Protein 2JNY (pdb70)

Secondary structure (DSSP, 8-state):
--S-GGGT---B-TTT-PBPEEETTTTEEEETTTTEEEEEETTEE---SS-PEE-------

Organism: Corynebacterium glutamicum (strain ATCC 13032 / DSM 20300 / JCM 1318 / BCRC 11384 / CCUG 27702 / LMG 3730 / NBRC 12168 / NCIMB 10025 / NRRL B-2784 / 534) (NCBI:txid196627)

Solvent-accessible surface area: 5400 Å² total; per-residue (Å²): 199,89,153,70,79,126,135,91,136,126,48,24,1,57,110,43,159,15,109,14,150,73,69,124,109,128,69,15,1,20,4,114,184,80,51,41,1,1,157,30,97,143,61,120,43,52,52,99,112,136,97,22,55,153,109,110,82,124,134,175,219

Radius of gyration: 12.39 Å; Cα contacts (8 Å, |Δi|>4): 76; chains: 1; bounding box: 34×33×24 Å

Structure (mmCIF, N/CA/C/O backbone):
data_2JNY
#
_entry.id   2JNY
#
loop_
_atom_site.group_PDB
_atom_site.id
_atom_site.type_symbol
_atom_site.label_atom_id
_atom_site.label_alt_id
_atom_site.label_comp_id
_atom_site.label_asym_id
_atom_site.label_entity_id
_atom_site.label_seq_id
_atom_site.pdbx_PDB_ins_code
_atom_site.Cartn_x
_atom_site.Cartn_y
_atom_site.Cartn_z
_atom_site.occupancy
_atom_site.B_iso_or_equiv
_atom_site.auth_seq_id
_atom_site.auth_comp_id
_atom_site.auth_asym_id
_atom_site.auth_atom_id
_atom_site.pdbx_PDB_model_num
ATOM 1 N N . MET A 1 1 ? -11.329 16.766 13.300 1.00 0.00 1 MET A N 1
ATOM 2 C CA . MET A 1 1 ? -9.978 16.248 13.622 1.00 0.00 1 MET A CA 1
ATOM 3 C C . MET A 1 1 ? -8.987 16.560 12.503 1.00 0.00 1 MET A C 1
ATOM 4 O O . MET A 1 1 ? -7.845 16.098 12.540 1.00 0.00 1 MET A O 1
ATOM 20 N N . SER A 1 2 ? -9.426 17.355 11.523 1.00 0.00 2 SER A N 1
ATOM 21 C CA . SER A 1 2 ? -8.622 17.656 10.341 1.00 0.00 2 SER A CA 1
ATOM 22 C C . SER A 1 2 ? -8.378 16.395 9.504 1.00 0.00 2 SER A C 1
ATOM 23 O O . SER A 1 2 ? -9.005 15.357 9.742 1.00 0.00 2 SER A O 1
ATOM 31 N N . LEU A 1 3 ? -7.484 16.499 8.513 1.00 0.00 3 LEU A N 1
ATOM 32 C CA . LEU A 1 3 ? -7.150 15.372 7.636 1.00 0.00 3 LEU A CA 1
ATOM 33 C C . LEU A 1 3 ? -8.365 14.940 6.819 1.00 0.00 3 LEU A C 1
ATOM 34 O O . LEU A 1 3 ? -9.419 15.580 6.867 1.00 0.00 3 LEU A O 1
ATOM 50 N N . ASP A 1 4 ? -8.205 13.870 6.057 1.00 0.00 4 ASP A N 1
ATOM 51 C CA . ASP A 1 4 ? -9.293 13.341 5.241 1.00 0.00 4 ASP A CA 1
ATOM 52 C C . ASP A 1 4 ? -9.390 11.824 5.410 1.00 0.00 4 ASP A C 1
ATOM 53 O O . ASP A 1 4 ? -8.780 11.068 4.654 1.00 0.00 4 ASP A O 1
ATOM 62 N N . PRO A 1 5 ? -10.128 11.362 6.433 1.00 0.00 5 PRO A N 1
ATOM 63 C CA . PRO A 1 5 ? -10.289 9.928 6.717 1.00 0.00 5 PRO A CA 1
ATOM 64 C C . PRO A 1 5 ? -11.086 9.195 5.634 1.00 0.00 5 PRO A C 1
ATOM 65 O O . PRO A 1 5 ? -11.004 7.969 5.512 1.00 0.00 5 PRO A O 1
ATOM 76 N N . GLN A 1 6 ? -11.844 9.954 4.849 1.00 0.00 6 GLN A N 1
ATOM 77 C CA . GLN A 1 6 ? -12.656 9.398 3.770 1.00 0.00 6 GLN A CA 1
ATOM 78 C C . GLN A 1 6 ? -11.757 8.719 2.739 1.00 0.00 6 GLN A C 1
ATOM 79 O O . GLN A 1 6 ? -12.014 7.589 2.323 1.00 0.00 6 GLN A O 1
ATOM 93 N N . LEU A 1 7 ? -10.674 9.397 2.372 1.00 0.00 7 LEU A N 1
ATOM 94 C CA . LEU A 1 7 ? -9.762 8.900 1.343 1.00 0.00 7 LEU A CA 1
ATOM 95 C C . LEU A 1 7 ? -8.820 7.820 1.886 1.00 0.00 7 LEU A C 1
ATOM 96 O O . LEU A 1 7 ? -7.898 7.386 1.190 1.00 0.00 7 LEU A O 1
ATOM 112 N N . LEU A 1 8 ? -9.058 7.383 3.118 1.00 0.00 8 LEU A N 1
ATOM 113 C CA . LEU A 1 8 ? -8.213 6.376 3.747 1.00 0.00 8 LEU A CA 1
ATOM 114 C C . LEU A 1 8 ? -9.025 5.139 4.125 1.00 0.00 8 LEU A C 1
ATOM 115 O O . LEU A 1 8 ? -8.815 4.058 3.573 1.00 0.00 8 LEU A O 1
ATOM 131 N N . GLU A 1 9 ? -9.961 5.322 5.060 1.00 0.00 9 GLU A N 1
ATOM 132 C CA . GLU A 1 9 ? -10.776 4.227 5.593 1.00 0.00 9 GLU A CA 1
ATOM 133 C C . GLU A 1 9 ? -9.911 3.203 6.327 1.00 0.00 9 GLU A C 1
ATOM 134 O O . GLU A 1 9 ? -8.746 3.459 6.636 1.00 0.00 9 GLU A O 1
ATOM 146 N N . VAL A 1 10 ? -10.496 2.050 6.627 1.00 0.00 10 VAL A N 1
ATOM 147 C CA . VAL A 1 10 ? -9.784 0.988 7.322 1.00 0.00 10 VAL A CA 1
ATOM 148 C C . VAL A 1 10 ? -9.478 -0.160 6.367 1.00 0.00 10 VAL A C 1
ATOM 149 O O . VAL A 1 10 ? -10.390 -0.817 5.859 1.00 0.00 10 VAL A O 1
ATOM 162 N N . LEU A 1 11 ? -8.199 -0.386 6.118 1.00 0.00 11 LEU A N 1
ATOM 163 C CA . LEU A 1 11 ? -7.767 -1.459 5.234 1.00 0.00 11 LEU A CA 1
ATOM 164 C C . LEU A 1 11 ? -7.141 -2.589 6.045 1.00 0.00 11 LEU A C 1
ATOM 165 O O . LEU A 1 11 ? -6.082 -2.418 6.653 1.00 0.00 11 LEU A O 1
ATOM 181 N N . ALA A 1 12 ? -7.805 -3.736 6.068 1.00 0.00 12 ALA A N 1
ATOM 182 C CA . ALA A 1 12 ? -7.337 -4.868 6.852 1.00 0.00 12 ALA A CA 1
ATOM 183 C C . ALA A 1 12 ? -6.942 -6.042 5.959 1.00 0.00 12 ALA A C 1
ATOM 184 O O . ALA A 1 12 ? -7.441 -6.180 4.841 1.00 0.00 12 ALA A O 1
ATOM 191 N N . CYS A 1 13 ? -6.047 -6.881 6.469 1.00 0.00 13 CYS A N 1
ATOM 192 C CA . CYS A 1 13 ? -5.583 -8.064 5.749 1.00 0.00 13 CYS A CA 1
ATOM 193 C C . CYS A 1 13 ? -6.711 -9.086 5.600 1.00 0.00 13 CYS A C 1
ATOM 194 O O . CYS A 1 13 ? -7.453 -9.338 6.543 1.00 0.00 13 CYS A O 1
ATOM 202 N N . PRO A 1 14 ? -6.849 -9.687 4.408 1.00 0.00 14 PRO A N 1
ATOM 203 C CA . PRO A 1 14 ? -7.888 -10.692 4.136 1.00 0.00 14 PRO A CA 1
ATOM 204 C C . PRO A 1 14 ? -7.761 -11.942 5.013 1.00 0.00 14 PRO A C 1
ATOM 205 O O . PRO A 1 14 ? -8.750 -12.628 5.273 1.00 0.00 14 PRO A O 1
ATOM 216 N N . LYS A 1 15 ? -6.544 -12.239 5.464 1.00 0.00 15 LYS A N 1
ATOM 217 C CA . LYS A 1 15 ? -6.307 -13.422 6.287 1.00 0.00 15 LYS A CA 1
ATOM 218 C C . LYS A 1 15 ? -6.220 -13.066 7.767 1.00 0.00 15 LYS A C 1
ATOM 219 O O . LYS A 1 15 ? -6.955 -13.610 8.587 1.00 0.00 15 LYS A O 1
ATOM 238 N N . ASP A 1 16 ? -5.317 -12.153 8.099 1.00 0.00 16 ASP A N 1
ATOM 239 C CA . ASP A 1 16 ? -5.076 -11.782 9.496 1.00 0.00 16 ASP A CA 1
ATOM 240 C C . ASP A 1 16 ? -6.216 -10.925 10.035 1.00 0.00 16 ASP A C 1
ATOM 241 O O . ASP A 1 16 ? -6.489 -10.915 11.236 1.00 0.00 16 ASP A O 1
ATOM 250 N N . LYS A 1 17 ? -6.875 -10.208 9.127 1.00 0.00 17 LYS A N 1
ATOM 251 C CA . LYS A 1 17 ? -7.996 -9.321 9.456 1.00 0.00 17 LYS A CA 1
ATOM 252 C C . LYS A 1 17 ? -7.534 -8.143 10.317 1.00 0.00 17 LYS A C 1
ATOM 253 O O . LYS A 1 17 ? -8.346 -7.383 10.845 1.00 0.00 17 LYS A O 1
ATOM 272 N N . GLY A 1 18 ? -6.226 -7.991 10.442 1.00 0.00 18 GLY A N 1
ATOM 273 C CA . GLY A 1 18 ? -5.678 -6.872 11.173 1.00 0.00 18 GLY A CA 1
ATOM 274 C C . GLY A 1 18 ? -5.398 -5.697 10.263 1.00 0.00 18 GLY A C 1
ATOM 275 O O . GLY A 1 18 ? -5.137 -5.889 9.071 1.00 0.00 18 GLY A O 1
ATOM 279 N N . PRO A 1 19 ? -5.452 -4.467 10.796 1.00 0.00 19 PRO A N 1
ATOM 280 C CA . PRO A 1 19 ? -5.203 -3.255 10.014 1.00 0.00 19 PRO A CA 1
ATOM 281 C C . PRO A 1 19 ? -3.776 -3.202 9.475 1.00 0.00 19 PRO A C 1
ATOM 282 O O . PRO A 1 19 ? -2.802 -3.392 10.212 1.00 0.00 19 PRO A O 1
ATOM 293 N N . LEU A 1 20 ? -3.665 -2.952 8.183 1.00 0.00 20 LEU A N 1
ATOM 294 C CA . LEU A 1 20 ? -2.373 -2.877 7.526 1.00 0.00 20 LEU A CA 1
ATOM 295 C C . LEU A 1 20 ? -1.763 -1.500 7.739 1.00 0.00 20 LEU A C 1
ATOM 296 O O . LEU A 1 20 ? -2.484 -0.503 7.815 1.00 0.00 20 LEU A O 1
ATOM 312 N N . ARG A 1 21 ? -0.443 -1.445 7.841 1.00 0.00 21 ARG A N 1
ATOM 313 C CA . ARG A 1 21 ? 0.238 -0.182 8.062 1.00 0.00 21 ARG A CA 1
ATOM 314 C C . ARG A 1 21 ? 0.440 0.522 6.727 1.00 0.00 21 ARG A C 1
ATOM 315 O O . ARG A 1 21 ? 1.075 -0.014 5.816 1.00 0.00 21 ARG A O 1
ATOM 336 N N . TYR A 1 22 ? -0.125 1.714 6.624 1.00 0.00 22 TYR A N 1
ATOM 337 C CA . TYR A 1 22 ? -0.172 2.452 5.369 1.00 0.00 22 TYR A CA 1
ATOM 338 C C . TYR A 1 22 ? 1.070 3.323 5.194 1.00 0.00 22 TYR A C 1
ATOM 339 O O . TYR A 1 22 ? 1.311 4.238 5.977 1.00 0.00 22 TYR A O 1
ATOM 357 N N . LEU A 1 23 ? 1.860 3.017 4.175 1.00 0.00 23 LEU A N 1
ATOM 358 C CA . LEU A 1 23 ? 3.006 3.843 3.812 1.00 0.00 23 LEU A CA 1
ATOM 359 C C . LEU A 1 23 ? 2.590 4.837 2.733 1.00 0.00 23 LEU A C 1
ATOM 360 O O . LEU A 1 23 ? 2.288 4.446 1.604 1.00 0.00 23 LEU A O 1
ATOM 376 N N . GLU A 1 24 ? 2.574 6.116 3.084 1.00 0.00 24 GLU A N 1
ATOM 377 C CA . GLU A 1 24 ? 2.066 7.153 2.190 1.00 0.00 24 GLU A CA 1
ATOM 378 C C . GLU A 1 24 ? 3.006 7.393 1.011 1.00 0.00 24 GLU A C 1
ATOM 379 O O . GLU A 1 24 ? 2.567 7.793 -0.063 1.00 0.00 24 GLU A O 1
ATOM 391 N N . SER A 1 25 ? 4.295 7.152 1.215 1.00 0.00 25 SER A N 1
ATOM 392 C CA . SER A 1 25 ? 5.302 7.489 0.215 1.00 0.00 25 SER A CA 1
ATOM 393 C C . SER A 1 25 ? 5.155 6.660 -1.063 1.00 0.00 25 SER A C 1
ATOM 394 O O . SER A 1 25 ? 5.341 7.176 -2.166 1.00 0.00 25 SER A O 1
ATOM 402 N N . GLU A 1 26 ? 4.825 5.382 -0.921 1.00 0.00 26 GLU A N 1
ATOM 403 C CA . GLU A 1 26 ? 4.785 4.483 -2.073 1.00 0.00 26 GLU A CA 1
ATOM 404 C C . GLU A 1 26 ? 3.491 3.673 -2.114 1.00 0.00 26 GLU A C 1
ATOM 405 O O . GLU A 1 26 ? 3.380 2.712 -2.877 1.00 0.00 26 GLU A O 1
ATOM 417 N N . GLN A 1 27 ? 2.509 4.087 -1.307 1.00 0.00 27 GLN A N 1
ATOM 418 C CA . GLN A 1 27 ? 1.215 3.403 -1.219 1.00 0.00 27 GLN A CA 1
ATOM 419 C C . GLN A 1 27 ? 1.387 1.912 -0.948 1.00 0.00 27 GLN A C 1
ATOM 420 O O . GLN A 1 27 ? 1.047 1.068 -1.780 1.00 0.00 27 GLN A O 1
ATOM 434 N N . LEU A 1 28 ? 1.920 1.598 0.219 1.00 0.00 28 LEU A N 1
ATOM 435 C CA . LEU A 1 28 ? 2.146 0.217 0.602 1.00 0.00 28 LEU A CA 1
ATOM 436 C C . LEU A 1 28 ? 1.346 -0.124 1.845 1.00 0.00 28 LEU A C 1
ATOM 437 O O . LEU A 1 28 ? 1.257 0.678 2.775 1.00 0.00 28 LEU A O 1
ATOM 453 N N . LEU A 1 29 ? 0.753 -1.303 1.847 1.00 0.00 29 LEU A N 1
ATOM 454 C CA . LEU A 1 29 ? 0.040 -1.796 3.010 1.00 0.00 29 LEU A CA 1
ATOM 455 C C . LEU A 1 29 ? 0.786 -2.987 3.580 1.00 0.00 29 LEU A C 1
ATOM 456 O O . LEU A 1 29 ? 0.796 -4.063 2.988 1.00 0.00 29 LEU A O 1
ATOM 472 N N . VAL A 1 30 ? 1.407 -2.804 4.727 1.00 0.00 30 VAL A N 1
ATOM 473 C CA . VAL A 1 30 ? 2.246 -3.847 5.290 1.00 0.00 30 VAL A CA 1
ATOM 474 C C . VAL A 1 30 ? 1.659 -4.385 6.587 1.00 0.00 30 VAL A C 1
ATOM 475 O O . VAL A 1 30 ? 1.287 -3.619 7.473 1.00 0.00 30 VAL A O 1
ATOM 488 N N . ASN A 1 31 ? 1.555 -5.702 6.682 1.00 0.00 31 ASN A N 1
ATOM 489 C CA . ASN A 1 31 ? 1.181 -6.341 7.934 1.00 0.00 31 ASN A CA 1
ATOM 490 C C . ASN A 1 31 ? 2.449 -6.577 8.738 1.00 0.00 31 ASN A C 1
ATOM 491 O O . ASN A 1 31 ? 3.315 -7.355 8.334 1.00 0.00 31 ASN A O 1
ATOM 502 N N . GLU A 1 32 ? 2.554 -5.917 9.874 1.00 0.00 32 GLU A N 1
ATOM 503 C CA . GLU A 1 32 ? 3.803 -5.875 10.622 1.00 0.00 32 GLU A CA 1
ATOM 504 C C . GLU A 1 32 ? 4.008 -7.146 11.440 1.00 0.00 32 GLU A C 1
ATOM 505 O O . GLU A 1 32 ? 5.072 -7.371 12.019 1.00 0.00 32 GLU A O 1
ATOM 517 N N . ARG A 1 33 ? 2.992 -7.989 11.461 1.00 0.00 33 ARG A N 1
ATOM 518 C CA . ARG A 1 33 ? 3.030 -9.208 12.250 1.00 0.00 33 ARG A CA 1
ATOM 519 C C . ARG A 1 33 ? 3.386 -10.408 11.373 1.00 0.00 33 ARG A C 1
ATOM 520 O O . ARG A 1 33 ? 4.102 -11.311 11.798 1.00 0.00 33 ARG A O 1
ATOM 541 N N . LEU A 1 34 ? 2.891 -10.406 10.142 1.00 0.00 34 LEU A N 1
ATOM 542 C CA . LEU A 1 34 ? 3.191 -11.472 9.192 1.00 0.00 34 LEU A CA 1
ATOM 543 C C . LEU A 1 34 ? 4.397 -11.109 8.329 1.00 0.00 34 LEU A C 1
ATOM 544 O O . LEU A 1 34 ? 5.017 -11.982 7.717 1.00 0.00 34 LEU A O 1
ATOM 560 N N . ASN A 1 35 ? 4.721 -9.815 8.297 1.00 0.00 35 ASN A N 1
ATOM 561 C CA . ASN A 1 35 ? 5.832 -9.289 7.495 1.00 0.00 35 ASN A CA 1
ATOM 562 C C . ASN A 1 35 ? 5.532 -9.428 6.006 1.00 0.00 35 ASN A C 1
ATOM 563 O O . ASN A 1 35 ? 6.427 -9.672 5.196 1.00 0.00 35 ASN A O 1
ATOM 574 N N . LEU A 1 36 ? 4.267 -9.252 5.657 1.00 0.00 36 LEU A N 1
ATOM 575 C CA . LEU A 1 36 ? 3.830 -9.339 4.270 1.00 0.00 36 LEU A CA 1
ATOM 576 C C . LEU A 1 36 ? 3.250 -8.004 3.827 1.00 0.00 36 LEU A C 1
ATOM 577 O O . LEU A 1 36 ? 2.651 -7.284 4.633 1.00 0.00 36 LEU A O 1
ATOM 593 N N . ALA A 1 37 ? 3.423 -7.674 2.559 1.00 0.00 37 ALA A N 1
ATOM 594 C CA . ALA A 1 37 ? 3.008 -6.379 2.053 1.00 0.00 37 ALA A CA 1
ATOM 595 C C . ALA A 1 37 ? 2.026 -6.514 0.899 1.00 0.00 37 ALA A C 1
ATOM 596 O O . ALA A 1 37 ? 2.142 -7.414 0.065 1.00 0.00 37 ALA A O 1
ATOM 603 N N . TYR A 1 38 ? 1.050 -5.625 0.882 1.00 0.00 38 TYR A N 1
ATOM 604 C CA . TYR A 1 38 ? 0.100 -5.518 -0.212 1.00 0.00 38 TYR A CA 1
ATOM 605 C C . TYR A 1 38 ? 0.335 -4.206 -0.941 1.00 0.00 38 TYR A C 1
ATOM 606 O O . TYR A 1 38 ? 0.575 -3.174 -0.304 1.00 0.00 38 TYR A O 1
ATOM 624 N N . ARG A 1 39 ? 0.284 -4.235 -2.259 1.00 0.00 39 ARG A N 1
ATOM 625 C CA . ARG A 1 39 ? 0.499 -3.028 -3.038 1.00 0.00 39 ARG A CA 1
ATOM 626 C C . ARG A 1 39 ? -0.816 -2.395 -3.456 1.00 0.00 39 ARG A C 1
ATOM 627 O O . ARG A 1 39 ? -1.775 -3.087 -3.806 1.00 0.00 39 ARG A O 1
ATOM 648 N N . ILE A 1 40 ? -0.859 -1.076 -3.397 1.00 0.00 40 ILE A N 1
ATOM 649 C CA . ILE A 1 40 ? -1.957 -0.333 -3.977 1.00 0.00 40 ILE A CA 1
ATOM 650 C C . ILE A 1 40 ? -1.540 0.094 -5.371 1.00 0.00 40 ILE A C 1
ATOM 651 O O . ILE A 1 40 ? -0.633 0.913 -5.535 1.00 0.00 40 ILE A O 1
ATOM 667 N N . ASP A 1 41 ? -2.182 -0.478 -6.371 1.00 0.00 41 ASP A N 1
ATOM 668 C CA . ASP A 1 41 ? -1.744 -0.304 -7.746 1.00 0.00 41 ASP A CA 1
ATOM 669 C C . ASP A 1 41 ? -2.712 0.576 -8.520 1.00 0.00 41 ASP A C 1
ATOM 670 O O . ASP A 1 41 ? -3.792 0.132 -8.920 1.00 0.00 41 ASP A O 1
ATOM 679 N N . ASP A 1 42 ? -2.321 1.832 -8.692 1.00 0.00 42 ASP A N 1
ATOM 680 C CA . ASP A 1 42 ? -3.096 2.806 -9.454 1.00 0.00 42 ASP A CA 1
ATOM 681 C C . ASP A 1 42 ? -4.478 3.013 -8.829 1.00 0.00 42 ASP A C 1
ATOM 682 O O . ASP A 1 42 ? -5.497 3.035 -9.518 1.00 0.00 42 ASP A O 1
ATOM 691 N N . GLY A 1 43 ? -4.502 3.154 -7.510 1.00 0.00 43 GLY A N 1
ATOM 692 C CA . GLY A 1 43 ? -5.743 3.431 -6.812 1.00 0.00 43 GLY A CA 1
ATOM 693 C C . GLY A 1 43 ? -6.442 2.174 -6.337 1.00 0.00 43 GLY A C 1
ATOM 694 O O . GLY A 1 43 ? -7.320 2.235 -5.477 1.00 0.00 43 GLY A O 1
ATOM 698 N N . ILE A 1 44 ? -6.048 1.031 -6.880 1.00 0.00 44 ILE A N 1
ATOM 699 C CA . ILE A 1 44 ? -6.682 -0.232 -6.529 1.00 0.00 44 ILE A CA 1
ATOM 700 C C . ILE A 1 44 ? -5.747 -1.084 -5.675 1.00 0.00 44 ILE A C 1
ATOM 701 O O . ILE A 1 44 ? -4.737 -1.593 -6.166 1.00 0.00 44 ILE A O 1
ATOM 717 N N . PRO A 1 45 ? -6.060 -1.222 -4.377 1.00 0.00 45 PRO A N 1
ATOM 718 C CA . PRO A 1 45 ? -5.310 -2.076 -3.459 1.00 0.00 45 PRO A CA 1
ATOM 719 C C . PRO A 1 45 ? -5.666 -3.545 -3.661 1.00 0.00 45 PRO A C 1
ATOM 720 O O . PRO A 1 45 ? -6.813 -3.948 -3.470 1.00 0.00 45 PRO A O 1
ATOM 731 N N . VAL A 1 46 ? -4.688 -4.341 -4.052 1.00 0.00 46 VAL A N 1
ATOM 732 C CA . VAL A 1 46 ? -4.933 -5.744 -4.335 1.00 0.00 46 VAL A CA 1
ATOM 733 C C . VAL A 1 46 ? -4.867 -6.566 -3.051 1.00 0.00 46 VAL A C 1
ATOM 734 O O . VAL A 1 46 ? -3.812 -7.078 -2.673 1.00 0.00 46 VAL A O 1
ATOM 747 N N . LEU A 1 47 ? -5.994 -6.661 -2.365 1.00 0.00 47 LEU A N 1
ATOM 748 C CA . LEU A 1 47 ? -6.064 -7.404 -1.117 1.00 0.00 47 LEU A CA 1
ATOM 749 C C . LEU A 1 47 ? -6.553 -8.825 -1.370 1.00 0.00 47 LEU A C 1
ATOM 750 O O . LEU A 1 47 ? -7.752 -9.067 -1.486 1.00 0.00 47 LEU A O 1
ATOM 766 N N . LEU A 1 48 ? -5.614 -9.754 -1.483 1.00 0.00 48 LEU A N 1
ATOM 767 C CA . LEU A 1 48 ? -5.938 -11.161 -1.684 1.00 0.00 48 LEU A CA 1
ATOM 768 C C . LEU A 1 48 ? -5.143 -12.024 -0.720 1.00 0.00 48 LEU A C 1
ATOM 769 O O . LEU A 1 48 ? -4.234 -11.539 -0.045 1.00 0.00 48 LEU A O 1
ATOM 785 N N . ILE A 1 49 ? -5.481 -13.300 -0.664 1.00 0.00 49 ILE A N 1
ATOM 786 C CA . ILE A 1 49 ? -4.864 -14.222 0.279 1.00 0.00 49 ILE A CA 1
ATOM 787 C C . ILE A 1 49 ? -3.411 -14.509 -0.090 1.00 0.00 49 ILE A C 1
ATOM 788 O O . ILE A 1 49 ? -2.537 -14.535 0.779 1.00 0.00 49 ILE A O 1
ATOM 804 N N . ASP A 1 50 ? -3.153 -14.691 -1.379 1.00 0.00 50 ASP A N 1
ATOM 805 C CA . ASP A 1 50 ? -1.826 -15.117 -1.831 1.00 0.00 50 ASP A CA 1
ATOM 806 C C . ASP A 1 50 ? -1.147 -14.032 -2.669 1.00 0.00 50 ASP A C 1
ATOM 807 O O . ASP A 1 50 ? -0.055 -14.227 -3.197 1.00 0.00 50 ASP A O 1
ATOM 816 N N . GLU A 1 51 ? -1.782 -12.872 -2.755 1.00 0.00 51 GLU A N 1
ATOM 817 C CA . GLU A 1 51 ? -1.229 -11.765 -3.529 1.00 0.00 51 GLU A CA 1
ATOM 818 C C . GLU A 1 51 ? -0.349 -10.890 -2.636 1.00 0.00 51 GLU A C 1
ATOM 819 O O . GLU A 1 51 ? 0.107 -9.817 -3.033 1.00 0.00 51 GLU A O 1
ATOM 831 N N . ALA A 1 52 ? -0.112 -11.363 -1.422 1.00 0.00 52 ALA A N 1
ATOM 832 C CA . ALA A 1 52 ? 0.753 -10.666 -0.492 1.00 0.00 52 ALA A CA 1
ATOM 833 C C . ALA A 1 52 ? 2.205 -10.994 -0.793 1.00 0.00 52 ALA A C 1
ATOM 834 O O . ALA A 1 52 ? 2.571 -12.166 -0.908 1.00 0.00 52 ALA A O 1
ATOM 841 N N . THR A 1 53 ? 3.023 -9.970 -0.930 1.00 0.00 53 THR A N 1
ATOM 842 C CA . THR A 1 53 ? 4.419 -10.166 -1.260 1.00 0.00 53 THR A CA 1
ATOM 843 C C . THR A 1 53 ? 5.282 -10.045 -0.018 1.00 0.00 53 THR A C 1
ATOM 844 O O . THR A 1 53 ? 4.892 -9.417 0.967 1.00 0.00 53 THR A O 1
ATOM 855 N N . GLU A 1 54 ? 6.447 -10.665 -0.070 1.00 0.00 54 GLU A N 1
ATOM 856 C CA . GLU A 1 54 ? 7.395 -10.608 1.032 1.00 0.00 54 GLU A CA 1
ATOM 857 C C . GLU A 1 54 ? 7.992 -9.214 1.143 1.00 0.00 54 GLU A C 1
ATOM 858 O O . GLU A 1 54 ? 8.392 -8.621 0.140 1.00 0.00 54 GLU A O 1
ATOM 870 N N . TRP A 1 55 ? 8.034 -8.689 2.352 1.00 0.00 55 TRP A N 1
ATOM 871 C CA . TRP A 1 55 ? 8.644 -7.396 2.596 1.00 0.00 55 TRP A CA 1
ATOM 872 C C . TRP A 1 55 ? 9.829 -7.582 3.535 1.00 0.00 55 TRP A C 1
ATOM 873 O O . TRP A 1 55 ? 10.027 -8.676 4.065 1.00 0.00 55 TRP A O 1
ATOM 894 N N . THR A 1 56 ? 10.627 -6.535 3.711 1.00 0.00 56 THR A N 1
ATOM 895 C CA . THR A 1 56 ? 11.770 -6.579 4.610 1.00 0.00 56 THR A CA 1
ATOM 896 C C . THR A 1 56 ? 11.320 -6.895 6.037 1.00 0.00 56 THR A C 1
ATOM 897 O O . THR A 1 56 ? 10.630 -6.097 6.671 1.00 0.00 56 THR A O 1
ATOM 908 N N . PRO A 1 57 ? 11.689 -8.078 6.548 1.00 0.00 57 PRO A N 1
ATOM 909 C CA . PRO A 1 57 ? 11.269 -8.541 7.860 1.00 0.00 57 PRO A CA 1
ATOM 910 C C . PRO A 1 57 ? 12.255 -8.153 8.959 1.00 0.00 57 PRO A C 1
ATOM 911 O O . PRO A 1 57 ? 13.051 -7.223 8.795 1.00 0.00 57 PRO A O 1
ATOM 922 N N . ASN A 1 58 ? 12.191 -8.865 10.075 1.00 0.00 58 ASN A N 1
ATOM 923 C CA . ASN A 1 58 ? 13.100 -8.625 11.186 1.00 0.00 58 ASN A CA 1
ATOM 924 C C . ASN A 1 58 ? 14.496 -9.128 10.828 1.00 0.00 58 ASN A C 1
ATOM 925 O O . ASN A 1 58 ? 14.645 -9.997 9.966 1.00 0.00 58 ASN A O 1
ATOM 936 N N . ASN A 1 59 ? 15.510 -8.574 11.478 1.00 0.00 59 ASN A N 1
ATOM 937 C CA . ASN A 1 59 ? 16.891 -8.953 11.206 1.00 0.00 59 ASN A CA 1
ATOM 938 C C . ASN A 1 59 ? 17.194 -10.321 11.797 1.00 0.00 59 ASN A C 1
ATOM 939 O O . ASN A 1 59 ? 16.452 -10.822 12.643 1.00 0.00 59 ASN A O 1
ATOM 950 N N . LEU A 1 60 ? 18.289 -10.916 11.354 1.00 0.00 60 LEU A N 1
ATOM 951 C CA . LEU A 1 60 ? 18.661 -12.251 11.792 1.00 0.00 60 LEU A CA 1
ATOM 952 C C . LEU A 1 60 ? 19.739 -12.181 12.864 1.00 0.00 60 LEU A C 1
ATOM 953 O O . LEU A 1 60 ? 20.159 -11.088 13.264 1.00 0.00 60 LEU A O 1
ATOM 969 N N . GLU A 1 61 ? 20.181 -13.342 13.321 1.00 0.00 61 GLU A N 1
ATOM 970 C CA . GLU A 1 61 ? 21.180 -13.431 14.374 1.00 0.00 61 GLU A CA 1
ATOM 971 C C . GLU A 1 61 ? 22.500 -12.794 13.945 1.00 0.00 61 GLU A C 1
ATOM 972 O O . GLU A 1 61 ? 22.939 -12.947 12.802 1.00 0.00 61 GLU A O 1
ATOM 984 N N . MET A 1 1 ? -7.085 19.010 -0.643 1.00 0.00 1 MET A N 2
ATOM 985 C CA . MET A 1 1 ? -7.912 18.100 0.178 1.00 0.00 1 MET A CA 2
ATOM 986 C C . MET A 1 1 ? -7.026 17.377 1.181 1.00 0.00 1 MET A C 2
ATOM 987 O O . MET A 1 1 ? -6.220 16.526 0.805 1.00 0.00 1 MET A O 2
ATOM 1003 N N . SER A 1 2 ? -7.175 17.716 2.452 1.00 0.00 2 SER A N 2
ATOM 1004 C CA . SER A 1 2 ? -6.284 17.210 3.482 1.00 0.00 2 SER A CA 2
ATOM 1005 C C . SER A 1 2 ? -6.960 16.160 4.353 1.00 0.00 2 SER A C 2
ATOM 1006 O O . SER A 1 2 ? -7.853 16.476 5.142 1.00 0.00 2 SER A O 2
ATOM 1014 N N . LEU A 1 3 ? -6.512 14.916 4.196 1.00 0.00 3 LEU A N 2
ATOM 1015 C CA . LEU A 1 3 ? -6.948 13.788 5.023 1.00 0.00 3 LEU A CA 2
ATOM 1016 C C . LEU A 1 3 ? -8.420 13.435 4.813 1.00 0.00 3 LEU A C 2
ATOM 1017 O O . LEU A 1 3 ? -9.325 14.162 5.230 1.00 0.00 3 LEU A O 2
ATOM 1033 N N . ASP A 1 4 ? -8.653 12.303 4.171 1.00 0.00 4 ASP A N 2
ATOM 1034 C CA . ASP A 1 4 ? -10.004 11.787 3.984 1.00 0.00 4 ASP A CA 2
ATOM 1035 C C . ASP A 1 4 ? -10.044 10.298 4.301 1.00 0.00 4 ASP A C 2
ATOM 1036 O O . ASP A 1 4 ? -9.824 9.456 3.428 1.00 0.00 4 ASP A O 2
ATOM 1045 N N . PRO A 1 5 ? -10.275 9.952 5.579 1.00 0.00 5 PRO A N 2
ATOM 1046 C CA . PRO A 1 5 ? -10.321 8.559 6.031 1.00 0.00 5 PRO A CA 2
ATOM 1047 C C . PRO A 1 5 ? -11.494 7.792 5.426 1.00 0.00 5 PRO A C 2
ATOM 1048 O O . PRO A 1 5 ? -11.586 6.574 5.563 1.00 0.00 5 PRO A O 2
ATOM 1059 N N . GLN A 1 6 ? -12.380 8.509 4.746 1.00 0.00 6 GLN A N 2
ATOM 1060 C CA . GLN A 1 6 ? -13.550 7.897 4.135 1.00 0.00 6 GLN A CA 2
ATOM 1061 C C . GLN A 1 6 ? -13.144 7.125 2.882 1.00 0.00 6 GLN A C 2
ATOM 1062 O O . GLN A 1 6 ? -13.568 5.989 2.672 1.00 0.00 6 GLN A O 2
ATOM 1076 N N . LEU A 1 7 ? -12.318 7.753 2.055 1.00 0.00 7 LEU A N 2
ATOM 1077 C CA . LEU A 1 7 ? -11.771 7.104 0.872 1.00 0.00 7 LEU A CA 2
ATOM 1078 C C . LEU A 1 7 ? -10.769 6.029 1.277 1.00 0.00 7 LEU A C 2
ATOM 1079 O O . LEU A 1 7 ? -10.601 5.021 0.585 1.00 0.00 7 LEU A O 2
ATOM 1095 N N . LEU A 1 8 ? -10.117 6.250 2.411 1.00 0.00 8 LEU A N 2
ATOM 1096 C CA . LEU A 1 8 ? -9.097 5.334 2.898 1.00 0.00 8 LEU A CA 2
ATOM 1097 C C . LEU A 1 8 ? -9.723 4.076 3.489 1.00 0.00 8 LEU A C 2
ATOM 1098 O O . LEU A 1 8 ? -9.269 2.966 3.204 1.00 0.00 8 LEU A O 2
ATOM 1114 N N . GLU A 1 9 ? -10.769 4.255 4.298 1.00 0.00 9 GLU A N 2
ATOM 1115 C CA . GLU A 1 9 ? -11.417 3.143 4.994 1.00 0.00 9 GLU A CA 2
ATOM 1116 C C . GLU A 1 9 ? -10.436 2.472 5.955 1.00 0.00 9 GLU A C 2
ATOM 1117 O O . GLU A 1 9 ? -9.334 2.974 6.195 1.00 0.00 9 GLU A O 2
ATOM 1129 N N . VAL A 1 10 ? -10.849 1.357 6.530 1.00 0.00 10 VAL A N 2
ATOM 1130 C CA . VAL A 1 10 ? -9.960 0.537 7.329 1.00 0.00 10 VAL A CA 2
ATOM 1131 C C . VAL A 1 10 ? -9.621 -0.724 6.547 1.00 0.00 10 VAL A C 2
ATOM 1132 O O . VAL A 1 10 ? -10.385 -1.693 6.534 1.00 0.00 10 VAL A O 2
ATOM 1145 N N . LEU A 1 11 ? -8.500 -0.680 5.850 1.00 0.00 11 LEU A N 2
ATOM 1146 C CA . LEU A 1 11 ? -8.086 -1.782 4.997 1.00 0.00 11 LEU A CA 2
ATOM 1147 C C . LEU A 1 11 ? -7.520 -2.923 5.828 1.00 0.00 11 LEU A C 2
ATOM 1148 O O . LEU A 1 11 ? -6.525 -2.756 6.536 1.00 0.00 11 LEU A O 2
ATOM 1164 N N . ALA A 1 12 ? -8.173 -4.070 5.757 1.00 0.00 12 ALA A N 2
ATOM 1165 C CA . ALA A 1 12 ? -7.734 -5.242 6.492 1.00 0.00 12 ALA A CA 2
ATOM 1166 C C . ALA A 1 12 ? -7.261 -6.328 5.535 1.00 0.00 12 ALA A C 2
ATOM 1167 O O . ALA A 1 12 ? -7.781 -6.465 4.426 1.00 0.00 12 ALA A O 2
ATOM 1174 N N . CYS A 1 13 ? -6.277 -7.095 5.974 1.00 0.00 13 CYS A N 2
ATOM 1175 C CA . CYS A 1 13 ? -5.641 -8.104 5.137 1.00 0.00 13 CYS A CA 2
ATOM 1176 C C . CYS A 1 13 ? -6.564 -9.297 4.885 1.00 0.00 13 CYS A C 2
ATOM 1177 O O . CYS A 1 13 ? -7.436 -9.598 5.693 1.00 0.00 13 CYS A O 2
ATOM 1185 N N . PRO A 1 14 ? -6.383 -9.997 3.755 1.00 0.00 14 PRO A N 2
ATOM 1186 C CA . PRO A 1 14 ? -7.133 -11.217 3.451 1.00 0.00 14 PRO A CA 2
ATOM 1187 C C . PRO A 1 14 ? -6.618 -12.419 4.243 1.00 0.00 14 PRO A C 2
ATOM 1188 O O . PRO A 1 14 ? -7.168 -13.516 4.156 1.00 0.00 14 PRO A O 2
ATOM 1199 N N . LYS A 1 15 ? -5.550 -12.203 5.004 1.00 0.00 15 LYS A N 2
ATOM 1200 C CA . LYS A 1 15 ? -4.956 -13.264 5.802 1.00 0.00 15 LYS A CA 2
ATOM 1201 C C . LYS A 1 15 ? -5.640 -13.384 7.162 1.00 0.00 15 LYS A C 2
ATOM 1202 O O . LYS A 1 15 ? -6.431 -14.297 7.391 1.00 0.00 15 LYS A O 2
ATOM 1221 N N . ASP A 1 16 ? -5.330 -12.455 8.055 1.00 0.00 16 ASP A N 2
ATOM 1222 C CA . ASP A 1 16 ? -5.877 -12.468 9.411 1.00 0.00 16 ASP A CA 2
ATOM 1223 C C . ASP A 1 16 ? -6.927 -11.376 9.567 1.00 0.00 16 ASP A C 2
ATOM 1224 O O . ASP A 1 16 ? -7.514 -11.205 10.640 1.00 0.00 16 ASP A O 2
ATOM 1233 N N . LYS A 1 17 ? -7.147 -10.645 8.478 1.00 0.00 17 LYS A N 2
ATOM 1234 C CA . LYS A 1 17 ? -8.041 -9.490 8.453 1.00 0.00 17 LYS A CA 2
ATOM 1235 C C . LYS A 1 17 ? -7.578 -8.441 9.461 1.00 0.00 17 LYS A C 2
ATOM 1236 O O . LYS A 1 17 ? -8.383 -7.723 10.062 1.00 0.00 17 LYS A O 2
ATOM 1255 N N . GLY A 1 18 ? -6.267 -8.361 9.638 1.00 0.00 18 GLY A N 2
ATOM 1256 C CA . GLY A 1 18 ? -5.692 -7.346 10.486 1.00 0.00 18 GLY A CA 2
ATOM 1257 C C . GLY A 1 18 ? -5.469 -6.050 9.735 1.00 0.00 18 GLY A C 2
ATOM 1258 O O . GLY A 1 18 ? -5.331 -6.063 8.506 1.00 0.00 18 GLY A O 2
ATOM 1262 N N . PRO A 1 19 ? -5.433 -4.914 10.448 1.00 0.00 19 PRO A N 2
ATOM 1263 C CA . PRO A 1 19 ? -5.258 -3.591 9.838 1.00 0.00 19 PRO A CA 2
ATOM 1264 C C . PRO A 1 19 ? -3.943 -3.460 9.076 1.00 0.00 19 PRO A C 2
ATOM 1265 O O . PRO A 1 19 ? -2.872 -3.799 9.589 1.00 0.00 19 PRO A O 2
ATOM 1276 N N . LEU A 1 20 ? -4.037 -2.974 7.849 1.00 0.00 20 LEU A N 2
ATOM 1277 C CA . LEU A 1 20 ? -2.867 -2.736 7.022 1.00 0.00 20 LEU A CA 2
ATOM 1278 C C . LEU A 1 20 ? -2.179 -1.437 7.413 1.00 0.00 20 LEU A C 2
ATOM 1279 O O . LEU A 1 20 ? -2.832 -0.408 7.612 1.00 0.00 20 LEU A O 2
ATOM 1295 N N . ARG A 1 21 ? -0.862 -1.494 7.528 1.00 0.00 21 ARG A N 2
ATOM 1296 C CA . ARG A 1 21 ? -0.071 -0.317 7.837 1.00 0.00 21 ARG A CA 2
ATOM 1297 C C . ARG A 1 21 ? 0.225 0.440 6.546 1.00 0.00 21 ARG A C 2
ATOM 1298 O O . ARG A 1 21 ? 0.972 -0.041 5.694 1.00 0.00 21 ARG A O 2
ATOM 1319 N N . TYR A 1 22 ? -0.385 1.605 6.400 1.00 0.00 22 TYR A N 2
ATOM 1320 C CA . TYR A 1 22 ? -0.281 2.372 5.168 1.00 0.00 22 TYR A CA 2
ATOM 1321 C C . TYR A 1 22 ? 0.942 3.280 5.175 1.00 0.00 22 TYR A C 2
ATOM 1322 O O . TYR A 1 22 ? 1.078 4.154 6.032 1.00 0.00 22 TYR A O 2
ATOM 1340 N N . LEU A 1 23 ? 1.833 3.052 4.223 1.00 0.00 23 LEU A N 2
ATOM 1341 C CA . LEU A 1 23 ? 2.960 3.941 4.001 1.00 0.00 23 LEU A CA 2
ATOM 1342 C C . LEU A 1 23 ? 2.550 5.027 3.014 1.00 0.00 23 LEU A C 2
ATOM 1343 O O . LEU A 1 23 ? 2.161 4.730 1.882 1.00 0.00 23 LEU A O 2
ATOM 1359 N N . GLU A 1 24 ? 2.649 6.274 3.444 1.00 0.00 24 GLU A N 2
ATOM 1360 C CA . GLU A 1 24 ? 2.149 7.402 2.669 1.00 0.00 24 GLU A CA 2
ATOM 1361 C C . GLU A 1 24 ? 3.100 7.750 1.527 1.00 0.00 24 GLU A C 2
ATOM 1362 O O . GLU A 1 24 ? 2.709 8.412 0.565 1.00 0.00 24 GLU A O 2
ATOM 1374 N N . SER A 1 25 ? 4.344 7.303 1.646 1.00 0.00 25 SER A N 2
ATOM 1375 C CA . SER A 1 25 ? 5.367 7.596 0.648 1.00 0.00 25 SER A CA 2
ATOM 1376 C C . SER A 1 25 ? 4.971 7.099 -0.746 1.00 0.00 25 SER A C 2
ATOM 1377 O O . SER A 1 25 ? 4.783 7.896 -1.665 1.00 0.00 25 SER A O 2
ATOM 1385 N N . GLU A 1 26 ? 4.833 5.790 -0.891 1.00 0.00 26 GLU A N 2
ATOM 1386 C CA . GLU A 1 26 ? 4.588 5.190 -2.197 1.00 0.00 26 GLU A CA 2
ATOM 1387 C C . GLU A 1 26 ? 3.353 4.303 -2.171 1.00 0.00 26 GLU A C 2
ATOM 1388 O O . GLU A 1 26 ? 3.216 3.398 -2.995 1.00 0.00 26 GLU A O 2
ATOM 1400 N N . GLN A 1 27 ? 2.449 4.591 -1.234 1.00 0.00 27 GLN A N 2
ATOM 1401 C CA . GLN A 1 27 ? 1.209 3.830 -1.078 1.00 0.00 27 GLN A CA 2
ATOM 1402 C C . GLN A 1 27 ? 1.495 2.338 -0.916 1.00 0.00 27 GLN A C 2
ATOM 1403 O O . GLN A 1 27 ? 1.273 1.543 -1.832 1.00 0.00 27 GLN A O 2
ATOM 1417 N N . LEU A 1 28 ? 2.008 1.973 0.247 1.00 0.00 28 LEU A N 2
ATOM 1418 C CA . LEU A 1 28 ? 2.329 0.582 0.534 1.00 0.00 28 LEU A CA 2
ATOM 1419 C C . LEU A 1 28 ? 1.512 0.091 1.713 1.00 0.00 28 LEU A C 2
ATOM 1420 O O . LEU A 1 28 ? 1.328 0.816 2.690 1.00 0.00 28 LEU A O 2
ATOM 1436 N N . LEU A 1 29 ? 1.016 -1.130 1.615 1.00 0.00 29 LEU A N 2
ATOM 1437 C CA . LEU A 1 29 ? 0.249 -1.728 2.695 1.00 0.00 29 LEU A CA 2
ATOM 1438 C C . LEU A 1 29 ? 1.004 -2.912 3.267 1.00 0.00 29 LEU A C 2
ATOM 1439 O O . LEU A 1 29 ? 1.158 -3.938 2.608 1.00 0.00 29 LEU A O 2
ATOM 1455 N N . VAL A 1 30 ? 1.492 -2.763 4.487 1.00 0.00 30 VAL A N 2
ATOM 1456 C CA . VAL A 1 30 ? 2.266 -3.813 5.126 1.00 0.00 30 VAL A CA 2
ATOM 1457 C C . VAL A 1 30 ? 1.537 -4.360 6.346 1.00 0.00 30 VAL A C 2
ATOM 1458 O O . VAL A 1 30 ? 1.075 -3.602 7.199 1.00 0.00 30 VAL A O 2
ATOM 1471 N N . ASN A 1 31 ? 1.420 -5.676 6.413 1.00 0.00 31 ASN A N 2
ATOM 1472 C CA . ASN A 1 31 ? 0.853 -6.337 7.578 1.00 0.00 31 ASN A CA 2
ATOM 1473 C C . ASN A 1 31 ? 1.930 -6.451 8.649 1.00 0.00 31 ASN A C 2
ATOM 1474 O O . ASN A 1 31 ? 2.935 -7.136 8.454 1.00 0.00 31 ASN A O 2
ATOM 1485 N N . GLU A 1 32 ? 1.712 -5.791 9.779 1.00 0.00 32 GLU A N 2
ATOM 1486 C CA . GLU A 1 32 ? 2.735 -5.678 10.816 1.00 0.00 32 GLU A CA 2
ATOM 1487 C C . GLU A 1 32 ? 2.826 -6.958 11.657 1.00 0.00 32 GLU A C 2
ATOM 1488 O O . GLU A 1 32 ? 3.622 -7.045 12.591 1.00 0.00 32 GLU A O 2
ATOM 1500 N N . ARG A 1 33 ? 2.017 -7.953 11.322 1.00 0.00 33 ARG A N 2
ATOM 1501 C CA . ARG A 1 33 ? 1.990 -9.196 12.087 1.00 0.00 33 ARG A CA 2
ATOM 1502 C C . ARG A 1 33 ? 2.746 -10.310 11.362 1.00 0.00 33 ARG A C 2
ATOM 1503 O O . ARG A 1 33 ? 3.565 -11.005 11.956 1.00 0.00 33 ARG A O 2
ATOM 1524 N N . LEU A 1 34 ? 2.474 -10.465 10.074 1.00 0.00 34 LEU A N 2
ATOM 1525 C CA . LEU A 1 34 ? 3.063 -11.543 9.287 1.00 0.00 34 LEU A CA 2
ATOM 1526 C C . LEU A 1 34 ? 4.231 -11.044 8.437 1.00 0.00 34 LEU A C 2
ATOM 1527 O O . LEU A 1 34 ? 4.931 -11.842 7.807 1.00 0.00 34 LEU A O 2
ATOM 1543 N N . ASN A 1 35 ? 4.428 -9.723 8.422 1.00 0.00 35 ASN A N 2
ATOM 1544 C CA . ASN A 1 35 ? 5.519 -9.088 7.664 1.00 0.00 35 ASN A CA 2
ATOM 1545 C C . ASN A 1 35 ? 5.306 -9.295 6.159 1.00 0.00 35 ASN A C 2
ATOM 1546 O O . ASN A 1 35 ? 6.224 -9.662 5.420 1.00 0.00 35 ASN A O 2
ATOM 1557 N N . LEU A 1 36 ? 4.079 -9.041 5.712 1.00 0.00 36 LEU A N 2
ATOM 1558 C CA . LEU A 1 36 ? 3.715 -9.203 4.308 1.00 0.00 36 LEU A CA 2
ATOM 1559 C C . LEU A 1 36 ? 3.296 -7.861 3.723 1.00 0.00 36 LEU A C 2
ATOM 1560 O O . LEU A 1 36 ? 2.768 -7.008 4.437 1.00 0.00 36 LEU A O 2
ATOM 1576 N N . ALA A 1 37 ? 3.526 -7.678 2.433 1.00 0.00 37 ALA A N 2
ATOM 1577 C CA . ALA A 1 37 ? 3.251 -6.404 1.792 1.00 0.00 37 ALA A CA 2
ATOM 1578 C C . ALA A 1 37 ? 2.287 -6.567 0.629 1.00 0.00 37 ALA A C 2
ATOM 1579 O O . ALA A 1 37 ? 2.359 -7.542 -0.128 1.00 0.00 37 ALA A O 2
ATOM 1586 N N . TYR A 1 38 ? 1.382 -5.609 0.506 1.00 0.00 38 TYR A N 2
ATOM 1587 C CA . TYR A 1 38 ? 0.424 -5.567 -0.586 1.00 0.00 38 TYR A CA 2
ATOM 1588 C C . TYR A 1 38 ? 0.622 -4.285 -1.386 1.00 0.00 38 TYR A C 2
ATOM 1589 O O . TYR A 1 38 ? 0.980 -3.245 -0.826 1.00 0.00 38 TYR A O 2
ATOM 1607 N N . ARG A 1 39 ? 0.394 -4.357 -2.692 1.00 0.00 39 ARG A N 2
ATOM 1608 C CA . ARG A 1 39 ? 0.599 -3.211 -3.567 1.00 0.00 39 ARG A CA 2
ATOM 1609 C C . ARG A 1 39 ? -0.709 -2.470 -3.806 1.00 0.00 39 ARG A C 2
ATOM 1610 O O . ARG A 1 39 ? -1.775 -3.080 -3.906 1.00 0.00 39 ARG A O 2
ATOM 1631 N N . ILE A 1 40 ? -0.625 -1.153 -3.866 1.00 0.00 40 ILE A N 2
ATOM 1632 C CA . ILE A 1 40 ? -1.774 -0.329 -4.196 1.00 0.00 40 ILE A CA 2
ATOM 1633 C C . ILE A 1 40 ? -1.637 0.186 -5.623 1.00 0.00 40 ILE A C 2
ATOM 1634 O O . ILE A 1 40 ? -0.747 0.984 -5.921 1.00 0.00 40 ILE A O 2
ATOM 1650 N N . ASP A 1 41 ? -2.511 -0.279 -6.504 1.00 0.00 41 ASP A N 2
ATOM 1651 C CA . ASP A 1 41 ? -2.443 0.105 -7.906 1.00 0.00 41 ASP A CA 2
ATOM 1652 C C . ASP A 1 41 ? -3.301 1.334 -8.171 1.00 0.00 41 ASP A C 2
ATOM 1653 O O . ASP A 1 41 ? -4.516 1.233 -8.364 1.00 0.00 41 ASP A O 2
ATOM 1662 N N . ASP A 1 42 ? -2.659 2.499 -8.110 1.00 0.00 42 ASP A N 2
ATOM 1663 C CA . ASP A 1 42 ? -3.284 3.789 -8.443 1.00 0.00 42 ASP A CA 2
ATOM 1664 C C . ASP A 1 42 ? -4.496 4.094 -7.551 1.00 0.00 42 ASP A C 2
ATOM 1665 O O . ASP A 1 42 ? -5.300 4.973 -7.852 1.00 0.00 42 ASP A O 2
ATOM 1674 N N . GLY A 1 43 ? -4.613 3.380 -6.440 1.00 0.00 43 GLY A N 2
ATOM 1675 C CA . GLY A 1 43 ? -5.728 3.604 -5.540 1.00 0.00 43 GLY A CA 2
ATOM 1676 C C . GLY A 1 43 ? -6.497 2.335 -5.236 1.00 0.00 43 GLY A C 2
ATOM 1677 O O . GLY A 1 43 ? -7.400 2.334 -4.396 1.00 0.00 43 GLY A O 2
ATOM 1681 N N . ILE A 1 44 ? -6.151 1.254 -5.920 1.00 0.00 44 ILE A N 2
ATOM 1682 C CA . ILE A 1 44 ? -6.776 -0.035 -5.664 1.00 0.00 44 ILE A CA 2
ATOM 1683 C C . ILE A 1 44 ? -5.803 -0.971 -4.959 1.00 0.00 44 ILE A C 2
ATOM 1684 O O . ILE A 1 44 ? -4.792 -1.373 -5.532 1.00 0.00 44 ILE A O 2
ATOM 1700 N N . PRO A 1 45 ? -6.080 -1.304 -3.695 1.00 0.00 45 PRO A N 2
ATOM 1701 C CA . PRO A 1 45 ? -5.258 -2.239 -2.929 1.00 0.00 45 PRO A CA 2
ATOM 1702 C C . PRO A 1 45 ? -5.428 -3.672 -3.424 1.00 0.00 45 PRO A C 2
ATOM 1703 O O . PRO A 1 45 ? -6.531 -4.221 -3.385 1.00 0.00 45 PRO A O 2
ATOM 1714 N N . VAL A 1 46 ? -4.347 -4.269 -3.904 1.00 0.00 46 VAL A N 2
ATOM 1715 C CA . VAL A 1 46 ? -4.395 -5.641 -4.385 1.00 0.00 46 VAL A CA 2
ATOM 1716 C C . VAL A 1 46 ? -4.396 -6.613 -3.210 1.00 0.00 46 VAL A C 2
ATOM 1717 O O . VAL A 1 46 ? -3.341 -7.004 -2.708 1.00 0.00 46 VAL A O 2
ATOM 1730 N N . LEU A 1 47 ? -5.587 -6.972 -2.751 1.00 0.00 47 LEU A N 2
ATOM 1731 C CA . LEU A 1 47 ? -5.726 -7.853 -1.606 1.00 0.00 47 LEU A CA 2
ATOM 1732 C C . LEU A 1 47 ? -5.903 -9.294 -2.061 1.00 0.00 47 LEU A C 2
ATOM 1733 O O . LEU A 1 47 ? -7.025 -9.800 -2.155 1.00 0.00 47 LEU A O 2
ATOM 1749 N N . LEU A 1 48 ? -4.791 -9.939 -2.377 1.00 0.00 48 LEU A N 2
ATOM 1750 C CA . LEU A 1 48 ? -4.802 -11.324 -2.821 1.00 0.00 48 LEU A CA 2
ATOM 1751 C C . LEU A 1 48 ? -3.806 -12.132 -2.000 1.00 0.00 48 LEU A C 2
ATOM 1752 O O . LEU A 1 48 ? -2.799 -11.593 -1.539 1.00 0.00 48 LEU A O 2
ATOM 1768 N N . ILE A 1 49 ? -4.089 -13.412 -1.813 1.00 0.00 49 ILE A N 2
ATOM 1769 C CA . ILE A 1 49 ? -3.279 -14.266 -0.950 1.00 0.00 49 ILE A CA 2
ATOM 1770 C C . ILE A 1 49 ? -1.942 -14.621 -1.600 1.00 0.00 49 ILE A C 2
ATOM 1771 O O . ILE A 1 49 ? -0.901 -14.625 -0.941 1.00 0.00 49 ILE A O 2
ATOM 1787 N N . ASP A 1 50 ? -1.964 -14.906 -2.894 1.00 0.00 50 ASP A N 2
ATOM 1788 C CA . ASP A 1 50 ? -0.756 -15.332 -3.591 1.00 0.00 50 ASP A CA 2
ATOM 1789 C C . ASP A 1 50 ? 0.099 -14.130 -3.998 1.00 0.00 50 ASP A C 2
ATOM 1790 O O . ASP A 1 50 ? 1.317 -14.240 -4.139 1.00 0.00 50 ASP A O 2
ATOM 1799 N N . GLU A 1 51 ? -0.536 -12.979 -4.170 1.00 0.00 51 GLU A N 2
ATOM 1800 C CA . GLU A 1 51 ? 0.184 -11.755 -4.514 1.00 0.00 51 GLU A CA 2
ATOM 1801 C C . GLU A 1 51 ? 0.855 -11.148 -3.283 1.00 0.00 51 GLU A C 2
ATOM 1802 O O . GLU A 1 51 ? 1.727 -10.281 -3.401 1.00 0.00 51 GLU A O 2
ATOM 1814 N N . ALA A 1 52 ? 0.442 -11.604 -2.105 1.00 0.00 52 ALA A N 2
ATOM 1815 C CA . ALA A 1 52 ? 1.048 -11.157 -0.857 1.00 0.00 52 ALA A CA 2
ATOM 1816 C C . ALA A 1 52 ? 2.526 -11.515 -0.836 1.00 0.00 52 ALA A C 2
ATOM 1817 O O . ALA A 1 52 ? 2.889 -12.692 -0.818 1.00 0.00 52 ALA A O 2
ATOM 1824 N N . THR A 1 53 ? 3.372 -10.501 -0.853 1.00 0.00 53 THR A N 2
ATOM 1825 C CA . THR A 1 53 ? 4.802 -10.716 -0.937 1.00 0.00 53 THR A CA 2
ATOM 1826 C C . THR A 1 53 ? 5.458 -10.465 0.413 1.00 0.00 53 THR A C 2
ATOM 1827 O O . THR A 1 53 ? 4.949 -9.689 1.225 1.00 0.00 53 THR A O 2
ATOM 1838 N N . GLU A 1 54 ? 6.573 -11.135 0.653 1.00 0.00 54 GLU A N 2
ATOM 1839 C CA . GLU A 1 54 ? 7.312 -10.972 1.891 1.00 0.00 54 GLU A CA 2
ATOM 1840 C C . GLU A 1 54 ? 8.136 -9.694 1.836 1.00 0.00 54 GLU A C 2
ATOM 1841 O O . GLU A 1 54 ? 8.928 -9.492 0.912 1.00 0.00 54 GLU A O 2
ATOM 1853 N N . TRP A 1 55 ? 7.945 -8.835 2.820 1.00 0.00 55 TRP A N 2
ATOM 1854 C CA . TRP A 1 55 ? 8.638 -7.558 2.858 1.00 0.00 55 TRP A CA 2
ATOM 1855 C C . TRP A 1 55 ? 10.032 -7.738 3.461 1.00 0.00 55 TRP A C 2
ATOM 1856 O O . TRP A 1 55 ? 10.506 -8.868 3.608 1.00 0.00 55 TRP A O 2
ATOM 1877 N N . THR A 1 56 ? 10.673 -6.619 3.773 1.00 0.00 56 THR A N 2
ATOM 1878 C CA . THR A 1 56 ? 12.023 -6.579 4.340 1.00 0.00 56 THR A CA 2
ATOM 1879 C C . THR A 1 56 ? 12.287 -7.723 5.327 1.00 0.00 56 THR A C 2
ATOM 1880 O O . THR A 1 56 ? 11.493 -7.955 6.244 1.00 0.00 56 THR A O 2
ATOM 1891 N N . PRO A 1 57 ? 13.400 -8.460 5.128 1.00 0.00 57 PRO A N 2
ATOM 1892 C CA . PRO A 1 57 ? 13.797 -9.573 6.003 1.00 0.00 57 PRO A CA 2
ATOM 1893 C C . PRO A 1 57 ? 13.884 -9.162 7.471 1.00 0.00 57 PRO A C 2
ATOM 1894 O O . PRO A 1 57 ? 14.136 -7.997 7.789 1.00 0.00 57 PRO A O 2
ATOM 1905 N N . ASN A 1 58 ? 13.689 -10.126 8.362 1.00 0.00 58 ASN A N 2
ATOM 1906 C CA . ASN A 1 58 ? 13.637 -9.841 9.792 1.00 0.00 58 ASN A CA 2
ATOM 1907 C C . ASN A 1 58 ? 15.043 -9.803 10.399 1.00 0.00 58 ASN A C 2
ATOM 1908 O O . ASN A 1 58 ? 15.401 -10.661 11.211 1.00 0.00 58 ASN A O 2
ATOM 1919 N N . ASN A 1 59 ? 15.819 -8.802 9.958 1.00 0.00 59 ASN A N 2
ATOM 1920 C CA . ASN A 1 59 ? 17.179 -8.487 10.450 1.00 0.00 59 ASN A CA 2
ATOM 1921 C C . ASN A 1 59 ? 18.151 -9.676 10.474 1.00 0.00 59 ASN A C 2
ATOM 1922 O O . ASN A 1 59 ? 17.766 -10.840 10.333 1.00 0.00 59 ASN A O 2
ATOM 1933 N N . LEU A 1 60 ? 19.437 -9.336 10.625 1.00 0.00 60 LEU A N 2
ATOM 1934 C CA . LEU A 1 60 ? 20.529 -10.302 10.633 1.00 0.00 60 LEU A CA 2
ATOM 1935 C C . LEU A 1 60 ? 20.424 -11.234 9.431 1.00 0.00 60 LEU A C 2
ATOM 1936 O O . LEU A 1 60 ? 20.529 -12.462 9.551 1.00 0.00 60 LEU A O 2
ATOM 1952 N N . GLU A 1 61 ? 20.227 -10.639 8.264 1.00 0.00 61 GLU A N 2
ATOM 1953 C CA . GLU A 1 61 ? 19.973 -11.400 7.060 1.00 0.00 61 GLU A CA 2
ATOM 1954 C C . GLU A 1 61 ? 21.238 -11.571 6.218 1.00 0.00 61 GLU A C 2
ATOM 1955 O O . GLU A 1 61 ? 21.507 -10.809 5.283 1.00 0.00 61 GLU A O 2
ATOM 1967 N N . MET A 1 1 ? -2.682 16.479 4.782 1.00 0.00 1 MET A N 3
ATOM 1968 C CA . MET A 1 1 ? -2.427 17.105 6.099 1.00 0.00 1 MET A CA 3
ATOM 1969 C C . MET A 1 1 ? -3.540 16.759 7.081 1.00 0.00 1 MET A C 3
ATOM 1970 O O . MET A 1 1 ? -3.422 17.019 8.277 1.00 0.00 1 MET A O 3
ATOM 1986 N N . SER A 1 2 ? -4.623 16.177 6.580 1.00 0.00 2 SER A N 3
ATOM 1987 C CA . SER A 1 2 ? -5.761 15.848 7.420 1.00 0.00 2 SER A CA 3
ATOM 1988 C C . SER A 1 2 ? -5.957 14.332 7.489 1.00 0.00 2 SER A C 3
ATOM 1989 O O . SER A 1 2 ? -5.515 13.598 6.605 1.00 0.00 2 SER A O 3
ATOM 1997 N N . LEU A 1 3 ? -6.614 13.875 8.544 1.00 0.00 3 LEU A N 3
ATOM 1998 C CA . LEU A 1 3 ? -6.872 12.458 8.737 1.00 0.00 3 LEU A CA 3
ATOM 1999 C C . LEU A 1 3 ? -8.233 12.108 8.137 1.00 0.00 3 LEU A C 3
ATOM 2000 O O . LEU A 1 3 ? -9.244 12.725 8.470 1.00 0.00 3 LEU A O 3
ATOM 2016 N N . ASP A 1 4 ? -8.253 11.141 7.232 1.00 0.00 4 ASP A N 3
ATOM 2017 C CA . ASP A 1 4 ? -9.493 10.718 6.592 1.00 0.00 4 ASP A CA 3
ATOM 2018 C C . ASP A 1 4 ? -9.741 9.236 6.846 1.00 0.00 4 ASP A C 3
ATOM 2019 O O . ASP A 1 4 ? -9.287 8.383 6.082 1.00 0.00 4 ASP A O 3
ATOM 2028 N N . PRO A 1 5 ? -10.425 8.909 7.954 1.00 0.00 5 PRO A N 3
ATOM 2029 C CA . PRO A 1 5 ? -10.652 7.518 8.369 1.00 0.00 5 PRO A CA 3
ATOM 2030 C C . PRO A 1 5 ? -11.535 6.740 7.394 1.00 0.00 5 PRO A C 3
ATOM 2031 O O . PRO A 1 5 ? -11.633 5.514 7.479 1.00 0.00 5 PRO A O 3
ATOM 2042 N N . GLN A 1 6 ? -12.163 7.447 6.461 1.00 0.00 6 GLN A N 3
ATOM 2043 C CA . GLN A 1 6 ? -13.054 6.813 5.501 1.00 0.00 6 GLN A CA 3
ATOM 2044 C C . GLN A 1 6 ? -12.258 6.244 4.338 1.00 0.00 6 GLN A C 3
ATOM 2045 O O . GLN A 1 6 ? -12.494 5.118 3.912 1.00 0.00 6 GLN A O 3
ATOM 2059 N N . LEU A 1 7 ? -11.303 7.024 3.837 1.00 0.00 7 LEU A N 3
ATOM 2060 C CA . LEU A 1 7 ? -10.446 6.576 2.739 1.00 0.00 7 LEU A CA 3
ATOM 2061 C C . LEU A 1 7 ? -9.542 5.428 3.180 1.00 0.00 7 LEU A C 3
ATOM 2062 O O . LEU A 1 7 ? -8.973 4.719 2.350 1.00 0.00 7 LEU A O 3
ATOM 2078 N N . LEU A 1 8 ? -9.408 5.263 4.486 1.00 0.00 8 LEU A N 3
ATOM 2079 C CA . LEU A 1 8 ? -8.611 4.181 5.043 1.00 0.00 8 LEU A CA 3
ATOM 2080 C C . LEU A 1 8 ? -9.378 2.862 4.988 1.00 0.00 8 LEU A C 3
ATOM 2081 O O . LEU A 1 8 ? -8.811 1.823 4.654 1.00 0.00 8 LEU A O 3
ATOM 2097 N N . GLU A 1 9 ? -10.675 2.924 5.309 1.00 0.00 9 GLU A N 3
ATOM 2098 C CA . GLU A 1 9 ? -11.540 1.742 5.336 1.00 0.00 9 GLU A CA 3
ATOM 2099 C C . GLU A 1 9 ? -10.992 0.653 6.266 1.00 0.00 9 GLU A C 3
ATOM 2100 O O . GLU A 1 9 ? -10.159 0.916 7.138 1.00 0.00 9 GLU A O 3
ATOM 2112 N N . VAL A 1 10 ? -11.508 -0.559 6.116 1.00 0.00 10 VAL A N 3
ATOM 2113 C CA . VAL A 1 10 ? -11.010 -1.697 6.867 1.00 0.00 10 VAL A CA 3
ATOM 2114 C C . VAL A 1 10 ? -9.973 -2.442 6.039 1.00 0.00 10 VAL A C 3
ATOM 2115 O O . VAL A 1 10 ? -10.313 -3.096 5.051 1.00 0.00 10 VAL A O 3
ATOM 2128 N N . LEU A 1 11 ? -8.713 -2.320 6.423 1.00 0.00 11 LEU A N 3
ATOM 2129 C CA . LEU A 1 11 ? -7.628 -2.959 5.696 1.00 0.00 11 LEU A CA 3
ATOM 2130 C C . LEU A 1 11 ? -7.031 -4.094 6.512 1.00 0.00 11 LEU A C 3
ATOM 2131 O O . LEU A 1 11 ? -6.310 -3.866 7.487 1.00 0.00 11 LEU A O 3
ATOM 2147 N N . ALA A 1 12 ? -7.342 -5.318 6.117 1.00 0.00 12 ALA A N 3
ATOM 2148 C CA . ALA A 1 12 ? -6.854 -6.493 6.814 1.00 0.00 12 ALA A CA 3
ATOM 2149 C C . ALA A 1 12 ? -6.145 -7.431 5.850 1.00 0.00 12 ALA A C 3
ATOM 2150 O O . ALA A 1 12 ? -6.522 -7.539 4.685 1.00 0.00 12 ALA A O 3
ATOM 2157 N N . CYS A 1 13 ? -5.097 -8.077 6.339 1.00 0.00 13 CYS A N 3
ATOM 2158 C CA . CYS A 1 13 ? -4.375 -9.070 5.560 1.00 0.00 13 CYS A CA 3
ATOM 2159 C C . CYS A 1 13 ? -5.215 -10.337 5.420 1.00 0.00 13 CYS A C 3
ATOM 2160 O O . CYS A 1 13 ? -5.615 -10.931 6.420 1.00 0.00 13 CYS A O 3
ATOM 2168 N N . PRO A 1 14 ? -5.489 -10.767 4.176 1.00 0.00 14 PRO A N 3
ATOM 2169 C CA . PRO A 1 14 ? -6.328 -11.948 3.891 1.00 0.00 14 PRO A CA 3
ATOM 2170 C C . PRO A 1 14 ? -5.823 -13.240 4.545 1.00 0.00 14 PRO A C 3
ATOM 2171 O O . PRO A 1 14 ? -6.522 -14.252 4.550 1.00 0.00 14 PRO A O 3
ATOM 2182 N N . LYS A 1 15 ? -4.614 -13.208 5.089 1.00 0.00 15 LYS A N 3
ATOM 2183 C CA . LYS A 1 15 ? -4.060 -14.368 5.777 1.00 0.00 15 LYS A CA 3
ATOM 2184 C C . LYS A 1 15 ? -4.620 -14.490 7.199 1.00 0.00 15 LYS A C 3
ATOM 2185 O O . LYS A 1 15 ? -5.375 -15.413 7.500 1.00 0.00 15 LYS A O 3
ATOM 2204 N N . ASP A 1 16 ? -4.262 -13.541 8.063 1.00 0.00 16 ASP A N 3
ATOM 2205 C CA . ASP A 1 16 ? -4.591 -13.645 9.487 1.00 0.00 16 ASP A CA 3
ATOM 2206 C C . ASP A 1 16 ? -5.549 -12.534 9.930 1.00 0.00 16 ASP A C 3
ATOM 2207 O O . ASP A 1 16 ? -5.878 -12.415 11.115 1.00 0.00 16 ASP A O 3
ATOM 2216 N N . LYS A 1 17 ? -5.994 -11.725 8.968 1.00 0.00 17 LYS A N 3
ATOM 2217 C CA . LYS A 1 17 ? -6.936 -10.627 9.223 1.00 0.00 17 LYS A CA 3
ATOM 2218 C C . LYS A 1 17 ? -6.291 -9.499 10.027 1.00 0.00 17 LYS A C 3
ATOM 2219 O O . LYS A 1 17 ? -6.986 -8.633 10.560 1.00 0.00 17 LYS A O 3
ATOM 2238 N N . GLY A 1 18 ? -4.964 -9.505 10.095 1.00 0.00 18 GLY A N 3
ATOM 2239 C CA . GLY A 1 18 ? -4.253 -8.456 10.799 1.00 0.00 18 GLY A CA 3
ATOM 2240 C C . GLY A 1 18 ? -4.309 -7.131 10.061 1.00 0.00 18 GLY A C 3
ATOM 2241 O O . GLY A 1 18 ? -4.260 -7.112 8.829 1.00 0.00 18 GLY A O 3
ATOM 2245 N N . PRO A 1 19 ? -4.425 -6.009 10.794 1.00 0.00 19 PRO A N 3
ATOM 2246 C CA . PRO A 1 19 ? -4.490 -4.664 10.201 1.00 0.00 19 PRO A CA 3
ATOM 2247 C C . PRO A 1 19 ? -3.234 -4.312 9.404 1.00 0.00 19 PRO A C 3
ATOM 2248 O O . PRO A 1 19 ? -2.116 -4.648 9.800 1.00 0.00 19 PRO A O 3
ATOM 2259 N N . LEU A 1 20 ? -3.427 -3.634 8.284 1.00 0.00 20 LEU A N 3
ATOM 2260 C CA . LEU A 1 20 ? -2.326 -3.277 7.400 1.00 0.00 20 LEU A CA 3
ATOM 2261 C C . LEU A 1 20 ? -1.810 -1.875 7.698 1.00 0.00 20 LEU A C 3
ATOM 2262 O O . LEU A 1 20 ? -2.576 -0.986 8.066 1.00 0.00 20 LEU A O 3
ATOM 2278 N N . ARG A 1 21 ? -0.505 -1.696 7.558 1.00 0.00 21 ARG A N 3
ATOM 2279 C CA . ARG A 1 21 ? 0.114 -0.386 7.692 1.00 0.00 21 ARG A CA 3
ATOM 2280 C C . ARG A 1 21 ? 0.075 0.331 6.344 1.00 0.00 21 ARG A C 3
ATOM 2281 O O . ARG A 1 21 ? 0.521 -0.219 5.335 1.00 0.00 21 ARG A O 3
ATOM 2302 N N . TYR A 1 22 ? -0.461 1.544 6.329 1.00 0.00 22 TYR A N 3
ATOM 2303 C CA . TYR A 1 22 ? -0.626 2.298 5.093 1.00 0.00 22 TYR A CA 3
ATOM 2304 C C . TYR A 1 22 ? 0.618 3.138 4.800 1.00 0.00 22 TYR A C 3
ATOM 2305 O O . TYR A 1 22 ? 0.826 4.194 5.405 1.00 0.00 22 TYR A O 3
ATOM 2323 N N . LEU A 1 23 ? 1.448 2.657 3.883 1.00 0.00 23 LEU A N 3
ATOM 2324 C CA . LEU A 1 23 ? 2.647 3.382 3.478 1.00 0.00 23 LEU A CA 3
ATOM 2325 C C . LEU A 1 23 ? 2.342 4.288 2.292 1.00 0.00 23 LEU A C 3
ATOM 2326 O O . LEU A 1 23 ? 2.164 3.820 1.166 1.00 0.00 23 LEU A O 3
ATOM 2342 N N . GLU A 1 24 ? 2.289 5.586 2.558 1.00 0.00 24 GLU A N 3
ATOM 2343 C CA . GLU A 1 24 ? 1.972 6.582 1.538 1.00 0.00 24 GLU A CA 3
ATOM 2344 C C . GLU A 1 24 ? 3.158 6.822 0.600 1.00 0.00 24 GLU A C 3
ATOM 2345 O O . GLU A 1 24 ? 3.032 7.497 -0.422 1.00 0.00 24 GLU A O 3
ATOM 2357 N N . SER A 1 25 ? 4.306 6.265 0.953 1.00 0.00 25 SER A N 3
ATOM 2358 C CA . SER A 1 25 ? 5.521 6.454 0.174 1.00 0.00 25 SER A CA 3
ATOM 2359 C C . SER A 1 25 ? 5.507 5.608 -1.098 1.00 0.00 25 SER A C 3
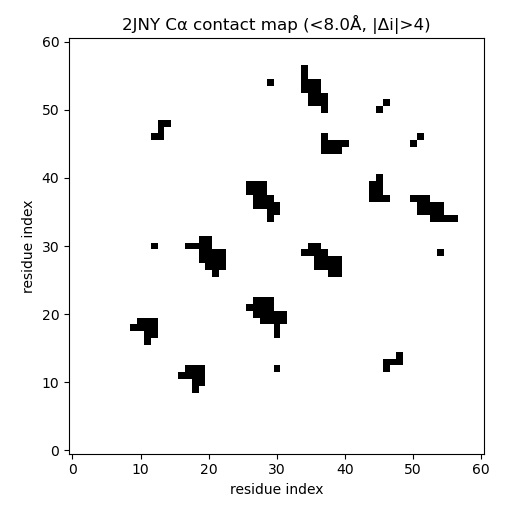ATOM 2360 O O . SER A 1 25 ? 5.513 6.140 -2.210 1.00 0.00 25 SER A O 3
ATOM 2368 N N . GLU A 1 26 ? 5.474 4.295 -0.929 1.00 0.00 26 GLU A N 3
ATOM 2369 C CA . GLU A 1 26 ? 5.561 3.372 -2.054 1.00 0.00 26 GLU A CA 3
ATOM 2370 C C . GLU A 1 26 ? 4.201 2.756 -2.372 1.00 0.00 26 GLU A C 3
ATOM 2371 O O . GLU A 1 26 ? 4.117 1.787 -3.127 1.00 0.00 26 GLU A O 3
ATOM 2383 N N . GLN A 1 27 ? 3.145 3.339 -1.799 1.00 0.00 27 GLN A N 3
ATOM 2384 C CA . GLN A 1 27 ? 1.784 2.816 -1.940 1.00 0.00 27 GLN A CA 3
ATOM 2385 C C . GLN A 1 27 ? 1.729 1.361 -1.487 1.00 0.00 27 GLN A C 3
ATOM 2386 O O . GLN A 1 27 ? 1.283 0.481 -2.227 1.00 0.00 27 GLN A O 3
ATOM 2400 N N . LEU A 1 28 ? 2.170 1.121 -0.260 1.00 0.00 28 LEU A N 3
ATOM 2401 C CA . LEU A 1 28 ? 2.272 -0.231 0.264 1.00 0.00 28 LEU A CA 3
ATOM 2402 C C . LEU A 1 28 ? 1.378 -0.418 1.475 1.00 0.00 28 LEU A C 3
ATOM 2403 O O . LEU A 1 28 ? 1.253 0.471 2.312 1.00 0.00 28 LEU A O 3
ATOM 2419 N N . LEU A 1 29 ? 0.758 -1.574 1.550 1.00 0.00 29 LEU A N 3
ATOM 2420 C CA . LEU A 1 29 ? 0.054 -1.981 2.747 1.00 0.00 29 LEU A CA 3
ATOM 2421 C C . LEU A 1 29 ? 0.817 -3.131 3.378 1.00 0.00 29 LEU A C 3
ATOM 2422 O O . LEU A 1 29 ? 0.831 -4.240 2.848 1.00 0.00 29 LEU A O 3
ATOM 2438 N N . VAL A 1 30 ? 1.461 -2.861 4.496 1.00 0.00 30 VAL A N 3
ATOM 2439 C CA . VAL A 1 30 ? 2.351 -3.844 5.098 1.00 0.00 30 VAL A CA 3
ATOM 2440 C C . VAL A 1 30 ? 1.824 -4.305 6.443 1.00 0.00 30 VAL A C 3
ATOM 2441 O O . VAL A 1 30 ? 1.553 -3.496 7.324 1.00 0.00 30 VAL A O 3
ATOM 2454 N N . ASN A 1 31 ? 1.663 -5.605 6.594 1.00 0.00 31 ASN A N 3
ATOM 2455 C CA . ASN A 1 31 ? 1.287 -6.172 7.875 1.00 0.00 31 ASN A CA 3
ATOM 2456 C C . ASN A 1 31 ? 2.540 -6.572 8.636 1.00 0.00 31 ASN A C 3
ATOM 2457 O O . ASN A 1 31 ? 3.261 -7.482 8.228 1.00 0.00 31 ASN A O 3
ATOM 2468 N N . GLU A 1 32 ? 2.776 -5.900 9.751 1.00 0.00 32 GLU A N 3
ATOM 2469 C CA . GLU A 1 32 ? 3.977 -6.120 10.553 1.00 0.00 32 GLU A CA 3
ATOM 2470 C C . GLU A 1 32 ? 3.881 -7.420 11.340 1.00 0.00 32 GLU A C 3
ATOM 2471 O O . GLU A 1 32 ? 4.876 -7.911 11.872 1.00 0.00 32 GLU A O 3
ATOM 2483 N N . ARG A 1 33 ? 2.678 -7.972 11.399 1.00 0.00 33 ARG A N 3
ATOM 2484 C CA . ARG A 1 33 ? 2.436 -9.221 12.105 1.00 0.00 33 ARG A CA 3
ATOM 2485 C C . ARG A 1 33 ? 2.898 -10.419 11.281 1.00 0.00 33 ARG A C 3
ATOM 2486 O O . ARG A 1 33 ? 3.288 -11.445 11.830 1.00 0.00 33 ARG A O 3
ATOM 2507 N N . LEU A 1 34 ? 2.861 -10.287 9.960 1.00 0.00 34 LEU A N 3
ATOM 2508 C CA . LEU A 1 34 ? 3.184 -11.408 9.082 1.00 0.00 34 LEU A CA 3
ATOM 2509 C C . LEU A 1 34 ? 4.302 -11.069 8.099 1.00 0.00 34 LEU A C 3
ATOM 2510 O O . LEU A 1 34 ? 4.722 -11.927 7.319 1.00 0.00 34 LEU A O 3
ATOM 2526 N N . ASN A 1 35 ? 4.786 -9.829 8.144 1.00 0.00 35 ASN A N 3
ATOM 2527 C CA . ASN A 1 35 ? 5.841 -9.370 7.234 1.00 0.00 35 ASN A CA 3
ATOM 2528 C C . ASN A 1 35 ? 5.383 -9.465 5.787 1.00 0.00 35 ASN A C 3
ATOM 2529 O O . ASN A 1 35 ? 6.172 -9.777 4.897 1.00 0.00 35 ASN A O 3
ATOM 2540 N N . LEU A 1 36 ? 4.118 -9.149 5.547 1.00 0.00 36 LEU A N 3
ATOM 2541 C CA . LEU A 1 36 ? 3.548 -9.256 4.213 1.00 0.00 36 LEU A CA 3
ATOM 2542 C C . LEU A 1 36 ? 3.100 -7.890 3.717 1.00 0.00 36 LEU A C 3
ATOM 2543 O O . LEU A 1 36 ? 2.442 -7.144 4.447 1.00 0.00 36 LEU A O 3
ATOM 2559 N N . ALA A 1 37 ? 3.456 -7.576 2.478 1.00 0.00 37 ALA A N 3
ATOM 2560 C CA . ALA A 1 37 ? 3.146 -6.281 1.890 1.00 0.00 37 ALA A CA 3
ATOM 2561 C C . ALA A 1 37 ? 2.325 -6.425 0.615 1.00 0.00 37 ALA A C 3
ATOM 2562 O O . ALA A 1 37 ? 2.560 -7.328 -0.194 1.00 0.00 37 ALA A O 3
ATOM 2569 N N . TYR A 1 38 ? 1.347 -5.543 0.468 1.00 0.00 38 TYR A N 3
ATOM 2570 C CA . TYR A 1 38 ? 0.522 -5.472 -0.731 1.00 0.00 38 TYR A CA 3
ATOM 2571 C C . TYR A 1 38 ? 0.673 -4.092 -1.354 1.00 0.00 38 TYR A C 3
ATOM 2572 O O . TYR A 1 38 ? 0.955 -3.120 -0.652 1.00 0.00 38 TYR A O 3
ATOM 2590 N N . ARG A 1 39 ? 0.499 -3.991 -2.658 1.00 0.00 39 ARG A N 3
ATOM 2591 C CA . ARG A 1 39 ? 0.608 -2.699 -3.316 1.00 0.00 39 ARG A CA 3
ATOM 2592 C C . ARG A 1 39 ? -0.755 -2.103 -3.624 1.00 0.00 39 ARG A C 3
ATOM 2593 O O . ARG A 1 39 ? -1.715 -2.814 -3.919 1.00 0.00 39 ARG A O 3
ATOM 2614 N N . ILE A 1 40 ? -0.827 -0.787 -3.531 1.00 0.00 40 ILE A N 3
ATOM 2615 C CA . ILE A 1 40 ? -1.993 -0.048 -3.972 1.00 0.00 40 ILE A CA 3
ATOM 2616 C C . ILE A 1 40 ? -1.745 0.448 -5.387 1.00 0.00 40 ILE A C 3
ATOM 2617 O O . ILE A 1 40 ? -0.874 1.290 -5.607 1.00 0.00 40 ILE A O 3
ATOM 2633 N N . ASP A 1 41 ? -2.488 -0.082 -6.341 1.00 0.00 41 ASP A N 3
ATOM 2634 C CA . ASP A 1 41 ? -2.240 0.209 -7.746 1.00 0.00 41 ASP A CA 3
ATOM 2635 C C . ASP A 1 41 ? -3.349 1.077 -8.323 1.00 0.00 41 ASP A C 3
ATOM 2636 O O . ASP A 1 41 ? -4.506 0.660 -8.386 1.00 0.00 41 ASP A O 3
ATOM 2645 N N . ASP A 1 42 ? -2.983 2.300 -8.707 1.00 0.00 42 ASP A N 3
ATOM 2646 C CA . ASP A 1 42 ? -3.923 3.273 -9.275 1.00 0.00 42 ASP A CA 3
ATOM 2647 C C . ASP A 1 42 ? -5.052 3.571 -8.284 1.00 0.00 42 ASP A C 3
ATOM 2648 O O . ASP A 1 42 ? -6.208 3.773 -8.656 1.00 0.00 42 ASP A O 3
ATOM 2657 N N . GLY A 1 43 ? -4.697 3.602 -7.008 1.00 0.00 43 GLY A N 3
ATOM 2658 C CA . GLY A 1 43 ? -5.666 3.899 -5.972 1.00 0.00 43 GLY A CA 3
ATOM 2659 C C . GLY A 1 43 ? -6.441 2.674 -5.533 1.00 0.00 43 GLY A C 3
ATOM 2660 O O . GLY A 1 43 ? -7.295 2.757 -4.650 1.00 0.00 43 GLY A O 3
ATOM 2664 N N . ILE A 1 44 ? -6.144 1.532 -6.144 1.00 0.00 44 ILE A N 3
ATOM 2665 C CA . ILE A 1 44 ? -6.807 0.283 -5.797 1.00 0.00 44 ILE A CA 3
ATOM 2666 C C . ILE A 1 44 ? -5.856 -0.629 -5.036 1.00 0.00 44 ILE A C 3
ATOM 2667 O O . ILE A 1 44 ? -4.872 -1.114 -5.596 1.00 0.00 44 ILE A O 3
ATOM 2683 N N . PRO A 1 45 ? -6.115 -0.844 -3.740 1.00 0.00 45 PRO A N 3
ATOM 2684 C CA . PRO A 1 45 ? -5.307 -1.747 -2.925 1.00 0.00 45 PRO A CA 3
ATOM 2685 C C . PRO A 1 45 ? -5.500 -3.199 -3.349 1.00 0.00 45 PRO A C 3
ATOM 2686 O O . PRO A 1 45 ? -6.580 -3.769 -3.176 1.00 0.00 45 PRO A O 3
ATOM 2697 N N . VAL A 1 46 ? -4.462 -3.787 -3.923 1.00 0.00 46 VAL A N 3
ATOM 2698 C CA . VAL A 1 46 ? -4.538 -5.150 -4.413 1.00 0.00 46 VAL A CA 3
ATOM 2699 C C . VAL A 1 46 ? -4.408 -6.140 -3.258 1.00 0.00 46 VAL A C 3
ATOM 2700 O O . VAL A 1 46 ? -3.306 -6.554 -2.891 1.00 0.00 46 VAL A O 3
ATOM 2713 N N . LEU A 1 47 ? -5.539 -6.492 -2.666 1.00 0.00 47 LEU A N 3
ATOM 2714 C CA . LEU A 1 47 ? -5.549 -7.405 -1.539 1.00 0.00 47 LEU A CA 3
ATOM 2715 C C . LEU A 1 47 ? -5.924 -8.806 -1.994 1.00 0.00 47 LEU A C 3
ATOM 2716 O O . LEU A 1 47 ? -7.082 -9.218 -1.903 1.00 0.00 47 LEU A O 3
ATOM 2732 N N . LEU A 1 48 ? -4.945 -9.520 -2.522 1.00 0.00 48 LEU A N 3
ATOM 2733 C CA . LEU A 1 48 ? -5.135 -10.903 -2.920 1.00 0.00 48 LEU A CA 3
ATOM 2734 C C . LEU A 1 48 ? -4.212 -11.788 -2.105 1.00 0.00 48 LEU A C 3
ATOM 2735 O O . LEU A 1 48 ? -3.163 -11.339 -1.644 1.00 0.00 48 LEU A O 3
ATOM 2751 N N . ILE A 1 49 ? -4.610 -13.035 -1.919 1.00 0.00 49 ILE A N 3
ATOM 2752 C CA . ILE A 1 49 ? -3.844 -13.971 -1.105 1.00 0.00 49 ILE A CA 3
ATOM 2753 C C . ILE A 1 49 ? -2.408 -14.118 -1.606 1.00 0.00 49 ILE A C 3
ATOM 2754 O O . ILE A 1 49 ? -1.459 -13.992 -0.832 1.00 0.00 49 ILE A O 3
ATOM 2770 N N . ASP A 1 50 ? -2.249 -14.339 -2.902 1.00 0.00 50 ASP A N 3
ATOM 2771 C CA . ASP A 1 50 ? -0.923 -14.592 -3.464 1.00 0.00 50 ASP A CA 3
ATOM 2772 C C . ASP A 1 50 ? -0.222 -13.298 -3.857 1.00 0.00 50 ASP A C 3
ATOM 2773 O O . ASP A 1 50 ? 0.789 -13.314 -4.560 1.00 0.00 50 ASP A O 3
ATOM 2782 N N . GLU A 1 51 ? -0.761 -12.178 -3.400 1.00 0.00 51 GLU A N 3
ATOM 2783 C CA . GLU A 1 51 ? -0.111 -10.889 -3.586 1.00 0.00 51 GLU A CA 3
ATOM 2784 C C . GLU A 1 51 ? 0.736 -10.561 -2.370 1.00 0.00 51 GLU A C 3
ATOM 2785 O O . GLU A 1 51 ? 1.513 -9.605 -2.376 1.00 0.00 51 GLU A O 3
ATOM 2797 N N . ALA A 1 52 ? 0.584 -11.376 -1.335 1.00 0.00 52 ALA A N 3
ATOM 2798 C CA . ALA A 1 52 ? 1.307 -11.174 -0.091 1.00 0.00 52 ALA A CA 3
ATOM 2799 C C . ALA A 1 52 ? 2.785 -11.473 -0.269 1.00 0.00 52 ALA A C 3
ATOM 2800 O O . ALA A 1 52 ? 3.202 -12.634 -0.258 1.00 0.00 52 ALA A O 3
ATOM 2807 N N . THR A 1 53 ? 3.567 -10.427 -0.464 1.00 0.00 53 THR A N 3
ATOM 2808 C CA . THR A 1 53 ? 5.002 -10.566 -0.610 1.00 0.00 53 THR A CA 3
ATOM 2809 C C . THR A 1 53 ? 5.685 -10.364 0.737 1.00 0.00 53 THR A C 3
ATOM 2810 O O . THR A 1 53 ? 5.236 -9.546 1.544 1.00 0.00 53 THR A O 3
ATOM 2821 N N . GLU A 1 54 ? 6.745 -11.119 0.989 1.00 0.00 54 GLU A N 3
ATOM 2822 C CA . GLU A 1 54 ? 7.485 -10.983 2.230 1.00 0.00 54 GLU A CA 3
ATOM 2823 C C . GLU A 1 54 ? 8.331 -9.718 2.178 1.00 0.00 54 GLU A C 3
ATOM 2824 O O . GLU A 1 54 ? 9.140 -9.535 1.263 1.00 0.00 54 GLU A O 3
ATOM 2836 N N . TRP A 1 55 ? 8.139 -8.850 3.153 1.00 0.00 55 TRP A N 3
ATOM 2837 C CA . TRP A 1 55 ? 8.754 -7.534 3.134 1.00 0.00 55 TRP A CA 3
ATOM 2838 C C . TRP A 1 55 ? 9.694 -7.355 4.323 1.00 0.00 55 TRP A C 3
ATOM 2839 O O . TRP A 1 55 ? 9.770 -8.218 5.199 1.00 0.00 55 TRP A O 3
ATOM 2860 N N . THR A 1 56 ? 10.410 -6.238 4.332 1.00 0.00 56 THR A N 3
ATOM 2861 C CA . THR A 1 56 ? 11.318 -5.896 5.416 1.00 0.00 56 THR A CA 3
ATOM 2862 C C . THR A 1 56 ? 10.577 -5.857 6.755 1.00 0.00 56 THR A C 3
ATOM 2863 O O . THR A 1 56 ? 9.553 -5.179 6.882 1.00 0.00 56 THR A O 3
ATOM 2874 N N . PRO A 1 57 ? 11.073 -6.596 7.762 1.00 0.00 57 PRO A N 3
ATOM 2875 C CA . PRO A 1 57 ? 10.467 -6.616 9.095 1.00 0.00 57 PRO A CA 3
ATOM 2876 C C . PRO A 1 57 ? 10.469 -5.232 9.739 1.00 0.00 57 PRO A C 3
ATOM 2877 O O . PRO A 1 57 ? 11.506 -4.567 9.800 1.00 0.00 57 PRO A O 3
ATOM 2888 N N . ASN A 1 58 ? 9.308 -4.808 10.215 1.00 0.00 58 ASN A N 3
ATOM 2889 C CA . ASN A 1 58 ? 9.160 -3.486 10.808 1.00 0.00 58 ASN A CA 3
ATOM 2890 C C . ASN A 1 58 ? 9.988 -3.372 12.085 1.00 0.00 58 ASN A C 3
ATOM 2891 O O . ASN A 1 58 ? 9.775 -4.112 13.049 1.00 0.00 58 ASN A O 3
ATOM 2902 N N . ASN A 1 59 ? 10.944 -2.453 12.074 1.00 0.00 59 ASN A N 3
ATOM 2903 C CA . ASN A 1 59 ? 11.840 -2.243 13.208 1.00 0.00 59 ASN A CA 3
ATOM 2904 C C . ASN A 1 59 ? 11.135 -1.509 14.342 1.00 0.00 59 ASN A C 3
ATOM 2905 O O . ASN A 1 59 ? 11.639 -1.421 15.462 1.00 0.00 59 ASN A O 3
ATOM 2916 N N . LEU A 1 60 ? 9.951 -1.022 14.050 1.00 0.00 60 LEU A N 3
ATOM 2917 C CA . LEU A 1 60 ? 9.134 -0.343 15.047 1.00 0.00 60 LEU A CA 3
ATOM 2918 C C . LEU A 1 60 ? 8.329 -1.363 15.843 1.00 0.00 60 LEU A C 3
ATOM 2919 O O . LEU A 1 60 ? 7.131 -1.545 15.617 1.00 0.00 60 LEU A O 3
ATOM 2935 N N . GLU A 1 61 ? 9.000 -2.041 16.760 1.00 0.00 61 GLU A N 3
ATOM 2936 C CA . GLU A 1 61 ? 8.376 -3.081 17.559 1.00 0.00 61 GLU A CA 3
ATOM 2937 C C . GLU A 1 61 ? 7.805 -2.457 18.835 1.00 0.00 61 GLU A C 3
ATOM 2938 O O . GLU A 1 61 ? 8.011 -1.267 19.086 1.00 0.00 61 GLU A O 3
ATOM 2950 N N . MET A 1 1 ? -12.555 19.661 4.085 1.00 0.00 1 MET A N 4
ATOM 2951 C CA . MET A 1 1 ? -11.232 19.019 4.260 1.00 0.00 1 MET A CA 4
ATOM 2952 C C . MET A 1 1 ? -11.241 18.158 5.517 1.00 0.00 1 MET A C 4
ATOM 2953 O O . MET A 1 1 ? -11.831 18.542 6.529 1.00 0.00 1 MET A O 4
ATOM 2969 N N . SER A 1 2 ? -10.603 16.994 5.439 1.00 0.00 2 SER A N 4
ATOM 2970 C CA . SER A 1 2 ? -10.565 16.050 6.550 1.00 0.00 2 SER A CA 4
ATOM 2971 C C . SER A 1 2 ? -9.796 14.806 6.125 1.00 0.00 2 SER A C 4
ATOM 2972 O O . SER A 1 2 ? -9.556 14.605 4.933 1.00 0.00 2 SER A O 4
ATOM 2980 N N . LEU A 1 3 ? -9.386 13.990 7.090 1.00 0.00 3 LEU A N 4
ATOM 2981 C CA . LEU A 1 3 ? -8.854 12.675 6.772 1.00 0.00 3 LEU A CA 4
ATOM 2982 C C . LEU A 1 3 ? -9.968 11.849 6.156 1.00 0.00 3 LEU A C 4
ATOM 2983 O O . LEU A 1 3 ? -11.109 11.906 6.618 1.00 0.00 3 LEU A O 4
ATOM 2999 N N . ASP A 1 4 ? -9.651 11.097 5.116 1.00 0.00 4 ASP A N 4
ATOM 3000 C CA . ASP A 1 4 ? -10.685 10.430 4.339 1.00 0.00 4 ASP A CA 4
ATOM 3001 C C . ASP A 1 4 ? -10.525 8.917 4.379 1.00 0.00 4 ASP A C 4
ATOM 3002 O O . ASP A 1 4 ? -9.840 8.335 3.537 1.00 0.00 4 ASP A O 4
ATOM 3011 N N . PRO A 1 5 ? -11.125 8.259 5.385 1.00 0.00 5 PRO A N 4
ATOM 3012 C CA . PRO A 1 5 ? -11.057 6.803 5.525 1.00 0.00 5 PRO A CA 4
ATOM 3013 C C . PRO A 1 5 ? -11.897 6.078 4.476 1.00 0.00 5 PRO A C 4
ATOM 3014 O O . PRO A 1 5 ? -11.889 4.849 4.402 1.00 0.00 5 PRO A O 4
ATOM 3025 N N . GLN A 1 6 ? -12.614 6.840 3.658 1.00 0.00 6 GLN A N 4
ATOM 3026 C CA . GLN A 1 6 ? -13.442 6.261 2.612 1.00 0.00 6 GLN A CA 4
ATOM 3027 C C . GLN A 1 6 ? -12.592 5.992 1.381 1.00 0.00 6 GLN A C 4
ATOM 3028 O O . GLN A 1 6 ? -12.893 5.112 0.578 1.00 0.00 6 GLN A O 4
ATOM 3042 N N . LEU A 1 7 ? -11.519 6.756 1.240 1.00 0.00 7 LEU A N 4
ATOM 3043 C CA . LEU A 1 7 ? -10.533 6.497 0.200 1.00 0.00 7 LEU A CA 4
ATOM 3044 C C . LEU A 1 7 ? -9.544 5.440 0.680 1.00 0.00 7 LEU A C 4
ATOM 3045 O O . LEU A 1 7 ? -8.556 5.140 0.008 1.00 0.00 7 LEU A O 4
ATOM 3061 N N . LEU A 1 8 ? -9.815 4.890 1.856 1.00 0.00 8 LEU A N 4
ATOM 3062 C CA . LEU A 1 8 ? -8.949 3.886 2.450 1.00 0.00 8 LEU A CA 4
ATOM 3063 C C . LEU A 1 8 ? -9.680 2.558 2.605 1.00 0.00 8 LEU A C 4
ATOM 3064 O O . LEU A 1 8 ? -9.079 1.501 2.436 1.00 0.00 8 LEU A O 4
ATOM 3080 N N . GLU A 1 9 ? -10.975 2.627 2.933 1.00 0.00 9 GLU A N 4
ATOM 3081 C CA . GLU A 1 9 ? -11.790 1.433 3.178 1.00 0.00 9 GLU A CA 4
ATOM 3082 C C . GLU A 1 9 ? -11.325 0.696 4.435 1.00 0.00 9 GLU A C 4
ATOM 3083 O O . GLU A 1 9 ? -10.492 1.201 5.197 1.00 0.00 9 GLU A O 4
ATOM 3095 N N . VAL A 1 10 ? -11.892 -0.476 4.671 1.00 0.00 10 VAL A N 4
ATOM 3096 C CA . VAL A 1 10 ? -11.476 -1.302 5.790 1.00 0.00 10 VAL A CA 4
ATOM 3097 C C . VAL A 1 10 ? -10.244 -2.106 5.399 1.00 0.00 10 VAL A C 4
ATOM 3098 O O . VAL A 1 10 ? -10.349 -3.151 4.754 1.00 0.00 10 VAL A O 4
ATOM 3111 N N . LEU A 1 11 ? -9.080 -1.594 5.765 1.00 0.00 11 LEU A N 4
ATOM 3112 C CA . LEU A 1 11 ? -7.823 -2.224 5.391 1.00 0.00 11 LEU A CA 4
ATOM 3113 C C . LEU A 1 11 ? -7.393 -3.267 6.415 1.00 0.00 11 LEU A C 4
ATOM 3114 O O . LEU A 1 11 ? -6.908 -2.936 7.503 1.00 0.00 11 LEU A O 4
ATOM 3130 N N . ALA A 1 12 ? -7.576 -4.527 6.052 1.00 0.00 12 ALA A N 4
ATOM 3131 C CA . ALA A 1 12 ? -7.142 -5.645 6.868 1.00 0.00 12 ALA A CA 4
ATOM 3132 C C . ALA A 1 12 ? -6.552 -6.721 5.974 1.00 0.00 12 ALA A C 4
ATOM 3133 O O . ALA A 1 12 ? -6.988 -6.898 4.835 1.00 0.00 12 ALA A O 4
ATOM 3140 N N . CYS A 1 13 ? -5.548 -7.416 6.474 1.00 0.00 13 CYS A N 4
ATOM 3141 C CA . CYS A 1 13 ? -4.897 -8.459 5.703 1.00 0.00 13 CYS A CA 4
ATOM 3142 C C . CYS A 1 13 ? -5.763 -9.714 5.658 1.00 0.00 13 CYS A C 4
ATOM 3143 O O . CYS A 1 13 ? -6.225 -10.191 6.691 1.00 0.00 13 CYS A O 4
ATOM 3151 N N . PRO A 1 14 ? -5.990 -10.266 4.457 1.00 0.00 14 PRO A N 4
ATOM 3152 C CA . PRO A 1 14 ? -6.846 -11.445 4.266 1.00 0.00 14 PRO A CA 4
ATOM 3153 C C . PRO A 1 14 ? -6.387 -12.649 5.088 1.00 0.00 14 PRO A C 4
ATOM 3154 O O . PRO A 1 14 ? -7.201 -13.456 5.530 1.00 0.00 14 PRO A O 4
ATOM 3165 N N . LYS A 1 15 ? -5.082 -12.759 5.298 1.00 0.00 15 LYS A N 4
ATOM 3166 C CA . LYS A 1 15 ? -4.516 -13.900 6.012 1.00 0.00 15 LYS A CA 4
ATOM 3167 C C . LYS A 1 15 ? -4.723 -13.782 7.519 1.00 0.00 15 LYS A C 4
ATOM 3168 O O . LYS A 1 15 ? -5.404 -14.603 8.131 1.00 0.00 15 LYS A O 4
ATOM 3187 N N . ASP A 1 16 ? -4.146 -12.745 8.103 1.00 0.00 16 ASP A N 4
ATOM 3188 C CA . ASP A 1 16 ? -4.075 -12.614 9.555 1.00 0.00 16 ASP A CA 4
ATOM 3189 C C . ASP A 1 16 ? -5.305 -11.903 10.119 1.00 0.00 16 ASP A C 4
ATOM 3190 O O . ASP A 1 16 ? -5.642 -12.073 11.292 1.00 0.00 16 ASP A O 4
ATOM 3199 N N . LYS A 1 17 ? -5.986 -11.136 9.264 1.00 0.00 17 LYS A N 4
ATOM 3200 C CA . LYS A 1 17 ? -7.139 -10.323 9.670 1.00 0.00 17 LYS A CA 4
ATOM 3201 C C . LYS A 1 17 ? -6.707 -9.187 10.593 1.00 0.00 17 LYS A C 4
ATOM 3202 O O . LYS A 1 17 ? -7.523 -8.604 11.313 1.00 0.00 17 LYS A O 4
ATOM 3221 N N . GLY A 1 18 ? -5.424 -8.858 10.544 1.00 0.00 18 GLY A N 4
ATOM 3222 C CA . GLY A 1 18 ? -4.909 -7.760 11.329 1.00 0.00 18 GLY A CA 4
ATOM 3223 C C . GLY A 1 18 ? -4.875 -6.470 10.535 1.00 0.00 18 GLY A C 4
ATOM 3224 O O . GLY A 1 18 ? -4.951 -6.504 9.301 1.00 0.00 18 GLY A O 4
ATOM 3228 N N . PRO A 1 19 ? -4.759 -5.320 11.215 1.00 0.00 19 PRO A N 4
ATOM 3229 C CA . PRO A 1 19 ? -4.759 -4.003 10.566 1.00 0.00 19 PRO A CA 4
ATOM 3230 C C . PRO A 1 19 ? -3.549 -3.800 9.659 1.00 0.00 19 PRO A C 4
ATOM 3231 O O . PRO A 1 19 ? -2.421 -4.158 10.009 1.00 0.00 19 PRO A O 4
ATOM 3242 N N . LEU A 1 20 ? -3.789 -3.227 8.489 1.00 0.00 20 LEU A N 4
ATOM 3243 C CA . LEU A 1 20 ? -2.720 -2.955 7.546 1.00 0.00 20 LEU A CA 4
ATOM 3244 C C . LEU A 1 20 ? -2.127 -1.579 7.786 1.00 0.00 20 LEU A C 4
ATOM 3245 O O . LEU A 1 20 ? -2.853 -0.601 7.980 1.00 0.00 20 LEU A O 4
ATOM 3261 N N . ARG A 1 21 ? -0.807 -1.512 7.781 1.00 0.00 21 ARG A N 4
ATOM 3262 C CA . ARG A 1 21 ? -0.111 -0.252 7.914 1.00 0.00 21 ARG A CA 4
ATOM 3263 C C . ARG A 1 21 ? 0.003 0.404 6.549 1.00 0.00 21 ARG A C 4
ATOM 3264 O O . ARG A 1 21 ? 0.431 -0.227 5.579 1.00 0.00 21 ARG A O 4
ATOM 3285 N N . TYR A 1 22 ? -0.397 1.657 6.482 1.00 0.00 22 TYR A N 4
ATOM 3286 C CA . TYR A 1 22 ? -0.477 2.367 5.219 1.00 0.00 22 TYR A CA 4
ATOM 3287 C C . TYR A 1 22 ? 0.796 3.165 4.979 1.00 0.00 22 TYR A C 4
ATOM 3288 O O . TYR A 1 22 ? 1.139 4.050 5.763 1.00 0.00 22 TYR A O 4
ATOM 3306 N N . LEU A 1 23 ? 1.508 2.831 3.913 1.00 0.00 23 LEU A N 4
ATOM 3307 C CA . LEU A 1 23 ? 2.695 3.577 3.526 1.00 0.00 23 LEU A CA 4
ATOM 3308 C C . LEU A 1 23 ? 2.394 4.440 2.311 1.00 0.00 23 LEU A C 4
ATOM 3309 O O . LEU A 1 23 ? 2.392 3.954 1.177 1.00 0.00 23 LEU A O 4
ATOM 3325 N N . GLU A 1 24 ? 2.127 5.716 2.554 1.00 0.00 24 GLU A N 4
ATOM 3326 C CA . GLU A 1 24 ? 1.782 6.652 1.492 1.00 0.00 24 GLU A CA 4
ATOM 3327 C C . GLU A 1 24 ? 2.935 6.812 0.504 1.00 0.00 24 GLU A C 4
ATOM 3328 O O . GLU A 1 24 ? 2.718 6.887 -0.706 1.00 0.00 24 GLU A O 4
ATOM 3340 N N . SER A 1 25 ? 4.153 6.828 1.036 1.00 0.00 25 SER A N 4
ATOM 3341 C CA . SER A 1 25 ? 5.358 7.109 0.259 1.00 0.00 25 SER A CA 4
ATOM 3342 C C . SER A 1 25 ? 5.478 6.241 -0.999 1.00 0.00 25 SER A C 4
ATOM 3343 O O . SER A 1 25 ? 5.908 6.723 -2.052 1.00 0.00 25 SER A O 4
ATOM 3351 N N . GLU A 1 26 ? 5.095 4.971 -0.899 1.00 0.00 26 GLU A N 4
ATOM 3352 C CA . GLU A 1 26 ? 5.284 4.043 -2.007 1.00 0.00 26 GLU A CA 4
ATOM 3353 C C . GLU A 1 26 ? 4.010 3.236 -2.280 1.00 0.00 26 GLU A C 4
ATOM 3354 O O . GLU A 1 26 ? 4.027 2.265 -3.037 1.00 0.00 26 GLU A O 4
ATOM 3366 N N . GLN A 1 27 ? 2.905 3.658 -1.660 1.00 0.00 27 GLN A N 4
ATOM 3367 C CA . GLN A 1 27 ? 1.600 3.013 -1.849 1.00 0.00 27 GLN A CA 4
ATOM 3368 C C . GLN A 1 27 ? 1.661 1.524 -1.499 1.00 0.00 27 GLN A C 4
ATOM 3369 O O . GLN A 1 27 ? 1.442 0.660 -2.352 1.00 0.00 27 GLN A O 4
ATOM 3383 N N . LEU A 1 28 ? 1.962 1.228 -0.242 1.00 0.00 28 LEU A N 4
ATOM 3384 C CA . LEU A 1 28 ? 2.082 -0.150 0.206 1.00 0.00 28 LEU A CA 4
ATOM 3385 C C . LEU A 1 28 ? 1.271 -0.385 1.470 1.00 0.00 28 LEU A C 4
ATOM 3386 O O . LEU A 1 28 ? 1.109 0.520 2.291 1.00 0.00 28 LEU A O 4
ATOM 3402 N N . LEU A 1 29 ? 0.754 -1.598 1.609 1.00 0.00 29 LEU A N 4
ATOM 3403 C CA . LEU A 1 29 ? 0.048 -2.007 2.815 1.00 0.00 29 LEU A CA 4
ATOM 3404 C C . LEU A 1 29 ? 0.775 -3.173 3.469 1.00 0.00 29 LEU A C 4
ATOM 3405 O O . LEU A 1 29 ? 0.793 -4.279 2.936 1.00 0.00 29 LEU A O 4
ATOM 3421 N N . VAL A 1 30 ? 1.376 -2.921 4.618 1.00 0.00 30 VAL A N 4
ATOM 3422 C CA . VAL A 1 30 ? 2.196 -3.930 5.280 1.00 0.00 30 VAL A CA 4
ATOM 3423 C C . VAL A 1 30 ? 1.628 -4.279 6.650 1.00 0.00 30 VAL A C 4
ATOM 3424 O O . VAL A 1 30 ? 1.254 -3.394 7.416 1.00 0.00 30 VAL A O 4
ATOM 3437 N N . ASN A 1 31 ? 1.546 -5.565 6.954 1.00 0.00 31 ASN A N 4
ATOM 3438 C CA . ASN A 1 31 ? 1.136 -5.992 8.286 1.00 0.00 31 ASN A CA 4
ATOM 3439 C C . ASN A 1 31 ? 2.345 -6.480 9.068 1.00 0.00 31 ASN A C 4
ATOM 3440 O O . ASN A 1 31 ? 3.069 -7.376 8.622 1.00 0.00 31 ASN A O 4
ATOM 3451 N N . GLU A 1 32 ? 2.542 -5.887 10.237 1.00 0.00 32 GLU A N 4
ATOM 3452 C CA . GLU A 1 32 ? 3.694 -6.171 11.084 1.00 0.00 32 GLU A CA 4
ATOM 3453 C C . GLU A 1 32 ? 3.775 -7.653 11.430 1.00 0.00 32 GLU A C 4
ATOM 3454 O O . GLU A 1 32 ? 4.844 -8.258 11.366 1.00 0.00 32 GLU A O 4
ATOM 3466 N N . ARG A 1 33 ? 2.634 -8.240 11.762 1.00 0.00 33 ARG A N 4
ATOM 3467 C CA . ARG A 1 33 ? 2.592 -9.619 12.231 1.00 0.00 33 ARG A CA 4
ATOM 3468 C C . ARG A 1 33 ? 2.474 -10.613 11.076 1.00 0.00 33 ARG A C 4
ATOM 3469 O O . ARG A 1 33 ? 2.139 -11.780 11.279 1.00 0.00 33 ARG A O 4
ATOM 3490 N N . LEU A 1 34 ? 2.737 -10.144 9.863 1.00 0.00 34 LEU A N 4
ATOM 3491 C CA . LEU A 1 34 ? 2.824 -11.024 8.702 1.00 0.00 34 LEU A CA 4
ATOM 3492 C C . LEU A 1 34 ? 4.163 -10.873 7.994 1.00 0.00 34 LEU A C 4
ATOM 3493 O O . LEU A 1 34 ? 4.662 -11.830 7.402 1.00 0.00 34 LEU A O 4
ATOM 3509 N N . ASN A 1 35 ? 4.733 -9.668 8.061 1.00 0.00 35 ASN A N 4
ATOM 3510 C CA . ASN A 1 35 ? 5.955 -9.334 7.323 1.00 0.00 35 ASN A CA 4
ATOM 3511 C C . ASN A 1 35 ? 5.682 -9.381 5.824 1.00 0.00 35 ASN A C 4
ATOM 3512 O O . ASN A 1 35 ? 6.583 -9.603 5.013 1.00 0.00 35 ASN A O 4
ATOM 3523 N N . LEU A 1 36 ? 4.425 -9.147 5.470 1.00 0.00 36 LEU A N 4
ATOM 3524 C CA . LEU A 1 36 ? 3.994 -9.185 4.084 1.00 0.00 36 LEU A CA 4
ATOM 3525 C C . LEU A 1 36 ? 3.468 -7.826 3.660 1.00 0.00 36 LEU A C 4
ATOM 3526 O O . LEU A 1 36 ? 2.879 -7.102 4.468 1.00 0.00 36 LEU A O 4
ATOM 3542 N N . ALA A 1 37 ? 3.673 -7.492 2.398 1.00 0.00 37 ALA A N 4
ATOM 3543 C CA . ALA A 1 37 ? 3.214 -6.229 1.857 1.00 0.00 37 ALA A CA 4
ATOM 3544 C C . ALA A 1 37 ? 2.286 -6.453 0.674 1.00 0.00 37 ALA A C 4
ATOM 3545 O O . ALA A 1 37 ? 2.525 -7.328 -0.164 1.00 0.00 37 ALA A O 4
ATOM 3552 N N . TYR A 1 38 ? 1.215 -5.678 0.627 1.00 0.00 38 TYR A N 4
ATOM 3553 C CA . TYR A 1 38 ? 0.289 -5.701 -0.494 1.00 0.00 38 TYR A CA 4
ATOM 3554 C C . TYR A 1 38 ? 0.429 -4.407 -1.283 1.00 0.00 38 TYR A C 4
ATOM 3555 O O . TYR A 1 38 ? 0.610 -3.335 -0.701 1.00 0.00 38 TYR A O 4
ATOM 3573 N N . ARG A 1 39 ? 0.348 -4.504 -2.599 1.00 0.00 39 ARG A N 4
ATOM 3574 C CA . ARG A 1 39 ? 0.568 -3.354 -3.459 1.00 0.00 39 ARG A CA 4
ATOM 3575 C C . ARG A 1 39 ? -0.732 -2.609 -3.742 1.00 0.00 39 ARG A C 4
ATOM 3576 O O . ARG A 1 39 ? -1.802 -3.211 -3.859 1.00 0.00 39 ARG A O 4
ATOM 3597 N N . ILE A 1 40 ? -0.627 -1.291 -3.831 1.00 0.00 40 ILE A N 4
ATOM 3598 C CA . ILE A 1 40 ? -1.757 -0.451 -4.193 1.00 0.00 40 ILE A CA 4
ATOM 3599 C C . ILE A 1 40 ? -1.552 0.075 -5.608 1.00 0.00 40 ILE A C 4
ATOM 3600 O O . ILE A 1 40 ? -0.650 0.877 -5.851 1.00 0.00 40 ILE A O 4
ATOM 3616 N N . ASP A 1 41 ? -2.385 -0.373 -6.534 1.00 0.00 41 ASP A N 4
ATOM 3617 C CA . ASP A 1 41 ? -2.201 -0.036 -7.941 1.00 0.00 41 ASP A CA 4
ATOM 3618 C C . ASP A 1 41 ? -3.040 1.176 -8.323 1.00 0.00 41 ASP A C 4
ATOM 3619 O O . ASP A 1 41 ? -4.266 1.097 -8.388 1.00 0.00 41 ASP A O 4
ATOM 3628 N N . ASP A 1 42 ? -2.363 2.307 -8.518 1.00 0.00 42 ASP A N 4
ATOM 3629 C CA . ASP A 1 42 ? -2.992 3.547 -8.987 1.00 0.00 42 ASP A CA 4
ATOM 3630 C C . ASP A 1 42 ? -4.046 4.060 -7.999 1.00 0.00 42 ASP A C 4
ATOM 3631 O O . ASP A 1 42 ? -4.898 4.879 -8.344 1.00 0.00 42 ASP A O 4
ATOM 3640 N N . GLY A 1 43 ? -3.966 3.605 -6.760 1.00 0.00 43 GLY A N 4
ATOM 3641 C CA . GLY A 1 43 ? -4.912 4.046 -5.754 1.00 0.00 43 GLY A CA 4
ATOM 3642 C C . GLY A 1 43 ? -5.904 2.963 -5.386 1.00 0.00 43 GLY A C 4
ATOM 3643 O O . GLY A 1 43 ? -6.749 3.155 -4.508 1.00 0.00 43 GLY A O 4
ATOM 3647 N N . ILE A 1 44 ? -5.799 1.819 -6.052 1.00 0.00 44 ILE A N 4
ATOM 3648 C CA . ILE A 1 44 ? -6.659 0.681 -5.763 1.00 0.00 44 ILE A CA 4
ATOM 3649 C C . ILE A 1 44 ? -5.858 -0.398 -5.043 1.00 0.00 44 ILE A C 4
ATOM 3650 O O . ILE A 1 44 ? -4.994 -1.047 -5.637 1.00 0.00 44 ILE A O 4
ATOM 3666 N N . PRO A 1 45 ? -6.108 -0.577 -3.740 1.00 0.00 45 PRO A N 4
ATOM 3667 C CA . PRO A 1 45 ? -5.433 -1.588 -2.930 1.00 0.00 45 PRO A CA 4
ATOM 3668 C C . PRO A 1 45 ? -5.951 -2.991 -3.227 1.00 0.00 45 PRO A C 4
ATOM 3669 O O . PRO A 1 45 ? -7.108 -3.309 -2.939 1.00 0.00 45 PRO A O 4
ATOM 3680 N N . VAL A 1 46 ? -5.104 -3.820 -3.814 1.00 0.00 46 VAL A N 4
ATOM 3681 C CA . VAL A 1 46 ? -5.480 -5.188 -4.132 1.00 0.00 46 VAL A CA 4
ATOM 3682 C C . VAL A 1 46 ? -5.139 -6.104 -2.964 1.00 0.00 46 VAL A C 4
ATOM 3683 O O . VAL A 1 46 ? -3.995 -6.532 -2.804 1.00 0.00 46 VAL A O 4
ATOM 3696 N N . LEU A 1 47 ? -6.133 -6.391 -2.139 1.00 0.00 47 LEU A N 4
ATOM 3697 C CA . LEU A 1 47 ? -5.920 -7.193 -0.950 1.00 0.00 47 LEU A CA 4
ATOM 3698 C C . LEU A 1 47 ? -6.204 -8.660 -1.236 1.00 0.00 47 LEU A C 4
ATOM 3699 O O . LEU A 1 47 ? -7.337 -9.120 -1.097 1.00 0.00 47 LEU A O 4
ATOM 3715 N N . LEU A 1 48 ? -5.177 -9.374 -1.669 1.00 0.00 48 LEU A N 4
ATOM 3716 C CA . LEU A 1 48 ? -5.287 -10.798 -1.949 1.00 0.00 48 LEU A CA 4
ATOM 3717 C C . LEU A 1 48 ? -4.073 -11.529 -1.399 1.00 0.00 48 LEU A C 4
ATOM 3718 O O . LEU A 1 48 ? -3.002 -10.939 -1.256 1.00 0.00 48 LEU A O 4
ATOM 3734 N N . ILE A 1 49 ? -4.241 -12.809 -1.098 1.00 0.00 49 ILE A N 4
ATOM 3735 C CA . ILE A 1 49 ? -3.140 -13.632 -0.617 1.00 0.00 49 ILE A CA 4
ATOM 3736 C C . ILE A 1 49 ? -2.244 -13.999 -1.796 1.00 0.00 49 ILE A C 4
ATOM 3737 O O . ILE A 1 49 ? -1.079 -14.370 -1.640 1.00 0.00 49 ILE A O 4
ATOM 3753 N N . ASP A 1 50 ? -2.814 -13.864 -2.984 1.00 0.00 50 ASP A N 4
ATOM 3754 C CA . ASP A 1 50 ? -2.093 -14.067 -4.232 1.00 0.00 50 ASP A CA 4
ATOM 3755 C C . ASP A 1 50 ? -1.118 -12.913 -4.478 1.00 0.00 50 ASP A C 4
ATOM 3756 O O . ASP A 1 50 ? -0.162 -13.037 -5.240 1.00 0.00 50 ASP A O 4
ATOM 3765 N N . GLU A 1 51 ? -1.360 -11.799 -3.794 1.00 0.00 51 GLU A N 4
ATOM 3766 C CA . GLU A 1 51 ? -0.540 -10.599 -3.934 1.00 0.00 51 GLU A CA 4
ATOM 3767 C C . GLU A 1 51 ? 0.388 -10.437 -2.730 1.00 0.00 51 GLU A C 4
ATOM 3768 O O . GLU A 1 51 ? 0.981 -9.377 -2.532 1.00 0.00 51 GLU A O 4
ATOM 3780 N N . ALA A 1 52 ? 0.509 -11.488 -1.930 1.00 0.00 52 ALA A N 4
ATOM 3781 C CA . ALA A 1 52 ? 1.292 -11.426 -0.696 1.00 0.00 52 ALA A CA 4
ATOM 3782 C C . ALA A 1 52 ? 2.788 -11.549 -0.975 1.00 0.00 52 ALA A C 4
ATOM 3783 O O . ALA A 1 52 ? 3.275 -12.611 -1.370 1.00 0.00 52 ALA A O 4
ATOM 3790 N N . THR A 1 53 ? 3.508 -10.453 -0.777 1.00 0.00 53 THR A N 4
ATOM 3791 C CA . THR A 1 53 ? 4.951 -10.444 -0.950 1.00 0.00 53 THR A CA 4
ATOM 3792 C C . THR A 1 53 ? 5.649 -10.230 0.395 1.00 0.00 53 THR A C 4
ATOM 3793 O O . THR A 1 53 ? 5.164 -9.476 1.237 1.00 0.00 53 THR A O 4
ATOM 3804 N N . GLU A 1 54 ? 6.765 -10.921 0.598 1.00 0.00 54 GLU A N 4
ATOM 3805 C CA . GLU A 1 54 ? 7.532 -10.797 1.834 1.00 0.00 54 GLU A CA 4
ATOM 3806 C C . GLU A 1 54 ? 8.327 -9.494 1.811 1.00 0.00 54 GLU A C 4
ATOM 3807 O O . GLU A 1 54 ? 9.004 -9.195 0.824 1.00 0.00 54 GLU A O 4
ATOM 3819 N N . TRP A 1 55 ? 8.250 -8.722 2.890 1.00 0.00 55 TRP A N 4
ATOM 3820 C CA . TRP A 1 55 ? 8.779 -7.363 2.882 1.00 0.00 55 TRP A CA 4
ATOM 3821 C C . TRP A 1 55 ? 9.573 -7.031 4.147 1.00 0.00 55 TRP A C 4
ATOM 3822 O O . TRP A 1 55 ? 9.065 -7.149 5.262 1.00 0.00 55 TRP A O 4
ATOM 3843 N N . THR A 1 56 ? 10.828 -6.625 3.940 1.00 0.00 56 THR A N 4
ATOM 3844 C CA . THR A 1 56 ? 11.676 -6.044 4.985 1.00 0.00 56 THR A CA 4
ATOM 3845 C C . THR A 1 56 ? 12.146 -7.048 6.045 1.00 0.00 56 THR A C 4
ATOM 3846 O O . THR A 1 56 ? 11.374 -7.505 6.887 1.00 0.00 56 THR A O 4
ATOM 3857 N N . PRO A 1 57 ? 13.440 -7.403 5.994 1.00 0.00 57 PRO A N 4
ATOM 3858 C CA . PRO A 1 57 ? 14.112 -8.158 7.036 1.00 0.00 57 PRO A CA 4
ATOM 3859 C C . PRO A 1 57 ? 14.837 -7.232 8.021 1.00 0.00 57 PRO A C 4
ATOM 3860 O O . PRO A 1 57 ? 15.800 -6.548 7.658 1.00 0.00 57 PRO A O 4
ATOM 3871 N N . ASN A 1 58 ? 14.362 -7.193 9.257 1.00 0.00 58 ASN A N 4
ATOM 3872 C CA . ASN A 1 58 ? 14.926 -6.300 10.267 1.00 0.00 58 ASN A CA 4
ATOM 3873 C C . ASN A 1 58 ? 16.147 -6.939 10.927 1.00 0.00 58 ASN A C 4
ATOM 3874 O O . ASN A 1 58 ? 16.251 -8.166 10.987 1.00 0.00 58 ASN A O 4
ATOM 3885 N N . ASN A 1 59 ? 17.074 -6.106 11.399 1.00 0.00 59 ASN A N 4
ATOM 3886 C CA . ASN A 1 59 ? 18.272 -6.589 12.090 1.00 0.00 59 ASN A CA 4
ATOM 3887 C C . ASN A 1 59 ? 17.908 -7.396 13.331 1.00 0.00 59 ASN A C 4
ATOM 3888 O O . ASN A 1 59 ? 17.387 -6.852 14.310 1.00 0.00 59 ASN A O 4
ATOM 3899 N N . LEU A 1 60 ? 18.183 -8.688 13.285 1.00 0.00 60 LEU A N 4
ATOM 3900 C CA . LEU A 1 60 ? 17.964 -9.555 14.432 1.00 0.00 60 LEU A CA 4
ATOM 3901 C C . LEU A 1 60 ? 19.281 -9.796 15.164 1.00 0.00 60 LEU A C 4
ATOM 3902 O O . LEU A 1 60 ? 20.341 -9.379 14.696 1.00 0.00 60 LEU A O 4
ATOM 3918 N N . GLU A 1 61 ? 19.212 -10.469 16.304 1.00 0.00 61 GLU A N 4
ATOM 3919 C CA . GLU A 1 61 ? 20.393 -10.697 17.126 1.00 0.00 61 GLU A CA 4
ATOM 3920 C C . GLU A 1 61 ? 21.077 -12.013 16.750 1.00 0.00 61 GLU A C 4
ATOM 3921 O O . GLU A 1 61 ? 20.430 -12.953 16.286 1.00 0.00 61 GLU A O 4
ATOM 3933 N N . MET A 1 1 ? -1.130 21.402 2.141 1.00 0.00 1 MET A N 5
ATOM 3934 C CA . MET A 1 1 ? -1.139 20.021 1.607 1.00 0.00 1 MET A CA 5
ATOM 3935 C C . MET A 1 1 ? -2.529 19.418 1.764 1.00 0.00 1 MET A C 5
ATOM 3936 O O . MET A 1 1 ? -2.953 19.084 2.871 1.00 0.00 1 MET A O 5
ATOM 3952 N N . SER A 1 2 ? -3.239 19.302 0.655 1.00 0.00 2 SER A N 5
ATOM 3953 C CA . SER A 1 2 ? -4.611 18.834 0.672 1.00 0.00 2 SER A CA 5
ATOM 3954 C C . SER A 1 2 ? -4.675 17.316 0.825 1.00 0.00 2 SER A C 5
ATOM 3955 O O . SER A 1 2 ? -4.540 16.573 -0.147 1.00 0.00 2 SER A O 5
ATOM 3963 N N . LEU A 1 3 ? -4.845 16.860 2.061 1.00 0.00 3 LEU A N 5
ATOM 3964 C CA . LEU A 1 3 ? -5.009 15.442 2.331 1.00 0.00 3 LEU A CA 5
ATOM 3965 C C . LEU A 1 3 ? -6.462 15.047 2.105 1.00 0.00 3 LEU A C 5
ATOM 3966 O O . LEU A 1 3 ? -7.373 15.636 2.688 1.00 0.00 3 LEU A O 5
ATOM 3982 N N . ASP A 1 4 ? -6.666 14.066 1.244 1.00 0.00 4 ASP A N 5
ATOM 3983 C CA . ASP A 1 4 ? -8.004 13.646 0.856 1.00 0.00 4 ASP A CA 5
ATOM 3984 C C . ASP A 1 4 ? -8.226 12.176 1.201 1.00 0.00 4 ASP A C 5
ATOM 3985 O O . ASP A 1 4 ? -7.822 11.288 0.448 1.00 0.00 4 ASP A O 5
ATOM 3994 N N . PRO A 1 5 ? -8.787 11.905 2.392 1.00 0.00 5 PRO A N 5
ATOM 3995 C CA . PRO A 1 5 ? -8.974 10.542 2.935 1.00 0.00 5 PRO A CA 5
ATOM 3996 C C . PRO A 1 5 ? -9.790 9.573 2.054 1.00 0.00 5 PRO A C 5
ATOM 3997 O O . PRO A 1 5 ? -10.190 8.506 2.523 1.00 0.00 5 PRO A O 5
ATOM 4008 N N . GLN A 1 6 ? -10.034 9.918 0.792 1.00 0.00 6 GLN A N 5
ATOM 4009 C CA . GLN A 1 6 ? -10.609 8.963 -0.153 1.00 0.00 6 GLN A CA 5
ATOM 4010 C C . GLN A 1 6 ? -9.573 7.898 -0.499 1.00 0.00 6 GLN A C 5
ATOM 4011 O O . GLN A 1 6 ? -9.901 6.823 -0.998 1.00 0.00 6 GLN A O 5
ATOM 4025 N N . LEU A 1 7 ? -8.311 8.218 -0.225 1.00 0.00 7 LEU A N 5
ATOM 4026 C CA . LEU A 1 7 ? -7.212 7.289 -0.451 1.00 0.00 7 LEU A CA 5
ATOM 4027 C C . LEU A 1 7 ? -6.967 6.438 0.791 1.00 0.00 7 LEU A C 5
ATOM 4028 O O . LEU A 1 7 ? -6.019 5.658 0.848 1.00 0.00 7 LEU A O 5
ATOM 4044 N N . LEU A 1 8 ? -7.829 6.599 1.785 1.00 0.00 8 LEU A N 5
ATOM 4045 C CA . LEU A 1 8 ? -7.697 5.869 3.036 1.00 0.00 8 LEU A CA 5
ATOM 4046 C C . LEU A 1 8 ? -8.955 5.060 3.307 1.00 0.00 8 LEU A C 5
ATOM 4047 O O . LEU A 1 8 ? -10.072 5.541 3.113 1.00 0.00 8 LEU A O 5
ATOM 4063 N N . GLU A 1 9 ? -8.767 3.825 3.742 1.00 0.00 9 GLU A N 5
ATOM 4064 C CA . GLU A 1 9 ? -9.880 2.945 4.043 1.00 0.00 9 GLU A CA 5
ATOM 4065 C C . GLU A 1 9 ? -9.425 1.890 5.040 1.00 0.00 9 GLU A C 5
ATOM 4066 O O . GLU A 1 9 ? -8.229 1.599 5.134 1.00 0.00 9 GLU A O 5
ATOM 4078 N N . VAL A 1 10 ? -10.361 1.342 5.800 1.00 0.00 10 VAL A N 5
ATOM 4079 C CA . VAL A 1 10 ? -10.046 0.247 6.703 1.00 0.00 10 VAL A CA 5
ATOM 4080 C C . VAL A 1 10 ? -9.717 -1.003 5.893 1.00 0.00 10 VAL A C 5
ATOM 4081 O O . VAL A 1 10 ? -10.606 -1.758 5.491 1.00 0.00 10 VAL A O 5
ATOM 4094 N N . LEU A 1 11 ? -8.434 -1.196 5.636 1.00 0.00 11 LEU A N 5
ATOM 4095 C CA . LEU A 1 11 ? -7.974 -2.293 4.801 1.00 0.00 11 LEU A CA 5
ATOM 4096 C C . LEU A 1 11 ? -7.432 -3.430 5.657 1.00 0.00 11 LEU A C 5
ATOM 4097 O O . LEU A 1 11 ? -6.682 -3.201 6.610 1.00 0.00 11 LEU A O 5
ATOM 4113 N N . ALA A 1 12 ? -7.823 -4.648 5.313 1.00 0.00 12 ALA A N 5
ATOM 4114 C CA . ALA A 1 12 ? -7.430 -5.823 6.075 1.00 0.00 12 ALA A CA 5
ATOM 4115 C C . ALA A 1 12 ? -6.943 -6.937 5.153 1.00 0.00 12 ALA A C 5
ATOM 4116 O O . ALA A 1 12 ? -7.309 -6.991 3.978 1.00 0.00 12 ALA A O 5
ATOM 4123 N N . CYS A 1 13 ? -6.112 -7.820 5.691 1.00 0.00 13 CYS A N 5
ATOM 4124 C CA . CYS A 1 13 ? -5.578 -8.944 4.930 1.00 0.00 13 CYS A CA 5
ATOM 4125 C C . CYS A 1 13 ? -6.658 -9.996 4.685 1.00 0.00 13 CYS A C 5
ATOM 4126 O O . CYS A 1 13 ? -7.506 -10.223 5.545 1.00 0.00 13 CYS A O 5
ATOM 4134 N N . PRO A 1 14 ? -6.622 -10.671 3.522 1.00 0.00 14 PRO A N 5
ATOM 4135 C CA . PRO A 1 14 ? -7.589 -11.728 3.176 1.00 0.00 14 PRO A CA 5
ATOM 4136 C C . PRO A 1 14 ? -7.386 -13.016 3.983 1.00 0.00 14 PRO A C 5
ATOM 4137 O O . PRO A 1 14 ? -7.881 -14.080 3.613 1.00 0.00 14 PRO A O 5
ATOM 4148 N N . LYS A 1 15 ? -6.647 -12.906 5.079 1.00 0.00 15 LYS A N 5
ATOM 4149 C CA . LYS A 1 15 ? -6.431 -14.021 5.986 1.00 0.00 15 LYS A CA 5
ATOM 4150 C C . LYS A 1 15 ? -6.581 -13.544 7.428 1.00 0.00 15 LYS A C 5
ATOM 4151 O O . LYS A 1 15 ? -7.491 -13.956 8.145 1.00 0.00 15 LYS A O 5
ATOM 4170 N N . ASP A 1 16 ? -5.677 -12.659 7.830 1.00 0.00 16 ASP A N 5
ATOM 4171 C CA . ASP A 1 16 ? -5.649 -12.135 9.190 1.00 0.00 16 ASP A CA 5
ATOM 4172 C C . ASP A 1 16 ? -6.824 -11.198 9.448 1.00 0.00 16 ASP A C 5
ATOM 4173 O O . ASP A 1 16 ? -7.403 -11.208 10.536 1.00 0.00 16 ASP A O 5
ATOM 4182 N N . LYS A 1 17 ? -7.180 -10.398 8.440 1.00 0.00 17 LYS A N 5
ATOM 4183 C CA . LYS A 1 17 ? -8.275 -9.428 8.556 1.00 0.00 17 LYS A CA 5
ATOM 4184 C C . LYS A 1 17 ? -7.981 -8.379 9.630 1.00 0.00 17 LYS A C 5
ATOM 4185 O O . LYS A 1 17 ? -8.891 -7.719 10.135 1.00 0.00 17 LYS A O 5
ATOM 4204 N N . GLY A 1 18 ? -6.704 -8.218 9.956 1.00 0.00 18 GLY A N 5
ATOM 4205 C CA . GLY A 1 18 ? -6.303 -7.233 10.939 1.00 0.00 18 GLY A CA 5
ATOM 4206 C C . GLY A 1 18 ? -5.872 -5.924 10.303 1.00 0.00 18 GLY A C 5
ATOM 4207 O O . GLY A 1 18 ? -6.065 -5.727 9.102 1.00 0.00 18 GLY A O 5
ATOM 4211 N N . PRO A 1 19 ? -5.274 -5.016 11.087 1.00 0.00 19 PRO A N 5
ATOM 4212 C CA . PRO A 1 19 ? -4.889 -3.686 10.611 1.00 0.00 19 PRO A CA 5
ATOM 4213 C C . PRO A 1 19 ? -3.639 -3.694 9.730 1.00 0.00 19 PRO A C 5
ATOM 4214 O O . PRO A 1 19 ? -2.638 -4.342 10.044 1.00 0.00 19 PRO A O 5
ATOM 4225 N N . LEU A 1 20 ? -3.714 -2.970 8.625 1.00 0.00 20 LEU A N 5
ATOM 4226 C CA . LEU A 1 20 ? -2.581 -2.808 7.727 1.00 0.00 20 LEU A CA 5
ATOM 4227 C C . LEU A 1 20 ? -1.940 -1.440 7.924 1.00 0.00 20 LEU A C 5
ATOM 4228 O O . LEU A 1 20 ? -2.640 -0.438 8.069 1.00 0.00 20 LEU A O 5
ATOM 4244 N N . ARG A 1 21 ? -0.616 -1.399 7.930 1.00 0.00 21 ARG A N 5
ATOM 4245 C CA . ARG A 1 21 ? 0.099 -0.136 8.019 1.00 0.00 21 ARG A CA 5
ATOM 4246 C C . ARG A 1 21 ? 0.246 0.469 6.634 1.00 0.00 21 ARG A C 5
ATOM 4247 O O . ARG A 1 21 ? 0.748 -0.180 5.714 1.00 0.00 21 ARG A O 5
ATOM 4268 N N . TYR A 1 22 ? -0.204 1.702 6.487 1.00 0.00 22 TYR A N 5
ATOM 4269 C CA . TYR A 1 22 ? -0.120 2.391 5.213 1.00 0.00 22 TYR A CA 5
ATOM 4270 C C . TYR A 1 22 ? 1.181 3.172 5.112 1.00 0.00 22 TYR A C 5
ATOM 4271 O O . TYR A 1 22 ? 1.351 4.214 5.758 1.00 0.00 22 TYR A O 5
ATOM 4289 N N . LEU A 1 23 ? 2.105 2.656 4.321 1.00 0.00 23 LEU A N 5
ATOM 4290 C CA . LEU A 1 23 ? 3.353 3.353 4.062 1.00 0.00 23 LEU A CA 5
ATOM 4291 C C . LEU A 1 23 ? 3.137 4.380 2.963 1.00 0.00 23 LEU A C 5
ATOM 4292 O O . LEU A 1 23 ? 2.938 4.028 1.807 1.00 0.00 23 LEU A O 5
ATOM 4308 N N . GLU A 1 24 ? 3.163 5.647 3.336 1.00 0.00 24 GLU A N 5
ATOM 4309 C CA . GLU A 1 24 ? 2.882 6.730 2.402 1.00 0.00 24 GLU A CA 5
ATOM 4310 C C . GLU A 1 24 ? 4.056 6.949 1.461 1.00 0.00 24 GLU A C 5
ATOM 4311 O O . GLU A 1 24 ? 3.885 7.237 0.277 1.00 0.00 24 GLU A O 5
ATOM 4323 N N . SER A 1 25 ? 5.245 6.813 2.004 1.00 0.00 25 SER A N 5
ATOM 4324 C CA . SER A 1 25 ? 6.467 7.009 1.244 1.00 0.00 25 SER A CA 5
ATOM 4325 C C . SER A 1 25 ? 6.706 5.873 0.242 1.00 0.00 25 SER A C 5
ATOM 4326 O O . SER A 1 25 ? 7.245 6.099 -0.843 1.00 0.00 25 SER A O 5
ATOM 4334 N N . GLU A 1 26 ? 6.287 4.661 0.602 1.00 0.00 26 GLU A N 5
ATOM 4335 C CA . GLU A 1 26 ? 6.568 3.476 -0.212 1.00 0.00 26 GLU A CA 5
ATOM 4336 C C . GLU A 1 26 ? 5.323 2.995 -0.963 1.00 0.00 26 GLU A C 5
ATOM 4337 O O . GLU A 1 26 ? 5.425 2.206 -1.905 1.00 0.00 26 GLU A O 5
ATOM 4349 N N . GLN A 1 27 ? 4.156 3.476 -0.531 1.00 0.00 27 GLN A N 5
ATOM 4350 C CA . GLN A 1 27 ? 2.872 3.140 -1.157 1.00 0.00 27 GLN A CA 5
ATOM 4351 C C . GLN A 1 27 ? 2.595 1.637 -1.125 1.00 0.00 27 GLN A C 5
ATOM 4352 O O . GLN A 1 27 ? 2.235 1.030 -2.138 1.00 0.00 27 GLN A O 5
ATOM 4366 N N . LEU A 1 28 ? 2.747 1.049 0.057 1.00 0.00 28 LEU A N 5
ATOM 4367 C CA . LEU A 1 28 ? 2.476 -0.367 0.265 1.00 0.00 28 LEU A CA 5
ATOM 4368 C C . LEU A 1 28 ? 1.701 -0.561 1.566 1.00 0.00 28 LEU A C 5
ATOM 4369 O O . LEU A 1 28 ? 1.752 0.290 2.462 1.00 0.00 28 LEU A O 5
ATOM 4385 N N . LEU A 1 29 ? 0.983 -1.673 1.660 1.00 0.00 29 LEU A N 5
ATOM 4386 C CA . LEU A 1 29 ? 0.207 -1.994 2.853 1.00 0.00 29 LEU A CA 5
ATOM 4387 C C . LEU A 1 29 ? 0.840 -3.172 3.579 1.00 0.00 29 LEU A C 5
ATOM 4388 O O . LEU A 1 29 ? 0.794 -4.297 3.091 1.00 0.00 29 LEU A O 5
ATOM 4404 N N . VAL A 1 30 ? 1.419 -2.917 4.741 1.00 0.00 30 VAL A N 5
ATOM 4405 C CA . VAL A 1 30 ? 2.178 -3.942 5.449 1.00 0.00 30 VAL A CA 5
ATOM 4406 C C . VAL A 1 30 ? 1.496 -4.339 6.752 1.00 0.00 30 VAL A C 5
ATOM 4407 O O . VAL A 1 30 ? 1.160 -3.485 7.574 1.00 0.00 30 VAL A O 5
ATOM 4420 N N . ASN A 1 31 ? 1.280 -5.634 6.930 1.00 0.00 31 ASN A N 5
ATOM 4421 C CA . ASN A 1 31 ? 0.756 -6.148 8.188 1.00 0.00 31 ASN A CA 5
ATOM 4422 C C . ASN A 1 31 ? 1.919 -6.547 9.082 1.00 0.00 31 ASN A C 5
ATOM 4423 O O . ASN A 1 31 ? 2.690 -7.450 8.752 1.00 0.00 31 ASN A O 5
ATOM 4434 N N . GLU A 1 32 ? 2.022 -5.875 10.220 1.00 0.00 32 GLU A N 5
ATOM 4435 C CA . GLU A 1 32 ? 3.137 -6.056 11.142 1.00 0.00 32 GLU A CA 5
ATOM 4436 C C . GLU A 1 32 ? 3.190 -7.489 11.679 1.00 0.00 32 GLU A C 5
ATOM 4437 O O . GLU A 1 32 ? 4.257 -7.994 12.031 1.00 0.00 32 GLU A O 5
ATOM 4449 N N . ARG A 1 33 ? 2.040 -8.149 11.720 1.00 0.00 33 ARG A N 5
ATOM 4450 C CA . ARG A 1 33 ? 1.951 -9.485 12.291 1.00 0.00 33 ARG A CA 5
ATOM 4451 C C . ARG A 1 33 ? 2.198 -10.562 11.238 1.00 0.00 33 ARG A C 5
ATOM 4452 O O . ARG A 1 33 ? 2.326 -11.739 11.572 1.00 0.00 33 ARG A O 5
ATOM 4473 N N . LEU A 1 34 ? 2.261 -10.160 9.970 1.00 0.00 34 LEU A N 5
ATOM 4474 C CA . LEU A 1 34 ? 2.451 -11.121 8.880 1.00 0.00 34 LEU A CA 5
ATOM 4475 C C . LEU A 1 34 ? 3.756 -10.877 8.126 1.00 0.00 34 LEU A C 5
ATOM 4476 O O . LEU A 1 34 ? 4.247 -11.770 7.438 1.00 0.00 34 LEU A O 5
ATOM 4492 N N . ASN A 1 35 ? 4.296 -9.659 8.245 1.00 0.00 35 ASN A N 5
ATOM 4493 C CA . ASN A 1 35 ? 5.528 -9.268 7.545 1.00 0.00 35 ASN A CA 5
ATOM 4494 C C . ASN A 1 35 ? 5.324 -9.296 6.031 1.00 0.00 35 ASN A C 5
ATOM 4495 O O . ASN A 1 35 ? 6.275 -9.431 5.259 1.00 0.00 35 ASN A O 5
ATOM 4506 N N . LEU A 1 36 ? 4.073 -9.149 5.617 1.00 0.00 36 LEU A N 5
ATOM 4507 C CA . LEU A 1 36 ? 3.723 -9.161 4.207 1.00 0.00 36 LEU A CA 5
ATOM 4508 C C . LEU A 1 36 ? 3.093 -7.836 3.804 1.00 0.00 36 LEU A C 5
ATOM 4509 O O . LEU A 1 36 ? 2.403 -7.194 4.603 1.00 0.00 36 LEU A O 5
ATOM 4525 N N . ALA A 1 37 ? 3.322 -7.443 2.564 1.00 0.00 37 ALA A N 5
ATOM 4526 C CA . ALA A 1 37 ? 2.805 -6.188 2.049 1.00 0.00 37 ALA A CA 5
ATOM 4527 C C . ALA A 1 37 ? 1.938 -6.429 0.826 1.00 0.00 37 ALA A C 5
ATOM 4528 O O . ALA A 1 37 ? 2.282 -7.223 -0.048 1.00 0.00 37 ALA A O 5
ATOM 4535 N N . TYR A 1 38 ? 0.808 -5.750 0.777 1.00 0.00 38 TYR A N 5
ATOM 4536 C CA . TYR A 1 38 ? -0.103 -5.851 -0.351 1.00 0.00 38 TYR A CA 5
ATOM 4537 C C . TYR A 1 38 ? 0.088 -4.669 -1.286 1.00 0.00 38 TYR A C 5
ATOM 4538 O O . TYR A 1 38 ? 0.459 -3.575 -0.851 1.00 0.00 38 TYR A O 5
ATOM 4556 N N . ARG A 1 39 ? -0.157 -4.898 -2.568 1.00 0.00 39 ARG A N 5
ATOM 4557 C CA . ARG A 1 39 ? 0.116 -3.898 -3.585 1.00 0.00 39 ARG A CA 5
ATOM 4558 C C . ARG A 1 39 ? -1.007 -2.880 -3.692 1.00 0.00 39 ARG A C 5
ATOM 4559 O O . ARG A 1 39 ? -2.187 -3.224 -3.611 1.00 0.00 39 ARG A O 5
ATOM 4580 N N . ILE A 1 40 ? -0.633 -1.628 -3.872 1.00 0.00 40 ILE A N 5
ATOM 4581 C CA . ILE A 1 40 ? -1.584 -0.601 -4.237 1.00 0.00 40 ILE A CA 5
ATOM 4582 C C . ILE A 1 40 ? -1.407 -0.300 -5.716 1.00 0.00 40 ILE A C 5
ATOM 4583 O O . ILE A 1 40 ? -0.380 0.245 -6.128 1.00 0.00 40 ILE A O 5
ATOM 4599 N N . ASP A 1 41 ? -2.396 -0.670 -6.511 1.00 0.00 41 ASP A N 5
ATOM 4600 C CA . ASP A 1 41 ? -2.273 -0.609 -7.957 1.00 0.00 41 ASP A CA 5
ATOM 4601 C C . ASP A 1 41 ? -3.025 0.589 -8.521 1.00 0.00 41 ASP A C 5
ATOM 4602 O O . ASP A 1 41 ? -4.250 0.555 -8.669 1.00 0.00 41 ASP A O 5
ATOM 4611 N N . ASP A 1 42 ? -2.276 1.658 -8.788 1.00 0.00 42 ASP A N 5
ATOM 4612 C CA . ASP A 1 42 ? -2.811 2.891 -9.376 1.00 0.00 42 ASP A CA 5
ATOM 4613 C C . ASP A 1 42 ? -3.967 3.448 -8.542 1.00 0.00 42 ASP A C 5
ATOM 4614 O O . ASP A 1 42 ? -4.893 4.063 -9.063 1.00 0.00 42 ASP A O 5
ATOM 4623 N N . GLY A 1 43 ? -3.907 3.233 -7.234 1.00 0.00 43 GLY A N 5
ATOM 4624 C CA . GLY A 1 43 ? -4.926 3.772 -6.350 1.00 0.00 43 GLY A CA 5
ATOM 4625 C C . GLY A 1 43 ? -5.870 2.710 -5.819 1.00 0.00 43 GLY A C 5
ATOM 4626 O O . GLY A 1 43 ? -6.651 2.966 -4.902 1.00 0.00 43 GLY A O 5
ATOM 4630 N N . ILE A 1 44 ? -5.813 1.516 -6.393 1.00 0.00 44 ILE A N 5
ATOM 4631 C CA . ILE A 1 44 ? -6.666 0.420 -5.950 1.00 0.00 44 ILE A CA 5
ATOM 4632 C C . ILE A 1 44 ? -5.844 -0.633 -5.212 1.00 0.00 44 ILE A C 5
ATOM 4633 O O . ILE A 1 44 ? -4.943 -1.244 -5.785 1.00 0.00 44 ILE A O 5
ATOM 4649 N N . PRO A 1 45 ? -6.125 -0.836 -3.917 1.00 0.00 45 PRO A N 5
ATOM 4650 C CA . PRO A 1 45 ? -5.419 -1.828 -3.102 1.00 0.00 45 PRO A CA 5
ATOM 4651 C C . PRO A 1 45 ? -5.795 -3.263 -3.475 1.00 0.00 45 PRO A C 5
ATOM 4652 O O . PRO A 1 45 ? -6.961 -3.655 -3.400 1.00 0.00 45 PRO A O 5
ATOM 4663 N N . VAL A 1 46 ? -4.800 -4.038 -3.884 1.00 0.00 46 VAL A N 5
ATOM 4664 C CA . VAL A 1 46 ? -5.017 -5.431 -4.255 1.00 0.00 46 VAL A CA 5
ATOM 4665 C C . VAL A 1 46 ? -4.767 -6.336 -3.056 1.00 0.00 46 VAL A C 5
ATOM 4666 O O . VAL A 1 46 ? -3.623 -6.648 -2.722 1.00 0.00 46 VAL A O 5
ATOM 4679 N N . LEU A 1 47 ? -5.840 -6.740 -2.397 1.00 0.00 47 LEU A N 5
ATOM 4680 C CA . LEU A 1 47 ? -5.732 -7.561 -1.203 1.00 0.00 47 LEU A CA 5
ATOM 4681 C C . LEU A 1 47 ? -5.844 -9.043 -1.543 1.00 0.00 47 LEU A C 5
ATOM 4682 O O . LEU A 1 47 ? -6.895 -9.658 -1.360 1.00 0.00 47 LEU A O 5
ATOM 4698 N N . LEU A 1 48 ? -4.760 -9.604 -2.068 1.00 0.00 48 LEU A N 5
ATOM 4699 C CA . LEU A 1 48 ? -4.694 -11.028 -2.375 1.00 0.00 48 LEU A CA 5
ATOM 4700 C C . LEU A 1 48 ? -3.374 -11.594 -1.872 1.00 0.00 48 LEU A C 5
ATOM 4701 O O . LEU A 1 48 ? -2.347 -10.919 -1.924 1.00 0.00 48 LEU A O 5
ATOM 4717 N N . ILE A 1 49 ? -3.400 -12.828 -1.391 1.00 0.00 49 ILE A N 5
ATOM 4718 C CA . ILE A 1 49 ? -2.232 -13.432 -0.756 1.00 0.00 49 ILE A CA 5
ATOM 4719 C C . ILE A 1 49 ? -1.108 -13.687 -1.762 1.00 0.00 49 ILE A C 5
ATOM 4720 O O . ILE A 1 49 ? 0.064 -13.436 -1.476 1.00 0.00 49 ILE A O 5
ATOM 4736 N N . ASP A 1 50 ? -1.468 -14.172 -2.945 1.00 0.00 50 ASP A N 5
ATOM 4737 C CA . ASP A 1 50 ? -0.474 -14.508 -3.967 1.00 0.00 50 ASP A CA 5
ATOM 4738 C C . ASP A 1 50 ? 0.013 -13.258 -4.685 1.00 0.00 50 ASP A C 5
ATOM 4739 O O . ASP A 1 50 ? 1.059 -13.275 -5.341 1.00 0.00 50 ASP A O 5
ATOM 4748 N N . GLU A 1 51 ? -0.743 -12.176 -4.552 1.00 0.00 51 GLU A N 5
ATOM 4749 C CA . GLU A 1 51 ? -0.392 -10.913 -5.187 1.00 0.00 51 GLU A CA 5
ATOM 4750 C C . GLU A 1 51 ? 0.464 -10.069 -4.249 1.00 0.00 51 GLU A C 5
ATOM 4751 O O . GLU A 1 51 ? 0.976 -9.015 -4.631 1.00 0.00 51 GLU A O 5
ATOM 4763 N N . ALA A 1 52 ? 0.609 -10.542 -3.019 1.00 0.00 52 ALA A N 5
ATOM 4764 C CA . ALA A 1 52 ? 1.344 -9.814 -1.997 1.00 0.00 52 ALA A CA 5
ATOM 4765 C C . ALA A 1 52 ? 2.846 -10.002 -2.155 1.00 0.00 52 ALA A C 5
ATOM 4766 O O . ALA A 1 52 ? 3.304 -10.882 -2.889 1.00 0.00 52 ALA A O 5
ATOM 4773 N N . THR A 1 53 ? 3.602 -9.161 -1.470 1.00 0.00 53 THR A N 5
ATOM 4774 C CA . THR A 1 53 ? 5.052 -9.226 -1.487 1.00 0.00 53 THR A CA 5
ATOM 4775 C C . THR A 1 53 ? 5.578 -9.241 -0.051 1.00 0.00 53 THR A C 5
ATOM 4776 O O . THR A 1 53 ? 4.911 -8.752 0.858 1.00 0.00 53 THR A O 5
ATOM 4787 N N . GLU A 1 54 ? 6.748 -9.822 0.163 1.00 0.00 54 GLU A N 5
ATOM 4788 C CA . GLU A 1 54 ? 7.345 -9.843 1.490 1.00 0.00 54 GLU A CA 5
ATOM 4789 C C . GLU A 1 54 ? 8.029 -8.511 1.765 1.00 0.00 54 GLU A C 5
ATOM 4790 O O . GLU A 1 54 ? 8.838 -8.046 0.958 1.00 0.00 54 GLU A O 5
ATOM 4802 N N . TRP A 1 55 ? 7.706 -7.899 2.894 1.00 0.00 55 TRP A N 5
ATOM 4803 C CA . TRP A 1 55 ? 8.219 -6.575 3.201 1.00 0.00 55 TRP A CA 5
ATOM 4804 C C . TRP A 1 55 ? 8.566 -6.467 4.682 1.00 0.00 55 TRP A C 5
ATOM 4805 O O . TRP A 1 55 ? 7.739 -6.761 5.544 1.00 0.00 55 TRP A O 5
ATOM 4826 N N . THR A 1 56 ? 9.791 -6.030 4.955 1.00 0.00 56 THR A N 5
ATOM 4827 C CA . THR A 1 56 ? 10.301 -5.899 6.312 1.00 0.00 56 THR A CA 5
ATOM 4828 C C . THR A 1 56 ? 10.343 -7.249 7.042 1.00 0.00 56 THR A C 5
ATOM 4829 O O . THR A 1 56 ? 9.415 -7.617 7.767 1.00 0.00 56 THR A O 5
ATOM 4840 N N . PRO A 1 57 ? 11.415 -8.024 6.826 1.00 0.00 57 PRO A N 5
ATOM 4841 C CA . PRO A 1 57 ? 11.655 -9.272 7.539 1.00 0.00 57 PRO A CA 5
ATOM 4842 C C . PRO A 1 57 ? 12.352 -9.019 8.874 1.00 0.00 57 PRO A C 5
ATOM 4843 O O . PRO A 1 57 ? 12.726 -7.885 9.183 1.00 0.00 57 PRO A O 5
ATOM 4854 N N . ASN A 1 58 ? 12.533 -10.065 9.662 1.00 0.00 58 ASN A N 5
ATOM 4855 C CA . ASN A 1 58 ? 13.188 -9.924 10.952 1.00 0.00 58 ASN A CA 5
ATOM 4856 C C . ASN A 1 58 ? 14.683 -10.142 10.829 1.00 0.00 58 ASN A C 5
ATOM 4857 O O . ASN A 1 58 ? 15.140 -11.067 10.157 1.00 0.00 58 ASN A O 5
ATOM 4868 N N . ASN A 1 59 ? 15.430 -9.265 11.471 1.00 0.00 59 ASN A N 5
ATOM 4869 C CA . ASN A 1 59 ? 16.881 -9.356 11.508 1.00 0.00 59 ASN A CA 5
ATOM 4870 C C . ASN A 1 59 ? 17.299 -10.197 12.717 1.00 0.00 59 ASN A C 5
ATOM 4871 O O . ASN A 1 59 ? 16.451 -10.577 13.527 1.00 0.00 59 ASN A O 5
ATOM 4882 N N . LEU A 1 60 ? 18.596 -10.478 12.861 1.00 0.00 60 LEU A N 5
ATOM 4883 C CA . LEU A 1 60 ? 19.076 -11.290 13.984 1.00 0.00 60 LEU A CA 5
ATOM 4884 C C . LEU A 1 60 ? 19.069 -10.487 15.282 1.00 0.00 60 LEU A C 5
ATOM 4885 O O . LEU A 1 60 ? 19.544 -10.946 16.321 1.00 0.00 60 LEU A O 5
ATOM 4901 N N . GLU A 1 61 ? 18.511 -9.295 15.205 1.00 0.00 61 GLU A N 5
ATOM 4902 C CA . GLU A 1 61 ? 18.351 -8.437 16.362 1.00 0.00 61 GLU A CA 5
ATOM 4903 C C . GLU A 1 61 ? 16.956 -8.625 16.947 1.00 0.00 61 GLU A C 5
ATOM 4904 O O . GLU A 1 61 ? 15.989 -8.004 16.504 1.00 0.00 61 GLU A O 5
ATOM 4916 N N . MET A 1 1 ? -10.521 21.029 11.287 1.00 0.00 1 MET A N 6
ATOM 4917 C CA . MET A 1 1 ? -9.835 19.856 10.708 1.00 0.00 1 MET A CA 6
ATOM 4918 C C . MET A 1 1 ? -10.544 18.571 11.129 1.00 0.00 1 MET A C 6
ATOM 4919 O O . MET A 1 1 ? -10.931 18.417 12.288 1.00 0.00 1 MET A O 6
ATOM 4935 N N . SER A 1 2 ? -10.743 17.661 10.185 1.00 0.00 2 SER A N 6
ATOM 4936 C CA . SER A 1 2 ? -11.408 16.398 10.465 1.00 0.00 2 SER A CA 6
ATOM 4937 C C . SER A 1 2 ? -10.815 15.274 9.616 1.00 0.00 2 SER A C 6
ATOM 4938 O O . SER A 1 2 ? -10.497 15.472 8.443 1.00 0.00 2 SER A O 6
ATOM 4946 N N . LEU A 1 3 ? -10.654 14.104 10.217 1.00 0.00 3 LEU A N 6
ATOM 4947 C CA . LEU A 1 3 ? -10.172 12.932 9.500 1.00 0.00 3 LEU A CA 6
ATOM 4948 C C . LEU A 1 3 ? -11.366 12.123 9.000 1.00 0.00 3 LEU A C 6
ATOM 4949 O O . LEU A 1 3 ? -12.391 12.035 9.679 1.00 0.00 3 LEU A O 6
ATOM 4965 N N . ASP A 1 4 ? -11.241 11.554 7.809 1.00 0.00 4 ASP A N 6
ATOM 4966 C CA . ASP A 1 4 ? -12.339 10.820 7.187 1.00 0.00 4 ASP A CA 6
ATOM 4967 C C . ASP A 1 4 ? -12.055 9.319 7.137 1.00 0.00 4 ASP A C 6
ATOM 4968 O O . ASP A 1 4 ? -11.457 8.821 6.178 1.00 0.00 4 ASP A O 6
ATOM 4977 N N . PRO A 1 5 ? -12.442 8.578 8.186 1.00 0.00 5 PRO A N 6
ATOM 4978 C CA . PRO A 1 5 ? -12.246 7.132 8.251 1.00 0.00 5 PRO A CA 6
ATOM 4979 C C . PRO A 1 5 ? -13.231 6.376 7.359 1.00 0.00 5 PRO A C 6
ATOM 4980 O O . PRO A 1 5 ? -13.188 5.151 7.276 1.00 0.00 5 PRO A O 6
ATOM 4991 N N . GLN A 1 6 ? -14.118 7.112 6.697 1.00 0.00 6 GLN A N 6
ATOM 4992 C CA . GLN A 1 6 ? -15.101 6.510 5.807 1.00 0.00 6 GLN A CA 6
ATOM 4993 C C . GLN A 1 6 ? -14.498 6.289 4.426 1.00 0.00 6 GLN A C 6
ATOM 4994 O O . GLN A 1 6 ? -14.706 5.246 3.805 1.00 0.00 6 GLN A O 6
ATOM 5008 N N . LEU A 1 7 ? -13.756 7.280 3.945 1.00 0.00 7 LEU A N 6
ATOM 5009 C CA . LEU A 1 7 ? -13.074 7.169 2.661 1.00 0.00 7 LEU A CA 6
ATOM 5010 C C . LEU A 1 7 ? -11.904 6.193 2.754 1.00 0.00 7 LEU A C 6
ATOM 5011 O O . LEU A 1 7 ? -11.512 5.586 1.763 1.00 0.00 7 LEU A O 6
ATOM 5027 N N . LEU A 1 8 ? -11.350 6.052 3.953 1.00 0.00 8 LEU A N 6
ATOM 5028 C CA . LEU A 1 8 ? -10.259 5.112 4.186 1.00 0.00 8 LEU A CA 6
ATOM 5029 C C . LEU A 1 8 ? -10.808 3.717 4.471 1.00 0.00 8 LEU A C 6
ATOM 5030 O O . LEU A 1 8 ? -10.413 2.744 3.827 1.00 0.00 8 LEU A O 6
ATOM 5046 N N . GLU A 1 9 ? -11.716 3.642 5.444 1.00 0.00 9 GLU A N 6
ATOM 5047 C CA . GLU A 1 9 ? -12.342 2.389 5.861 1.00 0.00 9 GLU A CA 6
ATOM 5048 C C . GLU A 1 9 ? -11.285 1.400 6.359 1.00 0.00 9 GLU A C 6
ATOM 5049 O O . GLU A 1 9 ? -10.153 1.788 6.653 1.00 0.00 9 GLU A O 6
ATOM 5061 N N . VAL A 1 10 ? -11.657 0.135 6.478 1.00 0.00 10 VAL A N 6
ATOM 5062 C CA . VAL A 1 10 ? -10.772 -0.870 7.053 1.00 0.00 10 VAL A CA 6
ATOM 5063 C C . VAL A 1 10 ? -9.963 -1.582 5.976 1.00 0.00 10 VAL A C 6
ATOM 5064 O O . VAL A 1 10 ? -10.483 -2.432 5.256 1.00 0.00 10 VAL A O 6
ATOM 5077 N N . LEU A 1 11 ? -8.696 -1.216 5.856 1.00 0.00 11 LEU A N 6
ATOM 5078 C CA . LEU A 1 11 ? -7.788 -1.907 4.952 1.00 0.00 11 LEU A CA 6
ATOM 5079 C C . LEU A 1 11 ? -7.145 -3.083 5.680 1.00 0.00 11 LEU A C 6
ATOM 5080 O O . LEU A 1 11 ? -6.342 -2.890 6.598 1.00 0.00 11 LEU A O 6
ATOM 5096 N N . ALA A 1 12 ? -7.505 -4.295 5.285 1.00 0.00 12 ALA A N 6
ATOM 5097 C CA . ALA A 1 12 ? -7.058 -5.485 5.995 1.00 0.00 12 ALA A CA 6
ATOM 5098 C C . ALA A 1 12 ? -6.682 -6.603 5.028 1.00 0.00 12 ALA A C 6
ATOM 5099 O O . ALA A 1 12 ? -6.978 -6.529 3.837 1.00 0.00 12 ALA A O 6
ATOM 5106 N N . CYS A 1 13 ? -6.028 -7.635 5.553 1.00 0.00 13 CYS A N 6
ATOM 5107 C CA . CYS A 1 13 ? -5.617 -8.783 4.749 1.00 0.00 13 CYS A CA 6
ATOM 5108 C C . CYS A 1 13 ? -6.738 -9.818 4.659 1.00 0.00 13 CYS A C 6
ATOM 5109 O O . CYS A 1 13 ? -7.617 -9.860 5.512 1.00 0.00 13 CYS A O 6
ATOM 5117 N N . PRO A 1 14 ? -6.715 -10.680 3.629 1.00 0.00 14 PRO A N 6
ATOM 5118 C CA . PRO A 1 14 ? -7.723 -11.727 3.453 1.00 0.00 14 PRO A CA 6
ATOM 5119 C C . PRO A 1 14 ? -7.435 -12.988 4.275 1.00 0.00 14 PRO A C 6
ATOM 5120 O O . PRO A 1 14 ? -8.025 -14.040 4.033 1.00 0.00 14 PRO A O 6
ATOM 5131 N N . LYS A 1 15 ? -6.531 -12.882 5.244 1.00 0.00 15 LYS A N 6
ATOM 5132 C CA . LYS A 1 15 ? -6.189 -14.023 6.086 1.00 0.00 15 LYS A CA 6
ATOM 5133 C C . LYS A 1 15 ? -6.468 -13.722 7.559 1.00 0.00 15 LYS A C 6
ATOM 5134 O O . LYS A 1 15 ? -7.387 -14.285 8.151 1.00 0.00 15 LYS A O 6
ATOM 5153 N N . ASP A 1 16 ? -5.684 -12.830 8.150 1.00 0.00 16 ASP A N 6
ATOM 5154 C CA . ASP A 1 16 ? -5.879 -12.454 9.548 1.00 0.00 16 ASP A CA 6
ATOM 5155 C C . ASP A 1 16 ? -6.849 -11.284 9.639 1.00 0.00 16 ASP A C 6
ATOM 5156 O O . ASP A 1 16 ? -7.481 -11.058 10.672 1.00 0.00 16 ASP A O 6
ATOM 5165 N N . LYS A 1 17 ? -6.940 -10.541 8.537 1.00 0.00 17 LYS A N 6
ATOM 5166 C CA . LYS A 1 17 ? -7.840 -9.399 8.413 1.00 0.00 17 LYS A CA 6
ATOM 5167 C C . LYS A 1 17 ? -7.487 -8.320 9.436 1.00 0.00 17 LYS A C 6
ATOM 5168 O O . LYS A 1 17 ? -8.359 -7.621 9.956 1.00 0.00 17 LYS A O 6
ATOM 5187 N N . GLY A 1 18 ? -6.193 -8.176 9.699 1.00 0.00 18 GLY A N 6
ATOM 5188 C CA . GLY A 1 18 ? -5.729 -7.141 10.597 1.00 0.00 18 GLY A CA 6
ATOM 5189 C C . GLY A 1 18 ? -5.435 -5.844 9.874 1.00 0.00 18 GLY A C 6
ATOM 5190 O O . GLY A 1 18 ? -5.316 -5.833 8.645 1.00 0.00 18 GLY A O 6
ATOM 5194 N N . PRO A 1 19 ? -5.318 -4.732 10.615 1.00 0.00 19 PRO A N 6
ATOM 5195 C CA . PRO A 1 19 ? -5.061 -3.410 10.039 1.00 0.00 19 PRO A CA 6
ATOM 5196 C C . PRO A 1 19 ? -3.703 -3.325 9.351 1.00 0.00 19 PRO A C 6
ATOM 5197 O O . PRO A 1 19 ? -2.660 -3.538 9.974 1.00 0.00 19 PRO A O 6
ATOM 5208 N N . LEU A 1 20 ? -3.733 -3.024 8.062 1.00 0.00 20 LEU A N 6
ATOM 5209 C CA . LEU A 1 20 ? -2.521 -2.877 7.275 1.00 0.00 20 LEU A CA 6
ATOM 5210 C C . LEU A 1 20 ? -1.822 -1.557 7.578 1.00 0.00 20 LEU A C 6
ATOM 5211 O O . LEU A 1 20 ? -2.468 -0.534 7.811 1.00 0.00 20 LEU A O 6
ATOM 5227 N N . ARG A 1 21 ? -0.500 -1.587 7.580 1.00 0.00 21 ARG A N 6
ATOM 5228 C CA . ARG A 1 21 ? 0.289 -0.390 7.808 1.00 0.00 21 ARG A CA 6
ATOM 5229 C C . ARG A 1 21 ? 0.458 0.361 6.491 1.00 0.00 21 ARG A C 6
ATOM 5230 O O . ARG A 1 21 ? 0.933 -0.205 5.506 1.00 0.00 21 ARG A O 6
ATOM 5251 N N . TYR A 1 22 ? 0.063 1.627 6.478 1.00 0.00 22 TYR A N 6
ATOM 5252 C CA . TYR A 1 22 ? 0.001 2.400 5.245 1.00 0.00 22 TYR A CA 6
ATOM 5253 C C . TYR A 1 22 ? 1.307 3.151 5.003 1.00 0.00 22 TYR A C 6
ATOM 5254 O O . TYR A 1 22 ? 1.753 3.937 5.841 1.00 0.00 22 TYR A O 6
ATOM 5272 N N . LEU A 1 23 ? 1.925 2.886 3.864 1.00 0.00 23 LEU A N 6
ATOM 5273 C CA . LEU A 1 23 ? 3.103 3.627 3.441 1.00 0.00 23 LEU A CA 6
ATOM 5274 C C . LEU A 1 23 ? 2.692 4.746 2.496 1.00 0.00 23 LEU A C 6
ATOM 5275 O O . LEU A 1 23 ? 2.285 4.490 1.363 1.00 0.00 23 LEU A O 6
ATOM 5291 N N . GLU A 1 24 ? 2.793 5.981 2.980 1.00 0.00 24 GLU A N 6
ATOM 5292 C CA . GLU A 1 24 ? 2.368 7.156 2.222 1.00 0.00 24 GLU A CA 6
ATOM 5293 C C . GLU A 1 24 ? 3.192 7.304 0.943 1.00 0.00 24 GLU A C 6
ATOM 5294 O O . GLU A 1 24 ? 2.700 7.806 -0.068 1.00 0.00 24 GLU A O 6
ATOM 5306 N N . SER A 1 25 ? 4.439 6.852 1.005 1.00 0.00 25 SER A N 6
ATOM 5307 C CA . SER A 1 25 ? 5.396 7.001 -0.088 1.00 0.00 25 SER A CA 6
ATOM 5308 C C . SER A 1 25 ? 4.848 6.508 -1.433 1.00 0.00 25 SER A C 6
ATOM 5309 O O . SER A 1 25 ? 4.693 7.292 -2.377 1.00 0.00 25 SER A O 6
ATOM 5317 N N . GLU A 1 26 ? 4.560 5.218 -1.523 1.00 0.00 26 GLU A N 6
ATOM 5318 C CA . GLU A 1 26 ? 4.103 4.626 -2.779 1.00 0.00 26 GLU A CA 6
ATOM 5319 C C . GLU A 1 26 ? 2.771 3.915 -2.610 1.00 0.00 26 GLU A C 6
ATOM 5320 O O . GLU A 1 26 ? 2.409 3.067 -3.425 1.00 0.00 26 GLU A O 6
ATOM 5332 N N . GLN A 1 27 ? 2.040 4.295 -1.568 1.00 0.00 27 GLN A N 6
ATOM 5333 C CA . GLN A 1 27 ? 0.764 3.668 -1.237 1.00 0.00 27 GLN A CA 6
ATOM 5334 C C . GLN A 1 27 ? 0.923 2.155 -1.119 1.00 0.00 27 GLN A C 6
ATOM 5335 O O . GLN A 1 27 ? 0.509 1.394 -1.996 1.00 0.00 27 GLN A O 6
ATOM 5349 N N . LEU A 1 28 ? 1.562 1.730 -0.043 1.00 0.00 28 LEU A N 6
ATOM 5350 C CA . LEU A 1 28 ? 1.787 0.318 0.204 1.00 0.00 28 LEU A CA 6
ATOM 5351 C C . LEU A 1 28 ? 1.135 -0.083 1.516 1.00 0.00 28 LEU A C 6
ATOM 5352 O O . LEU A 1 28 ? 1.028 0.730 2.434 1.00 0.00 28 LEU A O 6
ATOM 5368 N N . LEU A 1 29 ? 0.690 -1.324 1.598 1.00 0.00 29 LEU A N 6
ATOM 5369 C CA . LEU A 1 29 ? 0.046 -1.822 2.799 1.00 0.00 29 LEU A CA 6
ATOM 5370 C C . LEU A 1 29 ? 0.789 -3.040 3.330 1.00 0.00 29 LEU A C 6
ATOM 5371 O O . LEU A 1 29 ? 0.754 -4.107 2.726 1.00 0.00 29 LEU A O 6
ATOM 5387 N N . VAL A 1 30 ? 1.460 -2.879 4.459 1.00 0.00 30 VAL A N 6
ATOM 5388 C CA . VAL A 1 30 ? 2.241 -3.963 5.037 1.00 0.00 30 VAL A CA 6
ATOM 5389 C C . VAL A 1 30 ? 1.601 -4.454 6.330 1.00 0.00 30 VAL A C 6
ATOM 5390 O O . VAL A 1 30 ? 1.285 -3.663 7.217 1.00 0.00 30 VAL A O 6
ATOM 5403 N N . ASN A 1 31 ? 1.397 -5.756 6.424 1.00 0.00 31 ASN A N 6
ATOM 5404 C CA . ASN A 1 31 ? 0.877 -6.361 7.641 1.00 0.00 31 ASN A CA 6
ATOM 5405 C C . ASN A 1 31 ? 2.047 -6.796 8.514 1.00 0.00 31 ASN A C 6
ATOM 5406 O O . ASN A 1 31 ? 2.826 -7.667 8.130 1.00 0.00 31 ASN A O 6
ATOM 5417 N N . GLU A 1 32 ? 2.158 -6.197 9.691 1.00 0.00 32 GLU A N 6
ATOM 5418 C CA . GLU A 1 32 ? 3.303 -6.431 10.559 1.00 0.00 32 GLU A CA 6
ATOM 5419 C C . GLU A 1 32 ? 3.131 -7.729 11.358 1.00 0.00 32 GLU A C 6
ATOM 5420 O O . GLU A 1 32 ? 3.980 -8.091 12.173 1.00 0.00 32 GLU A O 6
ATOM 5432 N N . ARG A 1 33 ? 2.026 -8.428 11.118 1.00 0.00 33 ARG A N 6
ATOM 5433 C CA . ARG A 1 33 ? 1.821 -9.757 11.685 1.00 0.00 33 ARG A CA 6
ATOM 5434 C C . ARG A 1 33 ? 2.368 -10.817 10.743 1.00 0.00 33 ARG A C 6
ATOM 5435 O O . ARG A 1 33 ? 3.307 -11.538 11.073 1.00 0.00 33 ARG A O 6
ATOM 5456 N N . LEU A 1 34 ? 1.775 -10.886 9.556 1.00 0.00 34 LEU A N 6
ATOM 5457 C CA . LEU A 1 34 ? 2.125 -11.904 8.572 1.00 0.00 34 LEU A CA 6
ATOM 5458 C C . LEU A 1 34 ? 3.425 -11.554 7.857 1.00 0.00 34 LEU A C 6
ATOM 5459 O O . LEU A 1 34 ? 3.957 -12.366 7.099 1.00 0.00 34 LEU A O 6
ATOM 5475 N N . ASN A 1 35 ? 3.913 -10.336 8.097 1.00 0.00 35 ASN A N 6
ATOM 5476 C CA . ASN A 1 35 ? 5.173 -9.857 7.521 1.00 0.00 35 ASN A CA 6
ATOM 5477 C C . ASN A 1 35 ? 5.059 -9.792 5.995 1.00 0.00 35 ASN A C 6
ATOM 5478 O O . ASN A 1 35 ? 6.044 -9.933 5.271 1.00 0.00 35 ASN A O 6
ATOM 5489 N N . LEU A 1 36 ? 3.843 -9.537 5.520 1.00 0.00 36 LEU A N 6
ATOM 5490 C CA . LEU A 1 36 ? 3.560 -9.498 4.091 1.00 0.00 36 LEU A CA 6
ATOM 5491 C C . LEU A 1 36 ? 3.080 -8.112 3.685 1.00 0.00 36 LEU A C 6
ATOM 5492 O O . LEU A 1 36 ? 2.466 -7.401 4.482 1.00 0.00 36 LEU A O 6
ATOM 5508 N N . ALA A 1 37 ? 3.363 -7.735 2.449 1.00 0.00 37 ALA A N 6
ATOM 5509 C CA . ALA A 1 37 ? 2.983 -6.431 1.941 1.00 0.00 37 ALA A CA 6
ATOM 5510 C C . ALA A 1 37 ? 2.118 -6.550 0.693 1.00 0.00 37 ALA A C 6
ATOM 5511 O O . ALA A 1 37 ? 2.340 -7.419 -0.153 1.00 0.00 37 ALA A O 6
ATOM 5518 N N . TYR A 1 38 ? 1.126 -5.677 0.605 1.00 0.00 38 TYR A N 6
ATOM 5519 C CA . TYR A 1 38 ? 0.277 -5.571 -0.569 1.00 0.00 38 TYR A CA 6
ATOM 5520 C C . TYR A 1 38 ? 0.458 -4.194 -1.194 1.00 0.00 38 TYR A C 6
ATOM 5521 O O . TYR A 1 38 ? 0.706 -3.213 -0.489 1.00 0.00 38 TYR A O 6
ATOM 5539 N N . ARG A 1 39 ? 0.348 -4.120 -2.506 1.00 0.00 39 ARG A N 6
ATOM 5540 C CA . ARG A 1 39 ? 0.549 -2.865 -3.211 1.00 0.00 39 ARG A CA 6
ATOM 5541 C C . ARG A 1 39 ? -0.781 -2.228 -3.593 1.00 0.00 39 ARG A C 6
ATOM 5542 O O . ARG A 1 39 ? -1.725 -2.921 -3.968 1.00 0.00 39 ARG A O 6
ATOM 5563 N N . ILE A 1 40 ? -0.862 -0.913 -3.481 1.00 0.00 40 ILE A N 6
ATOM 5564 C CA . ILE A 1 40 ? -2.019 -0.189 -3.970 1.00 0.00 40 ILE A CA 6
ATOM 5565 C C . ILE A 1 40 ? -1.728 0.302 -5.379 1.00 0.00 40 ILE A C 6
ATOM 5566 O O . ILE A 1 40 ? -0.846 1.139 -5.588 1.00 0.00 40 ILE A O 6
ATOM 5582 N N . ASP A 1 41 ? -2.448 -0.242 -6.344 1.00 0.00 41 ASP A N 6
ATOM 5583 C CA . ASP A 1 41 ? -2.201 0.061 -7.742 1.00 0.00 41 ASP A CA 6
ATOM 5584 C C . ASP A 1 41 ? -3.192 1.095 -8.243 1.00 0.00 41 ASP A C 6
ATOM 5585 O O . ASP A 1 41 ? -4.348 0.774 -8.531 1.00 0.00 41 ASP A O 6
ATOM 5594 N N . ASP A 1 42 ? -2.728 2.338 -8.302 1.00 0.00 42 ASP A N 6
ATOM 5595 C CA . ASP A 1 42 ? -3.516 3.471 -8.783 1.00 0.00 42 ASP A CA 6
ATOM 5596 C C . ASP A 1 42 ? -4.913 3.489 -8.160 1.00 0.00 42 ASP A C 6
ATOM 5597 O O . ASP A 1 42 ? -5.920 3.293 -8.839 1.00 0.00 42 ASP A O 6
ATOM 5606 N N . GLY A 1 43 ? -4.959 3.681 -6.846 1.00 0.00 43 GLY A N 6
ATOM 5607 C CA . GLY A 1 43 ? -6.229 3.791 -6.153 1.00 0.00 43 GLY A CA 6
ATOM 5608 C C . GLY A 1 43 ? -6.800 2.455 -5.711 1.00 0.00 43 GLY A C 6
ATOM 5609 O O . GLY A 1 43 ? -7.672 2.410 -4.844 1.00 0.00 43 GLY A O 6
ATOM 5613 N N . ILE A 1 44 ? -6.317 1.364 -6.294 1.00 0.00 44 ILE A N 6
ATOM 5614 C CA . ILE A 1 44 ? -6.862 0.046 -5.992 1.00 0.00 44 ILE A CA 6
ATOM 5615 C C . ILE A 1 44 ? -5.872 -0.794 -5.190 1.00 0.00 44 ILE A C 6
ATOM 5616 O O . ILE A 1 44 ? -4.839 -1.210 -5.710 1.00 0.00 44 ILE A O 6
ATOM 5632 N N . PRO A 1 45 ? -6.170 -1.042 -3.906 1.00 0.00 45 PRO A N 6
ATOM 5633 C CA . PRO A 1 45 ? -5.347 -1.907 -3.064 1.00 0.00 45 PRO A CA 6
ATOM 5634 C C . PRO A 1 45 ? -5.468 -3.369 -3.479 1.00 0.00 45 PRO A C 6
ATOM 5635 O O . PRO A 1 45 ? -6.514 -3.997 -3.297 1.00 0.00 45 PRO A O 6
ATOM 5646 N N . VAL A 1 46 ? -4.398 -3.902 -4.055 1.00 0.00 46 VAL A N 6
ATOM 5647 C CA . VAL A 1 46 ? -4.399 -5.269 -4.561 1.00 0.00 46 VAL A CA 6
ATOM 5648 C C . VAL A 1 46 ? -4.240 -6.265 -3.419 1.00 0.00 46 VAL A C 6
ATOM 5649 O O . VAL A 1 46 ? -3.131 -6.504 -2.932 1.00 0.00 46 VAL A O 6
ATOM 5662 N N . LEU A 1 47 ? -5.351 -6.835 -2.986 1.00 0.00 47 LEU A N 6
ATOM 5663 C CA . LEU A 1 47 ? -5.335 -7.780 -1.882 1.00 0.00 47 LEU A CA 6
ATOM 5664 C C . LEU A 1 47 ? -5.414 -9.213 -2.396 1.00 0.00 47 LEU A C 6
ATOM 5665 O O . LEU A 1 47 ? -6.462 -9.855 -2.336 1.00 0.00 47 LEU A O 6
ATOM 5681 N N . LEU A 1 48 ? -4.303 -9.700 -2.922 1.00 0.00 48 LEU A N 6
ATOM 5682 C CA . LEU A 1 48 ? -4.227 -11.063 -3.426 1.00 0.00 48 LEU A CA 6
ATOM 5683 C C . LEU A 1 48 ? -3.108 -11.815 -2.723 1.00 0.00 48 LEU A C 6
ATOM 5684 O O . LEU A 1 48 ? -2.028 -11.269 -2.511 1.00 0.00 48 LEU A O 6
ATOM 5700 N N . ILE A 1 49 ? -3.370 -13.068 -2.367 1.00 0.00 49 ILE A N 6
ATOM 5701 C CA . ILE A 1 49 ? -2.375 -13.900 -1.694 1.00 0.00 49 ILE A CA 6
ATOM 5702 C C . ILE A 1 49 ? -1.131 -14.062 -2.568 1.00 0.00 49 ILE A C 6
ATOM 5703 O O . ILE A 1 49 ? -0.006 -14.096 -2.072 1.00 0.00 49 ILE A O 6
ATOM 5719 N N . ASP A 1 50 ? -1.346 -14.120 -3.874 1.00 0.00 50 ASP A N 6
ATOM 5720 C CA . ASP A 1 50 ? -0.254 -14.269 -4.828 1.00 0.00 50 ASP A CA 6
ATOM 5721 C C . ASP A 1 50 ? 0.597 -12.998 -4.887 1.00 0.00 50 ASP A C 6
ATOM 5722 O O . ASP A 1 50 ? 1.791 -13.052 -5.184 1.00 0.00 50 ASP A O 6
ATOM 5731 N N . GLU A 1 51 ? -0.018 -11.861 -4.583 1.00 0.00 51 GLU A N 6
ATOM 5732 C CA . GLU A 1 51 ? 0.685 -10.581 -4.580 1.00 0.00 51 GLU A CA 6
ATOM 5733 C C . GLU A 1 51 ? 1.387 -10.354 -3.248 1.00 0.00 51 GLU A C 6
ATOM 5734 O O . GLU A 1 51 ? 2.289 -9.521 -3.143 1.00 0.00 51 GLU A O 6
ATOM 5746 N N . ALA A 1 52 ? 0.972 -11.109 -2.238 1.00 0.00 52 ALA A N 6
ATOM 5747 C CA . ALA A 1 52 ? 1.554 -10.995 -0.911 1.00 0.00 52 ALA A CA 6
ATOM 5748 C C . ALA A 1 52 ? 3.025 -11.385 -0.934 1.00 0.00 52 ALA A C 6
ATOM 5749 O O . ALA A 1 52 ? 3.373 -12.554 -1.123 1.00 0.00 52 ALA A O 6
ATOM 5756 N N . THR A 1 53 ? 3.879 -10.393 -0.767 1.00 0.00 53 THR A N 6
ATOM 5757 C CA . THR A 1 53 ? 5.313 -10.609 -0.744 1.00 0.00 53 THR A CA 6
ATOM 5758 C C . THR A 1 53 ? 5.861 -10.213 0.624 1.00 0.00 53 THR A C 6
ATOM 5759 O O . THR A 1 53 ? 5.277 -9.361 1.298 1.00 0.00 53 THR A O 6
ATOM 5770 N N . GLU A 1 54 ? 6.953 -10.840 1.046 1.00 0.00 54 GLU A N 6
ATOM 5771 C CA . GLU A 1 54 ? 7.564 -10.514 2.331 1.00 0.00 54 GLU A CA 6
ATOM 5772 C C . GLU A 1 54 ? 8.278 -9.172 2.244 1.00 0.00 54 GLU A C 6
ATOM 5773 O O . GLU A 1 54 ? 9.007 -8.909 1.285 1.00 0.00 54 GLU A O 6
ATOM 5785 N N . TRP A 1 55 ? 8.064 -8.326 3.240 1.00 0.00 55 TRP A N 6
ATOM 5786 C CA . TRP A 1 55 ? 8.613 -6.980 3.223 1.00 0.00 55 TRP A CA 6
ATOM 5787 C C . TRP A 1 55 ? 9.085 -6.576 4.617 1.00 0.00 55 TRP A C 6
ATOM 5788 O O . TRP A 1 55 ? 8.431 -6.890 5.608 1.00 0.00 55 TRP A O 6
ATOM 5809 N N . THR A 1 56 ? 10.225 -5.889 4.672 1.00 0.00 56 THR A N 6
ATOM 5810 C CA . THR A 1 56 ? 10.811 -5.423 5.926 1.00 0.00 56 THR A CA 6
ATOM 5811 C C . THR A 1 56 ? 11.300 -6.580 6.807 1.00 0.00 56 THR A C 6
ATOM 5812 O O . THR A 1 56 ? 10.537 -7.179 7.571 1.00 0.00 56 THR A O 6
ATOM 5823 N N . PRO A 1 57 ? 12.585 -6.938 6.669 1.00 0.00 57 PRO A N 6
ATOM 5824 C CA . PRO A 1 57 ? 13.247 -7.894 7.550 1.00 0.00 57 PRO A CA 6
ATOM 5825 C C . PRO A 1 57 ? 13.728 -7.221 8.835 1.00 0.00 57 PRO A C 6
ATOM 5826 O O . PRO A 1 57 ? 14.153 -6.063 8.815 1.00 0.00 57 PRO A O 6
ATOM 5837 N N . ASN A 1 58 ? 13.656 -7.934 9.949 1.00 0.00 58 ASN A N 6
ATOM 5838 C CA . ASN A 1 58 ? 14.059 -7.376 11.234 1.00 0.00 58 ASN A CA 6
ATOM 5839 C C . ASN A 1 58 ? 15.460 -7.839 11.613 1.00 0.00 58 ASN A C 6
ATOM 5840 O O . ASN A 1 58 ? 15.806 -9.009 11.444 1.00 0.00 58 ASN A O 6
ATOM 5851 N N . ASN A 1 59 ? 16.265 -6.915 12.110 1.00 0.00 59 ASN A N 6
ATOM 5852 C CA . ASN A 1 59 ? 17.602 -7.237 12.592 1.00 0.00 59 ASN A CA 6
ATOM 5853 C C . ASN A 1 59 ? 17.558 -7.442 14.103 1.00 0.00 59 ASN A C 6
ATOM 5854 O O . ASN A 1 59 ? 17.337 -6.494 14.861 1.00 0.00 59 ASN A O 6
ATOM 5865 N N . LEU A 1 60 ? 17.730 -8.688 14.528 1.00 0.00 60 LEU A N 6
ATOM 5866 C CA . LEU A 1 60 ? 17.740 -9.015 15.947 1.00 0.00 60 LEU A CA 6
ATOM 5867 C C . LEU A 1 60 ? 18.961 -8.396 16.610 1.00 0.00 60 LEU A C 6
ATOM 5868 O O . LEU A 1 60 ? 20.099 -8.709 16.249 1.00 0.00 60 LEU A O 6
ATOM 5884 N N . GLU A 1 61 ? 18.697 -7.520 17.573 1.00 0.00 61 GLU A N 6
ATOM 5885 C CA . GLU A 1 61 ? 19.720 -6.704 18.215 1.00 0.00 61 GLU A CA 6
ATOM 5886 C C . GLU A 1 61 ? 20.895 -7.538 18.722 1.00 0.00 61 GLU A C 6
ATOM 5887 O O . GLU A 1 61 ? 20.741 -8.408 19.579 1.00 0.00 61 GLU A O 6
ATOM 5899 N N . MET A 1 1 ? -4.796 19.413 5.587 1.00 0.00 1 MET A N 7
ATOM 5900 C CA . MET A 1 1 ? -3.746 19.061 6.574 1.00 0.00 1 MET A CA 7
ATOM 5901 C C . MET A 1 1 ? -2.520 18.474 5.887 1.00 0.00 1 MET A C 7
ATOM 5902 O O . MET A 1 1 ? -1.758 17.723 6.503 1.00 0.00 1 MET A O 7
ATOM 5918 N N . SER A 1 2 ? -2.326 18.821 4.613 1.00 0.00 2 SER A N 7
ATOM 5919 C CA . SER A 1 2 ? -1.217 18.294 3.821 1.00 0.00 2 SER A CA 7
ATOM 5920 C C . SER A 1 2 ? -1.306 16.768 3.719 1.00 0.00 2 SER A C 7
ATOM 5921 O O . SER A 1 2 ? -0.305 16.082 3.518 1.00 0.00 2 SER A O 7
ATOM 5929 N N . LEU A 1 3 ? -2.526 16.260 3.841 1.00 0.00 3 LEU A N 7
ATOM 5930 C CA . LEU A 1 3 ? -2.781 14.827 3.863 1.00 0.00 3 LEU A CA 7
ATOM 5931 C C . LEU A 1 3 ? -4.088 14.540 3.131 1.00 0.00 3 LEU A C 7
ATOM 5932 O O . LEU A 1 3 ? -4.948 15.415 3.038 1.00 0.00 3 LEU A O 7
ATOM 5948 N N . ASP A 1 4 ? -4.243 13.326 2.622 1.00 0.00 4 ASP A N 7
ATOM 5949 C CA . ASP A 1 4 ? -5.424 12.977 1.838 1.00 0.00 4 ASP A CA 7
ATOM 5950 C C . ASP A 1 4 ? -6.278 11.928 2.551 1.00 0.00 4 ASP A C 7
ATOM 5951 O O . ASP A 1 4 ? -6.065 10.728 2.382 1.00 0.00 4 ASP A O 7
ATOM 5960 N N . PRO A 1 5 ? -7.230 12.368 3.392 1.00 0.00 5 PRO A N 7
ATOM 5961 C CA . PRO A 1 5 ? -8.115 11.465 4.141 1.00 0.00 5 PRO A CA 7
ATOM 5962 C C . PRO A 1 5 ? -9.141 10.762 3.246 1.00 0.00 5 PRO A C 7
ATOM 5963 O O . PRO A 1 5 ? -9.980 10.001 3.728 1.00 0.00 5 PRO A O 7
ATOM 5974 N N . GLN A 1 6 ? -9.070 11.019 1.944 1.00 0.00 6 GLN A N 7
ATOM 5975 C CA . GLN A 1 6 ? -9.968 10.385 0.989 1.00 0.00 6 GLN A CA 7
ATOM 5976 C C . GLN A 1 6 ? -9.384 9.043 0.563 1.00 0.00 6 GLN A C 7
ATOM 5977 O O . GLN A 1 6 ? -10.080 8.025 0.553 1.00 0.00 6 GLN A O 7
ATOM 5991 N N . LEU A 1 7 ? -8.102 9.053 0.217 1.00 0.00 7 LEU A N 7
ATOM 5992 C CA . LEU A 1 7 ? -7.398 7.835 -0.161 1.00 0.00 7 LEU A CA 7
ATOM 5993 C C . LEU A 1 7 ? -7.254 6.901 1.036 1.00 0.00 7 LEU A C 7
ATOM 5994 O O . LEU A 1 7 ? -7.203 5.679 0.882 1.00 0.00 7 LEU A O 7
ATOM 6010 N N . LEU A 1 8 ? -7.197 7.483 2.226 1.00 0.00 8 LEU A N 7
ATOM 6011 C CA . LEU A 1 8 ? -7.034 6.707 3.446 1.00 0.00 8 LEU A CA 7
ATOM 6012 C C . LEU A 1 8 ? -8.368 6.141 3.920 1.00 0.00 8 LEU A C 7
ATOM 6013 O O . LEU A 1 8 ? -9.207 6.862 4.458 1.00 0.00 8 LEU A O 7
ATOM 6029 N N . GLU A 1 9 ? -8.550 4.847 3.707 1.00 0.00 9 GLU A N 7
ATOM 6030 C CA . GLU A 1 9 ? -9.739 4.143 4.172 1.00 0.00 9 GLU A CA 7
ATOM 6031 C C . GLU A 1 9 ? -9.347 3.029 5.134 1.00 0.00 9 GLU A C 7
ATOM 6032 O O . GLU A 1 9 ? -8.161 2.804 5.384 1.00 0.00 9 GLU A O 7
ATOM 6044 N N . VAL A 1 10 ? -10.344 2.339 5.674 1.00 0.00 10 VAL A N 7
ATOM 6045 C CA . VAL A 1 10 ? -10.096 1.206 6.554 1.00 0.00 10 VAL A CA 7
ATOM 6046 C C . VAL A 1 10 ? -9.599 0.018 5.740 1.00 0.00 10 VAL A C 7
ATOM 6047 O O . VAL A 1 10 ? -10.377 -0.674 5.081 1.00 0.00 10 VAL A O 7
ATOM 6060 N N . LEU A 1 11 ? -8.293 -0.189 5.764 1.00 0.00 11 LEU A N 7
ATOM 6061 C CA . LEU A 1 11 ? -7.673 -1.253 4.992 1.00 0.00 11 LEU A CA 7
ATOM 6062 C C . LEU A 1 11 ? -7.131 -2.342 5.913 1.00 0.00 11 LEU A C 7
ATOM 6063 O O . LEU A 1 11 ? -6.318 -2.076 6.802 1.00 0.00 11 LEU A O 7
ATOM 6079 N N . ALA A 1 12 ? -7.588 -3.567 5.697 1.00 0.00 12 ALA A N 7
ATOM 6080 C CA . ALA A 1 12 ? -7.196 -4.688 6.538 1.00 0.00 12 ALA A CA 7
ATOM 6081 C C . ALA A 1 12 ? -6.797 -5.888 5.691 1.00 0.00 12 ALA A C 7
ATOM 6082 O O . ALA A 1 12 ? -7.217 -6.016 4.539 1.00 0.00 12 ALA A O 7
ATOM 6089 N N . CYS A 1 13 ? -5.968 -6.751 6.264 1.00 0.00 13 CYS A N 7
ATOM 6090 C CA . CYS A 1 13 ? -5.520 -7.964 5.588 1.00 0.00 13 CYS A CA 7
ATOM 6091 C C . CYS A 1 13 ? -6.707 -8.868 5.261 1.00 0.00 13 CYS A C 7
ATOM 6092 O O . CYS A 1 13 ? -7.557 -9.114 6.112 1.00 0.00 13 CYS A O 7
ATOM 6100 N N . PRO A 1 14 ? -6.776 -9.376 4.021 1.00 0.00 14 PRO A N 7
ATOM 6101 C CA . PRO A 1 14 ? -7.876 -10.243 3.578 1.00 0.00 14 PRO A CA 7
ATOM 6102 C C . PRO A 1 14 ? -7.977 -11.537 4.389 1.00 0.00 14 PRO A C 7
ATOM 6103 O O . PRO A 1 14 ? -9.068 -12.079 4.585 1.00 0.00 14 PRO A O 7
ATOM 6114 N N . LYS A 1 15 ? -6.837 -12.030 4.865 1.00 0.00 15 LYS A N 7
ATOM 6115 C CA . LYS A 1 15 ? -6.804 -13.272 5.625 1.00 0.00 15 LYS A CA 7
ATOM 6116 C C . LYS A 1 15 ? -6.936 -13.004 7.120 1.00 0.00 15 LYS A C 7
ATOM 6117 O O . LYS A 1 15 ? -7.803 -13.566 7.785 1.00 0.00 15 LYS A O 7
ATOM 6136 N N . ASP A 1 16 ? -6.078 -12.132 7.634 1.00 0.00 16 ASP A N 7
ATOM 6137 C CA . ASP A 1 16 ? -5.975 -11.908 9.076 1.00 0.00 16 ASP A CA 7
ATOM 6138 C C . ASP A 1 16 ? -7.000 -10.892 9.576 1.00 0.00 16 ASP A C 7
ATOM 6139 O O . ASP A 1 16 ? -7.371 -10.906 10.749 1.00 0.00 16 ASP A O 7
ATOM 6148 N N . LYS A 1 17 ? -7.458 -10.025 8.676 1.00 0.00 17 LYS A N 7
ATOM 6149 C CA . LYS A 1 17 ? -8.382 -8.936 9.019 1.00 0.00 17 LYS A CA 7
ATOM 6150 C C . LYS A 1 17 ? -7.721 -7.915 9.939 1.00 0.00 17 LYS A C 7
ATOM 6151 O O . LYS A 1 17 ? -8.394 -7.067 10.524 1.00 0.00 17 LYS A O 7
ATOM 6170 N N . GLY A 1 18 ? -6.402 -7.993 10.049 1.00 0.00 18 GLY A N 7
ATOM 6171 C CA . GLY A 1 18 ? -5.672 -7.041 10.853 1.00 0.00 18 GLY A CA 7
ATOM 6172 C C . GLY A 1 18 ? -5.409 -5.753 10.105 1.00 0.00 18 GLY A C 7
ATOM 6173 O O . GLY A 1 18 ? -5.253 -5.770 8.879 1.00 0.00 18 GLY A O 7
ATOM 6177 N N . PRO A 1 19 ? -5.367 -4.616 10.818 1.00 0.00 19 PRO A N 7
ATOM 6178 C CA . PRO A 1 19 ? -5.128 -3.304 10.211 1.00 0.00 19 PRO A CA 7
ATOM 6179 C C . PRO A 1 19 ? -3.765 -3.227 9.534 1.00 0.00 19 PRO A C 7
ATOM 6180 O O . PRO A 1 19 ? -2.733 -3.521 10.145 1.00 0.00 19 PRO A O 7
ATOM 6191 N N . LEU A 1 20 ? -3.773 -2.845 8.265 1.00 0.00 20 LEU A N 7
ATOM 6192 C CA . LEU A 1 20 ? -2.547 -2.729 7.492 1.00 0.00 20 LEU A CA 7
ATOM 6193 C C . LEU A 1 20 ? -1.900 -1.373 7.731 1.00 0.00 20 LEU A C 7
ATOM 6194 O O . LEU A 1 20 ? -2.593 -0.359 7.830 1.00 0.00 20 LEU A O 7
ATOM 6210 N N . ARG A 1 21 ? -0.579 -1.352 7.836 1.00 0.00 21 ARG A N 7
ATOM 6211 C CA . ARG A 1 21 ? 0.138 -0.098 7.997 1.00 0.00 21 ARG A CA 7
ATOM 6212 C C . ARG A 1 21 ? 0.387 0.517 6.626 1.00 0.00 21 ARG A C 7
ATOM 6213 O O . ARG A 1 21 ? 0.965 -0.123 5.748 1.00 0.00 21 ARG A O 7
ATOM 6234 N N . TYR A 1 22 ? -0.061 1.752 6.449 1.00 0.00 22 TYR A N 7
ATOM 6235 C CA . TYR A 1 22 ? -0.012 2.405 5.150 1.00 0.00 22 TYR A CA 7
ATOM 6236 C C . TYR A 1 22 ? 1.339 3.084 4.938 1.00 0.00 22 TYR A C 7
ATOM 6237 O O . TYR A 1 22 ? 1.667 4.059 5.611 1.00 0.00 22 TYR A O 7
ATOM 6255 N N . LEU A 1 23 ? 2.123 2.545 4.017 1.00 0.00 23 LEU A N 7
ATOM 6256 C CA . LEU A 1 23 ? 3.369 3.174 3.604 1.00 0.00 23 LEU A CA 7
ATOM 6257 C C . LEU A 1 23 ? 3.091 4.120 2.447 1.00 0.00 23 LEU A C 7
ATOM 6258 O O . LEU A 1 23 ? 2.948 3.692 1.301 1.00 0.00 23 LEU A O 7
ATOM 6274 N N . GLU A 1 24 ? 3.005 5.402 2.761 1.00 0.00 24 GLU A N 7
ATOM 6275 C CA . GLU A 1 24 ? 2.583 6.413 1.801 1.00 0.00 24 GLU A CA 7
ATOM 6276 C C . GLU A 1 24 ? 3.599 6.552 0.674 1.00 0.00 24 GLU A C 7
ATOM 6277 O O . GLU A 1 24 ? 3.235 6.638 -0.498 1.00 0.00 24 GLU A O 7
ATOM 6289 N N . SER A 1 25 ? 4.870 6.537 1.043 1.00 0.00 25 SER A N 7
ATOM 6290 C CA . SER A 1 25 ? 5.962 6.756 0.103 1.00 0.00 25 SER A CA 7
ATOM 6291 C C . SER A 1 25 ? 5.991 5.704 -1.010 1.00 0.00 25 SER A C 7
ATOM 6292 O O . SER A 1 25 ? 6.361 6.003 -2.146 1.00 0.00 25 SER A O 7
ATOM 6300 N N . GLU A 1 26 ? 5.588 4.480 -0.689 1.00 0.00 26 GLU A N 7
ATOM 6301 C CA . GLU A 1 26 ? 5.701 3.379 -1.639 1.00 0.00 26 GLU A CA 7
ATOM 6302 C C . GLU A 1 26 ? 4.338 2.848 -2.067 1.00 0.00 26 GLU A C 7
ATOM 6303 O O . GLU A 1 26 ? 4.262 1.935 -2.888 1.00 0.00 26 GLU A O 7
ATOM 6315 N N . GLN A 1 27 ? 3.272 3.421 -1.512 1.00 0.00 27 GLN A N 7
ATOM 6316 C CA . GLN A 1 27 ? 1.906 2.970 -1.803 1.00 0.00 27 GLN A CA 7
ATOM 6317 C C . GLN A 1 27 ? 1.726 1.508 -1.384 1.00 0.00 27 GLN A C 7
ATOM 6318 O O . GLN A 1 27 ? 1.071 0.728 -2.077 1.00 0.00 27 GLN A O 7
ATOM 6332 N N . LEU A 1 28 ? 2.283 1.149 -0.233 1.00 0.00 28 LEU A N 7
ATOM 6333 C CA . LEU A 1 28 ? 2.271 -0.238 0.215 1.00 0.00 28 LEU A CA 7
ATOM 6334 C C . LEU A 1 28 ? 1.510 -0.396 1.526 1.00 0.00 28 LEU A C 7
ATOM 6335 O O . LEU A 1 28 ? 1.541 0.482 2.386 1.00 0.00 28 LEU A O 7
ATOM 6351 N N . LEU A 1 29 ? 0.818 -1.516 1.652 1.00 0.00 29 LEU A N 7
ATOM 6352 C CA . LEU A 1 29 ? 0.130 -1.876 2.881 1.00 0.00 29 LEU A CA 7
ATOM 6353 C C . LEU A 1 29 ? 0.827 -3.064 3.520 1.00 0.00 29 LEU A C 7
ATOM 6354 O O . LEU A 1 29 ? 0.790 -4.170 2.986 1.00 0.00 29 LEU A O 7
ATOM 6370 N N . VAL A 1 30 ? 1.471 -2.843 4.649 1.00 0.00 30 VAL A N 7
ATOM 6371 C CA . VAL A 1 30 ? 2.243 -3.898 5.287 1.00 0.00 30 VAL A CA 7
ATOM 6372 C C . VAL A 1 30 ? 1.575 -4.357 6.575 1.00 0.00 30 VAL A C 7
ATOM 6373 O O . VAL A 1 30 ? 1.263 -3.544 7.448 1.00 0.00 30 VAL A O 7
ATOM 6386 N N . ASN A 1 31 ? 1.334 -5.657 6.677 1.00 0.00 31 ASN A N 7
ATOM 6387 C CA . ASN A 1 31 ? 0.786 -6.240 7.893 1.00 0.00 31 ASN A CA 7
ATOM 6388 C C . ASN A 1 31 ? 1.914 -6.822 8.732 1.00 0.00 31 ASN A C 7
ATOM 6389 O O . ASN A 1 31 ? 2.571 -7.782 8.321 1.00 0.00 31 ASN A O 7
ATOM 6400 N N . GLU A 1 32 ? 2.118 -6.257 9.911 1.00 0.00 32 GLU A N 7
ATOM 6401 C CA . GLU A 1 32 ? 3.233 -6.640 10.770 1.00 0.00 32 GLU A CA 7
ATOM 6402 C C . GLU A 1 32 ? 3.014 -8.019 11.381 1.00 0.00 32 GLU A C 7
ATOM 6403 O O . GLU A 1 32 ? 3.946 -8.637 11.898 1.00 0.00 32 GLU A O 7
ATOM 6415 N N . ARG A 1 33 ? 1.783 -8.503 11.317 1.00 0.00 33 ARG A N 7
ATOM 6416 C CA . ARG A 1 33 ? 1.451 -9.811 11.864 1.00 0.00 33 ARG A CA 7
ATOM 6417 C C . ARG A 1 33 ? 1.940 -10.933 10.954 1.00 0.00 33 ARG A C 7
ATOM 6418 O O . ARG A 1 33 ? 2.229 -12.032 11.420 1.00 0.00 33 ARG A O 7
ATOM 6439 N N . LEU A 1 34 ? 2.031 -10.651 9.656 1.00 0.00 34 LEU A N 7
ATOM 6440 C CA . LEU A 1 34 ? 2.395 -11.680 8.680 1.00 0.00 34 LEU A CA 7
ATOM 6441 C C . LEU A 1 34 ? 3.666 -11.313 7.916 1.00 0.00 34 LEU A C 7
ATOM 6442 O O . LEU A 1 34 ? 4.184 -12.123 7.149 1.00 0.00 34 LEU A O 7
ATOM 6458 N N . ASN A 1 35 ? 4.155 -10.091 8.132 1.00 0.00 35 ASN A N 7
ATOM 6459 C CA . ASN A 1 35 ? 5.361 -9.588 7.461 1.00 0.00 35 ASN A CA 7
ATOM 6460 C C . ASN A 1 35 ? 5.150 -9.566 5.944 1.00 0.00 35 ASN A C 7
ATOM 6461 O O . ASN A 1 35 ? 6.083 -9.753 5.163 1.00 0.00 35 ASN A O 7
ATOM 6472 N N . LEU A 1 36 ? 3.915 -9.309 5.533 1.00 0.00 36 LEU A N 7
ATOM 6473 C CA . LEU A 1 36 ? 3.558 -9.307 4.120 1.00 0.00 36 LEU A CA 7
ATOM 6474 C C . LEU A 1 36 ? 3.074 -7.926 3.697 1.00 0.00 36 LEU A C 7
ATOM 6475 O O . LEU A 1 36 ? 2.459 -7.206 4.488 1.00 0.00 36 LEU A O 7
ATOM 6491 N N . ALA A 1 37 ? 3.344 -7.565 2.452 1.00 0.00 37 ALA A N 7
ATOM 6492 C CA . ALA A 1 37 ? 2.984 -6.254 1.948 1.00 0.00 37 ALA A CA 7
ATOM 6493 C C . ALA A 1 37 ? 2.093 -6.360 0.721 1.00 0.00 37 ALA A C 7
ATOM 6494 O O . ALA A 1 37 ? 2.340 -7.173 -0.172 1.00 0.00 37 ALA A O 7
ATOM 6501 N N . TYR A 1 38 ? 1.054 -5.543 0.697 1.00 0.00 38 TYR A N 7
ATOM 6502 C CA . TYR A 1 38 ? 0.153 -5.461 -0.438 1.00 0.00 38 TYR A CA 7
ATOM 6503 C C . TYR A 1 38 ? 0.365 -4.130 -1.145 1.00 0.00 38 TYR A C 7
ATOM 6504 O O . TYR A 1 38 ? 0.569 -3.107 -0.494 1.00 0.00 38 TYR A O 7
ATOM 6522 N N . ARG A 1 39 ? 0.328 -4.140 -2.463 1.00 0.00 39 ARG A N 7
ATOM 6523 C CA . ARG A 1 39 ? 0.580 -2.933 -3.236 1.00 0.00 39 ARG A CA 7
ATOM 6524 C C . ARG A 1 39 ? -0.727 -2.266 -3.644 1.00 0.00 39 ARG A C 7
ATOM 6525 O O . ARG A 1 39 ? -1.714 -2.940 -3.932 1.00 0.00 39 ARG A O 7
ATOM 6546 N N . ILE A 1 40 ? -0.733 -0.945 -3.648 1.00 0.00 40 ILE A N 7
ATOM 6547 C CA . ILE A 1 40 ? -1.891 -0.187 -4.095 1.00 0.00 40 ILE A CA 7
ATOM 6548 C C . ILE A 1 40 ? -1.596 0.478 -5.432 1.00 0.00 40 ILE A C 7
ATOM 6549 O O . ILE A 1 40 ? -0.578 1.158 -5.580 1.00 0.00 40 ILE A O 7
ATOM 6565 N N . ASP A 1 41 ? -2.467 0.271 -6.406 1.00 0.00 41 ASP A N 7
ATOM 6566 C CA . ASP A 1 41 ? -2.304 0.907 -7.704 1.00 0.00 41 ASP A CA 7
ATOM 6567 C C . ASP A 1 41 ? -3.512 1.790 -8.010 1.00 0.00 41 ASP A C 7
ATOM 6568 O O . ASP A 1 41 ? -4.530 1.311 -8.507 1.00 0.00 41 ASP A O 7
ATOM 6577 N N . ASP A 1 42 ? -3.383 3.068 -7.653 1.00 0.00 42 ASP A N 7
ATOM 6578 C CA . ASP A 1 42 ? -4.405 4.095 -7.894 1.00 0.00 42 ASP A CA 7
ATOM 6579 C C . ASP A 1 42 ? -5.806 3.608 -7.543 1.00 0.00 42 ASP A C 7
ATOM 6580 O O . ASP A 1 42 ? -6.612 3.285 -8.418 1.00 0.00 42 ASP A O 7
ATOM 6589 N N . GLY A 1 43 ? -6.072 3.516 -6.253 1.00 0.00 43 GLY A N 7
ATOM 6590 C CA . GLY A 1 43 ? -7.407 3.183 -5.793 1.00 0.00 43 GLY A CA 7
ATOM 6591 C C . GLY A 1 43 ? -7.665 1.691 -5.734 1.00 0.00 43 GLY A C 7
ATOM 6592 O O . GLY A 1 43 ? -8.656 1.254 -5.152 1.00 0.00 43 GLY A O 7
ATOM 6596 N N . ILE A 1 44 ? -6.780 0.904 -6.331 1.00 0.00 44 ILE A N 7
ATOM 6597 C CA . ILE A 1 44 ? -6.925 -0.543 -6.319 1.00 0.00 44 ILE A CA 7
ATOM 6598 C C . ILE A 1 44 ? -5.891 -1.178 -5.395 1.00 0.00 44 ILE A C 7
ATOM 6599 O O . ILE A 1 44 ? -4.704 -1.242 -5.722 1.00 0.00 44 ILE A O 7
ATOM 6615 N N . PRO A 1 45 ? -6.326 -1.622 -4.208 1.00 0.00 45 PRO A N 7
ATOM 6616 C CA . PRO A 1 45 ? -5.472 -2.323 -3.263 1.00 0.00 45 PRO A CA 7
ATOM 6617 C C . PRO A 1 45 ? -5.346 -3.795 -3.628 1.00 0.00 45 PRO A C 7
ATOM 6618 O O . PRO A 1 45 ? -6.325 -4.541 -3.574 1.00 0.00 45 PRO A O 7
ATOM 6629 N N . VAL A 1 46 ? -4.149 -4.206 -4.018 1.00 0.00 46 VAL A N 7
ATOM 6630 C CA . VAL A 1 46 ? -3.903 -5.593 -4.377 1.00 0.00 46 VAL A CA 7
ATOM 6631 C C . VAL A 1 46 ? -3.820 -6.453 -3.122 1.00 0.00 46 VAL A C 7
ATOM 6632 O O . VAL A 1 46 ? -2.742 -6.664 -2.565 1.00 0.00 46 VAL A O 7
ATOM 6645 N N . LEU A 1 47 ? -4.969 -6.926 -2.672 1.00 0.00 47 LEU A N 7
ATOM 6646 C CA . LEU A 1 47 ? -5.047 -7.735 -1.470 1.00 0.00 47 LEU A CA 7
ATOM 6647 C C . LEU A 1 47 ? -5.038 -9.211 -1.830 1.00 0.00 47 LEU A C 7
ATOM 6648 O O . LEU A 1 47 ? -5.757 -10.020 -1.244 1.00 0.00 47 LEU A O 7
ATOM 6664 N N . LEU A 1 48 ? -4.206 -9.552 -2.798 1.00 0.00 48 LEU A N 7
ATOM 6665 C CA . LEU A 1 48 ? -4.044 -10.931 -3.222 1.00 0.00 48 LEU A CA 7
ATOM 6666 C C . LEU A 1 48 ? -3.030 -11.624 -2.326 1.00 0.00 48 LEU A C 7
ATOM 6667 O O . LEU A 1 48 ? -1.930 -11.116 -2.111 1.00 0.00 48 LEU A O 7
ATOM 6683 N N . ILE A 1 49 ? -3.396 -12.791 -1.816 1.00 0.00 49 ILE A N 7
ATOM 6684 C CA . ILE A 1 49 ? -2.580 -13.482 -0.828 1.00 0.00 49 ILE A CA 7
ATOM 6685 C C . ILE A 1 49 ? -1.395 -14.184 -1.490 1.00 0.00 49 ILE A C 7
ATOM 6686 O O . ILE A 1 49 ? -0.302 -14.254 -0.923 1.00 0.00 49 ILE A O 7
ATOM 6702 N N . ASP A 1 50 ? -1.610 -14.684 -2.699 1.00 0.00 50 ASP A N 7
ATOM 6703 C CA . ASP A 1 50 ? -0.556 -15.378 -3.434 1.00 0.00 50 ASP A CA 7
ATOM 6704 C C . ASP A 1 50 ? 0.388 -14.380 -4.100 1.00 0.00 50 ASP A C 7
ATOM 6705 O O . ASP A 1 50 ? 1.572 -14.660 -4.306 1.00 0.00 50 ASP A O 7
ATOM 6714 N N . GLU A 1 51 ? -0.136 -13.205 -4.414 1.00 0.00 51 GLU A N 7
ATOM 6715 C CA . GLU A 1 51 ? 0.646 -12.174 -5.080 1.00 0.00 51 GLU A CA 7
ATOM 6716 C C . GLU A 1 51 ? 1.400 -11.322 -4.057 1.00 0.00 51 GLU A C 7
ATOM 6717 O O . GLU A 1 51 ? 2.372 -10.646 -4.397 1.00 0.00 51 GLU A O 7
ATOM 6729 N N . ALA A 1 52 ? 0.954 -11.372 -2.806 1.00 0.00 52 ALA A N 7
ATOM 6730 C CA . ALA A 1 52 ? 1.588 -10.615 -1.731 1.00 0.00 52 ALA A CA 7
ATOM 6731 C C . ALA A 1 52 ? 3.047 -11.025 -1.558 1.00 0.00 52 ALA A C 7
ATOM 6732 O O . ALA A 1 52 ? 3.404 -12.191 -1.737 1.00 0.00 52 ALA A O 7
ATOM 6739 N N . THR A 1 53 ? 3.883 -10.064 -1.209 1.00 0.00 53 THR A N 7
ATOM 6740 C CA . THR A 1 53 ? 5.301 -10.314 -1.032 1.00 0.00 53 THR A CA 7
ATOM 6741 C C . THR A 1 53 ? 5.727 -9.912 0.368 1.00 0.00 53 THR A C 7
ATOM 6742 O O . THR A 1 53 ? 5.208 -8.939 0.916 1.00 0.00 53 THR A O 7
ATOM 6753 N N . GLU A 1 54 ? 6.643 -10.664 0.959 1.00 0.00 54 GLU A N 7
ATOM 6754 C CA . GLU A 1 54 ? 7.156 -10.321 2.276 1.00 0.00 54 GLU A CA 7
ATOM 6755 C C . GLU A 1 54 ? 8.114 -9.135 2.177 1.00 0.00 54 GLU A C 7
ATOM 6756 O O . GLU A 1 54 ? 9.083 -9.163 1.419 1.00 0.00 54 GLU A O 7
ATOM 6768 N N . TRP A 1 55 ? 7.820 -8.091 2.935 1.00 0.00 55 TRP A N 7
ATOM 6769 C CA . TRP A 1 55 ? 8.586 -6.857 2.875 1.00 0.00 55 TRP A CA 7
ATOM 6770 C C . TRP A 1 55 ? 9.369 -6.660 4.160 1.00 0.00 55 TRP A C 7
ATOM 6771 O O . TRP A 1 55 ? 8.790 -6.622 5.244 1.00 0.00 55 TRP A O 7
ATOM 6792 N N . THR A 1 56 ? 10.682 -6.533 4.017 1.00 0.00 56 THR A N 7
ATOM 6793 C CA . THR A 1 56 ? 11.583 -6.366 5.149 1.00 0.00 56 THR A CA 7
ATOM 6794 C C . THR A 1 56 ? 11.443 -7.523 6.144 1.00 0.00 56 THR A C 7
ATOM 6795 O O . THR A 1 56 ? 10.637 -7.472 7.074 1.00 0.00 56 THR A O 7
ATOM 6806 N N . PRO A 1 57 ? 12.205 -8.608 5.931 1.00 0.00 57 PRO A N 7
ATOM 6807 C CA . PRO A 1 57 ? 12.176 -9.774 6.813 1.00 0.00 57 PRO A CA 7
ATOM 6808 C C . PRO A 1 57 ? 12.715 -9.449 8.202 1.00 0.00 57 PRO A C 7
ATOM 6809 O O . PRO A 1 57 ? 13.920 -9.549 8.455 1.00 0.00 57 PRO A O 7
ATOM 6820 N N . ASN A 1 58 ? 11.817 -9.021 9.084 1.00 0.00 58 ASN A N 7
ATOM 6821 C CA . ASN A 1 58 ? 12.183 -8.689 10.454 1.00 0.00 58 ASN A CA 7
ATOM 6822 C C . ASN A 1 58 ? 12.512 -9.956 11.218 1.00 0.00 58 ASN A C 7
ATOM 6823 O O . ASN A 1 58 ? 13.441 -10.005 12.027 1.00 0.00 58 ASN A O 7
ATOM 6834 N N . ASN A 1 59 ? 11.751 -10.979 10.918 1.00 0.00 59 ASN A N 7
ATOM 6835 C CA . ASN A 1 59 ? 11.893 -12.277 11.560 1.00 0.00 59 ASN A CA 7
ATOM 6836 C C . ASN A 1 59 ? 12.371 -13.319 10.555 1.00 0.00 59 ASN A C 7
ATOM 6837 O O . ASN A 1 59 ? 12.030 -13.264 9.371 1.00 0.00 59 ASN A O 7
ATOM 6848 N N . LEU A 1 60 ? 13.172 -14.259 11.026 1.00 0.00 60 LEU A N 7
ATOM 6849 C CA . LEU A 1 60 ? 13.613 -15.366 10.190 1.00 0.00 60 LEU A CA 7
ATOM 6850 C C . LEU A 1 60 ? 12.774 -16.598 10.503 1.00 0.00 60 LEU A C 7
ATOM 6851 O O . LEU A 1 60 ? 11.998 -16.586 11.459 1.00 0.00 60 LEU A O 7
ATOM 6867 N N . GLU A 1 61 ? 12.936 -17.643 9.696 1.00 0.00 61 GLU A N 7
ATOM 6868 C CA . GLU A 1 61 ? 12.182 -18.885 9.859 1.00 0.00 61 GLU A CA 7
ATOM 6869 C C . GLU A 1 61 ? 10.686 -18.658 9.671 1.00 0.00 61 GLU A C 7
ATOM 6870 O O . GLU A 1 61 ? 9.957 -18.338 10.609 1.00 0.00 61 GLU A O 7
ATOM 6882 N N . MET A 1 1 ? -7.734 19.173 6.062 1.00 0.00 1 MET A N 8
ATOM 6883 C CA . MET A 1 1 ? -7.103 19.200 4.719 1.00 0.00 1 MET A CA 8
ATOM 6884 C C . MET A 1 1 ? -5.729 18.525 4.747 1.00 0.00 1 MET A C 8
ATOM 6885 O O . MET A 1 1 ? -4.876 18.796 3.899 1.00 0.00 1 MET A O 8
ATOM 6901 N N . SER A 1 2 ? -5.523 17.632 5.706 1.00 0.00 2 SER A N 8
ATOM 6902 C CA . SER A 1 2 ? -4.251 16.933 5.842 1.00 0.00 2 SER A CA 8
ATOM 6903 C C . SER A 1 2 ? -4.290 15.625 5.059 1.00 0.00 2 SER A C 8
ATOM 6904 O O . SER A 1 2 ? -5.199 14.813 5.256 1.00 0.00 2 SER A O 8
ATOM 6912 N N . LEU A 1 3 ? -3.316 15.438 4.162 1.00 0.00 3 LEU A N 8
ATOM 6913 C CA . LEU A 1 3 ? -3.250 14.243 3.318 1.00 0.00 3 LEU A CA 8
ATOM 6914 C C . LEU A 1 3 ? -4.505 14.120 2.462 1.00 0.00 3 LEU A C 8
ATOM 6915 O O . LEU A 1 3 ? -5.269 15.076 2.316 1.00 0.00 3 LEU A O 8
ATOM 6931 N N . ASP A 1 4 ? -4.684 12.958 1.864 1.00 0.00 4 ASP A N 8
ATOM 6932 C CA . ASP A 1 4 ? -5.906 12.654 1.128 1.00 0.00 4 ASP A CA 8
ATOM 6933 C C . ASP A 1 4 ? -6.648 11.511 1.805 1.00 0.00 4 ASP A C 8
ATOM 6934 O O . ASP A 1 4 ? -6.419 10.338 1.503 1.00 0.00 4 ASP A O 8
ATOM 6943 N N . PRO A 1 5 ? -7.510 11.840 2.778 1.00 0.00 5 PRO A N 8
ATOM 6944 C CA . PRO A 1 5 ? -8.254 10.842 3.557 1.00 0.00 5 PRO A CA 8
ATOM 6945 C C . PRO A 1 5 ? -9.192 9.999 2.696 1.00 0.00 5 PRO A C 8
ATOM 6946 O O . PRO A 1 5 ? -9.729 8.993 3.154 1.00 0.00 5 PRO A O 8
ATOM 6957 N N . GLN A 1 6 ? -9.368 10.407 1.446 1.00 0.00 6 GLN A N 8
ATOM 6958 C CA . GLN A 1 6 ? -10.240 9.705 0.519 1.00 0.00 6 GLN A CA 8
ATOM 6959 C C . GLN A 1 6 ? -9.586 8.401 0.053 1.00 0.00 6 GLN A C 8
ATOM 6960 O O . GLN A 1 6 ? -10.274 7.440 -0.299 1.00 0.00 6 GLN A O 8
ATOM 6974 N N . LEU A 1 7 ? -8.257 8.368 0.065 1.00 0.00 7 LEU A N 8
ATOM 6975 C CA . LEU A 1 7 ? -7.518 7.154 -0.275 1.00 0.00 7 LEU A CA 8
ATOM 6976 C C . LEU A 1 7 ? -7.476 6.188 0.907 1.00 0.00 7 LEU A C 8
ATOM 6977 O O . LEU A 1 7 ? -7.047 5.042 0.772 1.00 0.00 7 LEU A O 8
ATOM 6993 N N . LEU A 1 8 ? -7.930 6.653 2.063 1.00 0.00 8 LEU A N 8
ATOM 6994 C CA . LEU A 1 8 ? -7.864 5.860 3.283 1.00 0.00 8 LEU A CA 8
ATOM 6995 C C . LEU A 1 8 ? -9.168 5.112 3.527 1.00 0.00 8 LEU A C 8
ATOM 6996 O O . LEU A 1 8 ? -10.193 5.713 3.854 1.00 0.00 8 LEU A O 8
ATOM 7012 N N . GLU A 1 9 ? -9.118 3.798 3.360 1.00 0.00 9 GLU A N 8
ATOM 7013 C CA . GLU A 1 9 ? -10.262 2.933 3.618 1.00 0.00 9 GLU A CA 8
ATOM 7014 C C . GLU A 1 9 ? -9.950 1.987 4.774 1.00 0.00 9 GLU A C 8
ATOM 7015 O O . GLU A 1 9 ? -8.897 2.105 5.402 1.00 0.00 9 GLU A O 8
ATOM 7027 N N . VAL A 1 10 ? -10.862 1.063 5.062 1.00 0.00 10 VAL A N 8
ATOM 7028 C CA . VAL A 1 10 ? -10.625 0.060 6.093 1.00 0.00 10 VAL A CA 8
ATOM 7029 C C . VAL A 1 10 ? -9.634 -0.982 5.584 1.00 0.00 10 VAL A C 8
ATOM 7030 O O . VAL A 1 10 ? -9.969 -1.818 4.743 1.00 0.00 10 VAL A O 8
ATOM 7043 N N . LEU A 1 11 ? -8.411 -0.920 6.090 1.00 0.00 11 LEU A N 8
ATOM 7044 C CA . LEU A 1 11 ? -7.330 -1.747 5.571 1.00 0.00 11 LEU A CA 8
ATOM 7045 C C . LEU A 1 11 ? -6.998 -2.899 6.517 1.00 0.00 11 LEU A C 8
ATOM 7046 O O . LEU A 1 11 ? -6.374 -2.702 7.563 1.00 0.00 11 LEU A O 8
ATOM 7062 N N . ALA A 1 12 ? -7.423 -4.099 6.146 1.00 0.00 12 ALA A N 8
ATOM 7063 C CA . ALA A 1 12 ? -7.132 -5.295 6.922 1.00 0.00 12 ALA A CA 8
ATOM 7064 C C . ALA A 1 12 ? -6.828 -6.466 5.993 1.00 0.00 12 ALA A C 8
ATOM 7065 O O . ALA A 1 12 ? -7.328 -6.518 4.869 1.00 0.00 12 ALA A O 8
ATOM 7072 N N . CYS A 1 13 ? -5.999 -7.387 6.458 1.00 0.00 13 CYS A N 8
ATOM 7073 C CA . CYS A 1 13 ? -5.605 -8.543 5.662 1.00 0.00 13 CYS A CA 8
ATOM 7074 C C . CYS A 1 13 ? -6.777 -9.503 5.461 1.00 0.00 13 CYS A C 8
ATOM 7075 O O . CYS A 1 13 ? -7.604 -9.684 6.352 1.00 0.00 13 CYS A O 8
ATOM 7083 N N . PRO A 1 14 ? -6.861 -10.133 4.281 1.00 0.00 14 PRO A N 8
ATOM 7084 C CA . PRO A 1 14 ? -7.945 -11.064 3.959 1.00 0.00 14 PRO A CA 8
ATOM 7085 C C . PRO A 1 14 ? -7.790 -12.435 4.628 1.00 0.00 14 PRO A C 8
ATOM 7086 O O . PRO A 1 14 ? -8.642 -13.308 4.462 1.00 0.00 14 PRO A O 8
ATOM 7097 N N . LYS A 1 15 ? -6.703 -12.628 5.372 1.00 0.00 15 LYS A N 8
ATOM 7098 C CA . LYS A 1 15 ? -6.462 -13.902 6.045 1.00 0.00 15 LYS A CA 8
ATOM 7099 C C . LYS A 1 15 ? -6.742 -13.803 7.542 1.00 0.00 15 LYS A C 8
ATOM 7100 O O . LYS A 1 15 ? -7.738 -14.333 8.035 1.00 0.00 15 LYS A O 8
ATOM 7119 N N . ASP A 1 16 ? -5.854 -13.120 8.259 1.00 0.00 16 ASP A N 8
ATOM 7120 C CA . ASP A 1 16 ? -5.950 -12.999 9.711 1.00 0.00 16 ASP A CA 8
ATOM 7121 C C . ASP A 1 16 ? -6.757 -11.770 10.096 1.00 0.00 16 ASP A C 8
ATOM 7122 O O . ASP A 1 16 ? -7.071 -11.563 11.271 1.00 0.00 16 ASP A O 8
ATOM 7131 N N . LYS A 1 17 ? -7.069 -10.958 9.089 1.00 0.00 17 LYS A N 8
ATOM 7132 C CA . LYS A 1 17 ? -7.846 -9.732 9.264 1.00 0.00 17 LYS A CA 8
ATOM 7133 C C . LYS A 1 17 ? -7.037 -8.694 10.046 1.00 0.00 17 LYS A C 8
ATOM 7134 O O . LYS A 1 17 ? -7.590 -7.739 10.596 1.00 0.00 17 LYS A O 8
ATOM 7153 N N . GLY A 1 18 ? -5.720 -8.879 10.063 1.00 0.00 18 GLY A N 8
ATOM 7154 C CA . GLY A 1 18 ? -4.847 -7.968 10.772 1.00 0.00 18 GLY A CA 8
ATOM 7155 C C . GLY A 1 18 ? -4.748 -6.616 10.095 1.00 0.00 18 GLY A C 8
ATOM 7156 O O . GLY A 1 18 ? -4.754 -6.538 8.864 1.00 0.00 18 GLY A O 8
ATOM 7160 N N . PRO A 1 19 ? -4.660 -5.531 10.881 1.00 0.00 19 PRO A N 8
ATOM 7161 C CA . PRO A 1 19 ? -4.587 -4.164 10.359 1.00 0.00 19 PRO A CA 8
ATOM 7162 C C . PRO A 1 19 ? -3.321 -3.916 9.541 1.00 0.00 19 PRO A C 8
ATOM 7163 O O . PRO A 1 19 ? -2.215 -4.286 9.948 1.00 0.00 19 PRO A O 8
ATOM 7174 N N . LEU A 1 20 ? -3.497 -3.278 8.394 1.00 0.00 20 LEU A N 8
ATOM 7175 C CA . LEU A 1 20 ? -2.388 -2.977 7.500 1.00 0.00 20 LEU A CA 8
ATOM 7176 C C . LEU A 1 20 ? -1.821 -1.596 7.791 1.00 0.00 20 LEU A C 8
ATOM 7177 O O . LEU A 1 20 ? -2.571 -0.639 7.997 1.00 0.00 20 LEU A O 8
ATOM 7193 N N . ARG A 1 21 ? -0.500 -1.498 7.824 1.00 0.00 21 ARG A N 8
ATOM 7194 C CA . ARG A 1 21 ? 0.158 -0.213 7.987 1.00 0.00 21 ARG A CA 8
ATOM 7195 C C . ARG A 1 21 ? 0.280 0.467 6.628 1.00 0.00 21 ARG A C 8
ATOM 7196 O O . ARG A 1 21 ? 0.723 -0.148 5.654 1.00 0.00 21 ARG A O 8
ATOM 7217 N N . TYR A 1 22 ? -0.123 1.725 6.564 1.00 0.00 22 TYR A N 8
ATOM 7218 C CA . TYR A 1 22 ? -0.124 2.461 5.312 1.00 0.00 22 TYR A CA 8
ATOM 7219 C C . TYR A 1 22 ? 1.237 3.105 5.076 1.00 0.00 22 TYR A C 8
ATOM 7220 O O . TYR A 1 22 ? 1.646 3.996 5.817 1.00 0.00 22 TYR A O 8
ATOM 7238 N N . LEU A 1 23 ? 1.945 2.632 4.062 1.00 0.00 23 LEU A N 8
ATOM 7239 C CA . LEU A 1 23 ? 3.233 3.203 3.696 1.00 0.00 23 LEU A CA 8
ATOM 7240 C C . LEU A 1 23 ? 3.067 4.149 2.515 1.00 0.00 23 LEU A C 8
ATOM 7241 O O . LEU A 1 23 ? 2.822 3.714 1.387 1.00 0.00 23 LEU A O 8
ATOM 7257 N N . GLU A 1 24 ? 3.210 5.440 2.780 1.00 0.00 24 GLU A N 8
ATOM 7258 C CA . GLU A 1 24 ? 2.997 6.467 1.765 1.00 0.00 24 GLU A CA 8
ATOM 7259 C C . GLU A 1 24 ? 4.131 6.467 0.742 1.00 0.00 24 GLU A C 8
ATOM 7260 O O . GLU A 1 24 ? 4.012 7.071 -0.322 1.00 0.00 24 GLU A O 8
ATOM 7272 N N . SER A 1 25 ? 5.222 5.787 1.085 1.00 0.00 25 SER A N 8
ATOM 7273 C CA . SER A 1 25 ? 6.423 5.749 0.253 1.00 0.00 25 SER A CA 8
ATOM 7274 C C . SER A 1 25 ? 6.098 5.388 -1.199 1.00 0.00 25 SER A C 8
ATOM 7275 O O . SER A 1 25 ? 6.429 6.132 -2.120 1.00 0.00 25 SER A O 8
ATOM 7283 N N . GLU A 1 26 ? 5.452 4.247 -1.394 1.00 0.00 26 GLU A N 8
ATOM 7284 C CA . GLU A 1 26 ? 5.076 3.802 -2.731 1.00 0.00 26 GLU A CA 8
ATOM 7285 C C . GLU A 1 26 ? 3.657 3.254 -2.737 1.00 0.00 26 GLU A C 8
ATOM 7286 O O . GLU A 1 26 ? 3.296 2.465 -3.609 1.00 0.00 26 GLU A O 8
ATOM 7298 N N . GLN A 1 27 ? 2.859 3.714 -1.776 1.00 0.00 27 GLN A N 8
ATOM 7299 C CA . GLN A 1 27 ? 1.482 3.251 -1.607 1.00 0.00 27 GLN A CA 8
ATOM 7300 C C . GLN A 1 27 ? 1.457 1.743 -1.365 1.00 0.00 27 GLN A C 8
ATOM 7301 O O . GLN A 1 27 ? 1.091 0.961 -2.243 1.00 0.00 27 GLN A O 8
ATOM 7315 N N . LEU A 1 28 ? 1.879 1.341 -0.173 1.00 0.00 28 LEU A N 8
ATOM 7316 C CA . LEU A 1 28 ? 1.968 -0.072 0.173 1.00 0.00 28 LEU A CA 8
ATOM 7317 C C . LEU A 1 28 ? 1.275 -0.338 1.501 1.00 0.00 28 LEU A C 8
ATOM 7318 O O . LEU A 1 28 ? 1.243 0.527 2.377 1.00 0.00 28 LEU A O 8
ATOM 7334 N N . LEU A 1 29 ? 0.718 -1.531 1.643 1.00 0.00 29 LEU A N 8
ATOM 7335 C CA . LEU A 1 29 ? 0.057 -1.924 2.877 1.00 0.00 29 LEU A CA 8
ATOM 7336 C C . LEU A 1 29 ? 0.799 -3.086 3.512 1.00 0.00 29 LEU A C 8
ATOM 7337 O O . LEU A 1 29 ? 0.777 -4.197 2.995 1.00 0.00 29 LEU A O 8
ATOM 7353 N N . VAL A 1 30 ? 1.457 -2.830 4.628 1.00 0.00 30 VAL A N 8
ATOM 7354 C CA . VAL A 1 30 ? 2.274 -3.850 5.267 1.00 0.00 30 VAL A CA 8
ATOM 7355 C C . VAL A 1 30 ? 1.685 -4.270 6.607 1.00 0.00 30 VAL A C 8
ATOM 7356 O O . VAL A 1 30 ? 1.489 -3.437 7.490 1.00 0.00 30 VAL A O 8
ATOM 7369 N N . ASN A 1 31 ? 1.391 -5.554 6.749 1.00 0.00 31 ASN A N 8
ATOM 7370 C CA . ASN A 1 31 ? 0.987 -6.092 8.039 1.00 0.00 31 ASN A CA 8
ATOM 7371 C C . ASN A 1 31 ? 2.211 -6.653 8.736 1.00 0.00 31 ASN A C 8
ATOM 7372 O O . ASN A 1 31 ? 2.813 -7.628 8.279 1.00 0.00 31 ASN A O 8
ATOM 7383 N N . GLU A 1 32 ? 2.563 -6.043 9.849 1.00 0.00 32 GLU A N 8
ATOM 7384 C CA . GLU A 1 32 ? 3.824 -6.328 10.509 1.00 0.00 32 GLU A CA 8
ATOM 7385 C C . GLU A 1 32 ? 3.753 -7.645 11.270 1.00 0.00 32 GLU A C 8
ATOM 7386 O O . GLU A 1 32 ? 4.777 -8.241 11.602 1.00 0.00 32 GLU A O 8
ATOM 7398 N N . ARG A 1 33 ? 2.538 -8.113 11.523 1.00 0.00 33 ARG A N 8
ATOM 7399 C CA . ARG A 1 33 ? 2.349 -9.373 12.229 1.00 0.00 33 ARG A CA 8
ATOM 7400 C C . ARG A 1 33 ? 2.687 -10.550 11.319 1.00 0.00 33 ARG A C 8
ATOM 7401 O O . ARG A 1 33 ? 3.070 -11.622 11.790 1.00 0.00 33 ARG A O 8
ATOM 7422 N N . LEU A 1 34 ? 2.554 -10.340 10.011 1.00 0.00 34 LEU A N 8
ATOM 7423 C CA . LEU A 1 34 ? 2.844 -11.385 9.030 1.00 0.00 34 LEU A CA 8
ATOM 7424 C C . LEU A 1 34 ? 4.128 -11.079 8.261 1.00 0.00 34 LEU A C 8
ATOM 7425 O O . LEU A 1 34 ? 4.698 -11.965 7.618 1.00 0.00 34 LEU A O 8
ATOM 7441 N N . ASN A 1 35 ? 4.564 -9.819 8.331 1.00 0.00 35 ASN A N 8
ATOM 7442 C CA . ASN A 1 35 ? 5.760 -9.348 7.620 1.00 0.00 35 ASN A CA 8
ATOM 7443 C C . ASN A 1 35 ? 5.521 -9.375 6.107 1.00 0.00 35 ASN A C 8
ATOM 7444 O O . ASN A 1 35 ? 6.450 -9.476 5.306 1.00 0.00 35 ASN A O 8
ATOM 7455 N N . LEU A 1 36 ? 4.260 -9.250 5.725 1.00 0.00 36 LEU A N 8
ATOM 7456 C CA . LEU A 1 36 ? 3.882 -9.288 4.324 1.00 0.00 36 LEU A CA 8
ATOM 7457 C C . LEU A 1 36 ? 3.235 -7.975 3.909 1.00 0.00 36 LEU A C 8
ATOM 7458 O O . LEU A 1 36 ? 2.586 -7.308 4.721 1.00 0.00 36 LEU A O 8
ATOM 7474 N N . ALA A 1 37 ? 3.406 -7.614 2.649 1.00 0.00 37 ALA A N 8
ATOM 7475 C CA . ALA A 1 37 ? 2.888 -6.359 2.137 1.00 0.00 37 ALA A CA 8
ATOM 7476 C C . ALA A 1 37 ? 1.958 -6.585 0.953 1.00 0.00 37 ALA A C 8
ATOM 7477 O O . ALA A 1 37 ? 2.196 -7.453 0.111 1.00 0.00 37 ALA A O 8
ATOM 7484 N N . TYR A 1 38 ? 0.897 -5.801 0.909 1.00 0.00 38 TYR A N 8
ATOM 7485 C CA . TYR A 1 38 ? -0.043 -5.824 -0.195 1.00 0.00 38 TYR A CA 8
ATOM 7486 C C . TYR A 1 38 ? 0.170 -4.599 -1.070 1.00 0.00 38 TYR A C 8
ATOM 7487 O O . TYR A 1 38 ? 0.666 -3.570 -0.600 1.00 0.00 38 TYR A O 8
ATOM 7505 N N . ARG A 1 39 ? -0.208 -4.706 -2.330 1.00 0.00 39 ARG A N 8
ATOM 7506 C CA . ARG A 1 39 ? 0.118 -3.689 -3.315 1.00 0.00 39 ARG A CA 8
ATOM 7507 C C . ARG A 1 39 ? -1.057 -2.757 -3.577 1.00 0.00 39 ARG A C 8
ATOM 7508 O O . ARG A 1 39 ? -2.207 -3.190 -3.635 1.00 0.00 39 ARG A O 8
ATOM 7529 N N . ILE A 1 40 ? -0.759 -1.477 -3.724 1.00 0.00 40 ILE A N 8
ATOM 7530 C CA . ILE A 1 40 ? -1.760 -0.501 -4.122 1.00 0.00 40 ILE A CA 8
ATOM 7531 C C . ILE A 1 40 ? -1.355 0.113 -5.448 1.00 0.00 40 ILE A C 8
ATOM 7532 O O . ILE A 1 40 ? -0.351 0.822 -5.538 1.00 0.00 40 ILE A O 8
ATOM 7548 N N . ASP A 1 41 ? -2.123 -0.171 -6.480 1.00 0.00 41 ASP A N 8
ATOM 7549 C CA . ASP A 1 41 ? -1.807 0.325 -7.807 1.00 0.00 41 ASP A CA 8
ATOM 7550 C C . ASP A 1 41 ? -2.815 1.376 -8.242 1.00 0.00 41 ASP A C 8
ATOM 7551 O O . ASP A 1 41 ? -3.899 1.045 -8.721 1.00 0.00 41 ASP A O 8
ATOM 7560 N N . ASP A 1 42 ? -2.453 2.638 -8.026 1.00 0.00 42 ASP A N 8
ATOM 7561 C CA . ASP A 1 42 ? -3.252 3.790 -8.451 1.00 0.00 42 ASP A CA 8
ATOM 7562 C C . ASP A 1 42 ? -4.710 3.665 -8.010 1.00 0.00 42 ASP A C 8
ATOM 7563 O O . ASP A 1 42 ? -5.596 3.356 -8.809 1.00 0.00 42 ASP A O 8
ATOM 7572 N N . GLY A 1 43 ? -4.942 3.863 -6.722 1.00 0.00 43 GLY A N 8
ATOM 7573 C CA . GLY A 1 43 ? -6.295 3.835 -6.194 1.00 0.00 43 GLY A CA 8
ATOM 7574 C C . GLY A 1 43 ? -6.858 2.431 -6.048 1.00 0.00 43 GLY A C 8
ATOM 7575 O O . GLY A 1 43 ? -7.949 2.253 -5.508 1.00 0.00 43 GLY A O 8
ATOM 7579 N N . ILE A 1 44 ? -6.129 1.432 -6.531 1.00 0.00 44 ILE A N 8
ATOM 7580 C CA . ILE A 1 44 ? -6.587 0.052 -6.447 1.00 0.00 44 ILE A CA 8
ATOM 7581 C C . ILE A 1 44 ? -5.761 -0.734 -5.431 1.00 0.00 44 ILE A C 8
ATOM 7582 O O . ILE A 1 44 ? -4.624 -1.116 -5.709 1.00 0.00 44 ILE A O 8
ATOM 7598 N N . PRO A 1 45 ? -6.309 -0.949 -4.227 1.00 0.00 45 PRO A N 8
ATOM 7599 C CA . PRO A 1 45 ? -5.678 -1.771 -3.204 1.00 0.00 45 PRO A CA 8
ATOM 7600 C C . PRO A 1 45 ? -5.880 -3.255 -3.483 1.00 0.00 45 PRO A C 8
ATOM 7601 O O . PRO A 1 45 ? -6.988 -3.780 -3.351 1.00 0.00 45 PRO A O 8
ATOM 7612 N N . VAL A 1 46 ? -4.812 -3.919 -3.888 1.00 0.00 46 VAL A N 8
ATOM 7613 C CA . VAL A 1 46 ? -4.877 -5.328 -4.240 1.00 0.00 46 VAL A CA 8
ATOM 7614 C C . VAL A 1 46 ? -4.726 -6.195 -2.998 1.00 0.00 46 VAL A C 8
ATOM 7615 O O . VAL A 1 46 ? -3.613 -6.526 -2.582 1.00 0.00 46 VAL A O 8
ATOM 7628 N N . LEU A 1 47 ? -5.849 -6.535 -2.389 1.00 0.00 47 LEU A N 8
ATOM 7629 C CA . LEU A 1 47 ? -5.839 -7.370 -1.202 1.00 0.00 47 LEU A CA 8
ATOM 7630 C C . LEU A 1 47 ? -6.101 -8.820 -1.575 1.00 0.00 47 LEU A C 8
ATOM 7631 O O . LEU A 1 47 ? -7.220 -9.316 -1.441 1.00 0.00 47 LEU A O 8
ATOM 7647 N N . LEU A 1 48 ? -5.072 -9.483 -2.081 1.00 0.00 48 LEU A N 8
ATOM 7648 C CA . LEU A 1 48 ? -5.178 -10.882 -2.470 1.00 0.00 48 LEU A CA 8
ATOM 7649 C C . LEU A 1 48 ? -4.175 -11.712 -1.687 1.00 0.00 48 LEU A C 8
ATOM 7650 O O . LEU A 1 48 ? -3.060 -11.262 -1.436 1.00 0.00 48 LEU A O 8
ATOM 7666 N N . ILE A 1 49 ? -4.577 -12.918 -1.312 1.00 0.00 49 ILE A N 8
ATOM 7667 C CA . ILE A 1 49 ? -3.750 -13.790 -0.482 1.00 0.00 49 ILE A CA 8
ATOM 7668 C C . ILE A 1 49 ? -2.412 -14.096 -1.156 1.00 0.00 49 ILE A C 8
ATOM 7669 O O . ILE A 1 49 ? -1.353 -13.933 -0.554 1.00 0.00 49 ILE A O 8
ATOM 7685 N N . ASP A 1 50 ? -2.472 -14.523 -2.407 1.00 0.00 50 ASP A N 8
ATOM 7686 C CA . ASP A 1 50 ? -1.280 -14.909 -3.154 1.00 0.00 50 ASP A CA 8
ATOM 7687 C C . ASP A 1 50 ? -0.374 -13.716 -3.440 1.00 0.00 50 ASP A C 8
ATOM 7688 O O . ASP A 1 50 ? 0.847 -13.847 -3.450 1.00 0.00 50 ASP A O 8
ATOM 7697 N N . GLU A 1 51 ? -0.974 -12.552 -3.647 1.00 0.00 51 GLU A N 8
ATOM 7698 C CA . GLU A 1 51 ? -0.234 -11.385 -4.125 1.00 0.00 51 GLU A CA 8
ATOM 7699 C C . GLU A 1 51 ? 0.557 -10.710 -3.001 1.00 0.00 51 GLU A C 8
ATOM 7700 O O . GLU A 1 51 ? 1.236 -9.704 -3.226 1.00 0.00 51 GLU A O 8
ATOM 7712 N N . ALA A 1 52 ? 0.472 -11.268 -1.798 1.00 0.00 52 ALA A N 8
ATOM 7713 C CA . ALA A 1 52 ? 1.210 -10.746 -0.659 1.00 0.00 52 ALA A CA 8
ATOM 7714 C C . ALA A 1 52 ? 2.704 -10.970 -0.845 1.00 0.00 52 ALA A C 8
ATOM 7715 O O . ALA A 1 52 ? 3.166 -12.108 -0.958 1.00 0.00 52 ALA A O 8
ATOM 7722 N N . THR A 1 53 ? 3.457 -9.886 -0.883 1.00 0.00 53 THR A N 8
ATOM 7723 C CA . THR A 1 53 ? 4.893 -9.973 -1.074 1.00 0.00 53 THR A CA 8
ATOM 7724 C C . THR A 1 53 ? 5.612 -9.781 0.250 1.00 0.00 53 THR A C 8
ATOM 7725 O O . THR A 1 53 ? 5.036 -9.269 1.210 1.00 0.00 53 THR A O 8
ATOM 7736 N N . GLU A 1 54 ? 6.862 -10.199 0.293 1.00 0.00 54 GLU A N 8
ATOM 7737 C CA . GLU A 1 54 ? 7.664 -10.068 1.494 1.00 0.00 54 GLU A CA 8
ATOM 7738 C C . GLU A 1 54 ? 8.351 -8.711 1.503 1.00 0.00 54 GLU A C 8
ATOM 7739 O O . GLU A 1 54 ? 9.089 -8.370 0.577 1.00 0.00 54 GLU A O 8
ATOM 7751 N N . TRP A 1 55 ? 8.113 -7.946 2.552 1.00 0.00 55 TRP A N 8
ATOM 7752 C CA . TRP A 1 55 ? 8.654 -6.605 2.655 1.00 0.00 55 TRP A CA 8
ATOM 7753 C C . TRP A 1 55 ? 9.198 -6.370 4.051 1.00 0.00 55 TRP A C 8
ATOM 7754 O O . TRP A 1 55 ? 8.519 -6.636 5.039 1.00 0.00 55 TRP A O 8
ATOM 7775 N N . THR A 1 56 ? 10.421 -5.881 4.133 1.00 0.00 56 THR A N 8
ATOM 7776 C CA . THR A 1 56 ? 11.030 -5.612 5.418 1.00 0.00 56 THR A CA 8
ATOM 7777 C C . THR A 1 56 ? 11.873 -4.340 5.354 1.00 0.00 56 THR A C 8
ATOM 7778 O O . THR A 1 56 ? 12.598 -4.106 4.381 1.00 0.00 56 THR A O 8
ATOM 7789 N N . PRO A 1 57 ? 11.745 -3.475 6.370 1.00 0.00 57 PRO A N 8
ATOM 7790 C CA . PRO A 1 57 ? 12.571 -2.277 6.495 1.00 0.00 57 PRO A CA 8
ATOM 7791 C C . PRO A 1 57 ? 14.011 -2.631 6.849 1.00 0.00 57 PRO A C 8
ATOM 7792 O O . PRO A 1 57 ? 14.311 -3.792 7.149 1.00 0.00 57 PRO A O 8
ATOM 7803 N N . ASN A 1 58 ? 14.889 -1.624 6.824 1.00 0.00 58 ASN A N 8
ATOM 7804 C CA . ASN A 1 58 ? 16.312 -1.810 7.115 1.00 0.00 58 ASN A CA 8
ATOM 7805 C C . ASN A 1 58 ? 16.962 -2.720 6.072 1.00 0.00 58 ASN A C 8
ATOM 7806 O O . ASN A 1 58 ? 16.880 -3.946 6.160 1.00 0.00 58 ASN A O 8
ATOM 7817 N N . ASN A 1 59 ? 17.596 -2.117 5.078 1.00 0.00 59 ASN A N 8
ATOM 7818 C CA . ASN A 1 59 ? 18.229 -2.879 4.013 1.00 0.00 59 ASN A CA 8
ATOM 7819 C C . ASN A 1 59 ? 19.626 -3.318 4.425 1.00 0.00 59 ASN A C 8
ATOM 7820 O O . ASN A 1 59 ? 20.592 -2.559 4.308 1.00 0.00 59 ASN A O 8
ATOM 7831 N N . LEU A 1 60 ? 19.723 -4.533 4.937 1.00 0.00 60 LEU A N 8
ATOM 7832 C CA . LEU A 1 60 ? 21.007 -5.095 5.313 1.00 0.00 60 LEU A CA 8
ATOM 7833 C C . LEU A 1 60 ? 21.722 -5.634 4.085 1.00 0.00 60 LEU A C 8
ATOM 7834 O O . LEU A 1 60 ? 21.098 -5.866 3.045 1.00 0.00 60 LEU A O 8
ATOM 7850 N N . GLU A 1 61 ? 23.025 -5.832 4.205 1.00 0.00 61 GLU A N 8
ATOM 7851 C CA . GLU A 1 61 ? 23.834 -6.259 3.076 1.00 0.00 61 GLU A CA 8
ATOM 7852 C C . GLU A 1 61 ? 23.569 -7.716 2.725 1.00 0.00 61 GLU A C 8
ATOM 7853 O O . GLU A 1 61 ? 24.141 -8.632 3.323 1.00 0.00 61 GLU A O 8
ATOM 7865 N N . MET A 1 1 ? -4.588 17.585 12.330 1.00 0.00 1 MET A N 9
ATOM 7866 C CA . MET A 1 1 ? -6.064 17.538 12.420 1.00 0.00 1 MET A CA 9
ATOM 7867 C C . MET A 1 1 ? -6.672 17.296 11.041 1.00 0.00 1 MET A C 9
ATOM 7868 O O . MET A 1 1 ? -6.055 17.621 10.025 1.00 0.00 1 MET A O 9
ATOM 7884 N N . SER A 1 2 ? -7.860 16.686 11.027 1.00 0.00 2 SER A N 9
ATOM 7885 C CA . SER A 1 2 ? -8.655 16.496 9.811 1.00 0.00 2 SER A CA 9
ATOM 7886 C C . SER A 1 2 ? -8.094 15.388 8.913 1.00 0.00 2 SER A C 9
ATOM 7887 O O . SER A 1 2 ? -6.877 15.259 8.728 1.00 0.00 2 SER A O 9
ATOM 7895 N N . LEU A 1 3 ? -9.001 14.586 8.363 1.00 0.00 3 LEU A N 9
ATOM 7896 C CA . LEU A 1 3 ? -8.644 13.496 7.463 1.00 0.00 3 LEU A CA 9
ATOM 7897 C C . LEU A 1 3 ? -9.898 12.999 6.743 1.00 0.00 3 LEU A C 9
ATOM 7898 O O . LEU A 1 3 ? -11.012 13.384 7.101 1.00 0.00 3 LEU A O 9
ATOM 7914 N N . ASP A 1 4 ? -9.718 12.154 5.732 1.00 0.00 4 ASP A N 9
ATOM 7915 C CA . ASP A 1 4 ? -10.843 11.588 4.991 1.00 0.00 4 ASP A CA 9
ATOM 7916 C C . ASP A 1 4 ? -10.780 10.062 5.006 1.00 0.00 4 ASP A C 9
ATOM 7917 O O . ASP A 1 4 ? -10.175 9.447 4.129 1.00 0.00 4 ASP A O 9
ATOM 7926 N N . PRO A 1 5 ? -11.370 9.431 6.037 1.00 0.00 5 PRO A N 9
ATOM 7927 C CA . PRO A 1 5 ? -11.332 7.970 6.207 1.00 0.00 5 PRO A CA 9
ATOM 7928 C C . PRO A 1 5 ? -12.164 7.221 5.166 1.00 0.00 5 PRO A C 9
ATOM 7929 O O . PRO A 1 5 ? -12.117 5.991 5.097 1.00 0.00 5 PRO A O 9
ATOM 7940 N N . GLN A 1 6 ? -12.908 7.968 4.353 1.00 0.00 6 GLN A N 9
ATOM 7941 C CA . GLN A 1 6 ? -13.786 7.379 3.346 1.00 0.00 6 GLN A CA 9
ATOM 7942 C C . GLN A 1 6 ? -12.984 6.602 2.309 1.00 0.00 6 GLN A C 9
ATOM 7943 O O . GLN A 1 6 ? -13.372 5.508 1.903 1.00 0.00 6 GLN A O 9
ATOM 7957 N N . LEU A 1 7 ? -11.857 7.169 1.896 1.00 0.00 7 LEU A N 9
ATOM 7958 C CA . LEU A 1 7 ? -11.013 6.554 0.876 1.00 0.00 7 LEU A CA 9
ATOM 7959 C C . LEU A 1 7 ? -10.225 5.376 1.437 1.00 0.00 7 LEU A C 9
ATOM 7960 O O . LEU A 1 7 ? -9.742 4.527 0.687 1.00 0.00 7 LEU A O 9
ATOM 7976 N N . LEU A 1 8 ? -10.115 5.324 2.756 1.00 0.00 8 LEU A N 9
ATOM 7977 C CA . LEU A 1 8 ? -9.248 4.354 3.409 1.00 0.00 8 LEU A CA 9
ATOM 7978 C C . LEU A 1 8 ? -9.959 3.030 3.673 1.00 0.00 8 LEU A C 9
ATOM 7979 O O . LEU A 1 8 ? -9.404 1.967 3.392 1.00 0.00 8 LEU A O 9
ATOM 7995 N N . GLU A 1 9 ? -11.182 3.098 4.209 1.00 0.00 9 GLU A N 9
ATOM 7996 C CA . GLU A 1 9 ? -11.923 1.897 4.603 1.00 0.00 9 GLU A CA 9
ATOM 7997 C C . GLU A 1 9 ? -11.168 1.130 5.688 1.00 0.00 9 GLU A C 9
ATOM 7998 O O . GLU A 1 9 ? -10.270 1.676 6.338 1.00 0.00 9 GLU A O 9
ATOM 8010 N N . VAL A 1 10 ? -11.555 -0.119 5.911 1.00 0.00 10 VAL A N 9
ATOM 8011 C CA . VAL A 1 10 ? -10.877 -0.964 6.882 1.00 0.00 10 VAL A CA 9
ATOM 8012 C C . VAL A 1 10 ? -9.890 -1.884 6.174 1.00 0.00 10 VAL A C 9
ATOM 8013 O O . VAL A 1 10 ? -10.282 -2.837 5.499 1.00 0.00 10 VAL A O 9
ATOM 8026 N N . LEU A 1 11 ? -8.610 -1.582 6.318 1.00 0.00 11 LEU A N 9
ATOM 8027 C CA . LEU A 1 11 ? -7.565 -2.351 5.662 1.00 0.00 11 LEU A CA 9
ATOM 8028 C C . LEU A 1 11 ? -7.110 -3.507 6.544 1.00 0.00 11 LEU A C 9
ATOM 8029 O O . LEU A 1 11 ? -6.379 -3.313 7.518 1.00 0.00 11 LEU A O 9
ATOM 8045 N N . ALA A 1 12 ? -7.544 -4.707 6.197 1.00 0.00 12 ALA A N 9
ATOM 8046 C CA . ALA A 1 12 ? -7.195 -5.893 6.957 1.00 0.00 12 ALA A CA 9
ATOM 8047 C C . ALA A 1 12 ? -6.702 -6.996 6.033 1.00 0.00 12 ALA A C 9
ATOM 8048 O O . ALA A 1 12 ? -7.101 -7.073 4.869 1.00 0.00 12 ALA A O 9
ATOM 8055 N N . CYS A 1 13 ? -5.819 -7.833 6.556 1.00 0.00 13 CYS A N 9
ATOM 8056 C CA . CYS A 1 13 ? -5.241 -8.929 5.799 1.00 0.00 13 CYS A CA 9
ATOM 8057 C C . CYS A 1 13 ? -6.312 -9.962 5.461 1.00 0.00 13 CYS A C 9
ATOM 8058 O O . CYS A 1 13 ? -7.111 -10.336 6.322 1.00 0.00 13 CYS A O 9
ATOM 8066 N N . PRO A 1 14 ? -6.334 -10.442 4.205 1.00 0.00 14 PRO A N 9
ATOM 8067 C CA . PRO A 1 14 ? -7.324 -11.421 3.726 1.00 0.00 14 PRO A CA 9
ATOM 8068 C C . PRO A 1 14 ? -7.196 -12.801 4.385 1.00 0.00 14 PRO A C 9
ATOM 8069 O O . PRO A 1 14 ? -7.814 -13.770 3.935 1.00 0.00 14 PRO A O 9
ATOM 8080 N N . LYS A 1 15 ? -6.394 -12.894 5.442 1.00 0.00 15 LYS A N 9
ATOM 8081 C CA . LYS A 1 15 ? -6.291 -14.131 6.199 1.00 0.00 15 LYS A CA 9
ATOM 8082 C C . LYS A 1 15 ? -7.235 -14.096 7.391 1.00 0.00 15 LYS A C 9
ATOM 8083 O O . LYS A 1 15 ? -8.335 -14.645 7.334 1.00 0.00 15 LYS A O 9
ATOM 8102 N N . ASP A 1 16 ? -6.828 -13.417 8.454 1.00 0.00 16 ASP A N 9
ATOM 8103 C CA . ASP A 1 16 ? -7.621 -13.392 9.674 1.00 0.00 16 ASP A CA 9
ATOM 8104 C C . ASP A 1 16 ? -7.593 -12.008 10.321 1.00 0.00 16 ASP A C 9
ATOM 8105 O O . ASP A 1 16 ? -7.181 -11.853 11.472 1.00 0.00 16 ASP A O 9
ATOM 8114 N N . LYS A 1 17 ? -7.981 -10.991 9.547 1.00 0.00 17 LYS A N 9
ATOM 8115 C CA . LYS A 1 17 ? -8.260 -9.658 10.091 1.00 0.00 17 LYS A CA 9
ATOM 8116 C C . LYS A 1 17 ? -7.014 -8.973 10.645 1.00 0.00 17 LYS A C 9
ATOM 8117 O O . LYS A 1 17 ? -7.117 -8.100 11.512 1.00 0.00 17 LYS A O 9
ATOM 8136 N N . GLY A 1 18 ? -5.847 -9.355 10.141 1.00 0.00 18 GLY A N 9
ATOM 8137 C CA . GLY A 1 18 ? -4.618 -8.702 10.550 1.00 0.00 18 GLY A CA 9
ATOM 8138 C C . GLY A 1 18 ? -4.537 -7.284 10.013 1.00 0.00 18 GLY A C 9
ATOM 8139 O O . GLY A 1 18 ? -4.559 -7.089 8.800 1.00 0.00 18 GLY A O 9
ATOM 8143 N N . PRO A 1 19 ? -4.459 -6.275 10.894 1.00 0.00 19 PRO A N 9
ATOM 8144 C CA . PRO A 1 19 ? -4.451 -4.863 10.491 1.00 0.00 19 PRO A CA 9
ATOM 8145 C C . PRO A 1 19 ? -3.292 -4.516 9.558 1.00 0.00 19 PRO A C 9
ATOM 8146 O O . PRO A 1 19 ? -2.124 -4.760 9.878 1.00 0.00 19 PRO A O 9
ATOM 8157 N N . LEU A 1 20 ? -3.626 -3.954 8.405 1.00 0.00 20 LEU A N 9
ATOM 8158 C CA . LEU A 1 20 ? -2.619 -3.534 7.441 1.00 0.00 20 LEU A CA 9
ATOM 8159 C C . LEU A 1 20 ? -2.252 -2.076 7.672 1.00 0.00 20 LEU A C 9
ATOM 8160 O O . LEU A 1 20 ? -3.124 -1.242 7.923 1.00 0.00 20 LEU A O 9
ATOM 8176 N N . ARG A 1 21 ? -0.967 -1.771 7.595 1.00 0.00 21 ARG A N 9
ATOM 8177 C CA . ARG A 1 21 ? -0.503 -0.411 7.799 1.00 0.00 21 ARG A CA 9
ATOM 8178 C C . ARG A 1 21 ? -0.088 0.201 6.468 1.00 0.00 21 ARG A C 9
ATOM 8179 O O . ARG A 1 21 ? 0.687 -0.392 5.720 1.00 0.00 21 ARG A O 9
ATOM 8200 N N . TYR A 1 22 ? -0.622 1.377 6.176 1.00 0.00 22 TYR A N 9
ATOM 8201 C CA . TYR A 1 22 ? -0.317 2.069 4.934 1.00 0.00 22 TYR A CA 9
ATOM 8202 C C . TYR A 1 22 ? 0.944 2.910 5.080 1.00 0.00 22 TYR A C 9
ATOM 8203 O O . TYR A 1 22 ? 1.019 3.802 5.926 1.00 0.00 22 TYR A O 9
ATOM 8221 N N . LEU A 1 23 ? 1.938 2.606 4.264 1.00 0.00 23 LEU A N 9
ATOM 8222 C CA . LEU A 1 23 ? 3.152 3.396 4.226 1.00 0.00 23 LEU A CA 9
ATOM 8223 C C . LEU A 1 23 ? 3.023 4.488 3.174 1.00 0.00 23 LEU A C 9
ATOM 8224 O O . LEU A 1 23 ? 2.934 4.210 1.976 1.00 0.00 23 LEU A O 9
ATOM 8240 N N . GLU A 1 24 ? 3.007 5.733 3.634 1.00 0.00 24 GLU A N 9
ATOM 8241 C CA . GLU A 1 24 ? 2.800 6.886 2.760 1.00 0.00 24 GLU A CA 9
ATOM 8242 C C . GLU A 1 24 ? 3.989 7.097 1.827 1.00 0.00 24 GLU A C 9
ATOM 8243 O O . GLU A 1 24 ? 3.919 7.890 0.891 1.00 0.00 24 GLU A O 9
ATOM 8255 N N . SER A 1 25 ? 5.070 6.384 2.095 1.00 0.00 25 SER A N 9
ATOM 8256 C CA . SER A 1 25 ? 6.297 6.507 1.329 1.00 0.00 25 SER A CA 9
ATOM 8257 C C . SER A 1 25 ? 6.186 5.845 -0.045 1.00 0.00 25 SER A C 9
ATOM 8258 O O . SER A 1 25 ? 6.380 6.495 -1.073 1.00 0.00 25 SER A O 9
ATOM 8266 N N . GLU A 1 26 ? 5.860 4.558 -0.060 1.00 0.00 26 GLU A N 9
ATOM 8267 C CA . GLU A 1 26 ? 5.848 3.787 -1.300 1.00 0.00 26 GLU A CA 9
ATOM 8268 C C . GLU A 1 26 ? 4.430 3.379 -1.690 1.00 0.00 26 GLU A C 9
ATOM 8269 O O . GLU A 1 26 ? 4.234 2.619 -2.637 1.00 0.00 26 GLU A O 9
ATOM 8281 N N . GLN A 1 27 ? 3.449 3.902 -0.953 1.00 0.00 27 GLN A N 9
ATOM 8282 C CA . GLN A 1 27 ? 2.037 3.596 -1.199 1.00 0.00 27 GLN A CA 9
ATOM 8283 C C . GLN A 1 27 ? 1.791 2.093 -1.115 1.00 0.00 27 GLN A C 9
ATOM 8284 O O . GLN A 1 27 ? 1.114 1.515 -1.965 1.00 0.00 27 GLN A O 9
ATOM 8298 N N . LEU A 1 28 ? 2.343 1.469 -0.090 1.00 0.00 28 LEU A N 9
ATOM 8299 C CA . LEU A 1 28 ? 2.188 0.035 0.105 1.00 0.00 28 LEU A CA 9
ATOM 8300 C C . LEU A 1 28 ? 1.478 -0.258 1.417 1.00 0.00 28 LEU A C 9
ATOM 8301 O O . LEU A 1 28 ? 1.503 0.557 2.344 1.00 0.00 28 LEU A O 9
ATOM 8317 N N . LEU A 1 29 ? 0.849 -1.420 1.488 1.00 0.00 29 LEU A N 9
ATOM 8318 C CA . LEU A 1 29 ? 0.158 -1.846 2.692 1.00 0.00 29 LEU A CA 9
ATOM 8319 C C . LEU A 1 29 ? 0.916 -3.000 3.321 1.00 0.00 29 LEU A C 9
ATOM 8320 O O . LEU A 1 29 ? 0.935 -4.102 2.780 1.00 0.00 29 LEU A O 9
ATOM 8336 N N . VAL A 1 30 ? 1.535 -2.756 4.458 1.00 0.00 30 VAL A N 9
ATOM 8337 C CA . VAL A 1 30 ? 2.365 -3.767 5.089 1.00 0.00 30 VAL A CA 9
ATOM 8338 C C . VAL A 1 30 ? 1.719 -4.271 6.370 1.00 0.00 30 VAL A C 9
ATOM 8339 O O . VAL A 1 30 ? 1.355 -3.487 7.249 1.00 0.00 30 VAL A O 9
ATOM 8352 N N . ASN A 1 31 ? 1.551 -5.583 6.455 1.00 0.00 31 ASN A N 9
ATOM 8353 C CA . ASN A 1 31 ? 1.040 -6.212 7.661 1.00 0.00 31 ASN A CA 9
ATOM 8354 C C . ASN A 1 31 ? 2.154 -6.262 8.693 1.00 0.00 31 ASN A C 9
ATOM 8355 O O . ASN A 1 31 ? 3.158 -6.946 8.495 1.00 0.00 31 ASN A O 9
ATOM 8366 N N . GLU A 1 32 ? 1.965 -5.556 9.797 1.00 0.00 32 GLU A N 9
ATOM 8367 C CA . GLU A 1 32 ? 3.017 -5.382 10.790 1.00 0.00 32 GLU A CA 9
ATOM 8368 C C . GLU A 1 32 ? 3.144 -6.619 11.689 1.00 0.00 32 GLU A C 9
ATOM 8369 O O . GLU A 1 32 ? 3.988 -6.674 12.585 1.00 0.00 32 GLU A O 9
ATOM 8381 N N . ARG A 1 33 ? 2.301 -7.615 11.438 1.00 0.00 33 ARG A N 9
ATOM 8382 C CA . ARG A 1 33 ? 2.372 -8.880 12.159 1.00 0.00 33 ARG A CA 9
ATOM 8383 C C . ARG A 1 33 ? 3.024 -9.954 11.294 1.00 0.00 33 ARG A C 9
ATOM 8384 O O . ARG A 1 33 ? 4.055 -10.523 11.657 1.00 0.00 33 ARG A O 9
ATOM 8405 N N . LEU A 1 34 ? 2.420 -10.216 10.136 1.00 0.00 34 LEU A N 9
ATOM 8406 C CA . LEU A 1 34 ? 2.851 -11.310 9.265 1.00 0.00 34 LEU A CA 9
ATOM 8407 C C . LEU A 1 34 ? 4.023 -10.893 8.381 1.00 0.00 34 LEU A C 9
ATOM 8408 O O . LEU A 1 34 ? 4.599 -11.721 7.675 1.00 0.00 34 LEU A O 9
ATOM 8424 N N . ASN A 1 35 ? 4.357 -9.605 8.425 1.00 0.00 35 ASN A N 9
ATOM 8425 C CA . ASN A 1 35 ? 5.475 -9.046 7.659 1.00 0.00 35 ASN A CA 9
ATOM 8426 C C . ASN A 1 35 ? 5.272 -9.261 6.154 1.00 0.00 35 ASN A C 9
ATOM 8427 O O . ASN A 1 35 ? 6.194 -9.633 5.423 1.00 0.00 35 ASN A O 9
ATOM 8438 N N . LEU A 1 36 ? 4.056 -9.008 5.694 1.00 0.00 36 LEU A N 9
ATOM 8439 C CA . LEU A 1 36 ? 3.723 -9.140 4.284 1.00 0.00 36 LEU A CA 9
ATOM 8440 C C . LEU A 1 36 ? 3.289 -7.793 3.736 1.00 0.00 36 LEU A C 9
ATOM 8441 O O . LEU A 1 36 ? 2.670 -7.003 4.448 1.00 0.00 36 LEU A O 9
ATOM 8457 N N . ALA A 1 37 ? 3.597 -7.535 2.478 1.00 0.00 37 ALA A N 9
ATOM 8458 C CA . ALA A 1 37 ? 3.283 -6.253 1.877 1.00 0.00 37 ALA A CA 9
ATOM 8459 C C . ALA A 1 37 ? 2.378 -6.415 0.666 1.00 0.00 37 ALA A C 9
ATOM 8460 O O . ALA A 1 37 ? 2.653 -7.214 -0.233 1.00 0.00 37 ALA A O 9
ATOM 8467 N N . TYR A 1 38 ? 1.295 -5.658 0.666 1.00 0.00 38 TYR A N 9
ATOM 8468 C CA . TYR A 1 38 ? 0.351 -5.637 -0.439 1.00 0.00 38 TYR A CA 9
ATOM 8469 C C . TYR A 1 38 ? 0.546 -4.357 -1.242 1.00 0.00 38 TYR A C 9
ATOM 8470 O O . TYR A 1 38 ? 0.973 -3.335 -0.701 1.00 0.00 38 TYR A O 9
ATOM 8488 N N . ARG A 1 39 ? 0.237 -4.411 -2.528 1.00 0.00 39 ARG A N 9
ATOM 8489 C CA . ARG A 1 39 ? 0.483 -3.282 -3.415 1.00 0.00 39 ARG A CA 9
ATOM 8490 C C . ARG A 1 39 ? -0.794 -2.484 -3.653 1.00 0.00 39 ARG A C 9
ATOM 8491 O O . ARG A 1 39 ? -1.891 -2.950 -3.353 1.00 0.00 39 ARG A O 9
ATOM 8512 N N . ILE A 1 40 ? -0.647 -1.280 -4.177 1.00 0.00 40 ILE A N 9
ATOM 8513 C CA . ILE A 1 40 ? -1.791 -0.464 -4.546 1.00 0.00 40 ILE A CA 9
ATOM 8514 C C . ILE A 1 40 ? -1.723 -0.119 -6.027 1.00 0.00 40 ILE A C 9
ATOM 8515 O O . ILE A 1 40 ? -0.718 0.406 -6.505 1.00 0.00 40 ILE A O 9
ATOM 8531 N N . ASP A 1 41 ? -2.791 -0.421 -6.747 1.00 0.00 41 ASP A N 9
ATOM 8532 C CA . ASP A 1 41 ? -2.837 -0.191 -8.181 1.00 0.00 41 ASP A CA 9
ATOM 8533 C C . ASP A 1 41 ? -3.779 0.951 -8.510 1.00 0.00 41 ASP A C 9
ATOM 8534 O O . ASP A 1 41 ? -5.002 0.798 -8.452 1.00 0.00 41 ASP A O 9
ATOM 8543 N N . ASP A 1 42 ? -3.192 2.103 -8.817 1.00 0.00 42 ASP A N 9
ATOM 8544 C CA . ASP A 1 42 ? -3.937 3.289 -9.236 1.00 0.00 42 ASP A CA 9
ATOM 8545 C C . ASP A 1 42 ? -5.064 3.617 -8.256 1.00 0.00 42 ASP A C 9
ATOM 8546 O O . ASP A 1 42 ? -6.242 3.632 -8.611 1.00 0.00 42 ASP A O 9
ATOM 8555 N N . GLY A 1 43 ? -4.693 3.839 -7.005 1.00 0.00 43 GLY A N 9
ATOM 8556 C CA . GLY A 1 43 ? -5.663 4.238 -6.001 1.00 0.00 43 GLY A CA 9
ATOM 8557 C C . GLY A 1 43 ? -6.438 3.074 -5.408 1.00 0.00 43 GLY A C 9
ATOM 8558 O O . GLY A 1 43 ? -7.144 3.240 -4.411 1.00 0.00 43 GLY A O 9
ATOM 8562 N N . ILE A 1 44 ? -6.316 1.898 -6.009 1.00 0.00 44 ILE A N 9
ATOM 8563 C CA . ILE A 1 44 ? -7.029 0.723 -5.531 1.00 0.00 44 ILE A CA 9
ATOM 8564 C C . ILE A 1 44 ? -6.057 -0.274 -4.912 1.00 0.00 44 ILE A C 9
ATOM 8565 O O . ILE A 1 44 ? -5.183 -0.802 -5.595 1.00 0.00 44 ILE A O 9
ATOM 8581 N N . PRO A 1 45 ? -6.182 -0.521 -3.604 1.00 0.00 45 PRO A N 9
ATOM 8582 C CA . PRO A 1 45 ? -5.342 -1.492 -2.904 1.00 0.00 45 PRO A CA 9
ATOM 8583 C C . PRO A 1 45 ? -5.547 -2.908 -3.430 1.00 0.00 45 PRO A C 9
ATOM 8584 O O . PRO A 1 45 ? -6.678 -3.388 -3.525 1.00 0.00 45 PRO A O 9
ATOM 8595 N N . VAL A 1 46 ? -4.449 -3.565 -3.776 1.00 0.00 46 VAL A N 9
ATOM 8596 C CA . VAL A 1 46 ? -4.491 -4.926 -4.286 1.00 0.00 46 VAL A CA 9
ATOM 8597 C C . VAL A 1 46 ? -4.374 -5.914 -3.135 1.00 0.00 46 VAL A C 9
ATOM 8598 O O . VAL A 1 46 ? -3.278 -6.180 -2.640 1.00 0.00 46 VAL A O 9
ATOM 8611 N N . LEU A 1 47 ? -5.507 -6.442 -2.707 1.00 0.00 47 LEU A N 9
ATOM 8612 C CA . LEU A 1 47 ? -5.553 -7.343 -1.565 1.00 0.00 47 LEU A CA 9
ATOM 8613 C C . LEU A 1 47 ? -5.544 -8.792 -2.028 1.00 0.00 47 LEU A C 9
ATOM 8614 O O . LEU A 1 47 ? -6.231 -9.646 -1.467 1.00 0.00 47 LEU A O 9
ATOM 8630 N N . LEU A 1 48 ? -4.754 -9.060 -3.053 1.00 0.00 48 LEU A N 9
ATOM 8631 C CA . LEU A 1 48 ? -4.596 -10.410 -3.563 1.00 0.00 48 LEU A CA 9
ATOM 8632 C C . LEU A 1 48 ? -3.555 -11.152 -2.737 1.00 0.00 48 LEU A C 9
ATOM 8633 O O . LEU A 1 48 ? -2.416 -10.699 -2.604 1.00 0.00 48 LEU A O 9
ATOM 8649 N N . ILE A 1 49 ? -3.968 -12.284 -2.181 1.00 0.00 49 ILE A N 9
ATOM 8650 C CA . ILE A 1 49 ? -3.142 -13.061 -1.262 1.00 0.00 49 ILE A CA 9
ATOM 8651 C C . ILE A 1 49 ? -1.783 -13.425 -1.861 1.00 0.00 49 ILE A C 9
ATOM 8652 O O . ILE A 1 49 ? -0.750 -13.270 -1.204 1.00 0.00 49 ILE A O 9
ATOM 8668 N N . ASP A 1 50 ? -1.776 -13.883 -3.106 1.00 0.00 50 ASP A N 9
ATOM 8669 C CA . ASP A 1 50 ? -0.550 -14.387 -3.721 1.00 0.00 50 ASP A CA 9
ATOM 8670 C C . ASP A 1 50 ? 0.368 -13.248 -4.166 1.00 0.00 50 ASP A C 9
ATOM 8671 O O . ASP A 1 50 ? 1.585 -13.424 -4.266 1.00 0.00 50 ASP A O 9
ATOM 8680 N N . GLU A 1 51 ? -0.211 -12.081 -4.419 1.00 0.00 51 GLU A N 9
ATOM 8681 C CA . GLU A 1 51 ? 0.566 -10.915 -4.845 1.00 0.00 51 GLU A CA 9
ATOM 8682 C C . GLU A 1 51 ? 1.388 -10.353 -3.689 1.00 0.00 51 GLU A C 9
ATOM 8683 O O . GLU A 1 51 ? 2.391 -9.669 -3.900 1.00 0.00 51 GLU A O 9
ATOM 8695 N N . ALA A 1 52 ? 0.963 -10.652 -2.468 1.00 0.00 52 ALA A N 9
ATOM 8696 C CA . ALA A 1 52 ? 1.661 -10.184 -1.281 1.00 0.00 52 ALA A CA 9
ATOM 8697 C C . ALA A 1 52 ? 3.018 -10.860 -1.152 1.00 0.00 52 ALA A C 9
ATOM 8698 O O . ALA A 1 52 ? 3.139 -12.077 -1.296 1.00 0.00 52 ALA A O 9
ATOM 8705 N N . THR A 1 53 ? 4.038 -10.063 -0.898 1.00 0.00 53 THR A N 9
ATOM 8706 C CA . THR A 1 53 ? 5.388 -10.576 -0.752 1.00 0.00 53 THR A CA 9
ATOM 8707 C C . THR A 1 53 ? 5.913 -10.276 0.651 1.00 0.00 53 THR A C 9
ATOM 8708 O O . THR A 1 53 ? 5.452 -9.330 1.296 1.00 0.00 53 THR A O 9
ATOM 8719 N N . GLU A 1 54 ? 6.849 -11.088 1.133 1.00 0.00 54 GLU A N 9
ATOM 8720 C CA . GLU A 1 54 ? 7.495 -10.829 2.415 1.00 0.00 54 GLU A CA 9
ATOM 8721 C C . GLU A 1 54 ? 8.316 -9.548 2.307 1.00 0.00 54 GLU A C 9
ATOM 8722 O O . GLU A 1 54 ? 9.049 -9.365 1.334 1.00 0.00 54 GLU A O 9
ATOM 8734 N N . TRP A 1 55 ? 8.199 -8.668 3.287 1.00 0.00 55 TRP A N 9
ATOM 8735 C CA . TRP A 1 55 ? 8.841 -7.367 3.199 1.00 0.00 55 TRP A CA 9
ATOM 8736 C C . TRP A 1 55 ? 10.088 -7.305 4.072 1.00 0.00 55 TRP A C 9
ATOM 8737 O O . TRP A 1 55 ? 10.042 -7.634 5.257 1.00 0.00 55 TRP A O 9
ATOM 8758 N N . THR A 1 56 ? 11.197 -6.889 3.462 1.00 0.00 56 THR A N 9
ATOM 8759 C CA . THR A 1 56 ? 12.468 -6.716 4.156 1.00 0.00 56 THR A CA 9
ATOM 8760 C C . THR A 1 56 ? 13.032 -8.041 4.685 1.00 0.00 56 THR A C 9
ATOM 8761 O O . THR A 1 56 ? 12.656 -8.510 5.761 1.00 0.00 56 THR A O 9
ATOM 8772 N N . PRO A 1 57 ? 13.932 -8.672 3.914 1.00 0.00 57 PRO A N 9
ATOM 8773 C CA . PRO A 1 57 ? 14.664 -9.858 4.360 1.00 0.00 57 PRO A CA 9
ATOM 8774 C C . PRO A 1 57 ? 15.700 -9.491 5.419 1.00 0.00 57 PRO A C 9
ATOM 8775 O O . PRO A 1 57 ? 16.482 -8.555 5.233 1.00 0.00 57 PRO A O 9
ATOM 8786 N N . ASN A 1 58 ? 15.706 -10.221 6.521 1.00 0.00 58 ASN A N 9
ATOM 8787 C CA . ASN A 1 58 ? 16.559 -9.880 7.650 1.00 0.00 58 ASN A CA 9
ATOM 8788 C C . ASN A 1 58 ? 17.511 -11.028 7.972 1.00 0.00 58 ASN A C 9
ATOM 8789 O O . ASN A 1 58 ? 17.073 -12.137 8.288 1.00 0.00 58 ASN A O 9
ATOM 8800 N N . ASN A 1 59 ? 18.806 -10.765 7.868 1.00 0.00 59 ASN A N 9
ATOM 8801 C CA . ASN A 1 59 ? 19.820 -11.771 8.161 1.00 0.00 59 ASN A CA 9
ATOM 8802 C C . ASN A 1 59 ? 19.839 -12.095 9.651 1.00 0.00 59 ASN A C 9
ATOM 8803 O O . ASN A 1 59 ? 20.227 -11.268 10.475 1.00 0.00 59 ASN A O 9
ATOM 8814 N N . LEU A 1 60 ? 19.410 -13.300 9.994 1.00 0.00 60 LEU A N 9
ATOM 8815 C CA . LEU A 1 60 ? 19.311 -13.703 11.388 1.00 0.00 60 LEU A CA 9
ATOM 8816 C C . LEU A 1 60 ? 20.527 -14.516 11.812 1.00 0.00 60 LEU A C 9
ATOM 8817 O O . LEU A 1 60 ? 21.040 -15.335 11.046 1.00 0.00 60 LEU A O 9
ATOM 8833 N N . GLU A 1 61 ? 20.989 -14.282 13.032 1.00 0.00 61 GLU A N 9
ATOM 8834 C CA . GLU A 1 61 ? 22.069 -15.062 13.605 1.00 0.00 61 GLU A CA 9
ATOM 8835 C C . GLU A 1 61 ? 21.621 -15.659 14.938 1.00 0.00 61 GLU A C 9
ATOM 8836 O O . GLU A 1 61 ? 21.194 -14.940 15.845 1.00 0.00 61 GLU A O 9
ATOM 8848 N N . MET A 1 1 ? -3.359 15.177 4.342 1.00 0.00 1 MET A N 10
ATOM 8849 C CA . MET A 1 1 ? -3.717 16.343 5.180 1.00 0.00 1 MET A CA 10
ATOM 8850 C C . MET A 1 1 ? -4.963 16.036 5.996 1.00 0.00 1 MET A C 10
ATOM 8851 O O . MET A 1 1 ? -5.841 15.296 5.543 1.00 0.00 1 MET A O 10
ATOM 8867 N N . SER A 1 2 ? -5.005 16.575 7.214 1.00 0.00 2 SER A N 10
ATOM 8868 C CA . SER A 1 2 ? -6.136 16.398 8.120 1.00 0.00 2 SER A CA 10
ATOM 8869 C C . SER A 1 2 ? -6.309 14.924 8.506 1.00 0.00 2 SER A C 10
ATOM 8870 O O . SER A 1 2 ? -5.531 14.061 8.086 1.00 0.00 2 SER A O 10
ATOM 8878 N N . LEU A 1 3 ? -7.311 14.640 9.325 1.00 0.00 3 LEU A N 10
ATOM 8879 C CA . LEU A 1 3 ? -7.602 13.274 9.733 1.00 0.00 3 LEU A CA 10
ATOM 8880 C C . LEU A 1 3 ? -9.030 12.903 9.360 1.00 0.00 3 LEU A C 10
ATOM 8881 O O . LEU A 1 3 ? -9.984 13.309 10.028 1.00 0.00 3 LEU A O 10
ATOM 8897 N N . ASP A 1 4 ? -9.171 12.150 8.279 1.00 0.00 4 ASP A N 10
ATOM 8898 C CA . ASP A 1 4 ? -10.479 11.723 7.806 1.00 0.00 4 ASP A CA 10
ATOM 8899 C C . ASP A 1 4 ? -10.499 10.208 7.625 1.00 0.00 4 ASP A C 10
ATOM 8900 O O . ASP A 1 4 ? -10.153 9.692 6.560 1.00 0.00 4 ASP A O 10
ATOM 8909 N N . PRO A 1 5 ? -10.851 9.473 8.689 1.00 0.00 5 PRO A N 10
ATOM 8910 C CA . PRO A 1 5 ? -10.843 8.002 8.695 1.00 0.00 5 PRO A CA 10
ATOM 8911 C C . PRO A 1 5 ? -11.841 7.379 7.711 1.00 0.00 5 PRO A C 10
ATOM 8912 O O . PRO A 1 5 ? -11.846 6.162 7.518 1.00 0.00 5 PRO A O 10
ATOM 8923 N N . GLN A 1 6 ? -12.672 8.209 7.090 1.00 0.00 6 GLN A N 10
ATOM 8924 C CA . GLN A 1 6 ? -13.662 7.730 6.131 1.00 0.00 6 GLN A CA 10
ATOM 8925 C C . GLN A 1 6 ? -12.976 7.225 4.866 1.00 0.00 6 GLN A C 10
ATOM 8926 O O . GLN A 1 6 ? -13.269 6.134 4.379 1.00 0.00 6 GLN A O 10
ATOM 8940 N N . LEU A 1 7 ? -12.051 8.027 4.345 1.00 0.00 7 LEU A N 10
ATOM 8941 C CA . LEU A 1 7 ? -11.313 7.667 3.137 1.00 0.00 7 LEU A CA 10
ATOM 8942 C C . LEU A 1 7 ? -10.301 6.566 3.429 1.00 0.00 7 LEU A C 10
ATOM 8943 O O . LEU A 1 7 ? -9.866 5.852 2.525 1.00 0.00 7 LEU A O 10
ATOM 8959 N N . LEU A 1 8 ? -9.928 6.442 4.693 1.00 0.00 8 LEU A N 10
ATOM 8960 C CA . LEU A 1 8 ? -8.959 5.439 5.112 1.00 0.00 8 LEU A CA 10
ATOM 8961 C C . LEU A 1 8 ? -9.629 4.081 5.270 1.00 0.00 8 LEU A C 10
ATOM 8962 O O . LEU A 1 8 ? -9.041 3.049 4.938 1.00 0.00 8 LEU A O 10
ATOM 8978 N N . GLU A 1 9 ? -10.862 4.097 5.780 1.00 0.00 9 GLU A N 10
ATOM 8979 C CA . GLU A 1 9 ? -11.648 2.883 5.992 1.00 0.00 9 GLU A CA 10
ATOM 8980 C C . GLU A 1 9 ? -10.924 1.907 6.921 1.00 0.00 9 GLU A C 10
ATOM 8981 O O . GLU A 1 9 ? -9.975 2.275 7.622 1.00 0.00 9 GLU A O 10
ATOM 8993 N N . VAL A 1 10 ? -11.396 0.671 6.947 1.00 0.00 10 VAL A N 10
ATOM 8994 C CA . VAL A 1 10 ? -10.759 -0.377 7.728 1.00 0.00 10 VAL A CA 10
ATOM 8995 C C . VAL A 1 10 ? -10.066 -1.359 6.793 1.00 0.00 10 VAL A C 10
ATOM 8996 O O . VAL A 1 10 ? -10.722 -2.150 6.114 1.00 0.00 10 VAL A O 10
ATOM 9009 N N . LEU A 1 11 ? -8.746 -1.282 6.739 1.00 0.00 11 LEU A N 10
ATOM 9010 C CA . LEU A 1 11 ? -7.966 -2.150 5.869 1.00 0.00 11 LEU A CA 10
ATOM 9011 C C . LEU A 1 11 ? -7.268 -3.225 6.687 1.00 0.00 11 LEU A C 10
ATOM 9012 O O . LEU A 1 11 ? -6.458 -2.922 7.566 1.00 0.00 11 LEU A O 10
ATOM 9028 N N . ALA A 1 12 ? -7.586 -4.480 6.398 1.00 0.00 12 ALA A N 10
ATOM 9029 C CA . ALA A 1 12 ? -7.039 -5.596 7.151 1.00 0.00 12 ALA A CA 10
ATOM 9030 C C . ALA A 1 12 ? -6.589 -6.716 6.223 1.00 0.00 12 ALA A C 10
ATOM 9031 O O . ALA A 1 12 ? -7.116 -6.871 5.118 1.00 0.00 12 ALA A O 10
ATOM 9038 N N . CYS A 1 13 ? -5.612 -7.484 6.680 1.00 0.00 13 CYS A N 10
ATOM 9039 C CA . CYS A 1 13 ? -5.069 -8.596 5.914 1.00 0.00 13 CYS A CA 10
ATOM 9040 C C . CYS A 1 13 ? -6.034 -9.781 5.903 1.00 0.00 13 CYS A C 10
ATOM 9041 O O . CYS A 1 13 ? -6.682 -10.076 6.907 1.00 0.00 13 CYS A O 10
ATOM 9049 N N . PRO A 1 14 ? -6.137 -10.480 4.764 1.00 0.00 14 PRO A N 10
ATOM 9050 C CA . PRO A 1 14 ? -7.032 -11.637 4.616 1.00 0.00 14 PRO A CA 10
ATOM 9051 C C . PRO A 1 14 ? -6.551 -12.879 5.373 1.00 0.00 14 PRO A C 10
ATOM 9052 O O . PRO A 1 14 ? -7.268 -13.874 5.457 1.00 0.00 14 PRO A O 10
ATOM 9063 N N . LYS A 1 15 ? -5.339 -12.825 5.920 1.00 0.00 15 LYS A N 10
ATOM 9064 C CA . LYS A 1 15 ? -4.794 -13.962 6.655 1.00 0.00 15 LYS A CA 10
ATOM 9065 C C . LYS A 1 15 ? -5.274 -13.968 8.104 1.00 0.00 15 LYS A C 10
ATOM 9066 O O . LYS A 1 15 ? -6.251 -14.636 8.444 1.00 0.00 15 LYS A O 10
ATOM 9085 N N . ASP A 1 16 ? -4.592 -13.208 8.952 1.00 0.00 16 ASP A N 10
ATOM 9086 C CA . ASP A 1 16 ? -4.882 -13.196 10.385 1.00 0.00 16 ASP A CA 10
ATOM 9087 C C . ASP A 1 16 ? -5.878 -12.094 10.730 1.00 0.00 16 ASP A C 10
ATOM 9088 O O . ASP A 1 16 ? -6.340 -11.999 11.868 1.00 0.00 16 ASP A O 10
ATOM 9097 N N . LYS A 1 17 ? -6.207 -11.282 9.727 1.00 0.00 17 LYS A N 10
ATOM 9098 C CA . LYS A 1 17 ? -7.154 -10.180 9.870 1.00 0.00 17 LYS A CA 10
ATOM 9099 C C . LYS A 1 17 ? -6.669 -9.172 10.908 1.00 0.00 17 LYS A C 10
ATOM 9100 O O . LYS A 1 17 ? -7.178 -9.107 12.028 1.00 0.00 17 LYS A O 10
ATOM 9119 N N . GLY A 1 18 ? -5.660 -8.408 10.531 1.00 0.00 18 GLY A N 10
ATOM 9120 C CA . GLY A 1 18 ? -5.147 -7.361 11.383 1.00 0.00 18 GLY A CA 10
ATOM 9121 C C . GLY A 1 18 ? -5.008 -6.062 10.624 1.00 0.00 18 GLY A C 10
ATOM 9122 O O . GLY A 1 18 ? -4.940 -6.074 9.391 1.00 0.00 18 GLY A O 10
ATOM 9126 N N . PRO A 1 19 ? -4.977 -4.925 11.329 1.00 0.00 19 PRO A N 10
ATOM 9127 C CA . PRO A 1 19 ? -4.863 -3.606 10.700 1.00 0.00 19 PRO A CA 10
ATOM 9128 C C . PRO A 1 19 ? -3.570 -3.452 9.907 1.00 0.00 19 PRO A C 10
ATOM 9129 O O . PRO A 1 19 ? -2.477 -3.692 10.423 1.00 0.00 19 PRO A O 10
ATOM 9140 N N . LEU A 1 20 ? -3.705 -3.051 8.652 1.00 0.00 20 LEU A N 10
ATOM 9141 C CA . LEU A 1 20 ? -2.559 -2.880 7.775 1.00 0.00 20 LEU A CA 10
ATOM 9142 C C . LEU A 1 20 ? -1.874 -1.543 8.032 1.00 0.00 20 LEU A C 10
ATOM 9143 O O . LEU A 1 20 ? -2.526 -0.548 8.353 1.00 0.00 20 LEU A O 10
ATOM 9159 N N . ARG A 1 21 ? -0.556 -1.532 7.902 1.00 0.00 21 ARG A N 10
ATOM 9160 C CA . ARG A 1 21 ? 0.216 -0.310 8.024 1.00 0.00 21 ARG A CA 10
ATOM 9161 C C . ARG A 1 21 ? 0.335 0.349 6.655 1.00 0.00 21 ARG A C 10
ATOM 9162 O O . ARG A 1 21 ? 0.890 -0.235 5.720 1.00 0.00 21 ARG A O 10
ATOM 9183 N N . TYR A 1 22 ? -0.193 1.556 6.543 1.00 0.00 22 TYR A N 10
ATOM 9184 C CA . TYR A 1 22 ? -0.245 2.248 5.267 1.00 0.00 22 TYR A CA 10
ATOM 9185 C C . TYR A 1 22 ? 0.993 3.111 5.055 1.00 0.00 22 TYR A C 10
ATOM 9186 O O . TYR A 1 22 ? 1.228 4.081 5.777 1.00 0.00 22 TYR A O 10
ATOM 9204 N N . LEU A 1 23 ? 1.792 2.729 4.073 1.00 0.00 23 LEU A N 10
ATOM 9205 C CA . LEU A 1 23 ? 2.934 3.525 3.662 1.00 0.00 23 LEU A CA 10
ATOM 9206 C C . LEU A 1 23 ? 2.469 4.602 2.692 1.00 0.00 23 LEU A C 10
ATOM 9207 O O . LEU A 1 23 ? 2.205 4.324 1.520 1.00 0.00 23 LEU A O 10
ATOM 9223 N N . GLU A 1 24 ? 2.361 5.823 3.191 1.00 0.00 24 GLU A N 10
ATOM 9224 C CA . GLU A 1 24 ? 1.805 6.930 2.423 1.00 0.00 24 GLU A CA 10
ATOM 9225 C C . GLU A 1 24 ? 2.775 7.373 1.337 1.00 0.00 24 GLU A C 10
ATOM 9226 O O . GLU A 1 24 ? 2.370 7.911 0.302 1.00 0.00 24 GLU A O 10
ATOM 9238 N N . SER A 1 25 ? 4.054 7.130 1.583 1.00 0.00 25 SER A N 10
ATOM 9239 C CA . SER A 1 25 ? 5.113 7.535 0.673 1.00 0.00 25 SER A CA 10
ATOM 9240 C C . SER A 1 25 ? 4.990 6.856 -0.693 1.00 0.00 25 SER A C 10
ATOM 9241 O O . SER A 1 25 ? 5.030 7.521 -1.727 1.00 0.00 25 SER A O 10
ATOM 9249 N N . GLU A 1 26 ? 4.823 5.538 -0.697 1.00 0.00 26 GLU A N 10
ATOM 9250 C CA . GLU A 1 26 ? 4.894 4.781 -1.943 1.00 0.00 26 GLU A CA 10
ATOM 9251 C C . GLU A 1 26 ? 3.663 3.902 -2.160 1.00 0.00 26 GLU A C 10
ATOM 9252 O O . GLU A 1 26 ? 3.699 2.981 -2.976 1.00 0.00 26 GLU A O 10
ATOM 9264 N N . GLN A 1 27 ? 2.580 4.206 -1.447 1.00 0.00 27 GLN A N 10
ATOM 9265 C CA . GLN A 1 27 ? 1.310 3.485 -1.595 1.00 0.00 27 GLN A CA 10
ATOM 9266 C C . GLN A 1 27 ? 1.482 1.983 -1.368 1.00 0.00 27 GLN A C 10
ATOM 9267 O O . GLN A 1 27 ? 1.421 1.191 -2.310 1.00 0.00 27 GLN A O 10
ATOM 9281 N N . LEU A 1 28 ? 1.702 1.599 -0.119 1.00 0.00 28 LEU A N 10
ATOM 9282 C CA . LEU A 1 28 ? 1.875 0.193 0.230 1.00 0.00 28 LEU A CA 10
ATOM 9283 C C . LEU A 1 28 ? 1.142 -0.134 1.523 1.00 0.00 28 LEU A C 10
ATOM 9284 O O . LEU A 1 28 ? 1.120 0.674 2.450 1.00 0.00 28 LEU A O 10
ATOM 9300 N N . LEU A 1 29 ? 0.538 -1.313 1.575 1.00 0.00 29 LEU A N 10
ATOM 9301 C CA . LEU A 1 29 ? -0.110 -1.789 2.788 1.00 0.00 29 LEU A CA 10
ATOM 9302 C C . LEU A 1 29 ? 0.680 -2.958 3.353 1.00 0.00 29 LEU A C 10
ATOM 9303 O O . LEU A 1 29 ? 0.686 -4.043 2.781 1.00 0.00 29 LEU A O 10
ATOM 9319 N N . VAL A 1 30 ? 1.346 -2.740 4.472 1.00 0.00 30 VAL A N 10
ATOM 9320 C CA . VAL A 1 30 ? 2.222 -3.754 5.039 1.00 0.00 30 VAL A CA 10
ATOM 9321 C C . VAL A 1 30 ? 1.710 -4.213 6.394 1.00 0.00 30 VAL A C 10
ATOM 9322 O O . VAL A 1 30 ? 1.334 -3.397 7.229 1.00 0.00 30 VAL A O 10
ATOM 9335 N N . ASN A 1 31 ? 1.688 -5.517 6.616 1.00 0.00 31 ASN A N 10
ATOM 9336 C CA . ASN A 1 31 ? 1.305 -6.040 7.917 1.00 0.00 31 ASN A CA 10
ATOM 9337 C C . ASN A 1 31 ? 2.508 -6.677 8.594 1.00 0.00 31 ASN A C 10
ATOM 9338 O O . ASN A 1 31 ? 3.040 -7.681 8.120 1.00 0.00 31 ASN A O 10
ATOM 9349 N N . GLU A 1 32 ? 2.922 -6.095 9.712 1.00 0.00 32 GLU A N 10
ATOM 9350 C CA . GLU A 1 32 ? 4.090 -6.575 10.444 1.00 0.00 32 GLU A CA 10
ATOM 9351 C C . GLU A 1 32 ? 3.776 -7.885 11.159 1.00 0.00 32 GLU A C 10
ATOM 9352 O O . GLU A 1 32 ? 4.674 -8.618 11.559 1.00 0.00 32 GLU A O 10
ATOM 9364 N N . ARG A 1 33 ? 2.490 -8.177 11.295 1.00 0.00 33 ARG A N 10
ATOM 9365 C CA . ARG A 1 33 ? 2.045 -9.401 11.946 1.00 0.00 33 ARG A CA 10
ATOM 9366 C C . ARG A 1 33 ? 2.347 -10.615 11.066 1.00 0.00 33 ARG A C 10
ATOM 9367 O O . ARG A 1 33 ? 2.415 -11.742 11.554 1.00 0.00 33 ARG A O 10
ATOM 9388 N N . LEU A 1 34 ? 2.538 -10.368 9.770 1.00 0.00 34 LEU A N 10
ATOM 9389 C CA . LEU A 1 34 ? 2.813 -11.440 8.811 1.00 0.00 34 LEU A CA 10
ATOM 9390 C C . LEU A 1 34 ? 4.139 -11.210 8.093 1.00 0.00 34 LEU A C 10
ATOM 9391 O O . LEU A 1 34 ? 4.685 -12.131 7.486 1.00 0.00 34 LEU A O 10
ATOM 9407 N N . ASN A 1 35 ? 4.640 -9.974 8.163 1.00 0.00 35 ASN A N 10
ATOM 9408 C CA . ASN A 1 35 ? 5.827 -9.555 7.409 1.00 0.00 35 ASN A CA 10
ATOM 9409 C C . ASN A 1 35 ? 5.539 -9.585 5.911 1.00 0.00 35 ASN A C 10
ATOM 9410 O O . ASN A 1 35 ? 6.437 -9.756 5.084 1.00 0.00 35 ASN A O 10
ATOM 9421 N N . LEU A 1 36 ? 4.272 -9.384 5.569 1.00 0.00 36 LEU A N 10
ATOM 9422 C CA . LEU A 1 36 ? 3.839 -9.393 4.181 1.00 0.00 36 LEU A CA 10
ATOM 9423 C C . LEU A 1 36 ? 3.254 -8.040 3.810 1.00 0.00 36 LEU A C 10
ATOM 9424 O O . LEU A 1 36 ? 2.640 -7.371 4.647 1.00 0.00 36 LEU A O 10
ATOM 9440 N N . ALA A 1 37 ? 3.443 -7.648 2.562 1.00 0.00 37 ALA A N 10
ATOM 9441 C CA . ALA A 1 37 ? 2.942 -6.379 2.073 1.00 0.00 37 ALA A CA 10
ATOM 9442 C C . ALA A 1 37 ? 2.017 -6.585 0.885 1.00 0.00 37 ALA A C 10
ATOM 9443 O O . ALA A 1 37 ? 2.254 -7.444 0.033 1.00 0.00 37 ALA A O 10
ATOM 9450 N N . TYR A 1 38 ? 0.958 -5.801 0.850 1.00 0.00 38 TYR A N 10
ATOM 9451 C CA . TYR A 1 38 ? 0.005 -5.831 -0.238 1.00 0.00 38 TYR A CA 10
ATOM 9452 C C . TYR A 1 38 ? 0.157 -4.561 -1.062 1.00 0.00 38 TYR A C 10
ATOM 9453 O O . TYR A 1 38 ? 0.449 -3.489 -0.520 1.00 0.00 38 TYR A O 10
ATOM 9471 N N . ARG A 1 39 ? -0.034 -4.679 -2.360 1.00 0.00 39 ARG A N 10
ATOM 9472 C CA . ARG A 1 39 ? 0.261 -3.581 -3.267 1.00 0.00 39 ARG A CA 10
ATOM 9473 C C . ARG A 1 39 ? -0.955 -2.696 -3.493 1.00 0.00 39 ARG A C 10
ATOM 9474 O O . ARG A 1 39 ? -2.075 -3.183 -3.620 1.00 0.00 39 ARG A O 10
ATOM 9495 N N . ILE A 1 40 ? -0.725 -1.394 -3.539 1.00 0.00 40 ILE A N 10
ATOM 9496 C CA . ILE A 1 40 ? -1.730 -0.467 -4.013 1.00 0.00 40 ILE A CA 10
ATOM 9497 C C . ILE A 1 40 ? -1.352 -0.065 -5.424 1.00 0.00 40 ILE A C 10
ATOM 9498 O O . ILE A 1 40 ? -0.354 0.621 -5.634 1.00 0.00 40 ILE A O 10
ATOM 9514 N N . ASP A 1 41 ? -2.139 -0.501 -6.388 1.00 0.00 41 ASP A N 10
ATOM 9515 C CA . ASP A 1 41 ? -1.766 -0.355 -7.782 1.00 0.00 41 ASP A CA 10
ATOM 9516 C C . ASP A 1 41 ? -2.748 0.544 -8.514 1.00 0.00 41 ASP A C 10
ATOM 9517 O O . ASP A 1 41 ? -3.873 0.138 -8.810 1.00 0.00 41 ASP A O 10
ATOM 9526 N N . ASP A 1 42 ? -2.310 1.773 -8.763 1.00 0.00 42 ASP A N 10
ATOM 9527 C CA . ASP A 1 42 ? -3.103 2.777 -9.468 1.00 0.00 42 ASP A CA 10
ATOM 9528 C C . ASP A 1 42 ? -4.444 3.017 -8.772 1.00 0.00 42 ASP A C 10
ATOM 9529 O O . ASP A 1 42 ? -5.501 2.648 -9.278 1.00 0.00 42 ASP A O 10
ATOM 9538 N N . GLY A 1 43 ? -4.377 3.589 -7.575 1.00 0.00 43 GLY A N 10
ATOM 9539 C CA . GLY A 1 43 ? -5.579 3.985 -6.857 1.00 0.00 43 GLY A CA 10
ATOM 9540 C C . GLY A 1 43 ? -6.342 2.828 -6.232 1.00 0.00 43 GLY A C 10
ATOM 9541 O O . GLY A 1 43 ? -7.275 3.047 -5.457 1.00 0.00 43 GLY A O 10
ATOM 9545 N N . ILE A 1 44 ? -5.964 1.600 -6.558 1.00 0.00 44 ILE A N 10
ATOM 9546 C CA . ILE A 1 44 ? -6.675 0.436 -6.047 1.00 0.00 44 ILE A CA 10
ATOM 9547 C C . ILE A 1 44 ? -5.745 -0.481 -5.256 1.00 0.00 44 ILE A C 10
ATOM 9548 O O . ILE A 1 44 ? -4.796 -1.045 -5.801 1.00 0.00 44 ILE A O 10
ATOM 9564 N N . PRO A 1 45 ? -5.995 -0.615 -3.947 1.00 0.00 45 PRO A N 10
ATOM 9565 C CA . PRO A 1 45 ? -5.270 -1.555 -3.095 1.00 0.00 45 PRO A CA 10
ATOM 9566 C C . PRO A 1 45 ? -5.680 -2.994 -3.391 1.00 0.00 45 PRO A C 10
ATOM 9567 O O . PRO A 1 45 ? -6.846 -3.359 -3.247 1.00 0.00 45 PRO A O 10
ATOM 9578 N N . VAL A 1 46 ? -4.728 -3.806 -3.813 1.00 0.00 46 VAL A N 10
ATOM 9579 C CA . VAL A 1 46 ? -5.021 -5.174 -4.196 1.00 0.00 46 VAL A CA 10
ATOM 9580 C C . VAL A 1 46 ? -4.812 -6.117 -3.011 1.00 0.00 46 VAL A C 10
ATOM 9581 O O . VAL A 1 46 ? -3.689 -6.545 -2.728 1.00 0.00 46 VAL A O 10
ATOM 9594 N N . LEU A 1 47 ? -5.894 -6.409 -2.307 1.00 0.00 47 LEU A N 10
ATOM 9595 C CA . LEU A 1 47 ? -5.841 -7.301 -1.162 1.00 0.00 47 LEU A CA 10
ATOM 9596 C C . LEU A 1 47 ? -6.092 -8.735 -1.603 1.00 0.00 47 LEU A C 10
ATOM 9597 O O . LEU A 1 47 ? -7.233 -9.194 -1.643 1.00 0.00 47 LEU A O 10
ATOM 9613 N N . LEU A 1 48 ? -5.023 -9.418 -1.975 1.00 0.00 48 LEU A N 10
ATOM 9614 C CA . LEU A 1 48 ? -5.100 -10.810 -2.386 1.00 0.00 48 LEU A CA 10
ATOM 9615 C C . LEU A 1 48 ? -3.993 -11.608 -1.713 1.00 0.00 48 LEU A C 10
ATOM 9616 O O . LEU A 1 48 ? -3.015 -11.037 -1.227 1.00 0.00 48 LEU A O 10
ATOM 9632 N N . ILE A 1 49 ? -4.140 -12.922 -1.700 1.00 0.00 49 ILE A N 10
ATOM 9633 C CA . ILE A 1 49 ? -3.152 -13.792 -1.080 1.00 0.00 49 ILE A CA 10
ATOM 9634 C C . ILE A 1 49 ? -1.941 -13.950 -1.993 1.00 0.00 49 ILE A C 10
ATOM 9635 O O . ILE A 1 49 ? -0.800 -13.959 -1.536 1.00 0.00 49 ILE A O 10
ATOM 9651 N N . ASP A 1 50 ? -2.201 -14.038 -3.292 1.00 0.00 50 ASP A N 10
ATOM 9652 C CA . ASP A 1 50 ? -1.143 -14.232 -4.281 1.00 0.00 50 ASP A CA 10
ATOM 9653 C C . ASP A 1 50 ? -0.359 -12.944 -4.508 1.00 0.00 50 ASP A C 10
ATOM 9654 O O . ASP A 1 50 ? 0.766 -12.973 -5.007 1.00 0.00 50 ASP A O 10
ATOM 9663 N N . GLU A 1 51 ? -0.950 -11.820 -4.124 1.00 0.00 51 GLU A N 10
ATOM 9664 C CA . GLU A 1 51 ? -0.302 -10.522 -4.271 1.00 0.00 51 GLU A CA 10
ATOM 9665 C C . GLU A 1 51 ? 0.560 -10.199 -3.057 1.00 0.00 51 GLU A C 10
ATOM 9666 O O . GLU A 1 51 ? 1.293 -9.208 -3.049 1.00 0.00 51 GLU A O 10
ATOM 9678 N N . ALA A 1 52 ? 0.469 -11.038 -2.035 1.00 0.00 52 ALA A N 10
ATOM 9679 C CA . ALA A 1 52 ? 1.234 -10.837 -0.817 1.00 0.00 52 ALA A CA 10
ATOM 9680 C C . ALA A 1 52 ? 2.725 -10.996 -1.090 1.00 0.00 52 ALA A C 10
ATOM 9681 O O . ALA A 1 52 ? 3.184 -12.066 -1.494 1.00 0.00 52 ALA A O 10
ATOM 9688 N N . THR A 1 53 ? 3.468 -9.924 -0.887 1.00 0.00 53 THR A N 10
ATOM 9689 C CA . THR A 1 53 ? 4.904 -9.942 -1.081 1.00 0.00 53 THR A CA 10
ATOM 9690 C C . THR A 1 53 ? 5.610 -9.915 0.268 1.00 0.00 53 THR A C 10
ATOM 9691 O O . THR A 1 53 ? 5.086 -9.354 1.230 1.00 0.00 53 THR A O 10
ATOM 9702 N N . GLU A 1 54 ? 6.784 -10.524 0.343 1.00 0.00 54 GLU A N 10
ATOM 9703 C CA . GLU A 1 54 ? 7.569 -10.518 1.570 1.00 0.00 54 GLU A CA 10
ATOM 9704 C C . GLU A 1 54 ? 8.197 -9.145 1.754 1.00 0.00 54 GLU A C 10
ATOM 9705 O O . GLU A 1 54 ? 8.893 -8.654 0.862 1.00 0.00 54 GLU A O 10
ATOM 9717 N N . TRP A 1 55 ? 7.946 -8.520 2.894 1.00 0.00 55 TRP A N 10
ATOM 9718 C CA . TRP A 1 55 ? 8.412 -7.164 3.127 1.00 0.00 55 TRP A CA 10
ATOM 9719 C C . TRP A 1 55 ? 9.011 -7.031 4.520 1.00 0.00 55 TRP A C 10
ATOM 9720 O O . TRP A 1 55 ? 8.355 -7.328 5.519 1.00 0.00 55 TRP A O 10
ATOM 9741 N N . THR A 1 56 ? 10.257 -6.576 4.567 1.00 0.00 56 THR A N 10
ATOM 9742 C CA . THR A 1 56 ? 10.977 -6.383 5.819 1.00 0.00 56 THR A CA 10
ATOM 9743 C C . THR A 1 56 ? 11.152 -7.697 6.583 1.00 0.00 56 THR A C 10
ATOM 9744 O O . THR A 1 56 ? 10.317 -8.078 7.407 1.00 0.00 56 THR A O 10
ATOM 9755 N N . PRO A 1 57 ? 12.232 -8.427 6.286 1.00 0.00 57 PRO A N 10
ATOM 9756 C CA . PRO A 1 57 ? 12.592 -9.625 7.025 1.00 0.00 57 PRO A CA 10
ATOM 9757 C C . PRO A 1 57 ? 13.440 -9.294 8.248 1.00 0.00 57 PRO A C 10
ATOM 9758 O O . PRO A 1 57 ? 13.996 -8.193 8.347 1.00 0.00 57 PRO A O 10
ATOM 9769 N N . ASN A 1 58 ? 13.525 -10.236 9.181 1.00 0.00 58 ASN A N 10
ATOM 9770 C CA . ASN A 1 58 ? 14.357 -10.063 10.365 1.00 0.00 58 ASN A CA 10
ATOM 9771 C C . ASN A 1 58 ? 15.821 -9.959 9.958 1.00 0.00 58 ASN A C 10
ATOM 9772 O O . ASN A 1 58 ? 16.262 -10.644 9.034 1.00 0.00 58 ASN A O 10
ATOM 9783 N N . ASN A 1 59 ? 16.572 -9.109 10.647 1.00 0.00 59 ASN A N 10
ATOM 9784 C CA . ASN A 1 59 ? 17.977 -8.872 10.306 1.00 0.00 59 ASN A CA 10
ATOM 9785 C C . ASN A 1 59 ? 18.865 -9.975 10.886 1.00 0.00 59 ASN A C 10
ATOM 9786 O O . ASN A 1 59 ? 19.892 -9.704 11.506 1.00 0.00 59 ASN A O 10
ATOM 9797 N N . LEU A 1 60 ? 18.449 -11.225 10.661 1.00 0.00 60 LEU A N 10
ATOM 9798 C CA . LEU A 1 60 ? 19.141 -12.397 11.173 1.00 0.00 60 LEU A CA 10
ATOM 9799 C C . LEU A 1 60 ? 19.486 -12.208 12.647 1.00 0.00 60 LEU A C 10
ATOM 9800 O O . LEU A 1 60 ? 20.651 -12.231 13.040 1.00 0.00 60 LEU A O 10
ATOM 9816 N N . GLU A 1 61 ? 18.453 -12.016 13.457 1.00 0.00 61 GLU A N 10
ATOM 9817 C CA . GLU A 1 61 ? 18.620 -11.668 14.863 1.00 0.00 61 GLU A CA 10
ATOM 9818 C C . GLU A 1 61 ? 18.970 -12.889 15.712 1.00 0.00 61 GLU A C 10
ATOM 9819 O O . GLU A 1 61 ? 18.266 -13.217 16.672 1.00 0.00 61 GLU A O 10
ATOM 9831 N N . MET A 1 1 ? -2.929 17.747 1.594 1.00 0.00 1 MET A N 11
ATOM 9832 C CA . MET A 1 1 ? -2.879 16.842 2.766 1.00 0.00 1 MET A CA 11
ATOM 9833 C C . MET A 1 1 ? -4.191 16.909 3.534 1.00 0.00 1 MET A C 11
ATOM 9834 O O . MET A 1 1 ? -4.523 17.938 4.123 1.00 0.00 1 MET A O 11
ATOM 9850 N N . SER A 1 2 ? -4.937 15.814 3.531 1.00 0.00 2 SER A N 11
ATOM 9851 C CA . SER A 1 2 ? -6.257 15.789 4.143 1.00 0.00 2 SER A CA 11
ATOM 9852 C C . SER A 1 2 ? -6.472 14.479 4.891 1.00 0.00 2 SER A C 11
ATOM 9853 O O . SER A 1 2 ? -6.003 13.425 4.453 1.00 0.00 2 SER A O 11
ATOM 9861 N N . LEU A 1 3 ? -7.167 14.542 6.018 1.00 0.00 3 LEU A N 11
ATOM 9862 C CA . LEU A 1 3 ? -7.564 13.335 6.722 1.00 0.00 3 LEU A CA 11
ATOM 9863 C C . LEU A 1 3 ? -8.854 12.831 6.094 1.00 0.00 3 LEU A C 11
ATOM 9864 O O . LEU A 1 3 ? -9.948 13.274 6.445 1.00 0.00 3 LEU A O 11
ATOM 9880 N N . ASP A 1 4 ? -8.716 11.938 5.129 1.00 0.00 4 ASP A N 11
ATOM 9881 C CA . ASP A 1 4 ? -9.847 11.501 4.325 1.00 0.00 4 ASP A CA 11
ATOM 9882 C C . ASP A 1 4 ? -10.061 9.996 4.436 1.00 0.00 4 ASP A C 11
ATOM 9883 O O . ASP A 1 4 ? -9.465 9.223 3.687 1.00 0.00 4 ASP A O 11
ATOM 9892 N N . PRO A 1 5 ? -10.875 9.559 5.410 1.00 0.00 5 PRO A N 11
ATOM 9893 C CA . PRO A 1 5 ? -11.156 8.134 5.643 1.00 0.00 5 PRO A CA 11
ATOM 9894 C C . PRO A 1 5 ? -11.714 7.425 4.406 1.00 0.00 5 PRO A C 11
ATOM 9895 O O . PRO A 1 5 ? -11.610 6.206 4.285 1.00 0.00 5 PRO A O 11
ATOM 9906 N N . GLN A 1 6 ? -12.301 8.195 3.495 1.00 0.00 6 GLN A N 11
ATOM 9907 C CA . GLN A 1 6 ? -12.877 7.643 2.269 1.00 0.00 6 GLN A CA 11
ATOM 9908 C C . GLN A 1 6 ? -11.791 7.028 1.394 1.00 0.00 6 GLN A C 11
ATOM 9909 O O . GLN A 1 6 ? -11.923 5.897 0.924 1.00 0.00 6 GLN A O 11
ATOM 9923 N N . LEU A 1 7 ? -10.713 7.773 1.195 1.00 0.00 7 LEU A N 11
ATOM 9924 C CA . LEU A 1 7 ? -9.597 7.308 0.377 1.00 0.00 7 LEU A CA 11
ATOM 9925 C C . LEU A 1 7 ? -8.677 6.382 1.166 1.00 0.00 7 LEU A C 11
ATOM 9926 O O . LEU A 1 7 ? -7.668 5.908 0.645 1.00 0.00 7 LEU A O 11
ATOM 9942 N N . LEU A 1 8 ? -9.026 6.125 2.420 1.00 0.00 8 LEU A N 11
ATOM 9943 C CA . LEU A 1 8 ? -8.208 5.274 3.273 1.00 0.00 8 LEU A CA 11
ATOM 9944 C C . LEU A 1 8 ? -8.860 3.913 3.498 1.00 0.00 8 LEU A C 11
ATOM 9945 O O . LEU A 1 8 ? -8.207 2.881 3.346 1.00 0.00 8 LEU A O 11
ATOM 9961 N N . GLU A 1 9 ? -10.149 3.927 3.863 1.00 0.00 9 GLU A N 11
ATOM 9962 C CA . GLU A 1 9 ? -10.896 2.705 4.183 1.00 0.00 9 GLU A CA 11
ATOM 9963 C C . GLU A 1 9 ? -10.355 2.045 5.451 1.00 0.00 9 GLU A C 11
ATOM 9964 O O . GLU A 1 9 ? -9.344 2.476 6.014 1.00 0.00 9 GLU A O 11
ATOM 9976 N N . VAL A 1 10 ? -11.041 1.012 5.915 1.00 0.00 10 VAL A N 11
ATOM 9977 C CA . VAL A 1 10 ? -10.551 0.223 7.031 1.00 0.00 10 VAL A CA 11
ATOM 9978 C C . VAL A 1 10 ? -9.690 -0.910 6.496 1.00 0.00 10 VAL A C 11
ATOM 9979 O O . VAL A 1 10 ? -10.198 -1.947 6.062 1.00 0.00 10 VAL A O 11
ATOM 9992 N N . LEU A 1 11 ? -8.386 -0.685 6.501 1.00 0.00 11 LEU A N 11
ATOM 9993 C CA . LEU A 1 11 ? -7.436 -1.603 5.893 1.00 0.00 11 LEU A CA 11
ATOM 9994 C C . LEU A 1 11 ? -7.223 -2.841 6.754 1.00 0.00 11 LEU A C 11
ATOM 9995 O O . LEU A 1 11 ? -6.610 -2.774 7.821 1.00 0.00 11 LEU A O 11
ATOM 10011 N N . ALA A 1 12 ? -7.727 -3.970 6.278 1.00 0.00 12 ALA A N 11
ATOM 10012 C CA . ALA A 1 12 ? -7.573 -5.238 6.974 1.00 0.00 12 ALA A CA 11
ATOM 10013 C C . ALA A 1 12 ? -6.949 -6.272 6.048 1.00 0.00 12 ALA A C 11
ATOM 10014 O O . ALA A 1 12 ? -7.171 -6.248 4.838 1.00 0.00 12 ALA A O 11
ATOM 10021 N N . CYS A 1 13 ? -6.166 -7.171 6.619 1.00 0.00 13 CYS A N 11
ATOM 10022 C CA . CYS A 1 13 ? -5.475 -8.189 5.842 1.00 0.00 13 CYS A CA 11
ATOM 10023 C C . CYS A 1 13 ? -6.429 -9.306 5.420 1.00 0.00 13 CYS A C 11
ATOM 10024 O O . CYS A 1 13 ? -7.332 -9.669 6.167 1.00 0.00 13 CYS A O 11
ATOM 10032 N N . PRO A 1 14 ? -6.247 -9.863 4.215 1.00 0.00 14 PRO A N 11
ATOM 10033 C CA . PRO A 1 14 ? -7.032 -11.011 3.748 1.00 0.00 14 PRO A CA 11
ATOM 10034 C C . PRO A 1 14 ? -6.688 -12.284 4.523 1.00 0.00 14 PRO A C 11
ATOM 10035 O O . PRO A 1 14 ? -7.492 -13.209 4.616 1.00 0.00 14 PRO A O 11
ATOM 10046 N N . LYS A 1 15 ? -5.481 -12.309 5.081 1.00 0.00 15 LYS A N 11
ATOM 10047 C CA . LYS A 1 15 ? -4.997 -13.462 5.836 1.00 0.00 15 LYS A CA 11
ATOM 10048 C C . LYS A 1 15 ? -5.303 -13.313 7.325 1.00 0.00 15 LYS A C 11
ATOM 10049 O O . LYS A 1 15 ? -6.110 -14.052 7.887 1.00 0.00 15 LYS A O 11
ATOM 10068 N N . ASP A 1 16 ? -4.653 -12.337 7.949 1.00 0.00 16 ASP A N 11
ATOM 10069 C CA . ASP A 1 16 ? -4.707 -12.163 9.401 1.00 0.00 16 ASP A CA 11
ATOM 10070 C C . ASP A 1 16 ? -5.879 -11.273 9.809 1.00 0.00 16 ASP A C 11
ATOM 10071 O O . ASP A 1 16 ? -6.333 -11.307 10.952 1.00 0.00 16 ASP A O 11
ATOM 10080 N N . LYS A 1 17 ? -6.371 -10.490 8.850 1.00 0.00 17 LYS A N 11
ATOM 10081 C CA . LYS A 1 17 ? -7.429 -9.503 9.086 1.00 0.00 17 LYS A CA 11
ATOM 10082 C C . LYS A 1 17 ? -7.003 -8.438 10.091 1.00 0.00 17 LYS A C 11
ATOM 10083 O O . LYS A 1 17 ? -7.836 -7.720 10.646 1.00 0.00 17 LYS A O 11
ATOM 10102 N N . GLY A 1 18 ? -5.702 -8.321 10.304 1.00 0.00 18 GLY A N 11
ATOM 10103 C CA . GLY A 1 18 ? -5.185 -7.275 11.156 1.00 0.00 18 GLY A CA 11
ATOM 10104 C C . GLY A 1 18 ? -5.100 -5.950 10.426 1.00 0.00 18 GLY A C 11
ATOM 10105 O O . GLY A 1 18 ? -5.159 -5.920 9.192 1.00 0.00 18 GLY A O 11
ATOM 10109 N N . PRO A 1 19 ? -4.971 -4.838 11.162 1.00 0.00 19 PRO A N 11
ATOM 10110 C CA . PRO A 1 19 ? -4.867 -3.504 10.571 1.00 0.00 19 PRO A CA 11
ATOM 10111 C C . PRO A 1 19 ? -3.596 -3.344 9.746 1.00 0.00 19 PRO A C 11
ATOM 10112 O O . PRO A 1 19 ? -2.487 -3.568 10.236 1.00 0.00 19 PRO A O 11
ATOM 10123 N N . LEU A 1 20 ? -3.764 -2.972 8.490 1.00 0.00 20 LEU A N 11
ATOM 10124 C CA . LEU A 1 20 ? -2.632 -2.760 7.600 1.00 0.00 20 LEU A CA 11
ATOM 10125 C C . LEU A 1 20 ? -1.962 -1.427 7.891 1.00 0.00 20 LEU A C 11
ATOM 10126 O O . LEU A 1 20 ? -2.636 -0.417 8.099 1.00 0.00 20 LEU A O 11
ATOM 10142 N N . ARG A 1 21 ? -0.637 -1.429 7.919 1.00 0.00 21 ARG A N 11
ATOM 10143 C CA . ARG A 1 21 ? 0.114 -0.200 8.105 1.00 0.00 21 ARG A CA 11
ATOM 10144 C C . ARG A 1 21 ? 0.396 0.425 6.746 1.00 0.00 21 ARG A C 11
ATOM 10145 O O . ARG A 1 21 ? 1.000 -0.205 5.877 1.00 0.00 21 ARG A O 11
ATOM 10166 N N . TYR A 1 22 ? -0.076 1.646 6.559 1.00 0.00 22 TYR A N 11
ATOM 10167 C CA . TYR A 1 22 ? 0.056 2.327 5.281 1.00 0.00 22 TYR A CA 11
ATOM 10168 C C . TYR A 1 22 ? 1.385 3.067 5.191 1.00 0.00 22 TYR A C 11
ATOM 10169 O O . TYR A 1 22 ? 1.746 3.828 6.088 1.00 0.00 22 TYR A O 11
ATOM 10187 N N . LEU A 1 23 ? 2.112 2.813 4.114 1.00 0.00 23 LEU A N 11
ATOM 10188 C CA . LEU A 1 23 ? 3.332 3.548 3.815 1.00 0.00 23 LEU A CA 11
ATOM 10189 C C . LEU A 1 23 ? 3.060 4.589 2.733 1.00 0.00 23 LEU A C 11
ATOM 10190 O O . LEU A 1 23 ? 2.700 4.249 1.601 1.00 0.00 23 LEU A O 11
ATOM 10206 N N . GLU A 1 24 ? 3.227 5.853 3.096 1.00 0.00 24 GLU A N 11
ATOM 10207 C CA . GLU A 1 24 ? 2.905 6.973 2.218 1.00 0.00 24 GLU A CA 11
ATOM 10208 C C . GLU A 1 24 ? 3.853 7.035 1.023 1.00 0.00 24 GLU A C 11
ATOM 10209 O O . GLU A 1 24 ? 3.476 7.491 -0.053 1.00 0.00 24 GLU A O 11
ATOM 10221 N N . SER A 1 25 ? 5.082 6.575 1.219 1.00 0.00 25 SER A N 11
ATOM 10222 C CA . SER A 1 25 ? 6.114 6.676 0.195 1.00 0.00 25 SER A CA 11
ATOM 10223 C C . SER A 1 25 ? 5.726 5.965 -1.106 1.00 0.00 25 SER A C 11
ATOM 10224 O O . SER A 1 25 ? 5.838 6.543 -2.189 1.00 0.00 25 SER A O 11
ATOM 10232 N N . GLU A 1 26 ? 5.252 4.728 -1.004 1.00 0.00 26 GLU A N 11
ATOM 10233 C CA . GLU A 1 26 ? 5.021 3.906 -2.193 1.00 0.00 26 GLU A CA 11
ATOM 10234 C C . GLU A 1 26 ? 3.584 3.399 -2.284 1.00 0.00 26 GLU A C 11
ATOM 10235 O O . GLU A 1 26 ? 3.279 2.568 -3.142 1.00 0.00 26 GLU A O 11
ATOM 10247 N N . GLN A 1 27 ? 2.704 3.909 -1.423 1.00 0.00 27 GLN A N 11
ATOM 10248 C CA . GLN A 1 27 ? 1.331 3.406 -1.337 1.00 0.00 27 GLN A CA 11
ATOM 10249 C C . GLN A 1 27 ? 1.343 1.915 -1.022 1.00 0.00 27 GLN A C 11
ATOM 10250 O O . GLN A 1 27 ? 0.848 1.092 -1.798 1.00 0.00 27 GLN A O 11
ATOM 10264 N N . LEU A 1 28 ? 1.907 1.573 0.122 1.00 0.00 28 LEU A N 11
ATOM 10265 C CA . LEU A 1 28 ? 2.074 0.179 0.493 1.00 0.00 28 LEU A CA 11
ATOM 10266 C C . LEU A 1 28 ? 1.283 -0.143 1.746 1.00 0.00 28 LEU A C 11
ATOM 10267 O O . LEU A 1 28 ? 1.236 0.650 2.686 1.00 0.00 28 LEU A O 11
ATOM 10283 N N . LEU A 1 29 ? 0.659 -1.304 1.745 1.00 0.00 29 LEU A N 11
ATOM 10284 C CA . LEU A 1 29 ? -0.050 -1.793 2.905 1.00 0.00 29 LEU A CA 11
ATOM 10285 C C . LEU A 1 29 ? 0.706 -2.980 3.475 1.00 0.00 29 LEU A C 11
ATOM 10286 O O . LEU A 1 29 ? 0.731 -4.055 2.879 1.00 0.00 29 LEU A O 11
ATOM 10302 N N . VAL A 1 30 ? 1.328 -2.783 4.618 1.00 0.00 30 VAL A N 11
ATOM 10303 C CA . VAL A 1 30 ? 2.150 -3.817 5.215 1.00 0.00 30 VAL A CA 11
ATOM 10304 C C . VAL A 1 30 ? 1.534 -4.304 6.514 1.00 0.00 30 VAL A C 11
ATOM 10305 O O . VAL A 1 30 ? 1.243 -3.509 7.412 1.00 0.00 30 VAL A O 11
ATOM 10318 N N . ASN A 1 31 ? 1.317 -5.603 6.607 1.00 0.00 31 ASN A N 11
ATOM 10319 C CA . ASN A 1 31 ? 0.856 -6.193 7.846 1.00 0.00 31 ASN A CA 11
ATOM 10320 C C . ASN A 1 31 ? 2.052 -6.458 8.741 1.00 0.00 31 ASN A C 11
ATOM 10321 O O . ASN A 1 31 ? 2.912 -7.279 8.422 1.00 0.00 31 ASN A O 11
ATOM 10332 N N . GLU A 1 32 ? 2.087 -5.772 9.868 1.00 0.00 32 GLU A N 11
ATOM 10333 C CA . GLU A 1 32 ? 3.233 -5.800 10.757 1.00 0.00 32 GLU A CA 11
ATOM 10334 C C . GLU A 1 32 ? 3.260 -7.106 11.551 1.00 0.00 32 GLU A C 11
ATOM 10335 O O . GLU A 1 32 ? 4.254 -7.441 12.194 1.00 0.00 32 GLU A O 11
ATOM 10347 N N . ARG A 1 33 ? 2.163 -7.850 11.478 1.00 0.00 33 ARG A N 11
ATOM 10348 C CA . ARG A 1 33 ? 2.058 -9.131 12.164 1.00 0.00 33 ARG A CA 11
ATOM 10349 C C . ARG A 1 33 ? 2.690 -10.255 11.338 1.00 0.00 33 ARG A C 11
ATOM 10350 O O . ARG A 1 33 ? 3.335 -11.151 11.883 1.00 0.00 33 ARG A O 11
ATOM 10371 N N . LEU A 1 34 ? 2.503 -10.205 10.019 1.00 0.00 34 LEU A N 11
ATOM 10372 C CA . LEU A 1 34 ? 2.975 -11.280 9.141 1.00 0.00 34 LEU A CA 11
ATOM 10373 C C . LEU A 1 34 ? 4.187 -10.863 8.312 1.00 0.00 34 LEU A C 11
ATOM 10374 O O . LEU A 1 34 ? 4.865 -11.715 7.737 1.00 0.00 34 LEU A O 11
ATOM 10390 N N . ASN A 1 35 ? 4.447 -9.557 8.250 1.00 0.00 35 ASN A N 11
ATOM 10391 C CA . ASN A 1 35 ? 5.577 -9.006 7.487 1.00 0.00 35 ASN A CA 11
ATOM 10392 C C . ASN A 1 35 ? 5.370 -9.204 5.989 1.00 0.00 35 ASN A C 11
ATOM 10393 O O . ASN A 1 35 ? 6.319 -9.441 5.237 1.00 0.00 35 ASN A O 11
ATOM 10404 N N . LEU A 1 36 ? 4.124 -9.070 5.562 1.00 0.00 36 LEU A N 11
ATOM 10405 C CA . LEU A 1 36 ? 3.774 -9.198 4.153 1.00 0.00 36 LEU A CA 11
ATOM 10406 C C . LEU A 1 36 ? 3.201 -7.879 3.660 1.00 0.00 36 LEU A C 11
ATOM 10407 O O . LEU A 1 36 ? 2.532 -7.171 4.419 1.00 0.00 36 LEU A O 11
ATOM 10423 N N . ALA A 1 37 ? 3.452 -7.551 2.402 1.00 0.00 37 ALA A N 11
ATOM 10424 C CA . ALA A 1 37 ? 3.064 -6.253 1.877 1.00 0.00 37 ALA A CA 11
ATOM 10425 C C . ALA A 1 37 ? 2.153 -6.380 0.668 1.00 0.00 37 ALA A C 11
ATOM 10426 O O . ALA A 1 37 ? 2.349 -7.243 -0.190 1.00 0.00 37 ALA A O 11
ATOM 10433 N N . TYR A 1 38 ? 1.150 -5.515 0.629 1.00 0.00 38 TYR A N 11
ATOM 10434 C CA . TYR A 1 38 ? 0.254 -5.392 -0.510 1.00 0.00 38 TYR A CA 11
ATOM 10435 C C . TYR A 1 38 ? 0.372 -3.974 -1.061 1.00 0.00 38 TYR A C 11
ATOM 10436 O O . TYR A 1 38 ? 0.497 -3.025 -0.293 1.00 0.00 38 TYR A O 11
ATOM 10454 N N . ARG A 1 39 ? 0.349 -3.815 -2.373 1.00 0.00 39 ARG A N 11
ATOM 10455 C CA . ARG A 1 39 ? 0.453 -2.482 -2.952 1.00 0.00 39 ARG A CA 11
ATOM 10456 C C . ARG A 1 39 ? -0.920 -1.940 -3.302 1.00 0.00 39 ARG A C 11
ATOM 10457 O O . ARG A 1 39 ? -1.834 -2.698 -3.627 1.00 0.00 39 ARG A O 11
ATOM 10478 N N . ILE A 1 40 ? -1.064 -0.629 -3.218 1.00 0.00 40 ILE A N 11
ATOM 10479 C CA . ILE A 1 40 ? -2.202 0.032 -3.821 1.00 0.00 40 ILE A CA 11
ATOM 10480 C C . ILE A 1 40 ? -1.793 0.448 -5.221 1.00 0.00 40 ILE A C 11
ATOM 10481 O O . ILE A 1 40 ? -0.964 1.342 -5.396 1.00 0.00 40 ILE A O 11
ATOM 10497 N N . ASP A 1 41 ? -2.364 -0.205 -6.216 1.00 0.00 41 ASP A N 11
ATOM 10498 C CA . ASP A 1 41 ? -1.872 -0.073 -7.577 1.00 0.00 41 ASP A CA 11
ATOM 10499 C C . ASP A 1 41 ? -2.980 0.384 -8.515 1.00 0.00 41 ASP A C 11
ATOM 10500 O O . ASP A 1 41 ? -4.022 -0.265 -8.618 1.00 0.00 41 ASP A O 11
ATOM 10509 N N . ASP A 1 42 ? -2.759 1.530 -9.159 1.00 0.00 42 ASP A N 11
ATOM 10510 C CA . ASP A 1 42 ? -3.697 2.088 -10.137 1.00 0.00 42 ASP A CA 11
ATOM 10511 C C . ASP A 1 42 ? -5.048 2.397 -9.483 1.00 0.00 42 ASP A C 11
ATOM 10512 O O . ASP A 1 42 ? -6.098 2.388 -10.129 1.00 0.00 42 ASP A O 11
ATOM 10521 N N . GLY A 1 43 ? -5.004 2.690 -8.189 1.00 0.00 43 GLY A N 11
ATOM 10522 C CA . GLY A 1 43 ? -6.210 3.034 -7.462 1.00 0.00 43 GLY A CA 11
ATOM 10523 C C . GLY A 1 43 ? -6.881 1.828 -6.832 1.00 0.00 43 GLY A C 11
ATOM 10524 O O . GLY A 1 43 ? -7.927 1.957 -6.195 1.00 0.00 43 GLY A O 11
ATOM 10528 N N . ILE A 1 44 ? -6.285 0.655 -7.008 1.00 0.00 44 ILE A N 11
ATOM 10529 C CA . ILE A 1 44 ? -6.833 -0.570 -6.443 1.00 0.00 44 ILE A CA 11
ATOM 10530 C C . ILE A 1 44 ? -5.811 -1.254 -5.539 1.00 0.00 44 ILE A C 11
ATOM 10531 O O . ILE A 1 44 ? -4.730 -1.631 -5.989 1.00 0.00 44 ILE A O 11
ATOM 10547 N N . PRO A 1 45 ? -6.123 -1.393 -4.242 1.00 0.00 45 PRO A N 11
ATOM 10548 C CA . PRO A 1 45 ? -5.290 -2.154 -3.309 1.00 0.00 45 PRO A CA 11
ATOM 10549 C C . PRO A 1 45 ? -5.317 -3.640 -3.639 1.00 0.00 45 PRO A C 11
ATOM 10550 O O . PRO A 1 45 ? -6.377 -4.271 -3.612 1.00 0.00 45 PRO A O 11
ATOM 10561 N N . VAL A 1 46 ? -4.157 -4.198 -3.961 1.00 0.00 46 VAL A N 11
ATOM 10562 C CA . VAL A 1 46 ? -4.068 -5.600 -4.340 1.00 0.00 46 VAL A CA 11
ATOM 10563 C C . VAL A 1 46 ? -4.190 -6.497 -3.111 1.00 0.00 46 VAL A C 11
ATOM 10564 O O . VAL A 1 46 ? -3.194 -6.957 -2.553 1.00 0.00 46 VAL A O 11
ATOM 10577 N N . LEU A 1 47 ? -5.420 -6.712 -2.676 1.00 0.00 47 LEU A N 11
ATOM 10578 C CA . LEU A 1 47 ? -5.686 -7.555 -1.523 1.00 0.00 47 LEU A CA 11
ATOM 10579 C C . LEU A 1 47 ? -5.961 -8.980 -1.972 1.00 0.00 47 LEU A C 11
ATOM 10580 O O . LEU A 1 47 ? -7.106 -9.431 -1.985 1.00 0.00 47 LEU A O 11
ATOM 10596 N N . LEU A 1 48 ? -4.911 -9.669 -2.379 1.00 0.00 48 LEU A N 11
ATOM 10597 C CA . LEU A 1 48 ? -5.032 -11.044 -2.831 1.00 0.00 48 LEU A CA 11
ATOM 10598 C C . LEU A 1 48 ? -4.164 -11.956 -1.977 1.00 0.00 48 LEU A C 11
ATOM 10599 O O . LEU A 1 48 ? -2.967 -11.712 -1.808 1.00 0.00 48 LEU A O 11
ATOM 10615 N N . ILE A 1 49 ? -4.789 -12.997 -1.446 1.00 0.00 49 ILE A N 11
ATOM 10616 C CA . ILE A 1 49 ? -4.145 -13.936 -0.529 1.00 0.00 49 ILE A CA 11
ATOM 10617 C C . ILE A 1 49 ? -2.793 -14.434 -1.039 1.00 0.00 49 ILE A C 11
ATOM 10618 O O . ILE A 1 49 ? -1.765 -14.230 -0.394 1.00 0.00 49 ILE A O 11
ATOM 10634 N N . ASP A 1 50 ? -2.792 -15.063 -2.207 1.00 0.00 50 ASP A N 11
ATOM 10635 C CA . ASP A 1 50 ? -1.589 -15.724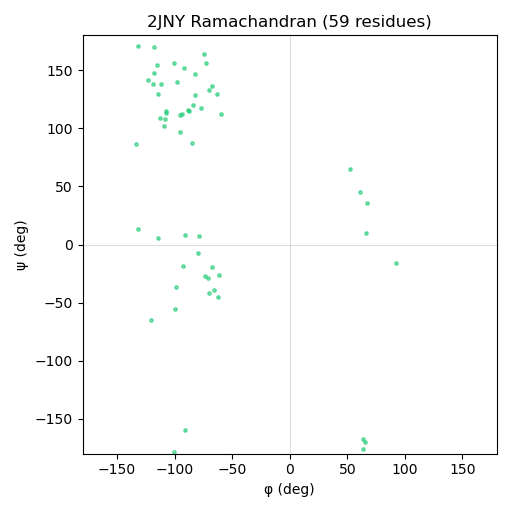 -2.715 1.00 0.00 50 ASP A CA 11
ATOM 10636 C C . ASP A 1 50 ? -0.740 -14.774 -3.552 1.00 0.00 50 ASP A C 11
ATOM 10637 O O . ASP A 1 50 ? 0.245 -15.186 -4.159 1.00 0.00 50 ASP A O 11
ATOM 10646 N N . GLU A 1 51 ? -1.113 -13.503 -3.566 1.00 0.00 51 GLU A N 11
ATOM 10647 C CA . GLU A 1 51 ? -0.376 -12.501 -4.329 1.00 0.00 51 GLU A CA 11
ATOM 10648 C C . GLU A 1 51 ? 0.505 -11.680 -3.386 1.00 0.00 51 GLU A C 11
ATOM 10649 O O . GLU A 1 51 ? 1.282 -10.832 -3.817 1.00 0.00 51 GLU A O 11
ATOM 10661 N N . ALA A 1 52 ? 0.370 -11.948 -2.091 1.00 0.00 52 ALA A N 11
ATOM 10662 C CA . ALA A 1 52 ? 1.144 -11.254 -1.073 1.00 0.00 52 ALA A CA 11
ATOM 10663 C C . ALA A 1 52 ? 2.638 -11.496 -1.266 1.00 0.00 52 ALA A C 11
ATOM 10664 O O . ALA A 1 52 ? 3.059 -12.602 -1.611 1.00 0.00 52 ALA A O 11
ATOM 10671 N N . THR A 1 53 ? 3.433 -10.459 -1.054 1.00 0.00 53 THR A N 11
ATOM 10672 C CA . THR A 1 53 ? 4.873 -10.557 -1.225 1.00 0.00 53 THR A CA 11
ATOM 10673 C C . THR A 1 53 ? 5.573 -10.364 0.119 1.00 0.00 53 THR A C 11
ATOM 10674 O O . THR A 1 53 ? 5.066 -9.645 0.987 1.00 0.00 53 THR A O 11
ATOM 10685 N N . GLU A 1 54 ? 6.722 -11.008 0.298 1.00 0.00 54 GLU A N 11
ATOM 10686 C CA . GLU A 1 54 ? 7.475 -10.874 1.538 1.00 0.00 54 GLU A CA 11
ATOM 10687 C C . GLU A 1 54 ? 8.132 -9.506 1.603 1.00 0.00 54 GLU A C 11
ATOM 10688 O O . GLU A 1 54 ? 8.812 -9.089 0.660 1.00 0.00 54 GLU A O 11
ATOM 10700 N N . TRP A 1 55 ? 7.930 -8.812 2.709 1.00 0.00 55 TRP A N 11
ATOM 10701 C CA . TRP A 1 55 ? 8.426 -7.456 2.849 1.00 0.00 55 TRP A CA 11
ATOM 10702 C C . TRP A 1 55 ? 9.552 -7.385 3.872 1.00 0.00 55 TRP A C 11
ATOM 10703 O O . TRP A 1 55 ? 9.460 -7.962 4.958 1.00 0.00 55 TRP A O 11
ATOM 10724 N N . THR A 1 56 ? 10.616 -6.687 3.505 1.00 0.00 56 THR A N 11
ATOM 10725 C CA . THR A 1 56 ? 11.718 -6.422 4.414 1.00 0.00 56 THR A CA 11
ATOM 10726 C C . THR A 1 56 ? 11.461 -5.108 5.149 1.00 0.00 56 THR A C 11
ATOM 10727 O O . THR A 1 56 ? 11.021 -4.138 4.533 1.00 0.00 56 THR A O 11
ATOM 10738 N N . PRO A 1 57 ? 11.688 -5.072 6.479 1.00 0.00 57 PRO A N 11
ATOM 10739 C CA . PRO A 1 57 ? 11.414 -3.888 7.318 1.00 0.00 57 PRO A CA 11
ATOM 10740 C C . PRO A 1 57 ? 12.303 -2.676 7.000 1.00 0.00 57 PRO A C 11
ATOM 10741 O O . PRO A 1 57 ? 12.984 -2.154 7.882 1.00 0.00 57 PRO A O 11
ATOM 10752 N N . ASN A 1 58 ? 12.265 -2.231 5.744 1.00 0.00 58 ASN A N 11
ATOM 10753 C CA . ASN A 1 58 ? 12.975 -1.028 5.300 1.00 0.00 58 ASN A CA 11
ATOM 10754 C C . ASN A 1 58 ? 14.492 -1.212 5.453 1.00 0.00 58 ASN A C 11
ATOM 10755 O O . ASN A 1 58 ? 14.981 -2.338 5.566 1.00 0.00 58 ASN A O 11
ATOM 10766 N N . ASN A 1 59 ? 15.229 -0.113 5.428 1.00 0.00 59 ASN A N 11
ATOM 10767 C CA . ASN A 1 59 ? 16.676 -0.159 5.556 1.00 0.00 59 ASN A CA 11
ATOM 10768 C C . ASN A 1 59 ? 17.079 -0.171 7.024 1.00 0.00 59 ASN A C 11
ATOM 10769 O O . ASN A 1 59 ? 17.043 0.863 7.695 1.00 0.00 59 ASN A O 11
ATOM 10780 N N . LEU A 1 60 ? 17.415 -1.348 7.529 1.00 0.00 60 LEU A N 11
ATOM 10781 C CA . LEU A 1 60 ? 17.918 -1.474 8.888 1.00 0.00 60 LEU A CA 11
ATOM 10782 C C . LEU A 1 60 ? 19.433 -1.332 8.881 1.00 0.00 60 LEU A C 11
ATOM 10783 O O . LEU A 1 60 ? 20.160 -2.289 8.596 1.00 0.00 60 LEU A O 11
ATOM 10799 N N . GLU A 1 61 ? 19.908 -0.134 9.170 1.00 0.00 61 GLU A N 11
ATOM 10800 C CA . GLU A 1 61 ? 21.327 0.160 9.087 1.00 0.00 61 GLU A CA 11
ATOM 10801 C C . GLU A 1 61 ? 21.992 0.083 10.454 1.00 0.00 61 GLU A C 11
ATOM 10802 O O . GLU A 1 61 ? 21.584 0.777 11.386 1.00 0.00 61 GLU A O 11
ATOM 10814 N N . MET A 1 1 ? -8.957 13.394 12.706 1.00 0.00 1 MET A N 12
ATOM 10815 C CA . MET A 1 1 ? -9.632 14.519 12.022 1.00 0.00 1 MET A CA 12
ATOM 10816 C C . MET A 1 1 ? -9.074 14.707 10.622 1.00 0.00 1 MET A C 12
ATOM 10817 O O . MET A 1 1 ? -7.913 14.379 10.364 1.00 0.00 1 MET A O 12
ATOM 10833 N N . SER A 1 2 ? -9.913 15.216 9.722 1.00 0.00 2 SER A N 12
ATOM 10834 C CA . SER A 1 2 ? -9.508 15.518 8.353 1.00 0.00 2 SER A CA 12
ATOM 10835 C C . SER A 1 2 ? -9.224 14.235 7.569 1.00 0.00 2 SER A C 12
ATOM 10836 O O . SER A 1 2 ? -9.639 13.147 7.983 1.00 0.00 2 SER A O 12
ATOM 10844 N N . LEU A 1 3 ? -8.547 14.377 6.427 1.00 0.00 3 LEU A N 12
ATOM 10845 C CA . LEU A 1 3 ? -8.236 13.251 5.545 1.00 0.00 3 LEU A CA 12
ATOM 10846 C C . LEU A 1 3 ? -9.510 12.663 4.944 1.00 0.00 3 LEU A C 12
ATOM 10847 O O . LEU A 1 3 ? -10.602 13.216 5.100 1.00 0.00 3 LEU A O 12
ATOM 10863 N N . ASP A 1 4 ? -9.357 11.561 4.231 1.00 0.00 4 ASP A N 12
ATOM 10864 C CA . ASP A 1 4 ? -10.492 10.878 3.621 1.00 0.00 4 ASP A CA 12
ATOM 10865 C C . ASP A 1 4 ? -10.565 9.442 4.112 1.00 0.00 4 ASP A C 12
ATOM 10866 O O . ASP A 1 4 ? -9.955 8.546 3.528 1.00 0.00 4 ASP A O 12
ATOM 10875 N N . PRO A 1 5 ? -11.266 9.213 5.232 1.00 0.00 5 PRO A N 12
ATOM 10876 C CA . PRO A 1 5 ? -11.376 7.886 5.842 1.00 0.00 5 PRO A CA 12
ATOM 10877 C C . PRO A 1 5 ? -11.996 6.849 4.906 1.00 0.00 5 PRO A C 12
ATOM 10878 O O . PRO A 1 5 ? -11.791 5.655 5.089 1.00 0.00 5 PRO A O 12
ATOM 10889 N N . GLN A 1 6 ? -12.735 7.307 3.899 1.00 0.00 6 GLN A N 12
ATOM 10890 C CA . GLN A 1 6 ? -13.407 6.405 2.968 1.00 0.00 6 GLN A CA 12
ATOM 10891 C C . GLN A 1 6 ? -12.425 5.780 1.982 1.00 0.00 6 GLN A C 12
ATOM 10892 O O . GLN A 1 6 ? -12.685 4.709 1.441 1.00 0.00 6 GLN A O 12
ATOM 10906 N N . LEU A 1 7 ? -11.303 6.448 1.749 1.00 0.00 7 LEU A N 12
ATOM 10907 C CA . LEU A 1 7 ? -10.250 5.885 0.910 1.00 0.00 7 LEU A CA 12
ATOM 10908 C C . LEU A 1 7 ? -9.507 4.780 1.652 1.00 0.00 7 LEU A C 12
ATOM 10909 O O . LEU A 1 7 ? -8.794 3.983 1.045 1.00 0.00 7 LEU A O 12
ATOM 10925 N N . LEU A 1 8 ? -9.691 4.737 2.965 1.00 0.00 8 LEU A N 12
ATOM 10926 C CA . LEU A 1 8 ? -8.990 3.780 3.802 1.00 0.00 8 LEU A CA 12
ATOM 10927 C C . LEU A 1 8 ? -9.954 2.759 4.400 1.00 0.00 8 LEU A C 12
ATOM 10928 O O . LEU A 1 8 ? -10.064 1.640 3.903 1.00 0.00 8 LEU A O 12
ATOM 10944 N N . GLU A 1 9 ? -10.675 3.177 5.444 1.00 0.00 9 GLU A N 12
ATOM 10945 C CA . GLU A 1 9 ? -11.526 2.281 6.233 1.00 0.00 9 GLU A CA 12
ATOM 10946 C C . GLU A 1 9 ? -10.676 1.186 6.877 1.00 0.00 9 GLU A C 12
ATOM 10947 O O . GLU A 1 9 ? -9.454 1.319 6.962 1.00 0.00 9 GLU A O 12
ATOM 10959 N N . VAL A 1 10 ? -11.310 0.124 7.356 1.00 0.00 10 VAL A N 12
ATOM 10960 C CA . VAL A 1 10 ? -10.576 -0.966 7.980 1.00 0.00 10 VAL A CA 12
ATOM 10961 C C . VAL A 1 10 ? -9.918 -1.844 6.921 1.00 0.00 10 VAL A C 12
ATOM 10962 O O . VAL A 1 10 ? -10.573 -2.660 6.273 1.00 0.00 10 VAL A O 12
ATOM 10975 N N . LEU A 1 11 ? -8.623 -1.652 6.738 1.00 0.00 11 LEU A N 12
ATOM 10976 C CA . LEU A 1 11 ? -7.858 -2.450 5.801 1.00 0.00 11 LEU A CA 12
ATOM 10977 C C . LEU A 1 11 ? -7.033 -3.478 6.558 1.00 0.00 11 LEU A C 12
ATOM 10978 O O . LEU A 1 11 ? -6.146 -3.124 7.339 1.00 0.00 11 LEU A O 12
ATOM 10994 N N . ALA A 1 12 ? -7.340 -4.745 6.334 1.00 0.00 12 ALA A N 12
ATOM 10995 C CA . ALA A 1 12 ? -6.681 -5.824 7.050 1.00 0.00 12 ALA A CA 12
ATOM 10996 C C . ALA A 1 12 ? -6.313 -6.963 6.109 1.00 0.00 12 ALA A C 12
ATOM 10997 O O . ALA A 1 12 ? -6.909 -7.113 5.040 1.00 0.00 12 ALA A O 12
ATOM 11004 N N . CYS A 1 13 ? -5.327 -7.756 6.509 1.00 0.00 13 CYS A N 12
ATOM 11005 C CA . CYS A 1 13 ? -4.896 -8.913 5.728 1.00 0.00 13 CYS A CA 12
ATOM 11006 C C . CYS A 1 13 ? -6.010 -9.960 5.654 1.00 0.00 13 CYS A C 12
ATOM 11007 O O . CYS A 1 13 ? -6.737 -10.166 6.622 1.00 0.00 13 CYS A O 12
ATOM 11015 N N . PRO A 1 14 ? -6.182 -10.615 4.494 1.00 0.00 14 PRO A N 12
ATOM 11016 C CA . PRO A 1 14 ? -7.189 -11.672 4.323 1.00 0.00 14 PRO A CA 12
ATOM 11017 C C . PRO A 1 14 ? -6.921 -12.899 5.199 1.00 0.00 14 PRO A C 12
ATOM 11018 O O . PRO A 1 14 ? -7.832 -13.677 5.481 1.00 0.00 14 PRO A O 12
ATOM 11029 N N . LYS A 1 15 ? -5.676 -13.061 5.633 1.00 0.00 15 LYS A N 12
ATOM 11030 C CA . LYS A 1 15 ? -5.287 -14.225 6.427 1.00 0.00 15 LYS A CA 12
ATOM 11031 C C . LYS A 1 15 ? -5.684 -14.076 7.894 1.00 0.00 15 LYS A C 12
ATOM 11032 O O . LYS A 1 15 ? -6.607 -14.737 8.370 1.00 0.00 15 LYS A O 12
ATOM 11051 N N . ASP A 1 16 ? -4.992 -13.201 8.601 1.00 0.00 16 ASP A N 12
ATOM 11052 C CA . ASP A 1 16 ? -5.184 -13.046 10.041 1.00 0.00 16 ASP A CA 12
ATOM 11053 C C . ASP A 1 16 ? -6.101 -11.870 10.344 1.00 0.00 16 ASP A C 12
ATOM 11054 O O . ASP A 1 16 ? -6.534 -11.680 11.484 1.00 0.00 16 ASP A O 12
ATOM 11063 N N . LYS A 1 17 ? -6.389 -11.089 9.310 1.00 0.00 17 LYS A N 12
ATOM 11064 C CA . LYS A 1 17 ? -7.184 -9.871 9.433 1.00 0.00 17 LYS A CA 12
ATOM 11065 C C . LYS A 1 17 ? -6.496 -8.868 10.353 1.00 0.00 17 LYS A C 12
ATOM 11066 O O . LYS A 1 17 ? -7.143 -8.120 11.090 1.00 0.00 17 LYS A O 12
ATOM 11085 N N . GLY A 1 18 ? -5.172 -8.857 10.286 1.00 0.00 18 GLY A N 12
ATOM 11086 C CA . GLY A 1 18 ? -4.400 -7.869 11.002 1.00 0.00 18 GLY A CA 12
ATOM 11087 C C . GLY A 1 18 ? -4.370 -6.549 10.260 1.00 0.00 18 GLY A C 12
ATOM 11088 O O . GLY A 1 18 ? -4.298 -6.537 9.028 1.00 0.00 18 GLY A O 12
ATOM 11092 N N . PRO A 1 19 ? -4.439 -5.422 10.987 1.00 0.00 19 PRO A N 12
ATOM 11093 C CA . PRO A 1 19 ? -4.461 -4.081 10.387 1.00 0.00 19 PRO A CA 12
ATOM 11094 C C . PRO A 1 19 ? -3.232 -3.801 9.526 1.00 0.00 19 PRO A C 12
ATOM 11095 O O . PRO A 1 19 ? -2.100 -4.115 9.908 1.00 0.00 19 PRO A O 12
ATOM 11106 N N . LEU A 1 20 ? -3.465 -3.209 8.365 1.00 0.00 20 LEU A N 12
ATOM 11107 C CA . LEU A 1 20 ? -2.394 -2.904 7.435 1.00 0.00 20 LEU A CA 12
ATOM 11108 C C . LEU A 1 20 ? -1.717 -1.585 7.797 1.00 0.00 20 LEU A C 12
ATOM 11109 O O . LEU A 1 20 ? -2.381 -0.583 8.077 1.00 0.00 20 LEU A O 12
ATOM 11125 N N . ARG A 1 21 ? -0.396 -1.608 7.806 1.00 0.00 21 ARG A N 12
ATOM 11126 C CA . ARG A 1 21 ? 0.410 -0.426 8.054 1.00 0.00 21 ARG A CA 12
ATOM 11127 C C . ARG A 1 21 ? 0.584 0.331 6.742 1.00 0.00 21 ARG A C 12
ATOM 11128 O O . ARG A 1 21 ? 1.126 -0.209 5.775 1.00 0.00 21 ARG A O 12
ATOM 11149 N N . TYR A 1 22 ? 0.103 1.564 6.702 1.00 0.00 22 TYR A N 12
ATOM 11150 C CA . TYR A 1 22 ? 0.057 2.327 5.461 1.00 0.00 22 TYR A CA 12
ATOM 11151 C C . TYR A 1 22 ? 1.338 3.123 5.239 1.00 0.00 22 TYR A C 12
ATOM 11152 O O . TYR A 1 22 ? 1.651 4.047 5.992 1.00 0.00 22 TYR A O 12
ATOM 11170 N N . LEU A 1 23 ? 2.073 2.751 4.202 1.00 0.00 23 LEU A N 12
ATOM 11171 C CA . LEU A 1 23 ? 3.257 3.490 3.797 1.00 0.00 23 LEU A CA 12
ATOM 11172 C C . LEU A 1 23 ? 2.869 4.548 2.775 1.00 0.00 23 LEU A C 12
ATOM 11173 O O . LEU A 1 23 ? 2.612 4.238 1.612 1.00 0.00 23 LEU A O 12
ATOM 11189 N N . GLU A 1 24 ? 2.820 5.794 3.230 1.00 0.00 24 GLU A N 12
ATOM 11190 C CA . GLU A 1 24 ? 2.367 6.915 2.408 1.00 0.00 24 GLU A CA 12
ATOM 11191 C C . GLU A 1 24 ? 3.219 7.088 1.151 1.00 0.00 24 GLU A C 12
ATOM 11192 O O . GLU A 1 24 ? 2.694 7.248 0.052 1.00 0.00 24 GLU A O 12
ATOM 11204 N N . SER A 1 25 ? 4.531 7.040 1.331 1.00 0.00 25 SER A N 12
ATOM 11205 C CA . SER A 1 25 ? 5.483 7.354 0.270 1.00 0.00 25 SER A CA 12
ATOM 11206 C C . SER A 1 25 ? 5.294 6.488 -0.979 1.00 0.00 25 SER A C 12
ATOM 11207 O O . SER A 1 25 ? 5.212 7.002 -2.095 1.00 0.00 25 SER A O 12
ATOM 11215 N N . GLU A 1 26 ? 5.213 5.177 -0.788 1.00 0.00 26 GLU A N 12
ATOM 11216 C CA . GLU A 1 26 ? 5.173 4.252 -1.915 1.00 0.00 26 GLU A CA 12
ATOM 11217 C C . GLU A 1 26 ? 3.788 3.645 -2.122 1.00 0.00 26 GLU A C 12
ATOM 11218 O O . GLU A 1 26 ? 3.633 2.752 -2.954 1.00 0.00 26 GLU A O 12
ATOM 11230 N N . GLN A 1 27 ? 2.789 4.132 -1.386 1.00 0.00 27 GLN A N 12
ATOM 11231 C CA . GLN A 1 27 ? 1.428 3.593 -1.480 1.00 0.00 27 GLN A CA 12
ATOM 11232 C C . GLN A 1 27 ? 1.430 2.087 -1.224 1.00 0.00 27 GLN A C 12
ATOM 11233 O O . GLN A 1 27 ? 1.020 1.294 -2.074 1.00 0.00 27 GLN A O 12
ATOM 11247 N N . LEU A 1 28 ? 1.911 1.696 -0.054 1.00 0.00 28 LEU A N 12
ATOM 11248 C CA . LEU A 1 28 ? 2.021 0.286 0.286 1.00 0.00 28 LEU A CA 12
ATOM 11249 C C . LEU A 1 28 ? 1.234 -0.037 1.547 1.00 0.00 28 LEU A C 12
ATOM 11250 O O . LEU A 1 28 ? 1.210 0.752 2.494 1.00 0.00 28 LEU A O 12
ATOM 11266 N N . LEU A 1 29 ? 0.599 -1.197 1.552 1.00 0.00 29 LEU A N 12
ATOM 11267 C CA . LEU A 1 29 ? -0.109 -1.676 2.727 1.00 0.00 29 LEU A CA 12
ATOM 11268 C C . LEU A 1 29 ? 0.563 -2.932 3.262 1.00 0.00 29 LEU A C 12
ATOM 11269 O O . LEU A 1 29 ? 0.507 -3.993 2.642 1.00 0.00 29 LEU A O 12
ATOM 11285 N N . VAL A 1 30 ? 1.204 -2.810 4.412 1.00 0.00 30 VAL A N 12
ATOM 11286 C CA . VAL A 1 30 ? 1.947 -3.920 4.987 1.00 0.00 30 VAL A CA 12
ATOM 11287 C C . VAL A 1 30 ? 1.351 -4.342 6.324 1.00 0.00 30 VAL A C 12
ATOM 11288 O O . VAL A 1 30 ? 1.317 -3.563 7.270 1.00 0.00 30 VAL A O 12
ATOM 11301 N N . ASN A 1 31 ? 0.876 -5.574 6.409 1.00 0.00 31 ASN A N 12
ATOM 11302 C CA . ASN A 1 31 ? 0.399 -6.096 7.682 1.00 0.00 31 ASN A CA 12
ATOM 11303 C C . ASN A 1 31 ? 1.599 -6.456 8.531 1.00 0.00 31 ASN A C 12
ATOM 11304 O O . ASN A 1 31 ? 2.355 -7.352 8.183 1.00 0.00 31 ASN A O 12
ATOM 11315 N N . GLU A 1 32 ? 1.762 -5.763 9.649 1.00 0.00 32 GLU A N 12
ATOM 11316 C CA . GLU A 1 32 ? 2.964 -5.896 10.467 1.00 0.00 32 GLU A CA 12
ATOM 11317 C C . GLU A 1 32 ? 2.959 -7.220 11.236 1.00 0.00 32 GLU A C 12
ATOM 11318 O O . GLU A 1 32 ? 3.987 -7.672 11.737 1.00 0.00 32 GLU A O 12
ATOM 11330 N N . ARG A 1 33 ? 1.791 -7.847 11.304 1.00 0.00 33 ARG A N 12
ATOM 11331 C CA . ARG A 1 33 ? 1.634 -9.100 12.032 1.00 0.00 33 ARG A CA 12
ATOM 11332 C C . ARG A 1 33 ? 2.194 -10.285 11.246 1.00 0.00 33 ARG A C 12
ATOM 11333 O O . ARG A 1 33 ? 2.665 -11.262 11.828 1.00 0.00 33 ARG A O 12
ATOM 11354 N N . LEU A 1 34 ? 2.146 -10.195 9.927 1.00 0.00 34 LEU A N 12
ATOM 11355 C CA . LEU A 1 34 ? 2.707 -11.234 9.071 1.00 0.00 34 LEU A CA 12
ATOM 11356 C C . LEU A 1 34 ? 3.892 -10.682 8.284 1.00 0.00 34 LEU A C 12
ATOM 11357 O O . LEU A 1 34 ? 4.641 -11.429 7.657 1.00 0.00 34 LEU A O 12
ATOM 11373 N N . ASN A 1 35 ? 4.037 -9.361 8.344 1.00 0.00 35 ASN A N 12
ATOM 11374 C CA . ASN A 1 35 ? 5.071 -8.624 7.621 1.00 0.00 35 ASN A CA 12
ATOM 11375 C C . ASN A 1 35 ? 5.021 -8.944 6.129 1.00 0.00 35 ASN A C 12
ATOM 11376 O O . ASN A 1 35 ? 6.017 -9.312 5.505 1.00 0.00 35 ASN A O 12
ATOM 11387 N N . LEU A 1 36 ? 3.830 -8.792 5.567 1.00 0.00 36 LEU A N 12
ATOM 11388 C CA . LEU A 1 36 ? 3.609 -8.996 4.145 1.00 0.00 36 LEU A CA 12
ATOM 11389 C C . LEU A 1 36 ? 3.134 -7.693 3.530 1.00 0.00 36 LEU A C 12
ATOM 11390 O O . LEU A 1 36 ? 2.458 -6.905 4.196 1.00 0.00 36 LEU A O 12
ATOM 11406 N N . ALA A 1 37 ? 3.448 -7.477 2.265 1.00 0.00 37 ALA A N 12
ATOM 11407 C CA . ALA A 1 37 ? 3.178 -6.194 1.643 1.00 0.00 37 ALA A CA 12
ATOM 11408 C C . ALA A 1 37 ? 2.237 -6.327 0.462 1.00 0.00 37 ALA A C 12
ATOM 11409 O O . ALA A 1 37 ? 2.444 -7.153 -0.431 1.00 0.00 37 ALA A O 12
ATOM 11416 N N . TYR A 1 38 ? 1.196 -5.513 0.483 1.00 0.00 38 TYR A N 12
ATOM 11417 C CA . TYR A 1 38 ? 0.237 -5.445 -0.600 1.00 0.00 38 TYR A CA 12
ATOM 11418 C C . TYR A 1 38 ? 0.398 -4.120 -1.330 1.00 0.00 38 TYR A C 12
ATOM 11419 O O . TYR A 1 38 ? 0.627 -3.082 -0.706 1.00 0.00 38 TYR A O 12
ATOM 11437 N N . ARG A 1 39 ? 0.290 -4.160 -2.644 1.00 0.00 39 ARG A N 12
ATOM 11438 C CA . ARG A 1 39 ? 0.523 -2.976 -3.455 1.00 0.00 39 ARG A CA 12
ATOM 11439 C C . ARG A 1 39 ? -0.776 -2.231 -3.724 1.00 0.00 39 ARG A C 12
ATOM 11440 O O . ARG A 1 39 ? -1.820 -2.844 -3.960 1.00 0.00 39 ARG A O 12
ATOM 11461 N N . ILE A 1 40 ? -0.710 -0.907 -3.678 1.00 0.00 40 ILE A N 12
ATOM 11462 C CA . ILE A 1 40 ? -1.828 -0.081 -4.091 1.00 0.00 40 ILE A CA 12
ATOM 11463 C C . ILE A 1 40 ? -1.579 0.409 -5.510 1.00 0.00 40 ILE A C 12
ATOM 11464 O O . ILE A 1 40 ? -0.661 1.192 -5.754 1.00 0.00 40 ILE A O 12
ATOM 11480 N N . ASP A 1 41 ? -2.382 -0.069 -6.446 1.00 0.00 41 ASP A N 12
ATOM 11481 C CA . ASP A 1 41 ? -2.189 0.252 -7.853 1.00 0.00 41 ASP A CA 12
ATOM 11482 C C . ASP A 1 41 ? -3.483 0.798 -8.436 1.00 0.00 41 ASP A C 12
ATOM 11483 O O . ASP A 1 41 ? -4.538 0.184 -8.280 1.00 0.00 41 ASP A O 12
ATOM 11492 N N . ASP A 1 42 ? -3.405 1.978 -9.062 1.00 0.00 42 ASP A N 12
ATOM 11493 C CA . ASP A 1 42 ? -4.578 2.637 -9.651 1.00 0.00 42 ASP A CA 12
ATOM 11494 C C . ASP A 1 42 ? -5.587 3.028 -8.561 1.00 0.00 42 ASP A C 12
ATOM 11495 O O . ASP A 1 42 ? -6.729 3.402 -8.835 1.00 0.00 42 ASP A O 12
ATOM 11504 N N . GLY A 1 43 ? -5.138 2.984 -7.315 1.00 0.00 43 GLY A N 12
ATOM 11505 C CA . GLY A 1 43 ? -6.016 3.277 -6.202 1.00 0.00 43 GLY A CA 12
ATOM 11506 C C . GLY A 1 43 ? -6.696 2.032 -5.681 1.00 0.00 43 GLY A C 12
ATOM 11507 O O . GLY A 1 43 ? -7.582 2.105 -4.830 1.00 0.00 43 GLY A O 12
ATOM 11511 N N . ILE A 1 44 ? -6.280 0.885 -6.197 1.00 0.00 44 ILE A N 12
ATOM 11512 C CA . ILE A 1 44 ? -6.825 -0.391 -5.768 1.00 0.00 44 ILE A CA 12
ATOM 11513 C C . ILE A 1 44 ? -5.797 -1.141 -4.933 1.00 0.00 44 ILE A C 12
ATOM 11514 O O . ILE A 1 44 ? -4.715 -1.484 -5.420 1.00 0.00 44 ILE A O 12
ATOM 11530 N N . PRO A 1 45 ? -6.101 -1.367 -3.650 1.00 0.00 45 PRO A N 12
ATOM 11531 C CA . PRO A 1 45 ? -5.260 -2.174 -2.775 1.00 0.00 45 PRO A CA 12
ATOM 11532 C C . PRO A 1 45 ? -5.354 -3.648 -3.139 1.00 0.00 45 PRO A C 12
ATOM 11533 O O . PRO A 1 45 ? -6.370 -4.297 -2.872 1.00 0.00 45 PRO A O 12
ATOM 11544 N N . VAL A 1 46 ? -4.311 -4.162 -3.776 1.00 0.00 46 VAL A N 12
ATOM 11545 C CA . VAL A 1 46 ? -4.291 -5.551 -4.205 1.00 0.00 46 VAL A CA 12
ATOM 11546 C C . VAL A 1 46 ? -4.051 -6.469 -3.013 1.00 0.00 46 VAL A C 12
ATOM 11547 O O . VAL A 1 46 ? -2.912 -6.703 -2.614 1.00 0.00 46 VAL A O 12
ATOM 11560 N N . LEU A 1 47 ? -5.137 -6.977 -2.444 1.00 0.00 47 LEU A N 12
ATOM 11561 C CA . LEU A 1 47 ? -5.063 -7.810 -1.251 1.00 0.00 47 LEU A CA 12
ATOM 11562 C C . LEU A 1 47 ? -4.988 -9.285 -1.616 1.00 0.00 47 LEU A C 12
ATOM 11563 O O . LEU A 1 47 ? -5.509 -10.144 -0.909 1.00 0.00 47 LEU A O 12
ATOM 11579 N N . LEU A 1 48 ? -4.309 -9.571 -2.706 1.00 0.00 48 LEU A N 12
ATOM 11580 C CA . LEU A 1 48 ? -4.136 -10.942 -3.154 1.00 0.00 48 LEU A CA 12
ATOM 11581 C C . LEU A 1 48 ? -2.952 -11.575 -2.442 1.00 0.00 48 LEU A C 12
ATOM 11582 O O . LEU A 1 48 ? -1.830 -11.085 -2.544 1.00 0.00 48 LEU A O 12
ATOM 11598 N N . ILE A 1 49 ? -3.208 -12.658 -1.725 1.00 0.00 49 ILE A N 12
ATOM 11599 C CA . ILE A 1 49 ? -2.161 -13.356 -0.986 1.00 0.00 49 ILE A 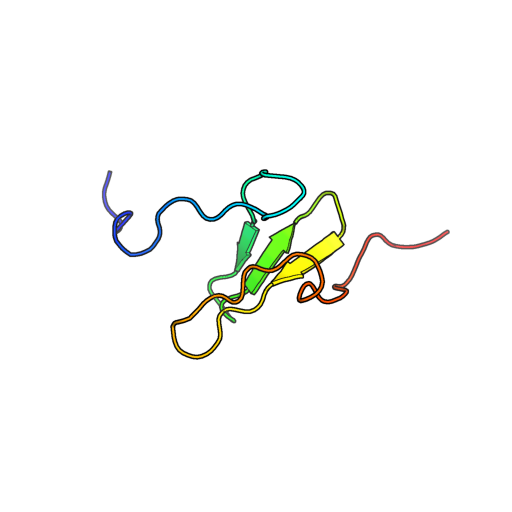CA 12
ATOM 11600 C C . ILE A 1 49 ? -1.098 -13.892 -1.939 1.00 0.00 49 ILE A C 12
ATOM 11601 O O . ILE A 1 49 ? 0.087 -13.911 -1.623 1.00 0.00 49 ILE A O 12
ATOM 11617 N N . ASP A 1 50 ? -1.540 -14.307 -3.118 1.00 0.00 50 ASP A N 12
ATOM 11618 C CA . ASP A 1 50 ? -0.642 -14.814 -4.154 1.00 0.00 50 ASP A CA 12
ATOM 11619 C C . ASP A 1 50 ? 0.296 -13.717 -4.657 1.00 0.00 50 ASP A C 12
ATOM 11620 O O . ASP A 1 50 ? 1.420 -13.986 -5.083 1.00 0.00 50 ASP A O 12
ATOM 11629 N N . GLU A 1 51 ? -0.171 -12.475 -4.585 1.00 0.00 51 GLU A N 12
ATOM 11630 C CA . GLU A 1 51 ? 0.623 -11.328 -5.009 1.00 0.00 51 GLU A CA 12
ATOM 11631 C C . GLU A 1 51 ? 1.376 -10.723 -3.833 1.00 0.00 51 GLU A C 12
ATOM 11632 O O . GLU A 1 51 ? 2.243 -9.863 -4.009 1.00 0.00 51 GLU A O 12
ATOM 11644 N N . ALA A 1 52 ? 1.044 -11.174 -2.634 1.00 0.00 52 ALA A N 12
ATOM 11645 C CA . ALA A 1 52 ? 1.692 -10.684 -1.433 1.00 0.00 52 ALA A CA 12
ATOM 11646 C C . ALA A 1 52 ? 3.123 -11.192 -1.363 1.00 0.00 52 ALA A C 12
ATOM 11647 O O . ALA A 1 52 ? 3.382 -12.384 -1.525 1.00 0.00 52 ALA A O 12
ATOM 11654 N N . THR A 1 53 ? 4.051 -10.282 -1.152 1.00 0.00 53 THR A N 12
ATOM 11655 C CA . THR A 1 53 ? 5.447 -10.643 -1.038 1.00 0.00 53 THR A CA 12
ATOM 11656 C C . THR A 1 53 ? 5.915 -10.381 0.386 1.00 0.00 53 THR A C 12
ATOM 11657 O O . THR A 1 53 ? 5.401 -9.473 1.051 1.00 0.00 53 THR A O 12
ATOM 11668 N N . GLU A 1 54 ? 6.856 -11.182 0.866 1.00 0.00 54 GLU A N 12
ATOM 11669 C CA . GLU A 1 54 ? 7.405 -10.981 2.196 1.00 0.00 54 GLU A CA 12
ATOM 11670 C C . GLU A 1 54 ? 8.178 -9.674 2.206 1.00 0.00 54 GLU A C 12
ATOM 11671 O O . GLU A 1 54 ? 9.078 -9.470 1.387 1.00 0.00 54 GLU A O 12
ATOM 11683 N N . TRP A 1 55 ? 7.820 -8.786 3.113 1.00 0.00 55 TRP A N 12
ATOM 11684 C CA . TRP A 1 55 ? 8.306 -7.422 3.054 1.00 0.00 55 TRP A CA 12
ATOM 11685 C C . TRP A 1 55 ? 9.660 -7.269 3.732 1.00 0.00 55 TRP A C 12
ATOM 11686 O O . TRP A 1 55 ? 9.952 -7.910 4.739 1.00 0.00 55 TRP A O 12
ATOM 11707 N N . THR A 1 56 ? 10.489 -6.425 3.148 1.00 0.00 56 THR A N 12
ATOM 11708 C CA . THR A 1 56 ? 11.749 -6.043 3.744 1.00 0.00 56 THR A CA 12
ATOM 11709 C C . THR A 1 56 ? 12.097 -4.616 3.325 1.00 0.00 56 THR A C 12
ATOM 11710 O O . THR A 1 56 ? 12.286 -4.326 2.140 1.00 0.00 56 THR A O 12
ATOM 11721 N N . PRO A 1 57 ? 12.117 -3.690 4.295 1.00 0.00 57 PRO A N 12
ATOM 11722 C CA . PRO A 1 57 ? 12.456 -2.288 4.046 1.00 0.00 57 PRO A CA 12
ATOM 11723 C C . PRO A 1 57 ? 13.910 -2.114 3.618 1.00 0.00 57 PRO A C 12
ATOM 11724 O O . PRO A 1 57 ? 14.681 -3.077 3.574 1.00 0.00 57 PRO A O 12
ATOM 11735 N N . ASN A 1 58 ? 14.285 -0.878 3.315 1.00 0.00 58 ASN A N 12
ATOM 11736 C CA . ASN A 1 58 ? 15.643 -0.577 2.880 1.00 0.00 58 ASN A CA 12
ATOM 11737 C C . ASN A 1 58 ? 16.583 -0.573 4.077 1.00 0.00 58 ASN A C 12
ATOM 11738 O O . ASN A 1 58 ? 17.806 -0.557 3.941 1.00 0.00 58 ASN A O 12
ATOM 11749 N N . ASN A 1 59 ? 15.984 -0.620 5.249 1.00 0.00 59 ASN A N 12
ATOM 11750 C CA . ASN A 1 59 ? 16.720 -0.682 6.498 1.00 0.00 59 ASN A CA 12
ATOM 11751 C C . ASN A 1 59 ? 16.202 -1.837 7.349 1.00 0.00 59 ASN A C 12
ATOM 11752 O O . ASN A 1 59 ? 14.993 -2.014 7.511 1.00 0.00 59 ASN A O 12
ATOM 11763 N N . LEU A 1 60 ? 17.118 -2.641 7.865 1.00 0.00 60 LEU A N 12
ATOM 11764 C CA . LEU A 1 60 ? 16.752 -3.793 8.674 1.00 0.00 60 LEU A CA 12
ATOM 11765 C C . LEU A 1 60 ? 17.024 -3.535 10.148 1.00 0.00 60 LEU A C 12
ATOM 11766 O O . LEU A 1 60 ? 18.174 -3.541 10.593 1.00 0.00 60 LEU A O 12
ATOM 11782 N N . GLU A 1 61 ? 15.957 -3.290 10.896 1.00 0.00 61 GLU A N 12
ATOM 11783 C CA . GLU A 1 61 ? 16.056 -3.121 12.339 1.00 0.00 61 GLU A CA 12
ATOM 11784 C C . GLU A 1 61 ? 16.307 -4.475 12.984 1.00 0.00 61 GLU A C 12
ATOM 11785 O O . GLU A 1 61 ? 17.437 -4.824 13.329 1.00 0.00 61 GLU A O 12
ATOM 11797 N N . MET A 1 1 ? -3.941 12.959 -2.508 1.00 0.00 1 MET A N 13
ATOM 11798 C CA . MET A 1 1 ? -2.991 14.094 -2.430 1.00 0.00 1 MET A CA 13
ATOM 11799 C C . MET A 1 1 ? -3.119 14.809 -1.088 1.00 0.00 1 MET A C 13
ATOM 11800 O O . MET A 1 1 ? -2.173 14.849 -0.304 1.00 0.00 1 MET A O 13
ATOM 11816 N N . SER A 1 2 ? -4.295 15.359 -0.826 1.00 0.00 2 SER A N 13
ATOM 11817 C CA . SER A 1 2 ? -4.538 16.079 0.410 1.00 0.00 2 SER A CA 13
ATOM 11818 C C . SER A 1 2 ? -5.779 15.524 1.101 1.00 0.00 2 SER A C 13
ATOM 11819 O O . SER A 1 2 ? -6.899 15.927 0.783 1.00 0.00 2 SER A O 13
ATOM 11827 N N . LEU A 1 3 ? -5.565 14.584 2.026 1.00 0.00 3 LEU A N 13
ATOM 11828 C CA . LEU A 1 3 ? -6.652 13.917 2.746 1.00 0.00 3 LEU A CA 13
ATOM 11829 C C . LEU A 1 3 ? -7.692 13.368 1.770 1.00 0.00 3 LEU A C 13
ATOM 11830 O O . LEU A 1 3 ? -8.709 14.011 1.494 1.00 0.00 3 LEU A O 13
ATOM 11846 N N . ASP A 1 4 ? -7.425 12.183 1.245 1.00 0.00 4 ASP A N 13
ATOM 11847 C CA . ASP A 1 4 ? -8.244 11.620 0.181 1.00 0.00 4 ASP A CA 13
ATOM 11848 C C . ASP A 1 4 ? -8.911 10.311 0.596 1.00 0.00 4 ASP A C 13
ATOM 11849 O O . ASP A 1 4 ? -8.326 9.235 0.454 1.00 0.00 4 ASP A O 13
ATOM 11858 N N . PRO A 1 5 ? -10.128 10.387 1.162 1.00 0.00 5 PRO A N 13
ATOM 11859 C CA . PRO A 1 5 ? -10.901 9.200 1.558 1.00 0.00 5 PRO A CA 13
ATOM 11860 C C . PRO A 1 5 ? -11.371 8.380 0.352 1.00 0.00 5 PRO A C 13
ATOM 11861 O O . PRO A 1 5 ? -12.105 7.403 0.500 1.00 0.00 5 PRO A O 13
ATOM 11872 N N . GLN A 1 6 ? -10.957 8.797 -0.838 1.00 0.00 6 GLN A N 13
ATOM 11873 C CA . GLN A 1 6 ? -11.254 8.062 -2.060 1.00 0.00 6 GLN A CA 13
ATOM 11874 C C . GLN A 1 6 ? -10.334 6.853 -2.170 1.00 0.00 6 GLN A C 13
ATOM 11875 O O . GLN A 1 6 ? -10.790 5.728 -2.383 1.00 0.00 6 GLN A O 13
ATOM 11889 N N . LEU A 1 7 ? -9.037 7.095 -2.021 1.00 0.00 7 LEU A N 13
ATOM 11890 C CA . LEU A 1 7 ? -8.052 6.024 -2.021 1.00 0.00 7 LEU A CA 13
ATOM 11891 C C . LEU A 1 7 ? -8.065 5.273 -0.693 1.00 0.00 7 LEU A C 13
ATOM 11892 O O . LEU A 1 7 ? -7.920 4.050 -0.655 1.00 0.00 7 LEU A O 13
ATOM 11908 N N . LEU A 1 8 ? -8.250 6.011 0.392 1.00 0.00 8 LEU A N 13
ATOM 11909 C CA . LEU A 1 8 ? -8.131 5.444 1.729 1.00 0.00 8 LEU A CA 13
ATOM 11910 C C . LEU A 1 8 ? -9.466 4.927 2.257 1.00 0.00 8 LEU A C 13
ATOM 11911 O O . LEU A 1 8 ? -10.386 5.700 2.524 1.00 0.00 8 LEU A O 13
ATOM 11927 N N . GLU A 1 9 ? -9.556 3.615 2.409 1.00 0.00 9 GLU A N 13
ATOM 11928 C CA . GLU A 1 9 ? -10.710 2.988 3.031 1.00 0.00 9 GLU A CA 13
ATOM 11929 C C . GLU A 1 9 ? -10.216 2.008 4.096 1.00 0.00 9 GLU A C 13
ATOM 11930 O O . GLU A 1 9 ? -9.056 1.594 4.058 1.00 0.00 9 GLU A O 13
ATOM 11942 N N . VAL A 1 10 ? -11.077 1.660 5.046 1.00 0.00 10 VAL A N 13
ATOM 11943 C CA . VAL A 1 10 ? -10.690 0.756 6.125 1.00 0.00 10 VAL A CA 13
ATOM 11944 C C . VAL A 1 10 ? -10.543 -0.670 5.600 1.00 0.00 10 VAL A C 13
ATOM 11945 O O . VAL A 1 10 ? -11.526 -1.396 5.447 1.00 0.00 10 VAL A O 13
ATOM 11958 N N . LEU A 1 11 ? -9.309 -1.047 5.299 1.00 0.00 11 LEU A N 13
ATOM 11959 C CA . LEU A 1 11 ? -9.025 -2.355 4.728 1.00 0.00 11 LEU A CA 13
ATOM 11960 C C . LEU A 1 11 ? -8.385 -3.267 5.769 1.00 0.00 11 LEU A C 13
ATOM 11961 O O . LEU A 1 11 ? -7.765 -2.793 6.725 1.00 0.00 11 LEU A O 13
ATOM 11977 N N . ALA A 1 12 ? -8.526 -4.570 5.584 1.00 0.00 12 ALA A N 13
ATOM 11978 C CA . ALA A 1 12 ? -7.973 -5.539 6.518 1.00 0.00 12 ALA A CA 13
ATOM 11979 C C . ALA A 1 12 ? -7.194 -6.626 5.782 1.00 0.00 12 ALA A C 13
ATOM 11980 O O . ALA A 1 12 ? -7.199 -6.681 4.552 1.00 0.00 12 ALA A O 13
ATOM 11987 N N . CYS A 1 13 ? -6.529 -7.483 6.540 1.00 0.00 13 CYS A N 13
ATOM 11988 C CA . CYS A 1 13 ? -5.712 -8.541 5.967 1.00 0.00 13 CYS A CA 13
ATOM 11989 C C . CYS A 1 13 ? -6.552 -9.789 5.702 1.00 0.00 13 CYS A C 13
ATOM 11990 O O . CYS A 1 13 ? -7.216 -10.295 6.605 1.00 0.00 13 CYS A O 13
ATOM 11998 N N . PRO A 1 14 ? -6.522 -10.307 4.464 1.00 0.00 14 PRO A N 13
ATOM 11999 C CA . PRO A 1 14 ? -7.284 -11.502 4.073 1.00 0.00 14 PRO A CA 13
ATOM 12000 C C . PRO A 1 14 ? -6.656 -12.806 4.585 1.00 0.00 14 PRO A C 13
ATOM 12001 O O . PRO A 1 14 ? -6.549 -13.789 3.850 1.00 0.00 14 PRO A O 13
ATOM 12012 N N . LYS A 1 15 ? -6.262 -12.813 5.852 1.00 0.00 15 LYS A N 13
ATOM 12013 C CA . LYS A 1 15 ? -5.689 -13.999 6.476 1.00 0.00 15 LYS A CA 13
ATOM 12014 C C . LYS A 1 15 ? -5.854 -13.940 7.992 1.00 0.00 15 LYS A C 13
ATOM 12015 O O . LYS A 1 15 ? -6.692 -14.642 8.558 1.00 0.00 15 LYS A O 13
ATOM 12034 N N . ASP A 1 16 ? -5.068 -13.086 8.642 1.00 0.00 16 ASP A N 13
ATOM 12035 C CA . ASP A 1 16 ? -5.129 -12.938 10.095 1.00 0.00 16 ASP A CA 13
ATOM 12036 C C . ASP A 1 16 ? -6.113 -11.836 10.463 1.00 0.00 16 ASP A C 13
ATOM 12037 O O . ASP A 1 16 ? -6.593 -11.769 11.599 1.00 0.00 16 ASP A O 13
ATOM 12046 N N . LYS A 1 17 ? -6.392 -10.973 9.486 1.00 0.00 17 LYS A N 13
ATOM 12047 C CA . LYS A 1 17 ? -7.278 -9.827 9.664 1.00 0.00 17 LYS A CA 13
ATOM 12048 C C . LYS A 1 17 ? -6.735 -8.909 10.758 1.00 0.00 17 LYS A C 13
ATOM 12049 O O . LYS A 1 17 ? -7.451 -8.505 11.681 1.00 0.00 17 LYS A O 13
ATOM 12068 N N . GLY A 1 18 ? -5.449 -8.603 10.652 1.00 0.00 18 GLY A N 13
ATOM 12069 C CA . GLY A 1 18 ? -4.823 -7.676 11.569 1.00 0.00 18 GLY A CA 13
ATOM 12070 C C . GLY A 1 18 ? -4.679 -6.290 10.970 1.00 0.00 18 GLY A C 13
ATOM 12071 O O . GLY A 1 18 ? -5.126 -6.051 9.844 1.00 0.00 18 GLY A O 13
ATOM 12075 N N . PRO A 1 19 ? -4.061 -5.352 11.703 1.00 0.00 19 PRO A N 13
ATOM 12076 C CA . PRO A 1 19 ? -3.903 -3.968 11.249 1.00 0.00 19 PRO A CA 13
ATOM 12077 C C . PRO A 1 19 ? -2.846 -3.812 10.157 1.00 0.00 19 PRO A C 13
ATOM 12078 O O . PRO A 1 19 ? -1.719 -4.297 10.283 1.00 0.00 19 PRO A O 13
ATOM 12089 N N . LEU A 1 20 ? -3.226 -3.138 9.081 1.00 0.00 20 LEU A N 13
ATOM 12090 C CA . LEU A 1 20 ? -2.310 -2.839 7.987 1.00 0.00 20 LEU A CA 13
ATOM 12091 C C . LEU A 1 20 ? -1.574 -1.527 8.237 1.00 0.00 20 LEU A C 13
ATOM 12092 O O . LEU A 1 20 ? -2.194 -0.501 8.525 1.00 0.00 20 LEU A O 13
ATOM 12108 N N . ARG A 1 21 ? -0.257 -1.572 8.131 1.00 0.00 21 ARG A N 13
ATOM 12109 C CA . ARG A 1 21 ? 0.570 -0.383 8.261 1.00 0.00 21 ARG A CA 13
ATOM 12110 C C . ARG A 1 21 ? 0.741 0.255 6.888 1.00 0.00 21 ARG A C 13
ATOM 12111 O O . ARG A 1 21 ? 1.317 -0.354 5.985 1.00 0.00 21 ARG A O 13
ATOM 12132 N N . TYR A 1 22 ? 0.229 1.466 6.725 1.00 0.00 22 TYR A N 13
ATOM 12133 C CA . TYR A 1 22 ? 0.201 2.110 5.418 1.00 0.00 22 TYR A CA 13
ATOM 12134 C C . TYR A 1 22 ? 1.418 3.009 5.217 1.00 0.00 22 TYR A C 13
ATOM 12135 O O . TYR A 1 22 ? 1.788 3.783 6.098 1.00 0.00 22 TYR A O 13
ATOM 12153 N N . LEU A 1 23 ? 2.049 2.868 4.059 1.00 0.00 23 LEU A N 13
ATOM 12154 C CA . LEU A 1 23 ? 3.156 3.728 3.667 1.00 0.00 23 LEU A CA 13
ATOM 12155 C C . LEU A 1 23 ? 2.730 4.616 2.501 1.00 0.00 23 LEU A C 13
ATOM 12156 O O . LEU A 1 23 ? 2.595 4.143 1.371 1.00 0.00 23 LEU A O 13
ATOM 12172 N N . GLU A 1 24 ? 2.514 5.899 2.780 1.00 0.00 24 GLU A N 13
ATOM 12173 C CA . GLU A 1 24 ? 2.030 6.847 1.775 1.00 0.00 24 GLU A CA 13
ATOM 12174 C C . GLU A 1 24 ? 3.033 7.034 0.637 1.00 0.00 24 GLU A C 13
ATOM 12175 O O . GLU A 1 24 ? 2.652 7.353 -0.486 1.00 0.00 24 GLU A O 13
ATOM 12187 N N . SER A 1 25 ? 4.307 6.832 0.934 1.00 0.00 25 SER A N 13
ATOM 12188 C CA . SER A 1 25 ? 5.370 7.094 -0.032 1.00 0.00 25 SER A CA 13
ATOM 12189 C C . SER A 1 25 ? 5.353 6.104 -1.201 1.00 0.00 25 SER A C 13
ATOM 12190 O O . SER A 1 25 ? 5.664 6.472 -2.338 1.00 0.00 25 SER A O 13
ATOM 12198 N N . GLU A 1 26 ? 4.985 4.854 -0.933 1.00 0.00 26 GLU A N 13
ATOM 12199 C CA . GLU A 1 26 ? 5.052 3.812 -1.957 1.00 0.00 26 GLU A CA 13
ATOM 12200 C C . GLU A 1 26 ? 3.705 3.114 -2.148 1.00 0.00 26 GLU A C 13
ATOM 12201 O O . GLU A 1 26 ? 3.613 2.134 -2.889 1.00 0.00 26 GLU A O 13
ATOM 12213 N N . GLN A 1 27 ? 2.665 3.636 -1.494 1.00 0.00 27 GLN A N 13
ATOM 12214 C CA . GLN A 1 27 ? 1.321 3.053 -1.570 1.00 0.00 27 GLN A CA 13
ATOM 12215 C C . GLN A 1 27 ? 1.335 1.577 -1.183 1.00 0.00 27 GLN A C 13
ATOM 12216 O O . GLN A 1 27 ? 0.851 0.719 -1.925 1.00 0.00 27 GLN A O 13
ATOM 12230 N N . LEU A 1 28 ? 1.887 1.291 -0.014 1.00 0.00 28 LEU A N 13
ATOM 12231 C CA . LEU A 1 28 ? 1.993 -0.079 0.457 1.00 0.00 28 LEU A CA 13
ATOM 12232 C C . LEU A 1 28 ? 1.231 -0.274 1.755 1.00 0.00 28 LEU A C 13
ATOM 12233 O O . LEU A 1 28 ? 1.254 0.587 2.637 1.00 0.00 28 LEU A O 13
ATOM 12249 N N . LEU A 1 29 ? 0.552 -1.402 1.858 1.00 0.00 29 LEU A N 13
ATOM 12250 C CA . LEU A 1 29 ? -0.087 -1.810 3.095 1.00 0.00 29 LEU A CA 13
ATOM 12251 C C . LEU A 1 29 ? 0.662 -3.006 3.649 1.00 0.00 29 LEU A C 13
ATOM 12252 O O . LEU A 1 29 ? 0.582 -4.102 3.103 1.00 0.00 29 LEU A O 13
ATOM 12268 N N . VAL A 1 30 ? 1.390 -2.798 4.726 1.00 0.00 30 VAL A N 13
ATOM 12269 C CA . VAL A 1 30 ? 2.272 -3.826 5.245 1.00 0.00 30 VAL A CA 13
ATOM 12270 C C . VAL A 1 30 ? 1.783 -4.356 6.583 1.00 0.00 30 VAL A C 13
ATOM 12271 O O . VAL A 1 30 ? 1.556 -3.594 7.521 1.00 0.00 30 VAL A O 13
ATOM 12284 N N . ASN A 1 31 ? 1.612 -5.661 6.664 1.00 0.00 31 ASN A N 13
ATOM 12285 C CA . ASN A 1 31 ? 1.339 -6.305 7.933 1.00 0.00 31 ASN A CA 13
ATOM 12286 C C . ASN A 1 31 ? 2.662 -6.811 8.488 1.00 0.00 31 ASN A C 13
ATOM 12287 O O . ASN A 1 31 ? 3.280 -7.709 7.920 1.00 0.00 31 ASN A O 13
ATOM 12298 N N . GLU A 1 32 ? 3.088 -6.235 9.602 1.00 0.00 32 GLU A N 13
ATOM 12299 C CA . GLU A 1 32 ? 4.399 -6.532 10.166 1.00 0.00 32 GLU A CA 13
ATOM 12300 C C . GLU A 1 32 ? 4.345 -7.812 10.994 1.00 0.00 32 GLU A C 13
ATOM 12301 O O . GLU A 1 32 ? 5.370 -8.399 11.333 1.00 0.00 32 GLU A O 13
ATOM 12313 N N . ARG A 1 33 ? 3.134 -8.252 11.286 1.00 0.00 33 ARG A N 13
ATOM 12314 C CA . ARG A 1 33 ? 2.925 -9.456 12.074 1.00 0.00 33 ARG A CA 13
ATOM 12315 C C . ARG A 1 33 ? 3.096 -10.680 11.182 1.00 0.00 33 ARG A C 13
ATOM 12316 O O . ARG A 1 33 ? 3.627 -11.706 11.608 1.00 0.00 33 ARG A O 13
ATOM 12337 N N . LEU A 1 34 ? 2.660 -10.552 9.930 1.00 0.00 34 LEU A N 13
ATOM 12338 C CA . LEU A 1 34 ? 2.808 -11.626 8.951 1.00 0.00 34 LEU A CA 13
ATOM 12339 C C . LEU A 1 34 ? 4.034 -11.400 8.070 1.00 0.00 34 LEU A C 13
ATOM 12340 O O . LEU A 1 34 ? 4.483 -12.319 7.382 1.00 0.00 34 LEU A O 13
ATOM 12356 N N . ASN A 1 35 ? 4.555 -10.168 8.092 1.00 0.00 35 ASN A N 13
ATOM 12357 C CA . ASN A 1 35 ? 5.701 -9.767 7.262 1.00 0.00 35 ASN A CA 13
ATOM 12358 C C . ASN A 1 35 ? 5.291 -9.760 5.784 1.00 0.00 35 ASN A C 13
ATOM 12359 O O . ASN A 1 35 ? 6.112 -9.951 4.887 1.00 0.00 35 ASN A O 13
ATOM 12370 N N . LEU A 1 36 ? 4.012 -9.504 5.545 1.00 0.00 36 LEU A N 13
ATOM 12371 C CA . LEU A 1 36 ? 3.468 -9.492 4.193 1.00 0.00 36 LEU A CA 13
ATOM 12372 C C . LEU A 1 36 ? 2.918 -8.116 3.849 1.00 0.00 36 LEU A C 13
ATOM 12373 O O . LEU A 1 36 ? 2.294 -7.458 4.683 1.00 0.00 36 LEU A O 13
ATOM 12389 N N . ALA A 1 37 ? 3.150 -7.686 2.622 1.00 0.00 37 ALA A N 13
ATOM 12390 C CA . ALA A 1 37 ? 2.722 -6.376 2.181 1.00 0.00 37 ALA A CA 13
ATOM 12391 C C . ALA A 1 37 ? 1.823 -6.479 0.959 1.00 0.00 37 ALA A C 13
ATOM 12392 O O . ALA A 1 37 ? 2.056 -7.298 0.063 1.00 0.00 37 ALA A O 13
ATOM 12399 N N . TYR A 1 38 ? 0.788 -5.657 0.943 1.00 0.00 38 TYR A N 13
ATOM 12400 C CA . TYR A 1 38 ? -0.121 -5.569 -0.185 1.00 0.00 38 TYR A CA 13
ATOM 12401 C C . TYR A 1 38 ? 0.067 -4.225 -0.874 1.00 0.00 38 TYR A C 13
ATOM 12402 O O . TYR A 1 38 ? 0.227 -3.200 -0.212 1.00 0.00 38 TYR A O 13
ATOM 12420 N N . ARG A 1 39 ? 0.053 -4.230 -2.193 1.00 0.00 39 ARG A N 13
ATOM 12421 C CA . ARG A 1 39 ? 0.352 -3.029 -2.956 1.00 0.00 39 ARG A CA 13
ATOM 12422 C C . ARG A 1 39 ? -0.917 -2.357 -3.457 1.00 0.00 39 ARG A C 13
ATOM 12423 O O . ARG A 1 39 ? -1.882 -3.023 -3.821 1.00 0.00 39 ARG A O 13
ATOM 12444 N N . ILE A 1 40 ? -0.913 -1.036 -3.456 1.00 0.00 40 ILE A N 13
ATOM 12445 C CA . ILE A 1 40 ? -1.958 -0.278 -4.117 1.00 0.00 40 ILE A CA 13
ATOM 12446 C C . ILE A 1 40 ? -1.481 0.070 -5.518 1.00 0.00 40 ILE A C 13
ATOM 12447 O O . ILE A 1 40 ? -0.478 0.767 -5.691 1.00 0.00 40 ILE A O 13
ATOM 12463 N N . ASP A 1 41 ? -2.174 -0.443 -6.517 1.00 0.00 41 ASP A N 13
ATOM 12464 C CA . ASP A 1 41 ? -1.734 -0.296 -7.893 1.00 0.00 41 ASP A CA 13
ATOM 12465 C C . ASP A 1 41 ? -2.816 0.349 -8.739 1.00 0.00 41 ASP A C 13
ATOM 12466 O O . ASP A 1 41 ? -3.947 -0.135 -8.783 1.00 0.00 41 ASP A O 13
ATOM 12475 N N . ASP A 1 42 ? -2.463 1.465 -9.377 1.00 0.00 42 ASP A N 13
ATOM 12476 C CA . ASP A 1 42 ? -3.367 2.192 -10.278 1.00 0.00 42 ASP A CA 13
ATOM 12477 C C . ASP A 1 42 ? -4.591 2.726 -9.528 1.00 0.00 42 ASP A C 13
ATOM 12478 O O . ASP A 1 42 ? -5.621 3.057 -10.120 1.00 0.00 42 ASP A O 13
ATOM 12487 N N . GLY A 1 43 ? -4.452 2.847 -8.216 1.00 0.00 43 GLY A N 13
ATOM 12488 C CA . GLY A 1 43 ? -5.549 3.316 -7.393 1.00 0.00 43 GLY A CA 13
ATOM 12489 C C . GLY A 1 43 ? -6.356 2.173 -6.806 1.00 0.00 43 GLY A C 13
ATOM 12490 O O . GLY A 1 43 ? -7.306 2.393 -6.057 1.00 0.00 43 GLY A O 13
ATOM 12494 N N . ILE A 1 44 ? -5.978 0.952 -7.153 1.00 0.00 44 ILE A N 13
ATOM 12495 C CA . ILE A 1 44 ? -6.659 -0.232 -6.657 1.00 0.00 44 ILE A CA 13
ATOM 12496 C C . ILE A 1 44 ? -5.762 -1.003 -5.697 1.00 0.00 44 ILE A C 13
ATOM 12497 O O . ILE A 1 44 ? -4.694 -1.481 -6.081 1.00 0.00 44 ILE A O 13
ATOM 12513 N N . PRO A 1 45 ? -6.167 -1.117 -4.430 1.00 0.00 45 PRO A N 13
ATOM 12514 C CA . PRO A 1 45 ? -5.439 -1.907 -3.441 1.00 0.00 45 PRO A CA 13
ATOM 12515 C C . PRO A 1 45 ? -5.524 -3.400 -3.745 1.00 0.00 45 PRO A C 13
ATOM 12516 O O . PRO A 1 45 ? -6.590 -4.008 -3.627 1.00 0.00 45 PRO A O 13
ATOM 12527 N N . VAL A 1 46 ? -4.409 -3.978 -4.156 1.00 0.00 46 VAL A N 13
ATOM 12528 C CA . VAL A 1 46 ? -4.360 -5.391 -4.496 1.00 0.00 46 VAL A CA 13
ATOM 12529 C C . VAL A 1 46 ? -4.232 -6.228 -3.228 1.00 0.00 46 VAL A C 13
ATOM 12530 O O . VAL A 1 46 ? -3.127 -6.492 -2.751 1.00 0.00 46 VAL A O 13
ATOM 12543 N N . LEU A 1 47 ? -5.369 -6.617 -2.671 1.00 0.00 47 LEU A N 13
ATOM 12544 C CA . LEU A 1 47 ? -5.391 -7.385 -1.438 1.00 0.00 47 LEU A CA 13
ATOM 12545 C C . LEU A 1 47 ? -5.667 -8.851 -1.737 1.00 0.00 47 LEU A C 13
ATOM 12546 O O . LEU A 1 47 ? -6.780 -9.337 -1.547 1.00 0.00 47 LEU A O 13
ATOM 12562 N N . LEU A 1 48 ? -4.661 -9.539 -2.251 1.00 0.00 48 LEU A N 13
ATOM 12563 C CA . LEU A 1 48 ? -4.788 -10.955 -2.559 1.00 0.00 48 LEU A CA 13
ATOM 12564 C C . LEU A 1 48 ? -3.765 -11.757 -1.767 1.00 0.00 48 LEU A C 13
ATOM 12565 O O . LEU A 1 48 ? -2.652 -11.289 -1.523 1.00 0.00 48 LEU A O 13
ATOM 12581 N N . ILE A 1 49 ? -4.152 -12.965 -1.377 1.00 0.00 49 ILE A N 13
ATOM 12582 C CA . ILE A 1 49 ? -3.352 -13.783 -0.476 1.00 0.00 49 ILE A CA 13
ATOM 12583 C C . ILE A 1 49 ? -2.036 -14.219 -1.121 1.00 0.00 49 ILE A C 13
ATOM 12584 O O . ILE A 1 49 ? -0.976 -14.124 -0.503 1.00 0.00 49 ILE A O 13
ATOM 12600 N N . ASP A 1 50 ? -2.105 -14.692 -2.359 1.00 0.00 50 ASP A N 13
ATOM 12601 C CA . ASP A 1 50 ? -0.919 -15.202 -3.049 1.00 0.00 50 ASP A CA 13
ATOM 12602 C C . ASP A 1 50 ? -0.056 -14.049 -3.529 1.00 0.00 50 ASP A C 13
ATOM 12603 O O . ASP A 1 50 ? 1.170 -14.145 -3.576 1.00 0.00 50 ASP A O 13
ATOM 12612 N N . GLU A 1 51 ? -0.716 -12.954 -3.867 1.00 0.00 51 GLU A N 13
ATOM 12613 C CA . GLU A 1 51 ? -0.059 -11.787 -4.439 1.00 0.00 51 GLU A CA 13
ATOM 12614 C C . GLU A 1 51 ? 0.634 -10.959 -3.358 1.00 0.00 51 GLU A C 13
ATOM 12615 O O . GLU A 1 51 ? 1.300 -9.963 -3.653 1.00 0.00 51 GLU A O 13
ATOM 12627 N N . ALA A 1 52 ? 0.475 -11.375 -2.109 1.00 0.00 52 ALA A N 13
ATOM 12628 C CA . ALA A 1 52 ? 1.132 -10.717 -0.996 1.00 0.00 52 ALA A CA 13
ATOM 12629 C C . ALA A 1 52 ? 2.642 -10.827 -1.142 1.00 0.00 52 ALA A C 13
ATOM 12630 O O . ALA A 1 52 ? 3.185 -11.920 -1.319 1.00 0.00 52 ALA A O 13
ATOM 12637 N N . THR A 1 53 ? 3.316 -9.697 -1.075 1.00 0.00 53 THR A N 13
ATOM 12638 C CA . THR A 1 53 ? 4.753 -9.665 -1.242 1.00 0.00 53 THR A CA 13
ATOM 12639 C C . THR A 1 53 ? 5.418 -9.481 0.112 1.00 0.00 53 THR A C 13
ATOM 12640 O O . THR A 1 53 ? 4.867 -8.822 0.988 1.00 0.00 53 THR A O 13
ATOM 12651 N N . GLU A 1 54 ? 6.580 -10.075 0.294 1.00 0.00 54 GLU A N 13
ATOM 12652 C CA . GLU A 1 54 ? 7.302 -9.932 1.549 1.00 0.00 54 GLU A CA 13
ATOM 12653 C C . GLU A 1 54 ? 8.048 -8.604 1.570 1.00 0.00 54 GLU A C 13
ATOM 12654 O O . GLU A 1 54 ? 8.619 -8.186 0.563 1.00 0.00 54 GLU A O 13
ATOM 12666 N N . TRP A 1 55 ? 8.023 -7.939 2.712 1.00 0.00 55 TRP A N 13
ATOM 12667 C CA . TRP A 1 55 ? 8.610 -6.617 2.832 1.00 0.00 55 TRP A CA 13
ATOM 12668 C C . TRP A 1 55 ? 9.581 -6.568 4.006 1.00 0.00 55 TRP A C 13
ATOM 12669 O O . TRP A 1 55 ? 9.417 -7.291 4.989 1.00 0.00 55 TRP A O 13
ATOM 12690 N N . THR A 1 56 ? 10.604 -5.736 3.883 1.00 0.00 56 THR A N 13
ATOM 12691 C CA . THR A 1 56 ? 11.539 -5.512 4.970 1.00 0.00 56 THR A CA 13
ATOM 12692 C C . THR A 1 56 ? 11.177 -4.215 5.695 1.00 0.00 56 THR A C 13
ATOM 12693 O O . THR A 1 56 ? 11.458 -3.122 5.202 1.00 0.00 56 THR A O 13
ATOM 12704 N N . PRO A 1 57 ? 10.514 -4.320 6.856 1.00 0.00 57 PRO A N 13
ATOM 12705 C CA . PRO A 1 57 ? 10.042 -3.159 7.611 1.00 0.00 57 PRO A CA 13
ATOM 12706 C C . PRO A 1 57 ? 11.185 -2.366 8.237 1.00 0.00 57 PRO A C 13
ATOM 12707 O O . PRO A 1 57 ? 11.934 -2.882 9.071 1.00 0.00 57 PRO A O 13
ATOM 12718 N N . ASN A 1 58 ? 11.321 -1.113 7.825 1.00 0.00 58 ASN A N 13
ATOM 12719 C CA . ASN A 1 58 ? 12.337 -0.238 8.387 1.00 0.00 58 ASN A CA 13
ATOM 12720 C C . ASN A 1 58 ? 11.818 0.405 9.668 1.00 0.00 58 ASN A C 13
ATOM 12721 O O . ASN A 1 58 ? 10.921 1.247 9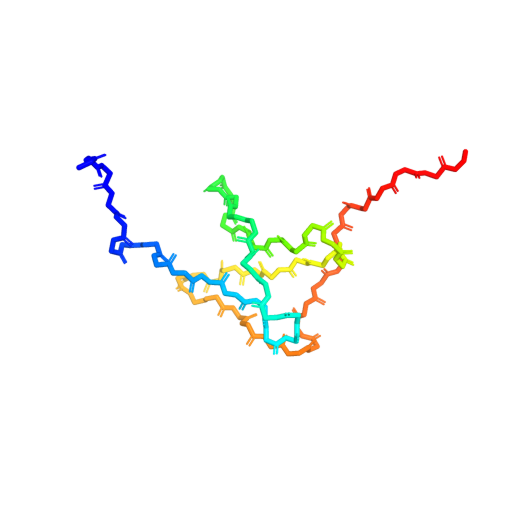.626 1.00 0.00 58 ASN A O 13
ATOM 12732 N N . ASN A 1 59 ? 12.364 0.001 10.804 1.00 0.00 59 ASN A N 13
ATOM 12733 C CA . ASN A 1 59 ? 11.938 0.556 12.083 1.00 0.00 59 ASN A CA 13
ATOM 12734 C C . ASN A 1 59 ? 13.114 1.182 12.824 1.00 0.00 59 ASN A C 13
ATOM 12735 O O . ASN A 1 59 ? 13.829 0.491 13.553 1.00 0.00 59 ASN A O 13
ATOM 12746 N N . LEU A 1 60 ? 13.317 2.481 12.597 1.00 0.00 60 LEU A N 13
ATOM 12747 C CA . LEU A 1 60 ? 14.308 3.281 13.317 1.00 0.00 60 LEU A CA 13
ATOM 12748 C C . LEU A 1 60 ? 15.749 2.859 13.017 1.00 0.00 60 LEU A C 13
ATOM 12749 O O . LEU A 1 60 ? 16.188 1.774 13.394 1.00 0.00 60 LEU A O 13
ATOM 12765 N N . GLU A 1 61 ? 16.490 3.732 12.352 1.00 0.00 61 GLU A N 13
ATOM 12766 C CA . GLU A 1 61 ? 17.907 3.495 12.111 1.00 0.00 61 GLU A CA 13
ATOM 12767 C C . GLU A 1 61 ? 18.717 3.800 13.368 1.00 0.00 61 GLU A C 13
ATOM 12768 O O . GLU A 1 61 ? 18.290 4.589 14.211 1.00 0.00 61 GLU A O 13
ATOM 12780 N N . MET A 1 1 ? -2.642 19.923 10.139 1.00 0.00 1 MET A N 14
ATOM 12781 C CA . MET A 1 1 ? -2.549 18.499 10.522 1.00 0.00 1 MET A CA 14
ATOM 12782 C C . MET A 1 1 ? -3.936 17.970 10.865 1.00 0.00 1 MET A C 14
ATOM 12783 O O . MET A 1 1 ? -4.481 18.259 11.932 1.00 0.00 1 MET A O 14
ATOM 12799 N N . SER A 1 2 ? -4.522 17.224 9.943 1.00 0.00 2 SER A N 14
ATOM 12800 C CA . SER A 1 2 ? -5.850 16.668 10.142 1.00 0.00 2 SER A CA 14
ATOM 12801 C C . SER A 1 2 ? -5.853 15.172 9.857 1.00 0.00 2 SER A C 14
ATOM 12802 O O . SER A 1 2 ? -5.266 14.719 8.876 1.00 0.00 2 SER A O 14
ATOM 12810 N N . LEU A 1 3 ? -6.507 14.406 10.720 1.00 0.00 3 LEU A N 14
ATOM 12811 C CA . LEU A 1 3 ? -6.672 12.982 10.489 1.00 0.00 3 LEU A CA 14
ATOM 12812 C C . LEU A 1 3 ? -8.010 12.729 9.816 1.00 0.00 3 LEU A C 14
ATOM 12813 O O . LEU A 1 3 ? -9.067 12.894 10.431 1.00 0.00 3 LEU A O 14
ATOM 12829 N N . ASP A 1 4 ? -7.961 12.351 8.553 1.00 0.00 4 ASP A N 14
ATOM 12830 C CA . ASP A 1 4 ? -9.170 12.105 7.783 1.00 0.00 4 ASP A CA 14
ATOM 12831 C C . ASP A 1 4 ? -9.269 10.637 7.384 1.00 0.00 4 ASP A C 14
ATOM 12832 O O . ASP A 1 4 ? -8.777 10.239 6.330 1.00 0.00 4 ASP A O 14
ATOM 12841 N N . PRO A 1 5 ? -9.870 9.801 8.249 1.00 0.00 5 PRO A N 14
ATOM 12842 C CA . PRO A 1 5 ? -10.025 8.364 7.996 1.00 0.00 5 PRO A CA 14
ATOM 12843 C C . PRO A 1 5 ? -10.996 8.074 6.850 1.00 0.00 5 PRO A C 14
ATOM 12844 O O . PRO A 1 5 ? -11.184 6.923 6.464 1.00 0.00 5 PRO A O 14
ATOM 12855 N N . GLN A 1 6 ? -11.616 9.118 6.314 1.00 0.00 6 GLN A N 14
ATOM 12856 C CA . GLN A 1 6 ? -12.509 8.973 5.172 1.00 0.00 6 GLN A CA 14
ATOM 12857 C C . GLN A 1 6 ? -11.688 8.656 3.929 1.00 0.00 6 GLN A C 14
ATOM 12858 O O . GLN A 1 6 ? -12.072 7.819 3.112 1.00 0.00 6 GLN A O 14
ATOM 12872 N N . LEU A 1 7 ? -10.536 9.304 3.813 1.00 0.00 7 LEU A N 14
ATOM 12873 C CA . LEU A 1 7 ? -9.627 9.069 2.698 1.00 0.00 7 LEU A CA 14
ATOM 12874 C C . LEU A 1 7 ? -8.733 7.858 2.957 1.00 0.00 7 LEU A C 14
ATOM 12875 O O . LEU A 1 7 ? -7.776 7.617 2.222 1.00 0.00 7 LEU A O 14
ATOM 12891 N N . LEU A 1 8 ? -9.047 7.098 4.000 1.00 0.00 8 LEU A N 14
ATOM 12892 C CA . LEU A 1 8 ? -8.222 5.960 4.393 1.00 0.00 8 LEU A CA 14
ATOM 12893 C C . LEU A 1 8 ? -9.048 4.682 4.503 1.00 0.00 8 LEU A C 14
ATOM 12894 O O . LEU A 1 8 ? -8.753 3.688 3.836 1.00 0.00 8 LEU A O 14
ATOM 12910 N N . GLU A 1 9 ? -10.083 4.726 5.348 1.00 0.00 9 GLU A N 14
ATOM 12911 C CA . GLU A 1 9 ? -10.917 3.560 5.647 1.00 0.00 9 GLU A CA 14
ATOM 12912 C C . GLU A 1 9 ? -10.116 2.467 6.351 1.00 0.00 9 GLU A C 14
ATOM 12913 O O . GLU A 1 9 ? -8.966 2.672 6.741 1.00 0.00 9 GLU A O 14
ATOM 12925 N N . VAL A 1 10 ? -10.738 1.312 6.536 1.00 0.00 10 VAL A N 14
ATOM 12926 C CA . VAL A 1 10 ? -10.091 0.206 7.218 1.00 0.00 10 VAL A CA 14
ATOM 12927 C C . VAL A 1 10 ? -9.469 -0.757 6.215 1.00 0.00 10 VAL A C 14
ATOM 12928 O O . VAL A 1 10 ? -10.173 -1.471 5.497 1.00 0.00 10 VAL A O 14
ATOM 12941 N N . LEU A 1 11 ? -8.147 -0.752 6.153 1.00 0.00 11 LEU A N 14
ATOM 12942 C CA . LEU A 1 11 ? -7.420 -1.648 5.271 1.00 0.00 11 LEU A CA 14
ATOM 12943 C C . LEU A 1 11 ? -6.806 -2.786 6.075 1.00 0.00 11 LEU A C 14
ATOM 12944 O O . LEU A 1 11 ? -5.881 -2.583 6.866 1.00 0.00 11 LEU A O 14
ATOM 12960 N N . ALA A 1 12 ? -7.337 -3.984 5.885 1.00 0.00 12 ALA A N 14
ATOM 12961 C CA . ALA A 1 12 ? -6.908 -5.135 6.660 1.00 0.00 12 ALA A CA 14
ATOM 12962 C C . ALA A 1 12 ? -6.416 -6.258 5.757 1.00 0.00 12 ALA A C 14
ATOM 12963 O O . ALA A 1 12 ? -6.680 -6.265 4.554 1.00 0.00 12 ALA A O 14
ATOM 12970 N N . CYS A 1 13 ? -5.701 -7.201 6.351 1.00 0.00 13 CYS A N 14
ATOM 12971 C CA . CYS A 1 13 ? -5.164 -8.346 5.637 1.00 0.00 13 CYS A CA 14
ATOM 12972 C C . CYS A 1 13 ? -6.258 -9.382 5.397 1.00 0.00 13 CYS A C 14
ATOM 12973 O O . CYS A 1 13 ? -6.977 -9.750 6.329 1.00 0.00 13 CYS A O 14
ATOM 12981 N N . PRO A 1 14 ? -6.389 -9.871 4.148 1.00 0.00 14 PRO A N 14
ATOM 12982 C CA . PRO A 1 14 ? -7.396 -10.879 3.764 1.00 0.00 14 PRO A CA 14
ATOM 12983 C C . PRO A 1 14 ? -7.114 -12.266 4.353 1.00 0.00 14 PRO A C 14
ATOM 12984 O O . PRO A 1 14 ? -7.377 -13.287 3.721 1.00 0.00 14 PRO A O 14
ATOM 12995 N N . LYS A 1 15 ? -6.591 -12.290 5.568 1.00 0.00 15 LYS A N 14
ATOM 12996 C CA . LYS A 1 15 ? -6.328 -13.530 6.278 1.00 0.00 15 LYS A CA 14
ATOM 12997 C C . LYS A 1 15 ? -7.113 -13.568 7.581 1.00 0.00 15 LYS A C 14
ATOM 12998 O O . LYS A 1 15 ? -8.030 -14.370 7.739 1.00 0.00 15 LYS A O 14
ATOM 13017 N N . ASP A 1 16 ? -6.764 -12.676 8.502 1.00 0.00 16 ASP A N 14
ATOM 13018 C CA . ASP A 1 16 ? -7.361 -12.678 9.834 1.00 0.00 16 ASP A CA 14
ATOM 13019 C C . ASP A 1 16 ? -7.837 -11.277 10.220 1.00 0.00 16 ASP A C 14
ATOM 13020 O O . ASP A 1 16 ? -8.011 -10.971 11.396 1.00 0.00 16 ASP A O 14
ATOM 13029 N N . LYS A 1 17 ? -8.048 -10.428 9.209 1.00 0.00 17 LYS A N 14
ATOM 13030 C CA . LYS A 1 17 ? -8.556 -9.067 9.413 1.00 0.00 17 LYS A CA 14
ATOM 13031 C C . LYS A 1 17 ? -7.550 -8.198 10.165 1.00 0.00 17 LYS A C 14
ATOM 13032 O O . LYS A 1 17 ? -7.910 -7.165 10.729 1.00 0.00 17 LYS A O 14
ATOM 13051 N N . GLY A 1 18 ? -6.289 -8.611 10.160 1.00 0.00 18 GLY A N 14
ATOM 13052 C CA . GLY A 1 18 ? -5.253 -7.830 10.809 1.00 0.00 18 GLY A CA 14
ATOM 13053 C C . GLY A 1 18 ? -4.983 -6.529 10.076 1.00 0.00 18 GLY A C 14
ATOM 13054 O O . GLY A 1 18 ? -4.803 -6.538 8.857 1.00 0.00 18 GLY A O 14
ATOM 13058 N N . PRO A 1 19 ? -4.967 -5.394 10.792 1.00 0.00 19 PRO A N 14
ATOM 13059 C CA . PRO A 1 19 ? -4.755 -4.071 10.189 1.00 0.00 19 PRO A CA 14
ATOM 13060 C C . PRO A 1 19 ? -3.386 -3.939 9.527 1.00 0.00 19 PRO A C 14
ATOM 13061 O O . PRO A 1 19 ? -2.376 -4.415 10.054 1.00 0.00 19 PRO A O 14
ATOM 13072 N N . LEU A 1 20 ? -3.366 -3.291 8.369 1.00 0.00 20 LEU A N 14
ATOM 13073 C CA . LEU A 1 20 ? -2.136 -3.082 7.618 1.00 0.00 20 LEU A CA 14
ATOM 13074 C C . LEU A 1 20 ? -1.604 -1.675 7.868 1.00 0.00 20 LEU A C 14
ATOM 13075 O O . LEU A 1 20 ? -2.376 -0.762 8.164 1.00 0.00 20 LEU A O 14
ATOM 13091 N N . ARG A 1 21 ? -0.294 -1.501 7.761 1.00 0.00 21 ARG A N 14
ATOM 13092 C CA . ARG A 1 21 ? 0.295 -0.176 7.853 1.00 0.00 21 ARG A CA 14
ATOM 13093 C C . ARG A 1 21 ? 0.253 0.491 6.483 1.00 0.00 21 ARG A C 14
ATOM 13094 O O . ARG A 1 21 ? 0.819 -0.023 5.515 1.00 0.00 21 ARG A O 14
ATOM 13115 N N . TYR A 1 22 ? -0.434 1.622 6.406 1.00 0.00 22 TYR A N 14
ATOM 13116 C CA . TYR A 1 22 ? -0.580 2.345 5.153 1.00 0.00 22 TYR A CA 14
ATOM 13117 C C . TYR A 1 22 ? 0.597 3.284 4.944 1.00 0.00 22 TYR A C 14
ATOM 13118 O O . TYR A 1 22 ? 0.748 4.281 5.652 1.00 0.00 22 TYR A O 14
ATOM 13136 N N . LEU A 1 23 ? 1.449 2.943 3.990 1.00 0.00 23 LEU A N 14
ATOM 13137 C CA . LEU A 1 23 ? 2.556 3.808 3.626 1.00 0.00 23 LEU A CA 14
ATOM 13138 C C . LEU A 1 23 ? 2.081 4.865 2.640 1.00 0.00 23 LEU A C 14
ATOM 13139 O O . LEU A 1 23 ? 1.705 4.552 1.513 1.00 0.00 23 LEU A O 14
ATOM 13155 N N . GLU A 1 24 ? 2.096 6.112 3.076 1.00 0.00 24 GLU A N 14
ATOM 13156 C CA . GLU A 1 24 ? 1.603 7.223 2.281 1.00 0.00 24 GLU A CA 14
ATOM 13157 C C . GLU A 1 24 ? 2.669 7.724 1.318 1.00 0.00 24 GLU A C 14
ATOM 13158 O O . GLU A 1 24 ? 2.370 8.367 0.312 1.00 0.00 24 GLU A O 14
ATOM 13170 N N . SER A 1 25 ? 3.908 7.435 1.653 1.00 0.00 25 SER A N 14
ATOM 13171 C CA . SER A 1 25 ? 5.043 7.819 0.834 1.00 0.00 25 SER A CA 14
ATOM 13172 C C . SER A 1 25 ? 5.148 6.979 -0.443 1.00 0.00 25 SER A C 14
ATOM 13173 O O . SER A 1 25 ? 5.150 7.520 -1.547 1.00 0.00 25 SER A O 14
ATOM 13181 N N . GLU A 1 26 ? 5.232 5.661 -0.290 1.00 0.00 26 GLU A N 14
ATOM 13182 C CA . GLU A 1 26 ? 5.434 4.776 -1.435 1.00 0.00 26 GLU A CA 14
ATOM 13183 C C . GLU A 1 26 ? 4.177 3.981 -1.776 1.00 0.00 26 GLU A C 14
ATOM 13184 O O . GLU A 1 26 ? 4.195 3.142 -2.677 1.00 0.00 26 GLU A O 14
ATOM 13196 N N . GLN A 1 27 ? 3.096 4.263 -1.056 1.00 0.00 27 GLN A N 14
ATOM 13197 C CA . GLN A 1 27 ? 1.809 3.591 -1.253 1.00 0.00 27 GLN A CA 14
ATOM 13198 C C . GLN A 1 27 ? 1.931 2.071 -1.210 1.00 0.00 27 GLN A C 14
ATOM 13199 O O . GLN A 1 27 ? 1.814 1.387 -2.229 1.00 0.00 27 GLN A O 14
ATOM 13213 N N . LEU A 1 28 ? 2.161 1.555 -0.015 1.00 0.00 28 LEU A N 14
ATOM 13214 C CA . LEU A 1 28 ? 2.248 0.123 0.206 1.00 0.00 28 LEU A CA 14
ATOM 13215 C C . LEU A 1 28 ? 1.431 -0.256 1.430 1.00 0.00 28 LEU A C 14
ATOM 13216 O O . LEU A 1 28 ? 1.313 0.531 2.370 1.00 0.00 28 LEU A O 14
ATOM 13232 N N . LEU A 1 29 ? 0.857 -1.447 1.413 1.00 0.00 29 LEU A N 14
ATOM 13233 C CA . LEU A 1 29 ? 0.133 -1.953 2.566 1.00 0.00 29 LEU A CA 14
ATOM 13234 C C . LEU A 1 29 ? 0.910 -3.103 3.176 1.00 0.00 29 LEU A C 14
ATOM 13235 O O . LEU A 1 29 ? 0.994 -4.182 2.595 1.00 0.00 29 LEU A O 14
ATOM 13251 N N . VAL A 1 30 ? 1.483 -2.877 4.341 1.00 0.00 30 VAL A N 14
ATOM 13252 C CA . VAL A 1 30 ? 2.337 -3.872 4.961 1.00 0.00 30 VAL A CA 14
ATOM 13253 C C . VAL A 1 30 ? 1.738 -4.371 6.266 1.00 0.00 30 VAL A C 14
ATOM 13254 O O . VAL A 1 30 ? 1.408 -3.581 7.153 1.00 0.00 30 VAL A O 14
ATOM 13267 N N . ASN A 1 31 ? 1.586 -5.681 6.374 1.00 0.00 31 ASN A N 14
ATOM 13268 C CA . ASN A 1 31 ? 1.172 -6.293 7.623 1.00 0.00 31 ASN A CA 14
ATOM 13269 C C . ASN A 1 31 ? 2.406 -6.461 8.494 1.00 0.00 31 ASN A C 14
ATOM 13270 O O . ASN A 1 31 ? 3.306 -7.234 8.166 1.00 0.00 31 ASN A O 14
ATOM 13281 N N . GLU A 1 32 ? 2.437 -5.747 9.603 1.00 0.00 32 GLU A N 14
ATOM 13282 C CA . GLU A 1 32 ? 3.627 -5.695 10.437 1.00 0.00 32 GLU A CA 14
ATOM 13283 C C . GLU A 1 32 ? 3.662 -6.875 11.403 1.00 0.00 32 GLU A C 14
ATOM 13284 O O . GLU A 1 32 ? 4.644 -7.090 12.109 1.00 0.00 32 GLU A O 14
ATOM 13296 N N . ARG A 1 33 ? 2.586 -7.647 11.415 1.00 0.00 33 ARG A N 14
ATOM 13297 C CA . ARG A 1 33 ? 2.498 -8.811 12.281 1.00 0.00 33 ARG A CA 14
ATOM 13298 C C . ARG A 1 33 ? 2.863 -10.078 11.517 1.00 0.00 33 ARG A C 14
ATOM 13299 O O . ARG A 1 33 ? 3.478 -10.989 12.066 1.00 0.00 33 ARG A O 14
ATOM 13320 N N . LEU A 1 34 ? 2.494 -10.124 10.242 1.00 0.00 34 LEU A N 14
ATOM 13321 C CA . LEU A 1 34 ? 2.758 -11.297 9.415 1.00 0.00 34 LEU A CA 14
ATOM 13322 C C . LEU A 1 34 ? 3.954 -11.071 8.493 1.00 0.00 34 LEU A C 14
ATOM 13323 O O . LEU A 1 34 ? 4.441 -12.013 7.865 1.00 0.00 34 LEU A O 14
ATOM 13339 N N . ASN A 1 35 ? 4.414 -9.820 8.416 1.00 0.00 35 ASN A N 14
ATOM 13340 C CA . ASN A 1 35 ? 5.572 -9.451 7.588 1.00 0.00 35 ASN A CA 14
ATOM 13341 C C . ASN A 1 35 ? 5.273 -9.641 6.103 1.00 0.00 35 ASN A C 14
ATOM 13342 O O . ASN A 1 35 ? 6.154 -9.997 5.323 1.00 0.00 35 ASN A O 14
ATOM 13353 N N . LEU A 1 36 ? 4.034 -9.377 5.711 1.00 0.00 36 LEU A N 14
ATOM 13354 C CA . LEU A 1 36 ? 3.627 -9.511 4.315 1.00 0.00 36 LEU A CA 14
ATOM 13355 C C . LEU A 1 36 ? 3.169 -8.164 3.773 1.00 0.00 36 LEU A C 14
ATOM 13356 O O . LEU A 1 36 ? 2.562 -7.374 4.497 1.00 0.00 36 LEU A O 14
ATOM 13372 N N . ALA A 1 37 ? 3.448 -7.906 2.504 1.00 0.00 37 ALA A N 14
ATOM 13373 C CA . ALA A 1 37 ? 3.124 -6.623 1.902 1.00 0.00 37 ALA A CA 14
ATOM 13374 C C . ALA A 1 37 ? 2.214 -6.783 0.687 1.00 0.00 37 ALA A C 14
ATOM 13375 O O . ALA A 1 37 ? 2.349 -7.733 -0.087 1.00 0.00 37 ALA A O 14
ATOM 13382 N N . TYR A 1 38 ? 1.277 -5.853 0.554 1.00 0.00 38 TYR A N 14
ATOM 13383 C CA . TYR A 1 38 ? 0.376 -5.795 -0.589 1.00 0.00 38 TYR A CA 14
ATOM 13384 C C . TYR A 1 38 ? 0.606 -4.491 -1.339 1.00 0.00 38 TYR A C 14
ATOM 13385 O O . TYR A 1 38 ? 1.070 -3.509 -0.756 1.00 0.00 38 TYR A O 14
ATOM 13403 N N . ARG A 1 39 ? 0.284 -4.475 -2.624 1.00 0.00 39 ARG A N 14
ATOM 13404 C CA . ARG A 1 39 ? 0.507 -3.293 -3.443 1.00 0.00 39 ARG A CA 14
ATOM 13405 C C . ARG A 1 39 ? -0.758 -2.464 -3.580 1.00 0.00 39 ARG A C 14
ATOM 13406 O O . ARG A 1 39 ? -1.861 -2.932 -3.299 1.00 0.00 39 ARG A O 14
ATOM 13427 N N . ILE A 1 40 ? -0.586 -1.224 -3.998 1.00 0.00 40 ILE A N 14
ATOM 13428 C CA . ILE A 1 40 ? -1.705 -0.366 -4.340 1.00 0.00 40 ILE A CA 14
ATOM 13429 C C . ILE A 1 40 ? -1.560 0.083 -5.787 1.00 0.00 40 ILE A C 14
ATOM 13430 O O . ILE A 1 40 ? -0.471 0.478 -6.209 1.00 0.00 40 ILE A O 14
ATOM 13446 N N . ASP A 1 41 ? -2.636 0.010 -6.551 1.00 0.00 41 ASP A N 14
ATOM 13447 C CA . ASP A 1 41 ? -2.587 0.384 -7.956 1.00 0.00 41 ASP A CA 14
ATOM 13448 C C . ASP A 1 41 ? -3.572 1.506 -8.252 1.00 0.00 41 ASP A C 14
ATOM 13449 O O . ASP A 1 41 ? -4.774 1.269 -8.377 1.00 0.00 41 ASP A O 14
ATOM 13458 N N . ASP A 1 42 ? -3.053 2.730 -8.312 1.00 0.00 42 ASP A N 14
ATOM 13459 C CA . ASP A 1 42 ? -3.828 3.902 -8.720 1.00 0.00 42 ASP A CA 14
ATOM 13460 C C . ASP A 1 42 ? -5.111 4.043 -7.898 1.00 0.00 42 ASP A C 14
ATOM 13461 O O . ASP A 1 42 ? -6.221 4.027 -8.433 1.00 0.00 42 ASP A O 14
ATOM 13470 N N . GLY A 1 43 ? -4.954 4.162 -6.587 1.00 0.00 43 GLY A N 14
ATOM 13471 C CA . GLY A 1 43 ? -6.098 4.363 -5.717 1.00 0.00 43 GLY A CA 14
ATOM 13472 C C . GLY A 1 43 ? -6.737 3.071 -5.242 1.00 0.00 43 GLY A C 14
ATOM 13473 O O . GLY A 1 43 ? -7.449 3.062 -4.238 1.00 0.00 43 GLY A O 14
ATOM 13477 N N . ILE A 1 44 ? -6.480 1.977 -5.943 1.00 0.00 44 ILE A N 14
ATOM 13478 C CA . ILE A 1 44 ? -7.092 0.702 -5.600 1.00 0.00 44 ILE A CA 14
ATOM 13479 C C . ILE A 1 44 ? -6.066 -0.239 -4.979 1.00 0.00 44 ILE A C 14
ATOM 13480 O O . ILE A 1 44 ? -5.095 -0.633 -5.627 1.00 0.00 44 ILE A O 14
ATOM 13496 N N . PRO A 1 45 ? -6.254 -0.593 -3.702 1.00 0.00 45 PRO A N 14
ATOM 13497 C CA . PRO A 1 45 ? -5.383 -1.544 -3.014 1.00 0.00 45 PRO A CA 14
ATOM 13498 C C . PRO A 1 45 ? -5.542 -2.954 -3.574 1.00 0.00 45 PRO A C 14
ATOM 13499 O O . PRO A 1 45 ? -6.661 -3.442 -3.749 1.00 0.00 45 PRO A O 14
ATOM 13510 N N . VAL A 1 46 ? -4.421 -3.598 -3.861 1.00 0.00 46 VAL A N 14
ATOM 13511 C CA . VAL A 1 46 ? -4.430 -4.939 -4.416 1.00 0.00 46 VAL A CA 14
ATOM 13512 C C . VAL A 1 46 ? -4.334 -5.970 -3.297 1.00 0.00 46 VAL A C 14
ATOM 13513 O O . VAL A 1 46 ? -3.257 -6.223 -2.755 1.00 0.00 46 VAL A O 14
ATOM 13526 N N . LEU A 1 47 ? -5.468 -6.548 -2.939 1.00 0.00 47 LEU A N 14
ATOM 13527 C CA . LEU A 1 47 ? -5.510 -7.517 -1.857 1.00 0.00 47 LEU A CA 14
ATOM 13528 C C . LEU A 1 47 ? -5.500 -8.936 -2.409 1.00 0.00 47 LEU A C 14
ATOM 13529 O O . LEU A 1 47 ? -6.536 -9.596 -2.492 1.00 0.00 47 LEU A O 14
ATOM 13545 N N . LEU A 1 48 ? -4.325 -9.387 -2.818 1.00 0.00 48 LEU A N 14
ATOM 13546 C CA . LEU A 1 48 ? -4.163 -10.740 -3.328 1.00 0.00 48 LEU A CA 14
ATOM 13547 C C . LEU A 1 48 ? -3.209 -11.527 -2.444 1.00 0.00 48 LEU A C 14
ATOM 13548 O O . LEU A 1 48 ? -2.078 -11.108 -2.208 1.00 0.00 48 LEU A O 14
ATOM 13564 N N . ILE A 1 49 ? -3.673 -12.668 -1.958 1.00 0.00 49 ILE A N 14
ATOM 13565 C CA . ILE A 1 49 ? -2.862 -13.512 -1.093 1.00 0.00 49 ILE A CA 14
ATOM 13566 C C . ILE A 1 49 ? -1.682 -14.087 -1.875 1.00 0.00 49 ILE A C 14
ATOM 13567 O O . ILE A 1 49 ? -0.577 -14.227 -1.348 1.00 0.00 49 ILE A O 14
ATOM 13583 N N . ASP A 1 50 ? -1.918 -14.373 -3.148 1.00 0.00 50 ASP A N 14
ATOM 13584 C CA . ASP A 1 50 ? -0.890 -14.941 -4.020 1.00 0.00 50 ASP A CA 14
ATOM 13585 C C . ASP A 1 50 ? 0.089 -13.870 -4.489 1.00 0.00 50 ASP A C 14
ATOM 13586 O O . ASP A 1 50 ? 1.014 -14.151 -5.248 1.00 0.00 50 ASP A O 14
ATOM 13595 N N . GLU A 1 51 ? -0.119 -12.639 -4.044 1.00 0.00 51 GLU A N 14
ATOM 13596 C CA . GLU A 1 51 ? 0.773 -11.545 -4.400 1.00 0.00 51 GLU A CA 14
ATOM 13597 C C . GLU A 1 51 ? 1.476 -11.014 -3.151 1.00 0.00 51 GLU A C 14
ATOM 13598 O O . GLU A 1 51 ? 2.282 -10.085 -3.218 1.00 0.00 51 GLU A O 14
ATOM 13610 N N . ALA A 1 52 ? 1.175 -11.620 -2.013 1.00 0.00 52 ALA A N 14
ATOM 13611 C CA . ALA A 1 52 ? 1.751 -11.191 -0.748 1.00 0.00 52 ALA A CA 14
ATOM 13612 C C . ALA A 1 52 ? 3.216 -11.601 -0.652 1.00 0.00 52 ALA A C 14
ATOM 13613 O O . ALA A 1 52 ? 3.539 -12.784 -0.525 1.00 0.00 52 ALA A O 14
ATOM 13620 N N . THR A 1 53 ? 4.098 -10.622 -0.730 1.00 0.00 53 THR A N 14
ATOM 13621 C CA . THR A 1 53 ? 5.519 -10.875 -0.606 1.00 0.00 53 THR A CA 14
ATOM 13622 C C . THR A 1 53 ? 6.002 -10.479 0.779 1.00 0.00 53 THR A C 14
ATOM 13623 O O . THR A 1 53 ? 5.432 -9.580 1.404 1.00 0.00 53 THR A O 14
ATOM 13634 N N . GLU A 1 54 ? 7.023 -11.165 1.276 1.00 0.00 54 GLU A N 14
ATOM 13635 C CA . GLU A 1 54 ? 7.561 -10.866 2.593 1.00 0.00 54 GLU A CA 14
ATOM 13636 C C . GLU A 1 54 ? 8.225 -9.498 2.599 1.00 0.00 54 GLU A C 14
ATOM 13637 O O . GLU A 1 54 ? 8.971 -9.148 1.682 1.00 0.00 54 GLU A O 14
ATOM 13649 N N . TRP A 1 55 ? 7.936 -8.728 3.627 1.00 0.00 55 TRP A N 14
ATOM 13650 C CA . TRP A 1 55 ? 8.538 -7.422 3.794 1.00 0.00 55 TRP A CA 14
ATOM 13651 C C . TRP A 1 55 ? 9.395 -7.434 5.051 1.00 0.00 55 TRP A C 14
ATOM 13652 O O . TRP A 1 55 ? 8.907 -7.751 6.138 1.00 0.00 55 TRP A O 14
ATOM 13673 N N . THR A 1 56 ? 10.672 -7.117 4.891 1.00 0.00 56 THR A N 14
ATOM 13674 C CA . THR A 1 56 ? 11.617 -7.142 5.995 1.00 0.00 56 THR A CA 14
ATOM 13675 C C . THR A 1 56 ? 11.272 -6.079 7.039 1.00 0.00 56 THR A C 14
ATOM 13676 O O . THR A 1 56 ? 10.425 -5.216 6.791 1.00 0.00 56 THR A O 14
ATOM 13687 N N . PRO A 1 57 ? 11.892 -6.140 8.234 1.00 0.00 57 PRO A N 14
ATOM 13688 C CA . PRO A 1 57 ? 11.698 -5.128 9.278 1.00 0.00 57 PRO A CA 14
ATOM 13689 C C . PRO A 1 57 ? 12.171 -3.747 8.828 1.00 0.00 57 PRO A C 14
ATOM 13690 O O . PRO A 1 57 ? 13.264 -3.298 9.179 1.00 0.00 57 PRO A O 14
ATOM 13701 N N . ASN A 1 58 ? 11.353 -3.095 8.020 1.00 0.00 58 ASN A N 14
ATOM 13702 C CA . ASN A 1 58 ? 11.676 -1.786 7.485 1.00 0.00 58 ASN A CA 14
ATOM 13703 C C . ASN A 1 58 ? 11.143 -0.700 8.405 1.00 0.00 58 ASN A C 14
ATOM 13704 O O . ASN A 1 58 ? 10.075 -0.133 8.168 1.00 0.00 58 ASN A O 14
ATOM 13715 N N . ASN A 1 59 ? 11.874 -0.452 9.474 1.00 0.00 59 ASN A N 14
ATOM 13716 C CA . ASN A 1 59 ? 11.505 0.556 10.455 1.00 0.00 59 ASN A CA 14
ATOM 13717 C C . ASN A 1 59 ? 12.727 0.908 11.290 1.00 0.00 59 ASN A C 14
ATOM 13718 O O . ASN A 1 59 ? 13.796 0.330 11.092 1.00 0.00 59 ASN A O 14
ATOM 13729 N N . LEU A 1 60 ? 12.575 1.832 12.225 1.00 0.00 60 LEU A N 14
ATOM 13730 C CA . LEU A 1 60 ? 13.712 2.333 12.990 1.00 0.00 60 LEU A CA 14
ATOM 13731 C C . LEU A 1 60 ? 13.942 1.524 14.264 1.00 0.00 60 LEU A C 14
ATOM 13732 O O . LEU A 1 60 ? 14.284 2.082 15.308 1.00 0.00 60 LEU A O 14
ATOM 13748 N N . GLU A 1 61 ? 13.752 0.216 14.181 1.00 0.00 61 GLU A N 14
ATOM 13749 C CA . GLU A 1 61 ? 14.083 -0.680 15.281 1.00 0.00 61 GLU A CA 14
ATOM 13750 C C . GLU A 1 61 ? 14.344 -2.085 14.756 1.00 0.00 61 GLU A C 14
ATOM 13751 O O . GLU A 1 61 ? 13.533 -2.649 14.018 1.00 0.00 61 GLU A O 14
ATOM 13763 N N . MET A 1 1 ? -6.578 18.916 11.451 1.00 0.00 1 MET A N 15
ATOM 13764 C CA . MET A 1 1 ? -6.599 18.434 10.050 1.00 0.00 1 MET A CA 15
ATOM 13765 C C . MET A 1 1 ? -7.848 17.605 9.802 1.00 0.00 1 MET A C 15
ATOM 13766 O O . MET A 1 1 ? -8.258 16.820 10.658 1.00 0.00 1 MET A O 15
ATOM 13782 N N . SER A 1 2 ? -8.461 17.796 8.643 1.00 0.00 2 SER A N 15
ATOM 13783 C CA . SER A 1 2 ? -9.645 17.041 8.269 1.00 0.00 2 SER A CA 15
ATOM 13784 C C . SER A 1 2 ? -9.305 15.568 8.048 1.00 0.00 2 SER A C 15
ATOM 13785 O O . SER A 1 2 ? -8.310 15.236 7.396 1.00 0.00 2 SER A O 15
ATOM 13793 N N . LEU A 1 3 ? -10.120 14.688 8.610 1.00 0.00 3 LEU A N 15
ATOM 13794 C CA . LEU A 1 3 ? -9.902 13.255 8.476 1.00 0.00 3 LEU A CA 15
ATOM 13795 C C . LEU A 1 3 ? -10.882 12.667 7.470 1.00 0.00 3 LEU A C 15
ATOM 13796 O O . LEU A 1 3 ? -12.072 12.986 7.490 1.00 0.00 3 LEU A O 15
ATOM 13812 N N . ASP A 1 4 ? -10.377 11.813 6.594 1.00 0.00 4 ASP A N 15
ATOM 13813 C CA . ASP A 1 4 ? -11.199 11.204 5.555 1.00 0.00 4 ASP A CA 15
ATOM 13814 C C . ASP A 1 4 ? -11.087 9.682 5.594 1.00 0.00 4 ASP A C 15
ATOM 13815 O O . ASP A 1 4 ? -10.209 9.096 4.957 1.00 0.00 4 ASP A O 15
ATOM 13824 N N . PRO A 1 5 ? -11.943 9.019 6.385 1.00 0.00 5 PRO A N 15
ATOM 13825 C CA . PRO A 1 5 ? -11.959 7.557 6.495 1.00 0.00 5 PRO A CA 15
ATOM 13826 C C . PRO A 1 5 ? -12.501 6.885 5.230 1.00 0.00 5 PRO A C 15
ATOM 13827 O O . PRO A 1 5 ? -12.514 5.659 5.122 1.00 0.00 5 PRO A O 15
ATOM 13838 N N . GLN A 1 6 ? -12.935 7.697 4.268 1.00 0.00 6 GLN A N 15
ATOM 13839 C CA . GLN A 1 6 ? -13.509 7.188 3.029 1.00 0.00 6 GLN A CA 15
ATOM 13840 C C . GLN A 1 6 ? -12.413 6.843 2.032 1.00 0.00 6 GLN A C 15
ATOM 13841 O O . GLN A 1 6 ? -12.561 5.922 1.231 1.00 0.00 6 GLN A O 15
ATOM 13855 N N . LEU A 1 7 ? -11.314 7.586 2.078 1.00 0.00 7 LEU A N 15
ATOM 13856 C CA . LEU A 1 7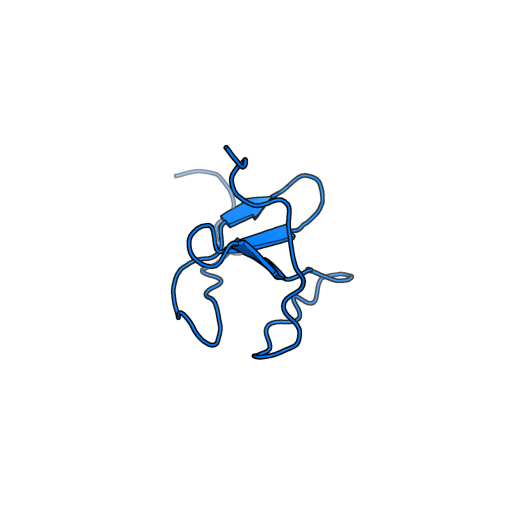 ? -10.135 7.255 1.288 1.00 0.00 7 LEU A CA 15
ATOM 13857 C C . LEU A 1 7 ? -9.512 5.964 1.802 1.00 0.00 7 LEU A C 15
ATOM 13858 O O . LEU A 1 7 ? -8.849 5.236 1.062 1.00 0.00 7 LEU A O 15
ATOM 13874 N N . LEU A 1 8 ? -9.738 5.692 3.079 1.00 0.00 8 LEU A N 15
ATOM 13875 C CA . LEU A 1 8 ? -9.185 4.509 3.723 1.00 0.00 8 LEU A CA 15
ATOM 13876 C C . LEU A 1 8 ? -10.076 3.296 3.491 1.00 0.00 8 LEU A C 15
ATOM 13877 O O . LEU A 1 8 ? -9.607 2.254 3.034 1.00 0.00 8 LEU A O 15
ATOM 13893 N N . GLU A 1 9 ? -11.364 3.455 3.801 1.00 0.00 9 GLU A N 15
ATOM 13894 C CA . GLU A 1 9 ? -12.338 2.367 3.726 1.00 0.00 9 GLU A CA 15
ATOM 13895 C C . GLU A 1 9 ? -11.996 1.267 4.729 1.00 0.00 9 GLU A C 15
ATOM 13896 O O . GLU A 1 9 ? -11.216 1.480 5.660 1.00 0.00 9 GLU A O 15
ATOM 13908 N N . VAL A 1 10 ? -12.604 0.101 4.552 1.00 0.00 10 VAL A N 15
ATOM 13909 C CA . VAL A 1 10 ? -12.367 -1.027 5.440 1.00 0.00 10 VAL A CA 15
ATOM 13910 C C . VAL A 1 10 ? -11.013 -1.658 5.140 1.00 0.00 10 VAL A C 15
ATOM 13911 O O . VAL A 1 10 ? -10.831 -2.307 4.111 1.00 0.00 10 VAL A O 15
ATOM 13924 N N . LEU A 1 11 ? -10.063 -1.464 6.040 1.00 0.00 11 LEU A N 15
ATOM 13925 C CA . LEU A 1 11 ? -8.710 -1.959 5.833 1.00 0.00 11 LEU A CA 15
ATOM 13926 C C . LEU A 1 11 ? -8.360 -3.044 6.841 1.00 0.00 11 LEU A C 15
ATOM 13927 O O . LEU A 1 11 ? -8.228 -2.782 8.038 1.00 0.00 11 LEU A O 15
ATOM 13943 N N . ALA A 1 12 ? -8.216 -4.265 6.346 1.00 0.00 12 ALA A N 15
ATOM 13944 C CA . ALA A 1 12 ? -7.839 -5.398 7.171 1.00 0.00 12 ALA A CA 15
ATOM 13945 C C . ALA A 1 12 ? -7.153 -6.454 6.318 1.00 0.00 12 ALA A C 15
ATOM 13946 O O . ALA A 1 12 ? -7.461 -6.593 5.133 1.00 0.00 12 ALA A O 15
ATOM 13953 N N . CYS A 1 13 ? -6.210 -7.173 6.907 1.00 0.00 13 CYS A N 15
ATOM 13954 C CA . CYS A 1 13 ? -5.516 -8.242 6.202 1.00 0.00 13 CYS A CA 15
ATOM 13955 C C . CYS A 1 13 ? -6.471 -9.402 5.924 1.00 0.00 13 CYS A C 15
ATOM 13956 O O . CYS A 1 13 ? -7.108 -9.914 6.841 1.00 0.00 13 CYS A O 15
ATOM 13964 N N . PRO A 1 14 ? -6.584 -9.824 4.654 1.00 0.00 14 PRO A N 15
ATOM 13965 C CA . PRO A 1 14 ? -7.492 -10.910 4.255 1.00 0.00 14 PRO A CA 15
ATOM 13966 C C . PRO A 1 14 ? -7.224 -12.218 5.000 1.00 0.00 14 PRO A C 15
ATOM 13967 O O . PRO A 1 14 ? -8.157 -12.934 5.367 1.00 0.00 14 PRO A O 15
ATOM 13978 N N . LYS A 1 15 ? -5.952 -12.523 5.231 1.00 0.00 15 LYS A N 15
ATOM 13979 C CA . LYS A 1 15 ? -5.585 -13.776 5.882 1.00 0.00 15 LYS A CA 15
ATOM 13980 C C . LYS A 1 15 ? -5.550 -13.620 7.399 1.00 0.00 15 LYS A C 15
ATOM 13981 O O . LYS A 1 15 ? -6.217 -14.354 8.123 1.00 0.00 15 LYS A O 15
ATOM 14000 N N . ASP A 1 16 ? -4.782 -12.643 7.866 1.00 0.00 16 ASP A N 15
ATOM 14001 C CA . ASP A 1 16 ? -4.522 -12.473 9.296 1.00 0.00 16 ASP A CA 15
ATOM 14002 C C . ASP A 1 16 ? -5.668 -11.751 10.001 1.00 0.00 16 ASP A C 15
ATOM 14003 O O . ASP A 1 16 ? -5.869 -11.919 11.204 1.00 0.00 16 ASP A O 15
ATOM 14012 N N . LYS A 1 17 ? -6.428 -10.968 9.240 1.00 0.00 17 LYS A N 15
ATOM 14013 C CA . LYS A 1 17 ? -7.527 -10.169 9.784 1.00 0.00 17 LYS A CA 15
ATOM 14014 C C . LYS A 1 17 ? -7.016 -9.162 10.809 1.00 0.00 17 LYS A C 15
ATOM 14015 O O . LYS A 1 17 ? -7.728 -8.788 11.747 1.00 0.00 17 LYS A O 15
ATOM 14034 N N . GLY A 1 18 ? -5.782 -8.722 10.610 1.00 0.00 18 GLY A N 15
ATOM 14035 C CA . GLY A 1 18 ? -5.200 -7.709 11.464 1.00 0.00 18 GLY A CA 15
ATOM 14036 C C . GLY A 1 18 ? -5.067 -6.378 10.747 1.00 0.00 18 GLY A C 15
ATOM 14037 O O . GLY A 1 18 ? -5.445 -6.267 9.575 1.00 0.00 18 GLY A O 15
ATOM 14041 N N . PRO A 1 19 ? -4.521 -5.355 11.421 1.00 0.00 19 PRO A N 15
ATOM 14042 C CA . PRO A 1 19 ? -4.379 -4.014 10.850 1.00 0.00 19 PRO A CA 15
ATOM 14043 C C . PRO A 1 19 ? -3.265 -3.929 9.808 1.00 0.00 19 PRO A C 15
ATOM 14044 O O . PRO A 1 19 ? -2.353 -4.757 9.785 1.00 0.00 19 PRO A O 15
ATOM 14055 N N . LEU A 1 20 ? -3.347 -2.924 8.951 1.00 0.00 20 LEU A N 15
ATOM 14056 C CA . LEU A 1 20 ? -2.358 -2.728 7.901 1.00 0.00 20 LEU A CA 15
ATOM 14057 C C . LEU A 1 20 ? -1.623 -1.412 8.107 1.00 0.00 20 LEU A C 15
ATOM 14058 O O . LEU A 1 20 ? -2.241 -0.394 8.429 1.00 0.00 20 LEU A O 15
ATOM 14074 N N . ARG A 1 21 ? -0.308 -1.438 7.939 1.00 0.00 21 ARG A N 15
ATOM 14075 C CA . ARG A 1 21 ? 0.505 -0.239 8.073 1.00 0.00 21 ARG A CA 15
ATOM 14076 C C . ARG A 1 21 ? 0.555 0.496 6.741 1.00 0.00 21 ARG A C 15
ATOM 14077 O O . ARG A 1 21 ? 0.958 -0.072 5.723 1.00 0.00 21 ARG A O 15
ATOM 14098 N N . TYR A 1 22 ? 0.130 1.749 6.751 1.00 0.00 22 TYR A N 15
ATOM 14099 C CA . TYR A 1 22 ? 0.031 2.539 5.536 1.00 0.00 22 TYR A CA 15
ATOM 14100 C C . TYR A 1 22 ? 1.316 3.309 5.267 1.00 0.00 22 TYR A C 15
ATOM 14101 O O . TYR A 1 22 ? 1.719 4.171 6.054 1.00 0.00 22 TYR A O 15
ATOM 14119 N N . LEU A 1 23 ? 1.963 2.979 4.160 1.00 0.00 23 LEU A N 15
ATOM 14120 C CA . LEU A 1 23 ? 3.122 3.734 3.700 1.00 0.00 23 LEU A CA 15
ATOM 14121 C C . LEU A 1 23 ? 2.656 4.959 2.923 1.00 0.00 23 LEU A C 15
ATOM 14122 O O . LEU A 1 23 ? 1.728 4.873 2.125 1.00 0.00 23 LEU A O 15
ATOM 14138 N N . GLU A 1 24 ? 3.283 6.100 3.169 1.00 0.00 24 GLU A N 15
ATOM 14139 C CA . GLU A 1 24 ? 2.806 7.369 2.620 1.00 0.00 24 GLU A CA 15
ATOM 14140 C C . GLU A 1 24 ? 3.511 7.746 1.320 1.00 0.00 24 GLU A C 15
ATOM 14141 O O . GLU A 1 24 ? 2.918 8.391 0.458 1.00 0.00 24 GLU A O 15
ATOM 14153 N N . SER A 1 25 ? 4.767 7.348 1.176 1.00 0.00 25 SER A N 15
ATOM 14154 C CA . SER A 1 25 ? 5.527 7.659 -0.028 1.00 0.00 25 SER A CA 15
ATOM 14155 C C . SER A 1 25 ? 5.354 6.539 -1.046 1.00 0.00 25 SER A C 15
ATOM 14156 O O . SER A 1 25 ? 5.065 6.776 -2.223 1.00 0.00 25 SER A O 15
ATOM 14164 N N . GLU A 1 26 ? 5.520 5.317 -0.569 1.00 0.00 26 GLU A N 15
ATOM 14165 C CA . GLU A 1 26 ? 5.373 4.130 -1.386 1.00 0.00 26 GLU A CA 15
ATOM 14166 C C . GLU A 1 26 ? 3.896 3.828 -1.595 1.00 0.00 26 GLU A C 15
ATOM 14167 O O . GLU A 1 26 ? 3.499 3.285 -2.626 1.00 0.00 26 GLU A O 15
ATOM 14179 N N . GLN A 1 27 ? 3.098 4.218 -0.604 1.00 0.00 27 GLN A N 15
ATOM 14180 C CA . GLN A 1 27 ? 1.661 3.961 -0.588 1.00 0.00 27 GLN A CA 15
ATOM 14181 C C . GLN A 1 27 ? 1.351 2.492 -0.837 1.00 0.00 27 GLN A C 15
ATOM 14182 O O . GLN A 1 27 ? 0.832 2.102 -1.888 1.00 0.00 27 GLN A O 15
ATOM 14196 N N . LEU A 1 28 ? 1.704 1.686 0.149 1.00 0.00 28 LEU A N 15
ATOM 14197 C CA . LEU A 1 28 ? 1.466 0.258 0.128 1.00 0.00 28 LEU A CA 15
ATOM 14198 C C . LEU A 1 28 ? 0.878 -0.148 1.469 1.00 0.00 28 LEU A C 15
ATOM 14199 O O . LEU A 1 28 ? 1.001 0.598 2.444 1.00 0.00 28 LEU A O 15
ATOM 14215 N N . LEU A 1 29 ? 0.246 -1.307 1.528 1.00 0.00 29 LEU A N 15
ATOM 14216 C CA . LEU A 1 29 ? -0.329 -1.780 2.778 1.00 0.00 29 LEU A CA 15
ATOM 14217 C C . LEU A 1 29 ? 0.444 -2.990 3.275 1.00 0.00 29 LEU A C 15
ATOM 14218 O O . LEU A 1 29 ? 0.378 -4.067 2.683 1.00 0.00 29 LEU A O 15
ATOM 14234 N N . VAL A 1 30 ? 1.180 -2.813 4.357 1.00 0.00 30 VAL A N 15
ATOM 14235 C CA . VAL A 1 30 ? 2.024 -3.874 4.881 1.00 0.00 30 VAL A CA 15
ATOM 14236 C C . VAL A 1 30 ? 1.553 -4.300 6.264 1.00 0.00 30 VAL A C 15
ATOM 14237 O O . VAL A 1 30 ? 1.351 -3.464 7.141 1.00 0.00 30 VAL A O 15
ATOM 14250 N N . ASN A 1 31 ? 1.369 -5.596 6.457 1.00 0.00 31 ASN A N 15
ATOM 14251 C CA . ASN A 1 31 ? 1.042 -6.113 7.775 1.00 0.00 31 ASN A CA 15
ATOM 14252 C C . ASN A 1 31 ? 2.300 -6.682 8.408 1.00 0.00 31 ASN A C 15
ATOM 14253 O O . ASN A 1 31 ? 2.855 -7.677 7.936 1.00 0.00 31 ASN A O 15
ATOM 14264 N N . GLU A 1 32 ? 2.732 -6.055 9.491 1.00 0.00 32 GLU A N 15
ATOM 14265 C CA . GLU A 1 32 ? 4.007 -6.377 10.119 1.00 0.00 32 GLU A CA 15
ATOM 14266 C C . GLU A 1 32 ? 3.880 -7.647 10.959 1.00 0.00 32 GLU A C 15
ATOM 14267 O O . GLU A 1 32 ? 4.865 -8.177 11.472 1.00 0.00 32 GLU A O 15
ATOM 14279 N N . ARG A 1 33 ? 2.653 -8.134 11.086 1.00 0.00 33 ARG A N 15
ATOM 14280 C CA . ARG A 1 33 ? 2.390 -9.377 11.793 1.00 0.00 33 ARG A CA 15
ATOM 14281 C C . ARG A 1 33 ? 2.716 -10.581 10.913 1.00 0.00 33 ARG A C 15
ATOM 14282 O O . ARG A 1 33 ? 3.130 -11.631 11.405 1.00 0.00 33 ARG A O 15
ATOM 14303 N N . LEU A 1 34 ? 2.542 -10.414 9.608 1.00 0.00 34 LEU A N 15
ATOM 14304 C CA . LEU A 1 34 ? 2.831 -11.483 8.658 1.00 0.00 34 LEU A CA 15
ATOM 14305 C C . LEU A 1 34 ? 4.136 -11.219 7.918 1.00 0.00 34 LEU A C 15
ATOM 14306 O O . LEU A 1 34 ? 4.696 -12.123 7.294 1.00 0.00 34 LEU A O 15
ATOM 14322 N N . ASN A 1 35 ? 4.601 -9.969 7.983 1.00 0.00 35 ASN A N 15
ATOM 14323 C CA . ASN A 1 35 ? 5.775 -9.528 7.226 1.00 0.00 35 ASN A CA 15
ATOM 14324 C C . ASN A 1 35 ? 5.454 -9.566 5.728 1.00 0.00 35 ASN A C 15
ATOM 14325 O O . ASN A 1 35 ? 6.330 -9.715 4.876 1.00 0.00 35 ASN A O 15
ATOM 14336 N N . LEU A 1 36 ? 4.175 -9.393 5.419 1.00 0.00 36 LEU A N 15
ATOM 14337 C CA . LEU A 1 36 ? 3.701 -9.445 4.044 1.00 0.00 36 LEU A CA 15
ATOM 14338 C C . LEU A 1 36 ? 3.090 -8.108 3.649 1.00 0.00 36 LEU A C 15
ATOM 14339 O O . LEU A 1 36 ? 2.449 -7.438 4.467 1.00 0.00 36 LEU A O 15
ATOM 14355 N N . ALA A 1 37 ? 3.284 -7.731 2.396 1.00 0.00 37 ALA A N 15
ATOM 14356 C CA . ALA A 1 37 ? 2.813 -6.452 1.896 1.00 0.00 37 ALA A CA 15
ATOM 14357 C C . ALA A 1 37 ? 1.867 -6.634 0.717 1.00 0.00 37 ALA A C 15
ATOM 14358 O O . ALA A 1 37 ? 2.071 -7.502 -0.134 1.00 0.00 37 ALA A O 15
ATOM 14365 N N . TYR A 1 38 ? 0.828 -5.818 0.689 1.00 0.00 38 TYR A N 15
ATOM 14366 C CA . TYR A 1 38 ? -0.112 -5.804 -0.414 1.00 0.00 38 TYR A CA 15
ATOM 14367 C C . TYR A 1 38 ? 0.092 -4.532 -1.219 1.00 0.00 38 TYR A C 15
ATOM 14368 O O . TYR A 1 38 ? 0.053 -3.426 -0.669 1.00 0.00 38 TYR A O 15
ATOM 14386 N N . ARG A 1 39 ? 0.326 -4.680 -2.512 1.00 0.00 39 ARG A N 15
ATOM 14387 C CA . ARG A 1 39 ? 0.595 -3.532 -3.357 1.00 0.00 39 ARG A CA 15
ATOM 14388 C C . ARG A 1 39 ? -0.691 -2.795 -3.715 1.00 0.00 39 ARG A C 15
ATOM 14389 O O . ARG A 1 39 ? -1.732 -3.407 -3.954 1.00 0.00 39 ARG A O 15
ATOM 14410 N N . ILE A 1 40 ? -0.611 -1.476 -3.726 1.00 0.00 40 ILE A N 15
ATOM 14411 C CA . ILE A 1 40 ? -1.722 -0.652 -4.165 1.00 0.00 40 ILE A CA 15
ATOM 14412 C C . ILE A 1 40 ? -1.465 -0.175 -5.585 1.00 0.00 40 ILE A C 15
ATOM 14413 O O . ILE A 1 40 ? -0.500 0.545 -5.839 1.00 0.00 40 ILE A O 15
ATOM 14429 N N . ASP A 1 41 ? -2.320 -0.586 -6.507 1.00 0.00 41 ASP A N 15
ATOM 14430 C CA . ASP A 1 41 ? -2.140 -0.251 -7.908 1.00 0.00 41 ASP A CA 15
ATOM 14431 C C . ASP A 1 41 ? -2.944 0.997 -8.246 1.00 0.00 41 ASP A C 15
ATOM 14432 O O . ASP A 1 41 ? -4.140 0.916 -8.528 1.00 0.00 41 ASP A O 15
ATOM 14441 N N . ASP A 1 42 ? -2.273 2.145 -8.159 1.00 0.00 42 ASP A N 15
ATOM 14442 C CA . ASP A 1 42 ? -2.867 3.458 -8.432 1.00 0.00 42 ASP A CA 15
ATOM 14443 C C . ASP A 1 42 ? -4.222 3.621 -7.747 1.00 0.00 42 ASP A C 15
ATOM 14444 O O . ASP A 1 42 ? -5.274 3.555 -8.384 1.00 0.00 42 ASP A O 15
ATOM 14453 N N . GLY A 1 43 ? -4.185 3.783 -6.435 1.00 0.00 43 GLY A N 15
ATOM 14454 C CA . GLY A 1 43 ? -5.396 4.043 -5.676 1.00 0.00 43 GLY A CA 15
ATOM 14455 C C . GLY A 1 43 ? -6.225 2.800 -5.403 1.00 0.00 43 GLY A C 15
ATOM 14456 O O . GLY A 1 43 ? -7.186 2.852 -4.636 1.00 0.00 43 GLY A O 15
ATOM 14460 N N . ILE A 1 44 ? -5.870 1.680 -6.024 1.00 0.00 44 ILE A N 15
ATOM 14461 C CA . ILE A 1 44 ? -6.621 0.444 -5.833 1.00 0.00 44 ILE A CA 15
ATOM 14462 C C . ILE A 1 44 ? -5.757 -0.621 -5.163 1.00 0.00 44 ILE A C 15
ATOM 14463 O O . ILE A 1 44 ? -4.872 -1.201 -5.791 1.00 0.00 44 ILE A O 15
ATOM 14479 N N . PRO A 1 45 ? -5.986 -0.863 -3.864 1.00 0.00 45 PRO A N 15
ATOM 14480 C CA . PRO A 1 45 ? -5.226 -1.855 -3.101 1.00 0.00 45 PRO A CA 15
ATOM 14481 C C . PRO A 1 45 ? -5.547 -3.284 -3.528 1.00 0.00 45 PRO A C 15
ATOM 14482 O O . PRO A 1 45 ? -6.705 -3.708 -3.508 1.00 0.00 45 PRO A O 15
ATOM 14493 N N . VAL A 1 46 ? -4.521 -4.021 -3.924 1.00 0.00 46 VAL A N 15
ATOM 14494 C CA . VAL A 1 46 ? -4.691 -5.406 -4.320 1.00 0.00 46 VAL A CA 15
ATOM 14495 C C . VAL A 1 46 ? -4.637 -6.306 -3.090 1.00 0.00 46 VAL A C 15
ATOM 14496 O O . VAL A 1 46 ? -3.569 -6.765 -2.680 1.00 0.00 46 VAL A O 15
ATOM 14509 N N . LEU A 1 47 ? -5.791 -6.520 -2.479 1.00 0.00 47 LEU A N 15
ATOM 14510 C CA . LEU A 1 47 ? -5.872 -7.313 -1.263 1.00 0.00 47 LEU A CA 15
ATOM 14511 C C . LEU A 1 47 ? -5.968 -8.797 -1.591 1.00 0.00 47 LEU A C 15
ATOM 14512 O O . LEU A 1 47 ? -7.007 -9.427 -1.388 1.00 0.00 47 LEU A O 15
ATOM 14528 N N . LEU A 1 48 ? -4.884 -9.346 -2.113 1.00 0.00 48 LEU A N 15
ATOM 14529 C CA . LEU A 1 48 ? -4.828 -10.759 -2.442 1.00 0.00 48 LEU A CA 15
ATOM 14530 C C . LEU A 1 48 ? -3.712 -11.429 -1.660 1.00 0.00 48 LEU A C 15
ATOM 14531 O O . LEU A 1 48 ? -2.552 -11.036 -1.760 1.00 0.00 48 LEU A O 15
ATOM 14547 N N . ILE A 1 49 ? -4.080 -12.425 -0.870 1.00 0.00 49 ILE A N 15
ATOM 14548 C CA . ILE A 1 49 ? -3.135 -13.130 -0.006 1.00 0.00 49 ILE A CA 15
ATOM 14549 C C . ILE A 1 49 ? -2.002 -13.756 -0.813 1.00 0.00 49 ILE A C 15
ATOM 14550 O O . ILE A 1 49 ? -0.840 -13.718 -0.411 1.00 0.00 49 ILE A O 15
ATOM 14566 N N . ASP A 1 50 ? -2.352 -14.310 -1.963 1.00 0.00 50 ASP A N 15
ATOM 14567 C CA . ASP A 1 50 ? -1.390 -15.004 -2.819 1.00 0.00 50 ASP A CA 15
ATOM 14568 C C . ASP A 1 50 ? -0.421 -14.018 -3.477 1.00 0.00 50 ASP A C 15
ATOM 14569 O O . ASP A 1 50 ? 0.596 -14.413 -4.049 1.00 0.00 50 ASP A O 15
ATOM 14578 N N . GLU A 1 51 ? -0.736 -12.731 -3.387 1.00 0.00 51 GLU A N 15
ATOM 14579 C CA . GLU A 1 51 ? 0.102 -11.698 -3.981 1.00 0.00 51 GLU A CA 15
ATOM 14580 C C . GLU A 1 51 ? 0.932 -10.994 -2.909 1.00 0.00 51 GLU A C 15
ATOM 14581 O O . GLU A 1 51 ? 1.780 -10.156 -3.214 1.00 0.00 51 GLU A O 15
ATOM 14593 N N . ALA A 1 52 ? 0.695 -11.350 -1.655 1.00 0.00 52 ALA A N 15
ATOM 14594 C CA . ALA A 1 52 ? 1.392 -10.726 -0.543 1.00 0.00 52 ALA A CA 15
ATOM 14595 C C . ALA A 1 52 ? 2.862 -11.126 -0.539 1.00 0.00 52 ALA A C 15
ATOM 14596 O O . ALA A 1 52 ? 3.201 -12.282 -0.282 1.00 0.00 52 ALA A O 15
ATOM 14603 N N . THR A 1 53 ? 3.723 -10.170 -0.833 1.00 0.00 53 THR A N 15
ATOM 14604 C CA . THR A 1 53 ? 5.153 -10.419 -0.862 1.00 0.00 53 THR A CA 15
ATOM 14605 C C . THR A 1 53 ? 5.782 -10.038 0.466 1.00 0.00 53 THR A C 15
ATOM 14606 O O . THR A 1 53 ? 5.186 -9.305 1.255 1.00 0.00 53 THR A O 15
ATOM 14617 N N . GLU A 1 54 ? 6.975 -10.548 0.709 1.00 0.00 54 GLU A N 15
ATOM 14618 C CA . GLU A 1 54 ? 7.691 -10.259 1.941 1.00 0.00 54 GLU A CA 15
ATOM 14619 C C . GLU A 1 54 ? 8.330 -8.886 1.855 1.00 0.00 54 GLU A C 15
ATOM 14620 O O . GLU A 1 54 ? 9.012 -8.570 0.877 1.00 0.00 54 GLU A O 15
ATOM 14632 N N . TRP A 1 55 ? 8.109 -8.070 2.868 1.00 0.00 55 TRP A N 15
ATOM 14633 C CA . TRP A 1 55 ? 8.603 -6.706 2.855 1.00 0.00 55 TRP A CA 15
ATOM 14634 C C . TRP A 1 55 ? 9.613 -6.490 3.973 1.00 0.00 55 TRP A C 15
ATOM 14635 O O . TRP A 1 55 ? 9.547 -7.134 5.022 1.00 0.00 55 TRP A O 15
ATOM 14656 N N . THR A 1 56 ? 10.558 -5.597 3.730 1.00 0.00 56 THR A N 15
ATOM 14657 C CA . THR A 1 56 ? 11.579 -5.273 4.706 1.00 0.00 56 THR A CA 15
ATOM 14658 C C . THR A 1 56 ? 11.030 -4.348 5.789 1.00 0.00 56 THR A C 15
ATOM 14659 O O . THR A 1 56 ? 10.117 -3.559 5.536 1.00 0.00 56 THR A O 15
ATOM 14670 N N . PRO A 1 57 ? 11.567 -4.449 7.015 1.00 0.00 57 PRO A N 15
ATOM 14671 C CA . PRO A 1 57 ? 11.172 -3.581 8.127 1.00 0.00 57 PRO A CA 15
ATOM 14672 C C . PRO A 1 57 ? 11.571 -2.127 7.883 1.00 0.00 57 PRO A C 15
ATOM 14673 O O . PRO A 1 57 ? 12.218 -1.809 6.885 1.00 0.00 57 PRO A O 15
ATOM 14684 N N . ASN A 1 58 ? 11.201 -1.249 8.808 1.00 0.00 58 ASN A N 15
ATOM 14685 C CA . ASN A 1 58 ? 11.522 0.176 8.693 1.00 0.00 58 ASN A CA 15
ATOM 14686 C C . ASN A 1 58 ? 12.950 0.437 9.189 1.00 0.00 58 ASN A C 15
ATOM 14687 O O . ASN A 1 58 ? 13.362 1.577 9.400 1.00 0.00 58 ASN A O 15
ATOM 14698 N N . ASN A 1 59 ? 13.707 -0.638 9.349 1.00 0.00 59 ASN A N 15
ATOM 14699 C CA . ASN A 1 59 ? 15.084 -0.561 9.808 1.00 0.00 59 ASN A CA 15
ATOM 14700 C C . ASN A 1 59 ? 15.968 -1.402 8.894 1.00 0.00 59 ASN A C 15
ATOM 14701 O O . ASN A 1 59 ? 15.698 -2.585 8.681 1.00 0.00 59 ASN A O 15
ATOM 14712 N N . LEU A 1 60 ? 17.004 -0.786 8.334 1.00 0.00 60 LEU A N 15
ATOM 14713 C CA . LEU A 1 60 ? 17.845 -1.452 7.346 1.00 0.00 60 LEU A CA 15
ATOM 14714 C C . LEU A 1 60 ? 18.945 -2.264 8.014 1.00 0.00 60 LEU A C 15
ATOM 14715 O O . LEU A 1 60 ? 19.609 -1.787 8.942 1.00 0.00 60 LEU A O 15
ATOM 14731 N N . GLU A 1 61 ? 19.140 -3.485 7.517 1.00 0.00 61 GLU A N 15
ATOM 14732 C CA . GLU A 1 61 ? 20.069 -4.438 8.115 1.00 0.00 61 GLU A CA 15
ATOM 14733 C C . GLU A 1 61 ? 19.719 -4.671 9.583 1.00 0.00 61 GLU A C 15
ATOM 14734 O O . GLU A 1 61 ? 18.570 -4.520 9.998 1.00 0.00 61 GLU A O 15
ATOM 14746 N N . MET A 1 1 ? -12.859 19.386 4.825 1.00 0.00 1 MET A N 16
ATOM 14747 C CA . MET A 1 1 ? -12.084 18.437 5.658 1.00 0.00 1 MET A CA 16
ATOM 14748 C C . MET A 1 1 ? -10.735 18.149 5.014 1.00 0.00 1 MET A C 16
ATOM 14749 O O . MET A 1 1 ? -10.622 18.128 3.790 1.00 0.00 1 MET A O 16
ATOM 14765 N N . SER A 1 2 ? -9.720 17.943 5.838 1.00 0.00 2 SER A N 16
ATOM 14766 C CA . SER A 1 2 ? -8.390 17.615 5.349 1.00 0.00 2 SER A CA 16
ATOM 14767 C C . SER A 1 2 ? -8.124 16.123 5.500 1.00 0.00 2 SER A C 16
ATOM 14768 O O . SER A 1 2 ? -8.499 15.525 6.512 1.00 0.00 2 SER A O 16
ATOM 14776 N N . LEU A 1 3 ? -7.485 15.539 4.486 1.00 0.00 3 LEU A N 16
ATOM 14777 C CA . LEU A 1 3 ? -7.214 14.104 4.436 1.00 0.00 3 LEU A CA 16
ATOM 14778 C C . LEU A 1 3 ? -8.518 13.332 4.249 1.00 0.00 3 LEU A C 16
ATOM 14779 O O . LEU A 1 3 ? -9.392 13.349 5.112 1.00 0.00 3 LEU A O 16
ATOM 14795 N N . ASP A 1 4 ? -8.650 12.669 3.111 1.00 0.00 4 ASP A N 16
ATOM 14796 C CA . ASP A 1 4 ? -9.879 11.953 2.792 1.00 0.00 4 ASP A CA 16
ATOM 14797 C C . ASP A 1 4 ? -9.686 10.444 2.862 1.00 0.00 4 ASP A C 16
ATOM 14798 O O . ASP A 1 4 ? -9.291 9.812 1.880 1.00 0.00 4 ASP A O 16
ATOM 14807 N N . PRO A 1 5 ? -9.913 9.841 4.039 1.00 0.00 5 PRO A N 16
ATOM 14808 C CA . PRO A 1 5 ? -9.820 8.391 4.206 1.00 0.00 5 PRO A CA 16
ATOM 14809 C C . PRO A 1 5 ? -11.004 7.669 3.561 1.00 0.00 5 PRO A C 16
ATOM 14810 O O . PRO A 1 5 ? -11.134 6.455 3.669 1.00 0.00 5 PRO A O 16
ATOM 14821 N N . GLN A 1 6 ? -11.857 8.431 2.882 1.00 0.00 6 GLN A N 16
ATOM 14822 C CA . GLN A 1 6 ? -13.044 7.886 2.237 1.00 0.00 6 GLN A CA 16
ATOM 14823 C C . GLN A 1 6 ? -12.654 7.103 0.988 1.00 0.00 6 GLN A C 16
ATOM 14824 O O . GLN A 1 6 ? -13.226 6.053 0.697 1.00 0.00 6 GLN A O 16
ATOM 14838 N N . LEU A 1 7 ? -11.660 7.607 0.267 1.00 0.00 7 LEU A N 16
ATOM 14839 C CA . LEU A 1 7 ? -11.165 6.940 -0.934 1.00 0.00 7 LEU A CA 16
ATOM 14840 C C . LEU A 1 7 ? -10.261 5.760 -0.583 1.00 0.00 7 LEU A C 16
ATOM 14841 O O . LEU A 1 7 ? -9.711 5.103 -1.468 1.00 0.00 7 LEU A O 16
ATOM 14857 N N . LEU A 1 8 ? -10.104 5.495 0.707 1.00 0.00 8 LEU A N 16
ATOM 14858 C CA . LEU A 1 8 ? -9.250 4.406 1.161 1.00 0.00 8 LEU A CA 16
ATOM 14859 C C . LEU A 1 8 ? -10.040 3.406 1.999 1.00 0.00 8 LEU A C 16
ATOM 14860 O O . LEU A 1 8 ? -9.940 2.199 1.786 1.00 0.00 8 LEU A O 16
ATOM 14876 N N . GLU A 1 9 ? -10.818 3.926 2.949 1.00 0.00 9 GLU A N 16
ATOM 14877 C CA . GLU A 1 9 ? -11.623 3.107 3.855 1.00 0.00 9 GLU A CA 16
ATOM 14878 C C . GLU A 1 9 ? -10.747 2.204 4.723 1.00 0.00 9 GLU A C 16
ATOM 14879 O O . GLU A 1 9 ? -9.538 2.425 4.853 1.00 0.00 9 GLU A O 16
ATOM 14891 N N . VAL A 1 10 ? -11.365 1.209 5.346 1.00 0.00 10 VAL A N 16
ATOM 14892 C CA . VAL A 1 10 ? -10.639 0.277 6.191 1.00 0.00 10 VAL A CA 16
ATOM 14893 C C . VAL A 1 10 ? -10.197 -0.932 5.378 1.00 0.00 10 VAL A C 16
ATOM 14894 O O . VAL A 1 10 ? -11.021 -1.731 4.926 1.00 0.00 10 VAL A O 16
ATOM 14907 N N . LEU A 1 11 ? -8.897 -1.044 5.173 1.00 0.00 11 LEU A N 16
ATOM 14908 C CA . LEU A 1 11 ? -8.341 -2.116 4.367 1.00 0.00 11 LEU A CA 16
ATOM 14909 C C . LEU A 1 11 ? -7.845 -3.254 5.251 1.00 0.00 11 LEU A C 16
ATOM 14910 O O . LEU A 1 11 ? -7.034 -3.046 6.155 1.00 0.00 11 LEU A O 16
ATOM 14926 N N . ALA A 1 12 ? -8.341 -4.451 4.988 1.00 0.00 12 ALA A N 16
ATOM 14927 C CA . ALA A 1 12 ? -7.971 -5.617 5.769 1.00 0.00 12 ALA A CA 16
ATOM 14928 C C . ALA A 1 12 ? -7.316 -6.671 4.888 1.00 0.00 12 ALA A C 16
ATOM 14929 O O . ALA A 1 12 ? -7.338 -6.572 3.662 1.00 0.00 12 ALA A O 16
ATOM 14936 N N . CYS A 1 13 ? -6.740 -7.679 5.522 1.00 0.00 13 CYS A N 16
ATOM 14937 C CA . CYS A 1 13 ? -6.030 -8.727 4.806 1.00 0.00 13 CYS A CA 16
ATOM 14938 C C . CYS A 1 13 ? -6.976 -9.860 4.408 1.00 0.00 13 CYS A C 16
ATOM 14939 O O . CYS A 1 13 ? -7.870 -10.226 5.168 1.00 0.00 13 CYS A O 16
ATOM 14947 N N . PRO A 1 14 ? -6.778 -10.443 3.215 1.00 0.00 14 PRO A N 16
ATOM 14948 C CA . PRO A 1 14 ? -7.605 -11.557 2.728 1.00 0.00 14 PRO A CA 16
ATOM 14949 C C . PRO A 1 14 ? -7.325 -12.868 3.466 1.00 0.00 14 PRO A C 16
ATOM 14950 O O . PRO A 1 14 ? -8.003 -13.870 3.248 1.00 0.00 14 PRO A O 16
ATOM 14961 N N . LYS A 1 15 ? -6.314 -12.857 4.331 1.00 0.00 15 LYS A N 16
ATOM 14962 C CA . LYS A 1 15 ? -5.950 -14.042 5.100 1.00 0.00 15 LYS A CA 16
ATOM 14963 C C . LYS A 1 15 ? -6.654 -14.070 6.457 1.00 0.00 15 LYS A C 16
ATOM 14964 O O . LYS A 1 15 ? -7.538 -14.890 6.689 1.00 0.00 15 LYS A O 16
ATOM 14983 N N . ASP A 1 16 ? -6.261 -13.169 7.351 1.00 0.00 16 ASP A N 16
ATOM 14984 C CA . ASP A 1 16 ? -6.802 -13.161 8.711 1.00 0.00 16 ASP A CA 16
ATOM 14985 C C . ASP A 1 16 ? -7.492 -11.829 9.014 1.00 0.00 16 ASP A C 16
ATOM 14986 O O . ASP A 1 16 ? -7.827 -11.531 10.161 1.00 0.00 16 ASP A O 16
ATOM 14995 N N . LYS A 1 17 ? -7.710 -11.038 7.960 1.00 0.00 17 LYS A N 16
ATOM 14996 C CA . LYS A 1 17 ? -8.341 -9.719 8.076 1.00 0.00 17 LYS A CA 16
ATOM 14997 C C . LYS A 1 17 ? -7.662 -8.856 9.139 1.00 0.00 17 LYS A C 16
ATOM 14998 O O . LYS A 1 17 ? -8.304 -8.043 9.809 1.00 0.00 17 LYS A O 16
ATOM 15017 N N . GLY A 1 18 ? -6.351 -9.023 9.256 1.00 0.00 18 GLY A N 16
ATOM 15018 C CA . GLY A 1 18 ? -5.578 -8.231 10.186 1.00 0.00 18 GLY A CA 16
ATOM 15019 C C . GLY A 1 18 ? -5.343 -6.826 9.666 1.00 0.00 18 GLY A C 16
ATOM 15020 O O . GLY A 1 18 ? -5.562 -6.562 8.480 1.00 0.00 18 GLY A O 16
ATOM 15024 N N . PRO A 1 19 ? -4.893 -5.909 10.531 1.00 0.00 19 PRO A N 16
ATOM 15025 C CA . PRO A 1 19 ? -4.681 -4.502 10.173 1.00 0.00 19 PRO A CA 16
ATOM 15026 C C . PRO A 1 19 ? -3.514 -4.307 9.206 1.00 0.00 19 PRO A C 16
ATOM 15027 O O . PRO A 1 19 ? -2.496 -5.003 9.285 1.00 0.00 19 PRO A O 16
ATOM 15038 N N . LEU A 1 20 ? -3.679 -3.357 8.294 1.00 0.00 20 LEU A N 16
ATOM 15039 C CA . LEU A 1 20 ? -2.641 -3.003 7.336 1.00 0.00 20 LEU A CA 16
ATOM 15040 C C . LEU A 1 20 ? -2.166 -1.578 7.583 1.00 0.00 20 LEU A C 16
ATOM 15041 O O . LEU A 1 20 ? -2.980 -0.661 7.712 1.00 0.00 20 LEU A O 16
ATOM 15057 N N . ARG A 1 21 ? -0.857 -1.391 7.672 1.00 0.00 21 ARG A N 16
ATOM 15058 C CA . ARG A 1 21 ? -0.298 -0.058 7.839 1.00 0.00 21 ARG A CA 16
ATOM 15059 C C . ARG A 1 21 ? 0.054 0.526 6.475 1.00 0.00 21 ARG A C 16
ATOM 15060 O O . ARG A 1 21 ? 0.655 -0.151 5.638 1.00 0.00 21 ARG A O 16
ATOM 15081 N N . TYR A 1 22 ? -0.333 1.772 6.254 1.00 0.00 22 TYR A N 16
ATOM 15082 C CA . TYR A 1 22 ? -0.159 2.414 4.958 1.00 0.00 22 TYR A CA 16
ATOM 15083 C C . TYR A 1 22 ? 1.159 3.179 4.883 1.00 0.00 22 TYR A C 16
ATOM 15084 O O . TYR A 1 22 ? 1.426 4.068 5.692 1.00 0.00 22 TYR A O 16
ATOM 15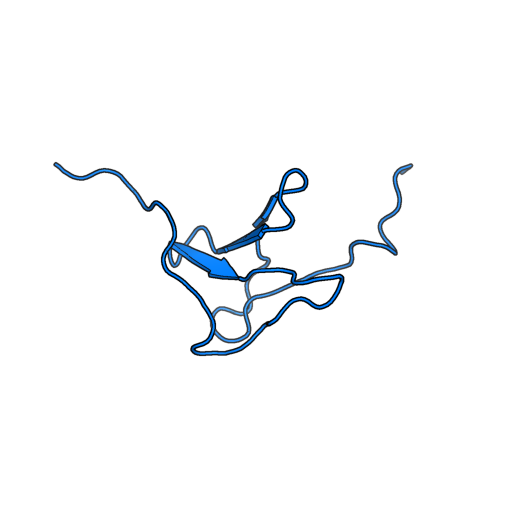102 N N . LEU A 1 23 ? 1.980 2.818 3.908 1.00 0.00 23 LEU A N 16
ATOM 15103 C CA . LEU A 1 23 ? 3.220 3.531 3.637 1.00 0.00 23 LEU A CA 16
ATOM 15104 C C . LEU A 1 23 ? 3.068 4.378 2.380 1.00 0.00 23 LEU A C 16
ATOM 15105 O O . LEU A 1 23 ? 2.627 3.887 1.339 1.00 0.00 23 LEU A O 16
ATOM 15121 N N . GLU A 1 24 ? 3.446 5.643 2.484 1.00 0.00 24 GLU A N 16
ATOM 15122 C CA . GLU A 1 24 ? 3.238 6.606 1.406 1.00 0.00 24 GLU A CA 16
ATOM 15123 C C . GLU A 1 24 ? 4.299 6.485 0.316 1.00 0.00 24 GLU A C 16
ATOM 15124 O O . GLU A 1 24 ? 4.200 7.136 -0.723 1.00 0.00 24 GLU A O 16
ATOM 15136 N N . SER A 1 25 ? 5.312 5.665 0.565 1.00 0.00 25 SER A N 16
ATOM 15137 C CA . SER A 1 25 ? 6.433 5.498 -0.359 1.00 0.00 25 SER A CA 16
ATOM 15138 C C . SER A 1 25 ? 5.968 5.190 -1.785 1.00 0.00 25 SER A C 16
ATOM 15139 O O . SER A 1 25 ? 6.294 5.919 -2.719 1.00 0.00 25 SER A O 16
ATOM 15147 N N . GLU A 1 26 ? 5.208 4.111 -1.947 1.00 0.00 26 GLU A N 16
ATOM 15148 C CA . GLU A 1 26 ? 4.673 3.738 -3.255 1.00 0.00 26 GLU A CA 16
ATOM 15149 C C . GLU A 1 26 ? 3.211 3.333 -3.126 1.00 0.00 26 GLU A C 16
ATOM 15150 O O . GLU A 1 26 ? 2.683 2.619 -3.976 1.00 0.00 26 GLU A O 16
ATOM 15162 N N . GLN A 1 27 ? 2.566 3.822 -2.066 1.00 0.00 27 GLN A N 16
ATOM 15163 C CA . GLN A 1 27 ? 1.228 3.370 -1.691 1.00 0.00 27 GLN A CA 16
ATOM 15164 C C . GLN A 1 27 ? 1.272 1.881 -1.382 1.00 0.00 27 GLN A C 16
ATOM 15165 O O . GLN A 1 27 ? 0.862 1.044 -2.185 1.00 0.00 27 GLN A O 16
ATOM 15179 N N . LEU A 1 28 ? 1.811 1.557 -0.221 1.00 0.00 28 LEU A N 16
ATOM 15180 C CA . LEU A 1 28 ? 2.023 0.172 0.153 1.00 0.00 28 LEU A CA 16
ATOM 15181 C C . LEU A 1 28 ? 1.286 -0.158 1.437 1.00 0.00 28 LEU A C 16
ATOM 15182 O O . LEU A 1 28 ? 1.172 0.680 2.332 1.00 0.00 28 LEU A O 16
ATOM 15198 N N . LEU A 1 29 ? 0.780 -1.374 1.513 1.00 0.00 29 LEU A N 16
ATOM 15199 C CA . LEU A 1 29 ? 0.126 -1.861 2.715 1.00 0.00 29 LEU A CA 16
ATOM 15200 C C . LEU A 1 29 ? 0.980 -2.938 3.363 1.00 0.00 29 LEU A C 16
ATOM 15201 O O . LEU A 1 29 ? 1.283 -3.957 2.745 1.00 0.00 29 LEU A O 16
ATOM 15217 N N . VAL A 1 30 ? 1.369 -2.716 4.604 1.00 0.00 30 VAL A N 16
ATOM 15218 C CA . VAL A 1 30 ? 2.204 -3.670 5.311 1.00 0.00 30 VAL A CA 16
ATOM 15219 C C . VAL A 1 30 ? 1.408 -4.366 6.404 1.00 0.00 30 VAL A C 16
ATOM 15220 O O . VAL A 1 30 ? 0.858 -3.722 7.303 1.00 0.00 30 VAL A O 16
ATOM 15233 N N . ASN A 1 31 ? 1.331 -5.683 6.297 1.00 0.00 31 ASN A N 16
ATOM 15234 C CA . ASN A 1 31 ? 0.660 -6.499 7.292 1.00 0.00 31 ASN A CA 16
ATOM 15235 C C . ASN A 1 31 ? 1.567 -6.680 8.503 1.00 0.00 31 ASN A C 16
ATOM 15236 O O . ASN A 1 31 ? 2.632 -7.288 8.409 1.00 0.00 31 ASN A O 16
ATOM 15247 N N . GLU A 1 32 ? 1.127 -6.161 9.637 1.00 0.00 32 GLU A N 16
ATOM 15248 C CA . GLU A 1 32 ? 1.943 -6.132 10.843 1.00 0.00 32 GLU A CA 16
ATOM 15249 C C . GLU A 1 32 ? 1.700 -7.383 11.693 1.00 0.00 32 GLU A C 16
ATOM 15250 O O . GLU A 1 32 ? 1.890 -7.384 12.906 1.00 0.00 32 GLU A O 16
ATOM 15262 N N . ARG A 1 33 ? 1.281 -8.453 11.031 1.00 0.00 33 ARG A N 16
ATOM 15263 C CA . ARG A 1 33 ? 1.011 -9.723 11.696 1.00 0.00 33 ARG A CA 16
ATOM 15264 C C . ARG A 1 33 ? 1.965 -10.809 11.215 1.00 0.00 33 ARG A C 16
ATOM 15265 O O . ARG A 1 33 ? 2.705 -11.403 11.997 1.00 0.00 33 ARG A O 16
ATOM 15286 N N . LEU A 1 34 ? 1.928 -11.060 9.920 1.00 0.00 34 LEU A N 16
ATOM 15287 C CA . LEU A 1 34 ? 2.728 -12.101 9.299 1.00 0.00 34 LEU A CA 16
ATOM 15288 C C . LEU A 1 34 ? 3.955 -11.488 8.639 1.00 0.00 34 LEU A C 16
ATOM 15289 O O . LEU A 1 34 ? 4.829 -12.202 8.146 1.00 0.00 34 LEU A O 16
ATOM 15305 N N . ASN A 1 35 ? 3.992 -10.153 8.638 1.00 0.00 35 ASN A N 16
ATOM 15306 C CA . ASN A 1 35 ? 5.069 -9.380 8.021 1.00 0.00 35 ASN A CA 16
ATOM 15307 C C . ASN A 1 35 ? 5.079 -9.601 6.507 1.00 0.00 35 ASN A C 16
ATOM 15308 O O . ASN A 1 35 ? 5.986 -10.222 5.946 1.00 0.00 35 ASN A O 16
ATOM 15319 N N . LEU A 1 36 ? 4.030 -9.113 5.856 1.00 0.00 36 LEU A N 16
ATOM 15320 C CA . LEU A 1 36 ? 3.879 -9.236 4.411 1.00 0.00 36 LEU A CA 16
ATOM 15321 C C . LEU A 1 36 ? 3.424 -7.902 3.831 1.00 0.00 36 LEU A C 16
ATOM 15322 O O . LEU A 1 36 ? 2.904 -7.056 4.557 1.00 0.00 36 LEU A O 16
ATOM 15338 N N . ALA A 1 37 ? 3.606 -7.715 2.534 1.00 0.00 37 ALA A N 16
ATOM 15339 C CA . ALA A 1 37 ? 3.269 -6.450 1.902 1.00 0.00 37 ALA A CA 16
ATOM 15340 C C . ALA A 1 37 ? 2.264 -6.634 0.777 1.00 0.00 37 ALA A C 16
ATOM 15341 O O . ALA A 1 37 ? 2.357 -7.578 -0.014 1.00 0.00 37 ALA A O 16
ATOM 15348 N N . TYR A 1 38 ? 1.302 -5.726 0.731 1.00 0.00 38 TYR A N 16
ATOM 15349 C CA . TYR A 1 38 ? 0.332 -5.670 -0.346 1.00 0.00 38 TYR A CA 16
ATOM 15350 C C . TYR A 1 38 ? 0.520 -4.371 -1.120 1.00 0.00 38 TYR A C 16
ATOM 15351 O O . TYR A 1 38 ? 0.867 -3.339 -0.544 1.00 0.00 38 TYR A O 16
ATOM 15369 N N . ARG A 1 39 ? 0.297 -4.427 -2.418 1.00 0.00 39 ARG A N 16
ATOM 15370 C CA . ARG A 1 39 ? 0.570 -3.293 -3.289 1.00 0.00 39 ARG A CA 16
ATOM 15371 C C . ARG A 1 39 ? -0.720 -2.550 -3.613 1.00 0.00 39 ARG A C 16
ATOM 15372 O O . ARG A 1 39 ? -1.764 -3.167 -3.802 1.00 0.00 39 ARG A O 16
ATOM 15393 N N . ILE A 1 40 ? -0.655 -1.230 -3.652 1.00 0.00 40 ILE A N 16
ATOM 15394 C CA . ILE A 1 40 ? -1.814 -0.427 -4.013 1.00 0.00 40 ILE A CA 16
ATOM 15395 C C . ILE A 1 40 ? -1.635 0.151 -5.410 1.00 0.00 40 ILE A C 16
ATOM 15396 O O . ILE A 1 40 ? -0.667 0.863 -5.676 1.00 0.00 40 ILE A O 16
ATOM 15412 N N . ASP A 1 41 ? -2.565 -0.162 -6.302 1.00 0.00 41 ASP A N 16
ATOM 15413 C CA . ASP A 1 41 ? -2.489 0.306 -7.680 1.00 0.00 41 ASP A CA 16
ATOM 15414 C C . ASP A 1 41 ? -3.259 1.611 -7.848 1.00 0.00 41 ASP A C 16
ATOM 15415 O O . ASP A 1 41 ? -4.479 1.606 -8.017 1.00 0.00 41 ASP A O 16
ATOM 15424 N N . ASP A 1 42 ? -2.531 2.723 -7.737 1.00 0.00 42 ASP A N 16
ATOM 15425 C CA . ASP A 1 42 ? -3.069 4.073 -7.971 1.00 0.00 42 ASP A CA 16
ATOM 15426 C C . ASP A 1 42 ? -4.247 4.408 -7.044 1.00 0.00 42 ASP A C 16
ATOM 15427 O O . ASP A 1 42 ? -4.989 5.360 -7.278 1.00 0.00 42 ASP A O 16
ATOM 15436 N N . GLY A 1 43 ? -4.400 3.641 -5.978 1.00 0.00 43 GLY A N 16
ATOM 15437 C CA . GLY A 1 43 ? -5.485 3.890 -5.048 1.00 0.00 43 GLY A CA 16
ATOM 15438 C C . GLY A 1 43 ? -6.327 2.658 -4.790 1.00 0.00 43 GLY A C 16
ATOM 15439 O O . GLY A 1 43 ? -7.082 2.608 -3.820 1.00 0.00 43 GLY A O 16
ATOM 15443 N N . ILE A 1 44 ? -6.186 1.660 -5.648 1.00 0.00 44 ILE A N 16
ATOM 15444 C CA . ILE A 1 44 ? -6.919 0.415 -5.490 1.00 0.00 44 ILE A CA 16
ATOM 15445 C C . ILE A 1 44 ? -5.969 -0.680 -5.023 1.00 0.00 44 ILE A C 16
ATOM 15446 O O . ILE A 1 44 ? -5.039 -1.050 -5.734 1.00 0.00 44 ILE A O 16
ATOM 15462 N N . PRO A 1 45 ? -6.179 -1.189 -3.806 1.00 0.00 45 PRO A N 16
ATOM 15463 C CA . PRO A 1 45 ? -5.317 -2.209 -3.209 1.00 0.00 45 PRO A CA 16
ATOM 15464 C C . PRO A 1 45 ? -5.391 -3.537 -3.946 1.00 0.00 45 PRO A C 16
ATOM 15465 O O . PRO A 1 45 ? -6.479 -4.067 -4.187 1.00 0.00 45 PRO A O 16
ATOM 15476 N N . VAL A 1 46 ? -4.233 -4.067 -4.304 1.00 0.00 46 VAL A N 16
ATOM 15477 C CA . VAL A 1 46 ? -4.148 -5.373 -4.931 1.00 0.00 46 VAL A CA 16
ATOM 15478 C C . VAL A 1 46 ? -4.088 -6.446 -3.853 1.00 0.00 46 VAL A C 16
ATOM 15479 O O . VAL A 1 46 ? -3.009 -6.867 -3.426 1.00 0.00 46 VAL A O 16
ATOM 15492 N N . LEU A 1 47 ? -5.256 -6.848 -3.381 1.00 0.00 47 LEU A N 16
ATOM 15493 C CA . LEU A 1 47 ? -5.345 -7.826 -2.314 1.00 0.00 47 LEU A CA 16
ATOM 15494 C C . LEU A 1 47 ? -5.419 -9.236 -2.878 1.00 0.00 47 LEU A C 16
ATOM 15495 O O . LEU A 1 47 ? -6.492 -9.832 -2.967 1.00 0.00 47 LEU A O 16
ATOM 15511 N N . LEU A 1 48 ? -4.271 -9.747 -3.289 1.00 0.00 48 LEU A N 16
ATOM 15512 C CA . LEU A 1 48 ? -4.175 -11.107 -3.786 1.00 0.00 48 LEU A CA 16
ATOM 15513 C C . LEU A 1 48 ? -3.271 -11.917 -2.873 1.00 0.00 48 LEU A C 16
ATOM 15514 O O . LEU A 1 48 ? -2.239 -11.425 -2.417 1.00 0.00 48 LEU A O 16
ATOM 15530 N N . ILE A 1 49 ? -3.659 -13.155 -2.614 1.00 0.00 49 ILE A N 16
ATOM 15531 C CA . ILE A 1 49 ? -2.909 -14.017 -1.713 1.00 0.00 49 ILE A CA 16
ATOM 15532 C C . ILE A 1 49 ? -1.618 -14.481 -2.381 1.00 0.00 49 ILE A C 16
ATOM 15533 O O . ILE A 1 49 ? -0.589 -14.645 -1.727 1.00 0.00 49 ILE A O 16
ATOM 15549 N N . ASP A 1 50 ? -1.672 -14.655 -3.692 1.00 0.00 50 ASP A N 16
ATOM 15550 C CA . ASP A 1 50 ? -0.507 -15.077 -4.459 1.00 0.00 50 ASP A CA 16
ATOM 15551 C C . ASP A 1 50 ? 0.503 -13.935 -4.595 1.00 0.00 50 ASP A C 16
ATOM 15552 O O . ASP A 1 50 ? 1.705 -14.165 -4.734 1.00 0.00 50 ASP A O 16
ATOM 15561 N N . GLU A 1 51 ? 0.008 -12.702 -4.524 1.00 0.00 51 GLU A N 16
ATOM 15562 C CA . GLU A 1 51 ? 0.859 -11.523 -4.676 1.00 0.00 51 GLU A CA 16
ATOM 15563 C C . GLU A 1 51 ? 1.359 -11.023 -3.323 1.00 0.00 51 GLU A C 16
ATOM 15564 O O . GLU A 1 51 ? 2.030 -9.991 -3.243 1.00 0.00 51 GLU A O 16
ATOM 15576 N N . ALA A 1 52 ? 1.029 -11.753 -2.261 1.00 0.00 52 ALA A N 16
ATOM 15577 C CA . ALA A 1 52 ? 1.512 -11.418 -0.929 1.00 0.00 52 ALA A CA 16
ATOM 15578 C C . ALA A 1 52 ? 3.031 -11.523 -0.888 1.00 0.00 52 ALA A C 16
ATOM 15579 O O . ALA A 1 52 ? 3.592 -12.621 -0.901 1.00 0.00 52 ALA A O 16
ATOM 15586 N N . THR A 1 53 ? 3.693 -10.381 -0.852 1.00 0.00 53 THR A N 16
ATOM 15587 C CA . THR A 1 53 ? 5.139 -10.347 -0.942 1.00 0.00 53 THR A CA 16
ATOM 15588 C C . THR A 1 53 ? 5.753 -10.234 0.447 1.00 0.00 53 THR A C 16
ATOM 15589 O O . THR A 1 53 ? 5.171 -9.621 1.344 1.00 0.00 53 THR A O 16
ATOM 15600 N N . GLU A 1 54 ? 6.918 -10.833 0.623 1.00 0.00 54 GLU A N 16
ATOM 15601 C CA . GLU A 1 54 ? 7.614 -10.777 1.897 1.00 0.00 54 GLU A CA 16
ATOM 15602 C C . GLU A 1 54 ? 8.368 -9.456 1.997 1.00 0.00 54 GLU A C 16
ATOM 15603 O O . GLU A 1 54 ? 9.178 -9.126 1.129 1.00 0.00 54 GLU A O 16
ATOM 15615 N N . TRP A 1 55 ? 8.098 -8.705 3.051 1.00 0.00 55 TRP A N 16
ATOM 15616 C CA . TRP A 1 55 ? 8.624 -7.353 3.185 1.00 0.00 55 TRP A CA 16
ATOM 15617 C C . TRP A 1 55 ? 9.587 -7.272 4.368 1.00 0.00 55 TRP A C 16
ATOM 15618 O O . TRP A 1 55 ? 9.715 -8.226 5.134 1.00 0.00 55 TRP A O 16
ATOM 15639 N N . THR A 1 56 ? 10.273 -6.151 4.501 1.00 0.00 56 THR A N 16
ATOM 15640 C CA . THR A 1 56 ? 11.141 -5.916 5.635 1.00 0.00 56 THR A CA 16
ATOM 15641 C C . THR A 1 56 ? 10.310 -5.544 6.859 1.00 0.00 56 THR A C 16
ATOM 15642 O O . THR A 1 56 ? 9.238 -4.953 6.729 1.00 0.00 56 THR A O 16
ATOM 15653 N N . PRO A 1 57 ? 10.775 -5.905 8.060 1.00 0.00 57 PRO A N 16
ATOM 15654 C CA . PRO A 1 57 ? 10.034 -5.650 9.298 1.00 0.00 57 PRO A CA 16
ATOM 15655 C C . PRO A 1 57 ? 9.799 -4.161 9.535 1.00 0.00 57 PRO A C 16
ATOM 15656 O O . PRO A 1 57 ? 10.721 -3.347 9.402 1.00 0.00 57 PRO A O 16
ATOM 15667 N N . ASN A 1 58 ? 8.562 -3.809 9.862 1.00 0.00 58 ASN A N 16
ATOM 15668 C CA . ASN A 1 58 ? 8.218 -2.429 10.184 1.00 0.00 58 ASN A CA 16
ATOM 15669 C C . ASN A 1 58 ? 8.937 -2.003 11.457 1.00 0.00 58 ASN A C 16
ATOM 15670 O O . ASN A 1 58 ? 8.751 -2.604 12.517 1.00 0.00 58 ASN A O 16
ATOM 15681 N N . ASN A 1 59 ? 9.769 -0.979 11.347 1.00 0.00 59 ASN A N 16
ATOM 15682 C CA . ASN A 1 59 ? 10.550 -0.522 12.483 1.00 0.00 59 ASN A CA 16
ATOM 15683 C C . ASN A 1 59 ? 9.678 0.282 13.439 1.00 0.00 59 ASN A C 16
ATOM 15684 O O . ASN A 1 59 ? 9.116 1.315 13.078 1.00 0.00 59 ASN A O 16
ATOM 15695 N N . LEU A 1 60 ? 9.540 -0.223 14.652 1.00 0.00 60 LEU A N 16
ATOM 15696 C CA . LEU A 1 60 ? 8.788 0.467 15.682 1.00 0.00 60 LEU A CA 16
ATOM 15697 C C . LEU A 1 60 ? 9.733 0.917 16.780 1.00 0.00 60 LEU A C 16
ATOM 15698 O O . LEU A 1 60 ? 10.330 0.091 17.473 1.00 0.00 60 LEU A O 16
ATOM 15714 N N . GLU A 1 61 ? 9.895 2.221 16.910 1.00 0.00 61 GLU A N 16
ATOM 15715 C CA . GLU A 1 61 ? 10.794 2.779 17.903 1.00 0.00 61 GLU A CA 16
ATOM 15716 C C . GLU A 1 61 ? 10.239 2.509 19.296 1.00 0.00 61 GLU A C 16
ATOM 15717 O O . GLU A 1 61 ? 9.043 2.695 19.535 1.00 0.00 61 GLU A O 16
ATOM 15729 N N . MET A 1 1 ? -1.580 18.761 7.368 1.00 0.00 1 MET A N 17
ATOM 15730 C CA . MET A 1 1 ? -2.183 17.509 6.861 1.00 0.00 1 MET A CA 17
ATOM 15731 C C . MET A 1 1 ? -3.105 16.909 7.912 1.00 0.00 1 MET A C 17
ATOM 15732 O O . MET A 1 1 ? -2.977 17.202 9.100 1.00 0.00 1 MET A O 17
ATOM 15748 N N . SER A 1 2 ? -4.031 16.074 7.473 1.00 0.00 2 SER A N 17
ATOM 15749 C CA . SER A 1 2 ? -4.997 15.465 8.369 1.00 0.00 2 SER A CA 17
ATOM 15750 C C . SER A 1 2 ? -5.119 13.965 8.109 1.00 0.00 2 SER A C 17
ATOM 15751 O O . SER A 1 2 ? -5.538 13.545 7.031 1.00 0.00 2 SER A O 17
ATOM 15759 N N . LEU A 1 3 ? -4.733 13.168 9.092 1.00 0.00 3 LEU A N 17
ATOM 15760 C CA . LEU A 1 3 ? -4.899 11.725 9.011 1.00 0.00 3 LEU A CA 17
ATOM 15761 C C . LEU A 1 3 ? -6.367 11.392 9.256 1.00 0.00 3 LEU A C 17
ATOM 15762 O O . LEU A 1 3 ? -6.883 11.602 10.357 1.00 0.00 3 LEU A O 17
ATOM 15778 N N . ASP A 1 4 ? -7.037 10.902 8.226 1.00 0.00 4 ASP A N 17
ATOM 15779 C CA . ASP A 1 4 ? -8.467 10.633 8.297 1.00 0.00 4 ASP A CA 17
ATOM 15780 C C . ASP A 1 4 ? -8.760 9.142 8.182 1.00 0.00 4 ASP A C 17
ATOM 15781 O O . ASP A 1 4 ? -8.896 8.609 7.079 1.00 0.00 4 ASP A O 17
ATOM 15790 N N . PRO A 1 5 ? -8.801 8.430 9.315 1.00 0.00 5 PRO A N 17
ATOM 15791 C CA . PRO A 1 5 ? -9.110 6.999 9.335 1.00 0.00 5 PRO A CA 17
ATOM 15792 C C . PRO A 1 5 ? -10.595 6.720 9.090 1.00 0.00 5 PRO A C 17
ATOM 15793 O O . PRO A 1 5 ? -11.055 5.586 9.224 1.00 0.00 5 PRO A O 17
ATOM 15804 N N . GLN A 1 6 ? -11.339 7.755 8.723 1.00 0.00 6 GLN A N 17
ATOM 15805 C CA . GLN A 1 6 ? -12.760 7.612 8.447 1.00 0.00 6 GLN A CA 17
ATOM 15806 C C . GLN A 1 6 ? -12.957 7.191 6.998 1.00 0.00 6 GLN A C 17
ATOM 15807 O O . GLN A 1 6 ? -13.640 6.209 6.705 1.00 0.00 6 GLN A O 17
ATOM 15821 N N . LEU A 1 7 ? -12.336 7.941 6.095 1.00 0.00 7 LEU A N 17
ATOM 15822 C CA . LEU A 1 7 ? -12.385 7.643 4.670 1.00 0.00 7 LEU A CA 17
ATOM 15823 C C . LEU A 1 7 ? -11.567 6.396 4.358 1.00 0.00 7 LEU A C 17
ATOM 15824 O O . LEU A 1 7 ? -11.823 5.700 3.374 1.00 0.00 7 LEU A O 17
ATOM 15840 N N . LEU A 1 8 ? -10.568 6.136 5.193 1.00 0.00 8 LEU A N 17
ATOM 15841 C CA . LEU A 1 8 ? -9.717 4.965 5.026 1.00 0.00 8 LEU A CA 17
ATOM 15842 C C . LEU A 1 8 ? -10.348 3.741 5.678 1.00 0.00 8 LEU A C 17
ATOM 15843 O O . LEU A 1 8 ? -10.227 2.624 5.171 1.00 0.00 8 LEU A O 17
ATOM 15859 N N . GLU A 1 9 ? -11.031 3.977 6.800 1.00 0.00 9 GLU A N 17
ATOM 15860 C CA . GLU A 1 9 ? -11.662 2.916 7.582 1.00 0.00 9 GLU A CA 17
ATOM 15861 C C . GLU A 1 9 ? -10.599 1.948 8.111 1.00 0.00 9 GLU A C 17
ATOM 15862 O O . GLU A 1 9 ? -9.410 2.269 8.125 1.00 0.00 9 GLU A O 17
ATOM 15874 N N . VAL A 1 10 ? -11.027 0.782 8.569 1.00 0.00 10 VAL A N 17
ATOM 15875 C CA . VAL A 1 10 ? -10.108 -0.214 9.093 1.00 0.00 10 VAL A CA 17
ATOM 15876 C C . VAL A 1 10 ? -9.764 -1.244 8.023 1.00 0.00 10 VAL A C 17
ATOM 15877 O O . VAL A 1 10 ? -10.599 -2.075 7.652 1.00 0.00 10 VAL A O 17
ATOM 15890 N N . LEU A 1 11 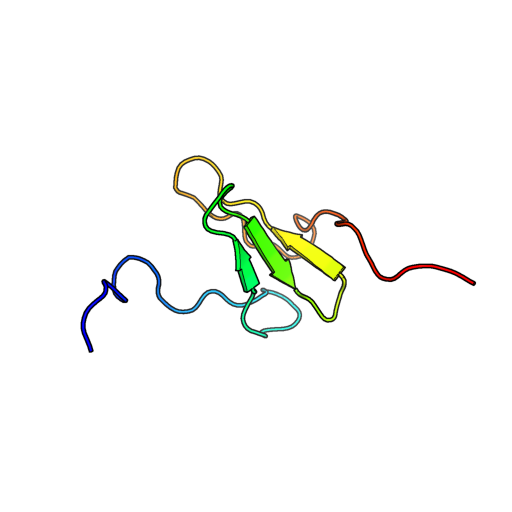? -8.545 -1.176 7.518 1.00 0.00 11 LEU A N 17
ATOM 15891 C CA . LEU A 1 11 ? -8.073 -2.138 6.537 1.00 0.00 11 LEU A CA 17
ATOM 15892 C C . LEU A 1 11 ? -7.183 -3.169 7.215 1.00 0.00 11 LEU A C 17
ATOM 15893 O O . LEU A 1 11 ? -6.111 -2.840 7.729 1.00 0.00 11 LEU A O 17
ATOM 15909 N N . ALA A 1 12 ? -7.640 -4.410 7.239 1.00 0.00 12 ALA A N 17
ATOM 15910 C CA . ALA A 1 12 ? -6.912 -5.469 7.918 1.00 0.00 12 ALA A CA 17
ATOM 15911 C C . ALA A 1 12 ? -6.524 -6.579 6.952 1.00 0.00 12 ALA A C 17
ATOM 15912 O O . ALA A 1 12 ? -7.203 -6.817 5.953 1.00 0.00 12 ALA A O 17
ATOM 15919 N N . CYS A 1 13 ? -5.419 -7.240 7.257 1.00 0.00 13 CYS A N 17
ATOM 15920 C CA . CYS A 1 13 ? -4.952 -8.377 6.478 1.00 0.00 13 CYS A CA 17
ATOM 15921 C C . CYS A 1 13 ? -5.942 -9.533 6.581 1.00 0.00 13 CYS A C 17
ATOM 15922 O O . CYS A 1 13 ? -6.280 -9.962 7.679 1.00 0.00 13 CYS A O 17
ATOM 15930 N N . PRO A 1 14 ? -6.413 -10.061 5.439 1.00 0.00 14 PRO A N 17
ATOM 15931 C CA . PRO A 1 14 ? -7.416 -11.139 5.412 1.00 0.00 14 PRO A CA 17
ATOM 15932 C C . PRO A 1 14 ? -6.906 -12.434 6.043 1.00 0.00 14 PRO A C 17
ATOM 15933 O O . PRO A 1 14 ? -7.687 -13.329 6.367 1.00 0.00 14 PRO A O 17
ATOM 15944 N N . LYS A 1 15 ? -5.597 -12.524 6.221 1.00 0.00 15 LYS A N 17
ATOM 15945 C CA . LYS A 1 15 ? -4.978 -13.729 6.749 1.00 0.00 15 LYS A CA 17
ATOM 15946 C C . LYS A 1 15 ? -5.032 -13.775 8.278 1.00 0.00 15 LYS A C 17
ATOM 15947 O O . LYS A 1 15 ? -5.297 -14.826 8.861 1.00 0.00 15 LYS A O 17
ATOM 15966 N N . ASP A 1 16 ? -4.789 -12.646 8.932 1.00 0.00 16 ASP A N 17
ATOM 15967 C CA . ASP A 1 16 ? -4.697 -12.650 10.391 1.00 0.00 16 ASP A CA 17
ATOM 15968 C C . ASP A 1 16 ? -5.544 -11.550 11.028 1.00 0.00 16 ASP A C 17
ATOM 15969 O O . ASP A 1 16 ? -5.628 -11.454 12.253 1.00 0.00 16 ASP A O 17
ATOM 15978 N N . LYS A 1 17 ? -6.179 -10.731 10.191 1.00 0.00 17 LYS A N 17
ATOM 15979 C CA . LYS A 1 17 ? -6.995 -9.603 10.655 1.00 0.00 17 LYS A CA 17
ATOM 15980 C C . LYS A 1 17 ? -6.132 -8.532 11.318 1.00 0.00 17 LYS A C 17
ATOM 15981 O O . LYS A 1 17 ? -6.633 -7.676 12.049 1.00 0.00 17 LYS A O 17
ATOM 16000 N N . GLY A 1 18 ? -4.835 -8.579 11.046 1.00 0.00 18 GLY A N 17
ATOM 16001 C CA . GLY A 1 18 ? -3.937 -7.563 11.550 1.00 0.00 18 GLY A CA 17
ATOM 16002 C C . GLY A 1 18 ? -4.027 -6.291 10.739 1.00 0.00 18 GLY A C 17
ATOM 16003 O O . GLY A 1 18 ? -4.100 -6.353 9.509 1.00 0.00 18 GLY A O 17
ATOM 16007 N N . PRO A 1 19 ? -4.039 -5.123 11.400 1.00 0.00 19 PRO A N 17
ATOM 16008 C CA . PRO A 1 19 ? -4.155 -3.830 10.719 1.00 0.00 19 PRO A CA 17
ATOM 16009 C C . PRO A 1 19 ? -3.009 -3.584 9.743 1.00 0.00 19 PRO A C 17
ATOM 16010 O O . PRO A 1 19 ? -1.839 -3.807 10.067 1.00 0.00 19 PRO A O 17
ATOM 16021 N N . LEU A 1 20 ? -3.353 -3.135 8.547 1.00 0.00 20 LEU A N 17
ATOM 16022 C CA . LEU A 1 20 ? -2.365 -2.880 7.515 1.00 0.00 20 LEU A CA 17
ATOM 16023 C C . LEU A 1 20 ? -1.690 -1.535 7.742 1.00 0.00 20 LEU A C 17
ATOM 16024 O O . LEU A 1 20 ? -2.360 -0.513 7.880 1.00 0.00 20 LEU A O 17
ATOM 16040 N N . ARG A 1 21 ? -0.367 -1.542 7.775 1.00 0.0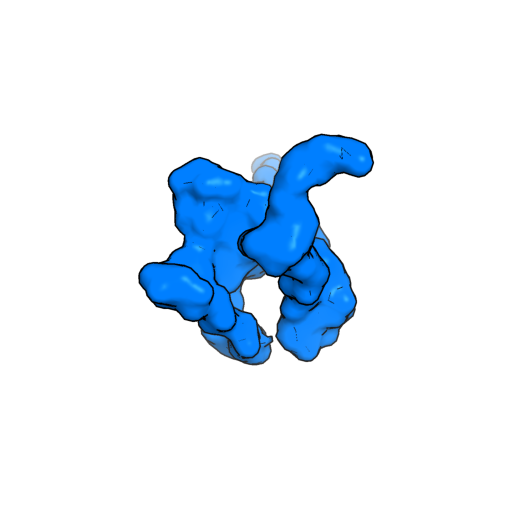0 21 ARG A N 17
ATOM 16041 C CA . ARG A 1 21 ? 0.398 -0.329 8.005 1.00 0.00 21 ARG A CA 17
ATOM 16042 C C . ARG A 1 21 ? 0.582 0.416 6.685 1.00 0.00 21 ARG A C 17
ATOM 16043 O O . ARG A 1 21 ? 1.041 -0.161 5.698 1.00 0.00 21 ARG A O 17
ATOM 16064 N N . TYR A 1 22 ? 0.201 1.685 6.674 1.00 0.00 22 TYR A N 17
ATOM 16065 C CA . TYR A 1 22 ? 0.216 2.492 5.461 1.00 0.00 22 TYR A CA 17
ATOM 16066 C C . TYR A 1 22 ? 1.592 3.122 5.250 1.00 0.00 22 TYR A C 17
ATOM 16067 O O . TYR A 1 22 ? 2.062 3.905 6.079 1.00 0.00 22 TYR A O 17
ATOM 16085 N N . LEU A 1 23 ? 2.238 2.760 4.148 1.00 0.00 23 LEU A N 17
ATOM 16086 C CA . LEU A 1 23 ? 3.521 3.349 3.774 1.00 0.00 23 LEU A CA 17
ATOM 16087 C C . LEU A 1 23 ? 3.357 4.248 2.552 1.00 0.00 23 LEU A C 17
ATOM 16088 O O . LEU A 1 23 ? 3.001 3.774 1.472 1.00 0.00 23 LEU A O 17
ATOM 16104 N N . GLU A 1 24 ? 3.615 5.540 2.731 1.00 0.00 24 GLU A N 17
ATOM 16105 C CA . GLU A 1 24 ? 3.461 6.525 1.661 1.00 0.00 24 GLU A CA 17
ATOM 16106 C C . GLU A 1 24 ? 4.559 6.399 0.607 1.00 0.00 24 GLU A C 17
ATOM 16107 O O . GLU A 1 24 ? 4.432 6.950 -0.484 1.00 0.00 24 GLU A O 17
ATOM 16119 N N . SER A 1 25 ? 5.631 5.679 0.939 1.00 0.00 25 SER A N 17
ATOM 16120 C CA . SER A 1 25 ? 6.774 5.510 0.041 1.00 0.00 25 SER A CA 17
ATOM 16121 C C . SER A 1 25 ? 6.333 5.110 -1.368 1.00 0.00 25 SER A C 17
ATOM 16122 O O . SER A 1 25 ? 6.670 5.776 -2.348 1.00 0.00 25 SER A O 17
ATOM 16130 N N . GLU A 1 26 ? 5.575 4.026 -1.462 1.00 0.00 26 GLU A N 17
ATOM 16131 C CA . GLU A 1 26 ? 5.052 3.570 -2.743 1.00 0.00 26 GLU A CA 17
ATOM 16132 C C . GLU A 1 26 ? 3.569 3.251 -2.618 1.00 0.00 26 GLU A C 17
ATOM 16133 O O . GLU A 1 26 ? 3.001 2.556 -3.461 1.00 0.00 26 GLU A O 17
ATOM 16145 N N . GLN A 1 27 ? 2.950 3.808 -1.575 1.00 0.00 27 GLN A N 17
ATOM 16146 C CA . GLN A 1 27 ? 1.553 3.529 -1.247 1.00 0.00 27 GLN A CA 17
ATOM 16147 C C . GLN A 1 27 ? 1.335 2.033 -1.053 1.00 0.00 27 GLN A C 17
ATOM 16148 O O . GLN A 1 27 ? 0.770 1.348 -1.907 1.00 0.00 27 GLN A O 17
ATOM 16162 N N . LEU A 1 28 ? 1.811 1.534 0.076 1.00 0.00 28 LEU A N 17
ATOM 16163 C CA . LEU A 1 28 ? 1.755 0.113 0.370 1.00 0.00 28 LEU A CA 17
ATOM 16164 C C . LEU A 1 28 ? 1.000 -0.136 1.665 1.00 0.00 28 LEU A C 17
ATOM 16165 O O . LEU A 1 28 ? 1.042 0.686 2.585 1.00 0.00 28 LEU A O 17
ATOM 16181 N N . LEU A 1 29 ? 0.308 -1.259 1.725 1.00 0.00 29 LEU A N 17
ATOM 16182 C CA . LEU A 1 29 ? -0.344 -1.690 2.950 1.00 0.00 29 LEU A CA 17
ATOM 16183 C C . LEU A 1 29 ? 0.370 -2.924 3.476 1.00 0.00 29 LEU A C 17
ATOM 16184 O O . LEU A 1 29 ? 0.281 -3.999 2.890 1.00 0.00 29 LEU A O 17
ATOM 16200 N N . VAL A 1 30 ? 1.084 -2.768 4.576 1.00 0.00 30 VAL A N 17
ATOM 16201 C CA . VAL A 1 30 ? 1.936 -3.833 5.079 1.00 0.00 30 VAL A CA 17
ATOM 16202 C C . VAL A 1 30 ? 1.384 -4.435 6.363 1.00 0.00 30 VAL A C 17
ATOM 16203 O O . VAL A 1 30 ? 1.144 -3.728 7.340 1.00 0.00 30 VAL A O 17
ATOM 16216 N N . ASN A 1 31 ? 1.177 -5.742 6.358 1.00 0.00 31 ASN A N 17
ATOM 16217 C CA . ASN A 1 31 ? 0.819 -6.446 7.574 1.00 0.00 31 ASN A CA 17
ATOM 16218 C C . ASN A 1 31 ? 2.094 -6.776 8.325 1.00 0.00 31 ASN A C 17
ATOM 16219 O O . ASN A 1 31 ? 2.906 -7.585 7.871 1.00 0.00 31 ASN A O 17
ATOM 16230 N N . GLU A 1 32 ? 2.254 -6.167 9.484 1.00 0.00 32 GLU A N 17
ATOM 16231 C CA . GLU A 1 32 ? 3.509 -6.235 10.213 1.00 0.00 32 GLU A CA 17
ATOM 16232 C C . GLU A 1 32 ? 3.582 -7.499 11.061 1.00 0.00 32 GLU A C 17
ATOM 16233 O O . GLU A 1 32 ? 4.638 -7.849 11.581 1.00 0.00 32 GLU A O 17
ATOM 16245 N N . ARG A 1 33 ? 2.456 -8.195 11.177 1.00 0.00 33 ARG A N 17
ATOM 16246 C CA . ARG A 1 33 ? 2.411 -9.445 11.925 1.00 0.00 33 ARG A CA 17
ATOM 16247 C C . ARG A 1 33 ? 3.094 -10.563 11.145 1.00 0.00 33 ARG A C 17
ATOM 16248 O O . ARG A 1 33 ? 3.731 -11.440 11.724 1.00 0.00 33 ARG A O 17
ATOM 16269 N N . LEU A 1 34 ? 2.966 -10.522 9.824 1.00 0.00 34 LEU A N 17
ATOM 16270 C CA . LEU A 1 34 ? 3.536 -11.562 8.973 1.00 0.00 34 LEU A CA 17
ATOM 16271 C C . LEU A 1 34 ? 4.628 -10.999 8.073 1.00 0.00 34 LEU A C 17
ATOM 16272 O O . LEU A 1 34 ? 5.209 -11.725 7.267 1.00 0.00 34 LEU A O 17
ATOM 16288 N N . ASN A 1 35 ? 4.894 -9.703 8.220 1.00 0.00 35 ASN A N 17
ATOM 16289 C CA . ASN A 1 35 ? 5.912 -9.014 7.422 1.00 0.00 35 ASN A CA 17
ATOM 16290 C C . ASN A 1 35 ? 5.602 -9.143 5.927 1.00 0.00 35 ASN A C 17
ATOM 16291 O O . ASN A 1 35 ? 6.485 -9.399 5.104 1.00 0.00 35 ASN A O 17
ATOM 16302 N N . LEU A 1 36 ? 4.336 -8.949 5.584 1.00 0.00 36 LEU A N 17
ATOM 16303 C CA . LEU A 1 36 ? 3.881 -9.072 4.205 1.00 0.00 36 LEU A CA 17
ATOM 16304 C C . LEU A 1 36 ? 3.335 -7.737 3.727 1.00 0.00 36 LEU A C 17
ATOM 16305 O O . LEU A 1 36 ? 2.727 -7.001 4.501 1.00 0.00 36 LEU A O 17
ATOM 16321 N N . ALA A 1 37 ? 3.530 -7.433 2.457 1.00 0.00 37 ALA A N 17
ATOM 16322 C CA . ALA A 1 37 ? 3.115 -6.151 1.924 1.00 0.00 37 ALA A CA 17
ATOM 16323 C C . ALA A 1 37 ? 2.124 -6.326 0.787 1.00 0.00 37 ALA A C 17
ATOM 16324 O O . ALA A 1 37 ? 2.361 -7.085 -0.157 1.00 0.00 37 ALA A O 17
ATOM 16331 N N . TYR A 1 38 ? 1.010 -5.628 0.907 1.00 0.00 38 TYR A N 17
ATOM 16332 C CA . TYR A 1 38 ? -0.021 -5.612 -0.112 1.00 0.00 38 TYR A CA 17
ATOM 16333 C C . TYR A 1 38 ? 0.088 -4.313 -0.890 1.00 0.00 38 TYR A C 17
ATOM 16334 O O . TYR A 1 38 ? 0.259 -3.243 -0.304 1.00 0.00 38 TYR A O 17
ATOM 16352 N N . ARG A 1 39 ? 0.009 -4.402 -2.203 1.00 0.00 39 ARG A N 17
ATOM 16353 C CA . ARG A 1 39 ? 0.277 -3.252 -3.042 1.00 0.00 39 ARG A CA 17
ATOM 16354 C C . ARG A 1 39 ? -1.001 -2.558 -3.475 1.00 0.00 39 ARG A C 17
ATOM 16355 O O . ARG A 1 39 ? -2.005 -3.202 -3.785 1.00 0.00 39 ARG A O 17
ATOM 16376 N N . ILE A 1 40 ? -0.954 -1.236 -3.483 1.00 0.00 40 ILE A N 17
ATOM 16377 C CA . ILE A 1 40 ? -2.025 -0.441 -4.044 1.00 0.00 40 ILE A CA 17
ATOM 16378 C C . ILE A 1 40 ? -1.584 0.076 -5.406 1.00 0.00 40 ILE A C 17
ATOM 16379 O O . ILE A 1 40 ? -0.667 0.890 -5.496 1.00 0.00 40 ILE A O 17
ATOM 16395 N N . ASP A 1 41 ? -2.216 -0.415 -6.458 1.00 0.00 41 ASP A N 17
ATOM 16396 C CA . ASP A 1 41 ? -1.845 -0.027 -7.809 1.00 0.00 41 ASP A CA 17
ATOM 16397 C C . ASP A 1 41 ? -2.750 1.089 -8.297 1.00 0.00 41 ASP A C 17
ATOM 16398 O O . ASP A 1 41 ? -3.897 0.848 -8.689 1.00 0.00 41 ASP A O 17
ATOM 16407 N N . ASP A 1 42 ? -2.227 2.307 -8.216 1.00 0.00 42 ASP A N 17
ATOM 16408 C CA . ASP A 1 42 ? -2.923 3.519 -8.647 1.00 0.00 42 ASP A CA 17
ATOM 16409 C C . ASP A 1 42 ? -4.379 3.547 -8.168 1.00 0.00 42 ASP A C 17
ATOM 16410 O O . ASP A 1 42 ? -5.311 3.656 -8.967 1.00 0.00 42 ASP A O 17
ATOM 16419 N N . GLY A 1 43 ? -4.569 3.412 -6.860 1.00 0.00 43 GLY A N 17
ATOM 16420 C CA . GLY A 1 43 ? -5.902 3.531 -6.291 1.00 0.00 43 GLY A CA 17
ATOM 16421 C C . GLY A 1 43 ? -6.569 2.194 -6.019 1.00 0.00 43 GLY A C 17
ATOM 16422 O O . GLY A 1 43 ? -7.565 2.132 -5.301 1.00 0.00 43 GLY A O 17
ATOM 16426 N N . ILE A 1 44 ? -6.032 1.122 -6.586 1.00 0.00 44 ILE A N 17
ATOM 16427 C CA . ILE A 1 44 ? -6.611 -0.203 -6.396 1.00 0.00 44 ILE A CA 17
ATOM 16428 C C . ILE A 1 44 ? -5.729 -1.054 -5.485 1.00 0.00 44 ILE A C 17
ATOM 16429 O O . ILE A 1 44 ? -4.641 -1.480 -5.875 1.00 0.00 44 ILE A O 17
ATOM 16445 N N . PRO A 1 45 ? -6.185 -1.293 -4.247 1.00 0.00 45 PRO A N 17
ATOM 16446 C CA . PRO A 1 45 ? -5.449 -2.093 -3.275 1.00 0.00 45 PRO A CA 17
ATOM 16447 C C . PRO A 1 45 ? -5.688 -3.595 -3.450 1.00 0.00 45 PRO A C 17
ATOM 16448 O O . PRO A 1 45 ? -6.825 -4.069 -3.382 1.00 0.00 45 PRO A O 17
ATOM 16459 N N . VAL A 1 46 ? -4.616 -4.337 -3.692 1.00 0.00 46 VAL A N 17
ATOM 16460 C CA . VAL A 1 46 ? -4.704 -5.781 -3.830 1.00 0.00 46 VAL A CA 17
ATOM 16461 C C . VAL A 1 46 ? -4.396 -6.450 -2.496 1.00 0.00 46 VAL A C 17
ATOM 16462 O O . VAL A 1 46 ? -3.272 -6.375 -2.001 1.00 0.00 46 VAL A O 17
ATOM 16475 N N . LEU A 1 47 ? -5.395 -7.104 -1.918 1.00 0.00 47 LEU A N 17
ATOM 16476 C CA . LEU A 1 47 ? -5.260 -7.677 -0.585 1.00 0.00 47 LEU A CA 17
ATOM 16477 C C . LEU A 1 47 ? -5.264 -9.197 -0.645 1.00 0.00 47 LEU A C 17
ATOM 16478 O O . LEU A 1 47 ? -5.704 -9.874 0.287 1.00 0.00 47 LEU A O 17
ATOM 16494 N N . LEU A 1 48 ? -4.744 -9.724 -1.734 1.00 0.00 48 LEU A N 17
ATOM 16495 C CA . LEU A 1 48 ? -4.695 -11.164 -1.938 1.00 0.00 48 LEU A CA 17
ATOM 16496 C C . LEU A 1 48 ? -3.416 -11.749 -1.362 1.00 0.00 48 LEU A C 17
ATOM 16497 O O . LEU A 1 48 ? -2.334 -11.201 -1.558 1.00 0.00 48 LEU A O 17
ATOM 16513 N N . ILE A 1 49 ? -3.550 -12.865 -0.655 1.00 0.00 49 ILE A N 17
ATOM 16514 C CA . ILE A 1 49 ? -2.405 -13.541 -0.050 1.00 0.00 49 ILE A CA 17
ATOM 16515 C C . ILE A 1 49 ? -1.378 -13.939 -1.116 1.00 0.00 49 ILE A C 17
ATOM 16516 O O . ILE A 1 49 ? -0.185 -13.692 -0.958 1.00 0.00 49 ILE A O 17
ATOM 16532 N N . ASP A 1 50 ? -1.859 -14.532 -2.205 1.00 0.00 50 ASP A N 17
ATOM 16533 C CA . ASP A 1 50 ? -0.992 -14.963 -3.305 1.00 0.00 50 ASP A CA 17
ATOM 16534 C C . ASP A 1 50 ? -0.297 -13.779 -3.972 1.00 0.00 50 ASP A C 17
ATOM 16535 O O . ASP A 1 50 ? 0.806 -13.915 -4.507 1.00 0.00 50 ASP A O 17
ATOM 16544 N N . GLU A 1 51 ? -0.935 -12.619 -3.925 1.00 0.00 51 GLU A N 17
ATOM 16545 C CA . GLU A 1 51 ? -0.410 -11.420 -4.574 1.00 0.00 51 GLU A CA 17
ATOM 16546 C C . GLU A 1 51 ? 0.387 -10.563 -3.597 1.00 0.00 51 GLU A C 17
ATOM 16547 O O . GLU A 1 51 ? 0.858 -9.479 -3.948 1.00 0.00 51 GLU A O 17
ATOM 16559 N N . ALA A 1 52 ? 0.534 -11.052 -2.378 1.00 0.00 52 ALA A N 17
ATOM 16560 C CA . ALA A 1 52 ? 1.297 -10.347 -1.365 1.00 0.00 52 ALA A CA 17
ATOM 16561 C C . ALA A 1 52 ? 2.758 -10.757 -1.426 1.00 0.00 52 ALA A C 17
ATOM 16562 O O . ALA A 1 52 ? 3.074 -11.918 -1.689 1.00 0.00 52 ALA A O 17
ATOM 16569 N N . THR A 1 53 ? 3.645 -9.809 -1.198 1.00 0.00 53 THR A N 17
ATOM 16570 C CA . THR A 1 53 ? 5.070 -10.083 -1.206 1.00 0.00 53 THR A CA 17
ATOM 16571 C C . THR A 1 53 ? 5.644 -9.844 0.186 1.00 0.00 53 THR A C 17
ATOM 16572 O O . THR A 1 53 ? 5.119 -9.024 0.938 1.00 0.00 53 THR A O 17
ATOM 16583 N N . GLU A 1 54 ? 6.692 -10.573 0.541 1.00 0.00 54 GLU A N 17
ATOM 16584 C CA . GLU A 1 54 ? 7.331 -10.388 1.836 1.00 0.00 54 GLU A CA 17
ATOM 16585 C C . GLU A 1 54 ? 8.131 -9.094 1.823 1.00 0.00 54 GLU A C 17
ATOM 16586 O O . GLU A 1 54 ? 8.871 -8.824 0.875 1.00 0.00 54 GLU A O 17
ATOM 16598 N N . TRP A 1 55 ? 7.963 -8.288 2.855 1.00 0.00 55 TRP A N 17
ATOM 16599 C CA . TRP A 1 55 ? 8.505 -6.941 2.855 1.00 0.00 55 TRP A CA 17
ATOM 16600 C C . TRP A 1 55 ? 9.805 -6.859 3.646 1.00 0.00 55 TRP A C 17
ATOM 16601 O O . TRP A 1 55 ? 9.987 -7.546 4.650 1.00 0.00 55 TRP A O 17
ATOM 16622 N N . THR A 1 56 ? 10.718 -6.029 3.172 1.00 0.00 56 THR A N 17
ATOM 16623 C CA . THR A 1 56 ? 11.956 -5.775 3.873 1.00 0.00 56 THR A CA 17
ATOM 16624 C C . THR A 1 56 ? 11.935 -4.388 4.506 1.00 0.00 56 THR A C 17
ATOM 16625 O O . THR A 1 56 ? 11.663 -3.395 3.826 1.00 0.00 56 THR A O 17
ATOM 16636 N N . PRO A 1 57 ? 12.181 -4.312 5.828 1.00 0.00 57 PRO A N 17
ATOM 16637 C CA . PRO A 1 57 ? 12.209 -3.048 6.568 1.00 0.00 57 PRO A CA 17
ATOM 16638 C C . PRO A 1 57 ? 13.064 -1.987 5.877 1.00 0.00 57 PRO A C 17
ATOM 16639 O O . PRO A 1 57 ? 14.060 -2.304 5.225 1.00 0.00 57 PRO A O 17
ATOM 16650 N N . ASN A 1 58 ? 12.664 -0.730 6.028 1.00 0.00 58 ASN A N 17
ATOM 16651 C CA . ASN A 1 58 ? 13.296 0.373 5.313 1.00 0.00 58 ASN A CA 17
ATOM 16652 C C . ASN A 1 58 ? 14.786 0.479 5.632 1.00 0.00 58 ASN A C 17
ATOM 16653 O O . ASN A 1 58 ? 15.179 0.596 6.793 1.00 0.00 58 ASN A O 17
ATOM 16664 N N . ASN A 1 59 ? 15.592 0.429 4.574 1.00 0.00 59 ASN A N 17
ATOM 16665 C CA . ASN A 1 59 ? 17.054 0.515 4.655 1.00 0.00 59 ASN A CA 17
ATOM 16666 C C . ASN A 1 59 ? 17.643 -0.491 5.642 1.00 0.00 59 ASN A C 17
ATOM 16667 O O . ASN A 1 59 ? 17.729 -0.239 6.847 1.00 0.00 59 ASN A O 17
ATOM 16678 N N . LEU A 1 60 ? 18.045 -1.635 5.121 1.00 0.00 60 LEU A N 17
ATOM 16679 C CA . LEU A 1 60 ? 18.729 -2.636 5.921 1.00 0.00 60 LEU A CA 17
ATOM 16680 C C . LEU A 1 60 ? 20.214 -2.311 5.980 1.00 0.00 60 LEU A C 17
ATOM 16681 O O . LEU A 1 60 ? 20.799 -1.889 4.978 1.00 0.00 60 LEU A O 17
ATOM 16697 N N . GLU A 1 61 ? 20.823 -2.495 7.142 1.00 0.00 61 GLU A N 17
ATOM 16698 C CA . GLU A 1 61 ? 22.247 -2.246 7.291 1.00 0.00 61 GLU A CA 17
ATOM 16699 C C . GLU A 1 61 ? 23.033 -3.456 6.801 1.00 0.00 61 GLU A C 17
ATOM 16700 O O . GLU A 1 61 ? 22.456 -4.506 6.500 1.00 0.00 61 GLU A O 17
ATOM 16712 N N . MET A 1 1 ? -10.726 17.875 11.390 1.00 0.00 1 MET A N 18
ATOM 16713 C CA . MET A 1 1 ? -10.915 16.455 11.016 1.00 0.00 1 MET A CA 18
ATOM 16714 C C . MET A 1 1 ? -9.841 16.041 10.023 1.00 0.00 1 MET A C 18
ATOM 16715 O O . MET A 1 1 ? -9.851 16.481 8.873 1.00 0.00 1 MET A O 18
ATOM 16731 N N . SER A 1 2 ? -8.921 15.198 10.462 1.00 0.00 2 SER A N 18
ATOM 16732 C CA . SER A 1 2 ? -7.777 14.839 9.643 1.00 0.00 2 SER A CA 18
ATOM 16733 C C . SER A 1 2 ? -8.107 13.714 8.670 1.00 0.00 2 SER A C 18
ATOM 16734 O O . SER A 1 2 ? -8.594 12.655 9.072 1.00 0.00 2 SER A O 18
ATOM 16742 N N . LEU A 1 3 ? -7.849 13.977 7.388 1.00 0.00 3 LEU A N 18
ATOM 16743 C CA . LEU A 1 3 ? -8.010 12.989 6.321 1.00 0.00 3 LEU A CA 18
ATOM 16744 C C . LEU A 1 3 ? -9.470 12.576 6.145 1.00 0.00 3 LEU A C 18
ATOM 16745 O O . LEU A 1 3 ? -10.377 13.141 6.764 1.00 0.00 3 LEU A O 18
ATOM 16761 N N . ASP A 1 4 ? -9.689 11.611 5.269 1.00 0.00 4 ASP A N 18
ATOM 16762 C CA . ASP A 1 4 ? -11.022 11.080 5.030 1.00 0.00 4 ASP A CA 18
ATOM 16763 C C . ASP A 1 4 ? -11.032 9.571 5.239 1.00 0.00 4 ASP A C 18
ATOM 16764 O O . ASP A 1 4 ? -10.748 8.802 4.318 1.00 0.00 4 ASP A O 18
ATOM 16773 N N . PRO A 1 5 ? -11.296 9.127 6.475 1.00 0.00 5 PRO A N 18
ATOM 16774 C CA . PRO A 1 5 ? -11.299 7.703 6.836 1.00 0.00 5 PRO A CA 18
ATOM 16775 C C . PRO A 1 5 ? -12.409 6.899 6.150 1.00 0.00 5 PRO A C 18
ATOM 16776 O O . PRO A 1 5 ? -12.553 5.705 6.400 1.00 0.00 5 PRO A O 18
ATOM 16787 N N . GLN A 1 6 ? -13.189 7.542 5.288 1.00 0.00 6 GLN A N 18
ATOM 16788 C CA . GLN A 1 6 ? -14.241 6.844 4.555 1.00 0.00 6 GLN A CA 18
ATOM 16789 C C . GLN A 1 6 ? -13.720 6.436 3.177 1.00 0.00 6 GLN A C 18
ATOM 16790 O O . GLN A 1 6 ? -14.078 5.390 2.647 1.00 0.00 6 GLN A O 18
ATOM 16804 N N . LEU A 1 7 ? -12.867 7.270 2.603 1.00 0.00 7 LEU A N 18
ATOM 16805 C CA . LEU A 1 7 ? -12.197 6.928 1.354 1.00 0.00 7 LEU A CA 18
ATOM 16806 C C . LEU A 1 7 ? -11.101 5.899 1.609 1.00 0.00 7 LEU A C 18
ATOM 16807 O O . LEU A 1 7 ? -10.711 5.153 0.712 1.00 0.00 7 LEU A O 18
ATOM 16823 N N . LEU A 1 8 ? -10.610 5.870 2.840 1.00 0.00 8 LEU A N 18
ATOM 16824 C CA . LEU A 1 8 ? -9.574 4.921 3.229 1.00 0.00 8 LEU A CA 18
ATOM 16825 C C . LEU A 1 8 ? -10.190 3.682 3.871 1.00 0.00 8 LEU A C 18
ATOM 16826 O O . LEU A 1 8 ? -9.852 2.552 3.513 1.00 0.00 8 LEU A O 18
ATOM 16842 N N . GLU A 1 9 ? -11.108 3.915 4.808 1.00 0.00 9 GLU A N 18
ATOM 16843 C CA . GLU A 1 9 ? -11.765 2.850 5.561 1.00 0.00 9 GLU A CA 18
ATOM 16844 C C . GLU A 1 9 ? -10.754 2.025 6.351 1.00 0.00 9 GLU A C 18
ATOM 16845 O O . GLU A 1 9 ? -9.614 2.451 6.568 1.00 0.00 9 GLU A O 18
ATOM 16857 N N . VAL A 1 10 ? -11.186 0.864 6.813 1.00 0.00 10 VAL A N 18
ATOM 16858 C CA . VAL A 1 10 ? -10.322 -0.026 7.565 1.00 0.00 10 VAL A CA 18
ATOM 16859 C C . VAL A 1 10 ? -9.787 -1.121 6.654 1.00 0.00 10 VAL A C 18
ATOM 16860 O O . VAL A 1 10 ? -10.528 -2.012 6.236 1.00 0.00 10 VAL A O 18
ATOM 16873 N N . LEU A 1 11 ? -8.504 -1.035 6.329 1.00 0.00 11 LEU A N 18
ATOM 16874 C CA . LEU A 1 11 ? -7.873 -2.005 5.448 1.00 0.00 11 LEU A CA 18
ATOM 16875 C C . LEU A 1 11 ? -7.232 -3.127 6.261 1.00 0.00 11 LEU A C 18
ATOM 16876 O O . LEU A 1 11 ? -6.404 -2.882 7.144 1.00 0.00 11 LEU A O 18
ATOM 16892 N N . ALA A 1 12 ? -7.624 -4.356 5.959 1.00 0.00 12 ALA A N 18
ATOM 16893 C CA . ALA A 1 12 ? -7.130 -5.515 6.684 1.00 0.00 12 ALA A CA 18
ATOM 16894 C C . ALA A 1 12 ? -6.574 -6.561 5.727 1.00 0.00 12 ALA A C 18
ATOM 16895 O O . ALA A 1 12 ? -6.943 -6.602 4.554 1.00 0.00 12 ALA A O 18
ATOM 16902 N N . CYS A 1 13 ? -5.687 -7.394 6.243 1.00 0.00 13 CYS A N 18
ATOM 16903 C CA . CYS A 1 13 ? -5.075 -8.464 5.470 1.00 0.00 13 CYS A CA 18
ATOM 16904 C C . CYS A 1 13 ? -6.008 -9.669 5.404 1.00 0.00 13 CYS A C 18
ATOM 16905 O O . CYS A 1 13 ? -6.448 -10.168 6.438 1.00 0.00 13 CYS A O 18
ATOM 16913 N N . PRO A 1 14 ? -6.308 -10.165 4.189 1.00 0.00 14 PRO A N 18
ATOM 16914 C CA . PRO A 1 14 ? -7.220 -11.308 3.991 1.00 0.00 14 PRO A CA 18
ATOM 16915 C C . PRO A 1 14 ? -6.638 -12.639 4.479 1.00 0.00 14 PRO A C 18
ATOM 16916 O O . PRO A 1 14 ? -7.197 -13.707 4.219 1.00 0.00 14 PRO A O 18
ATOM 16927 N N . LYS A 1 15 ? -5.513 -12.574 5.179 1.00 0.00 15 LYS A N 18
ATOM 16928 C CA . LYS A 1 15 ? -4.890 -13.765 5.730 1.00 0.00 15 LYS A CA 18
ATOM 16929 C C . LYS A 1 15 ? -5.509 -14.105 7.085 1.00 0.00 15 LYS A C 18
ATOM 16930 O O . LYS A 1 15 ? -5.781 -15.269 7.381 1.00 0.00 15 LYS A O 18
ATOM 16949 N N . ASP A 1 16 ? -5.739 -13.079 7.905 1.00 0.00 16 ASP A N 18
ATOM 16950 C CA . ASP A 1 16 ? -6.313 -13.282 9.237 1.00 0.00 16 ASP A CA 18
ATOM 16951 C C . ASP A 1 16 ? -7.102 -12.052 9.699 1.00 0.00 16 ASP A C 18
ATOM 16952 O O . ASP A 1 16 ? -7.463 -11.935 10.869 1.00 0.00 16 ASP A O 18
ATOM 16961 N N . LYS A 1 17 ? -7.371 -11.136 8.769 1.00 0.00 17 LYS A N 18
ATOM 16962 C CA . LYS A 1 17 ? -8.129 -9.916 9.065 1.00 0.00 17 LYS A CA 18
ATOM 16963 C C . LYS A 1 17 ? -7.347 -9.022 10.030 1.00 0.00 17 LYS A C 18
ATOM 16964 O O . LYS A 1 17 ? -7.915 -8.300 10.851 1.00 0.00 17 LYS A O 18
ATOM 16983 N N . GLY A 1 18 ? -6.027 -9.067 9.905 1.00 0.00 18 GLY A N 18
ATOM 16984 C CA . GLY A 1 18 ? -5.174 -8.207 10.696 1.00 0.00 18 GLY A CA 18
ATOM 16985 C C . GLY A 1 18 ? -4.975 -6.860 10.027 1.00 0.00 18 GLY A C 18
ATOM 16986 O O . GLY A 1 18 ? -4.963 -6.789 8.795 1.00 0.00 18 GLY A O 18
ATOM 16990 N N . PRO A 1 19 ? -4.801 -5.782 10.807 1.00 0.00 19 PRO A N 18
ATOM 16991 C CA . PRO A 1 19 ? -4.694 -4.419 10.268 1.00 0.00 19 PRO A CA 18
ATOM 16992 C C . PRO A 1 19 ? -3.484 -4.231 9.354 1.00 0.00 19 PRO A C 18
ATOM 16993 O O . PRO A 1 19 ? -2.418 -4.813 9.580 1.00 0.00 19 PRO A O 18
ATOM 17004 N N . LEU A 1 20 ? -3.665 -3.429 8.315 1.00 0.00 20 LEU A N 18
ATOM 17005 C CA . LEU A 1 20 ? -2.583 -3.102 7.401 1.00 0.00 20 LEU A CA 18
ATOM 17006 C C . LEU A 1 20 ? -2.007 -1.731 7.734 1.00 0.00 20 LEU A C 18
ATOM 17007 O O . LEU A 1 20 ? -2.746 -0.762 7.912 1.00 0.00 20 LEU A O 18
ATOM 17023 N N . ARG A 1 21 ? -0.692 -1.663 7.832 1.00 0.00 21 ARG A N 18
ATOM 17024 C CA . ARG A 1 21 ? -0.010 -0.418 8.127 1.00 0.00 21 ARG A CA 18
ATOM 17025 C C . ARG A 1 21 ? 0.431 0.232 6.819 1.00 0.00 21 ARG A C 18
ATOM 17026 O O . ARG A 1 21 ? 1.159 -0.373 6.030 1.00 0.00 21 ARG A O 18
ATOM 17047 N N . TYR A 1 22 ? -0.033 1.449 6.583 1.00 0.00 22 TYR A N 18
ATOM 17048 C CA . TYR A 1 22 ? 0.208 2.127 5.318 1.00 0.00 22 TYR A CA 18
ATOM 17049 C C . TYR A 1 22 ? 1.545 2.850 5.336 1.00 0.00 22 TYR A C 18
ATOM 17050 O O . TYR A 1 22 ? 1.833 3.633 6.244 1.00 0.00 22 TYR A O 18
ATOM 17068 N N . LEU A 1 23 ? 2.366 2.572 4.336 1.00 0.00 23 LEU A N 18
ATOM 17069 C CA . LEU A 1 23 ? 3.659 3.223 4.210 1.00 0.00 23 LEU A CA 18
ATOM 17070 C C . LEU A 1 23 ? 3.647 4.238 3.073 1.00 0.00 23 LEU A C 18
ATOM 17071 O O . LEU A 1 23 ? 3.546 3.870 1.899 1.00 0.00 23 LEU A O 18
ATOM 17087 N N . GLU A 1 24 ? 3.752 5.517 3.431 1.00 0.00 24 GLU A N 18
ATOM 17088 C CA . GLU A 1 24 ? 3.868 6.597 2.449 1.00 0.00 24 GLU A CA 18
ATOM 17089 C C . GLU A 1 24 ? 5.164 6.472 1.649 1.00 0.00 24 GLU A C 18
ATOM 17090 O O . GLU A 1 24 ? 5.344 7.135 0.630 1.00 0.00 24 GLU A O 18
ATOM 17102 N N . SER A 1 25 ? 6.056 5.617 2.126 1.00 0.00 25 SER A N 18
ATOM 17103 C CA . SER A 1 25 ? 7.342 5.395 1.490 1.00 0.00 25 SER A CA 18
ATOM 17104 C C . SER A 1 25 ? 7.180 4.813 0.083 1.00 0.00 25 SER A C 18
ATOM 17105 O O . SER A 1 25 ? 7.779 5.307 -0.874 1.00 0.00 25 SER A O 18
ATOM 17113 N N . GLU A 1 26 ? 6.351 3.778 -0.045 1.00 0.00 26 GLU A N 18
ATOM 17114 C CA . GLU A 1 26 ? 6.218 3.058 -1.313 1.00 0.00 26 GLU A CA 18
ATOM 17115 C C . GLU A 1 26 ? 4.762 2.845 -1.724 1.00 0.00 26 GLU A C 18
ATOM 17116 O O . GLU A 1 26 ? 4.503 2.142 -2.701 1.00 0.00 26 GLU A O 18
ATOM 17128 N N . GLN A 1 27 ? 3.820 3.452 -0.993 1.00 0.00 27 GLN A N 18
ATOM 17129 C CA . GLN A 1 27 ? 2.388 3.287 -1.287 1.00 0.00 27 GLN A CA 18
ATOM 17130 C C . GLN A 1 27 ? 1.964 1.831 -1.119 1.00 0.00 27 GLN A C 18
ATOM 17131 O O . GLN A 1 27 ? 1.166 1.308 -1.896 1.00 0.00 27 GLN A O 18
ATOM 17145 N N . LEU A 1 28 ? 2.475 1.192 -0.078 1.00 0.00 28 LEU A N 18
ATOM 17146 C CA . LEU A 1 28 ? 2.197 -0.215 0.158 1.00 0.00 28 LEU A CA 18
ATOM 17147 C C . LEU A 1 28 ? 1.471 -0.409 1.482 1.00 0.00 28 LEU A C 18
ATOM 17148 O O . LEU A 1 28 ? 1.538 0.441 2.375 1.00 0.00 28 LEU A O 18
ATOM 17164 N N . LEU A 1 29 ? 0.778 -1.533 1.597 1.00 0.00 29 LEU A N 18
ATOM 17165 C CA . LEU A 1 29 ? 0.082 -1.891 2.825 1.00 0.00 29 LEU A CA 18
ATOM 17166 C C . LEU A 1 29 ? 0.790 -3.064 3.483 1.00 0.00 29 LEU A C 18
ATOM 17167 O O . LEU A 1 29 ? 0.765 -4.178 2.963 1.00 0.00 29 LEU A O 18
ATOM 17183 N N . VAL A 1 30 ? 1.425 -2.815 4.617 1.00 0.00 30 VAL A N 18
ATOM 17184 C CA . VAL A 1 30 ? 2.222 -3.838 5.274 1.00 0.00 30 VAL A CA 18
ATOM 17185 C C . VAL A 1 30 ? 1.558 -4.287 6.566 1.00 0.00 30 VAL A C 18
ATOM 17186 O O . VAL A 1 30 ? 1.315 -3.484 7.463 1.00 0.00 30 VAL A O 18
ATOM 17199 N N . ASN A 1 31 ? 1.252 -5.570 6.653 1.00 0.00 31 ASN A N 18
ATOM 17200 C CA . ASN A 1 31 ? 0.668 -6.126 7.863 1.00 0.00 31 ASN A CA 18
ATOM 17201 C C . ASN A 1 31 ? 1.729 -6.214 8.949 1.00 0.00 31 ASN A C 18
ATOM 17202 O O . ASN A 1 31 ? 2.735 -6.905 8.792 1.00 0.00 31 ASN A O 18
ATOM 17213 N N . GLU A 1 32 ? 1.490 -5.518 10.054 1.00 0.00 32 GLU A N 18
ATOM 17214 C CA . GLU A 1 32 ? 2.494 -5.354 11.103 1.00 0.00 32 GLU A CA 18
ATOM 17215 C C . GLU A 1 32 ? 2.804 -6.679 11.811 1.00 0.00 32 GLU A C 18
ATOM 17216 O O . GLU A 1 32 ? 3.849 -6.824 12.444 1.00 0.00 32 GLU A O 18
ATOM 17228 N N . ARG A 1 33 ? 1.903 -7.644 11.692 1.00 0.00 33 ARG A N 18
ATOM 17229 C CA . ARG A 1 33 ? 2.081 -8.937 12.347 1.00 0.00 33 ARG A CA 18
ATOM 17230 C C . ARG A 1 33 ? 2.856 -9.905 11.453 1.00 0.00 33 ARG A C 18
ATOM 17231 O O . ARG A 1 33 ? 3.858 -10.487 11.869 1.00 0.00 33 ARG A O 18
ATOM 17252 N N . LEU A 1 34 ? 2.390 -10.063 10.221 1.00 0.00 34 LEU A N 18
ATOM 17253 C CA . LEU A 1 34 ? 2.955 -11.050 9.306 1.00 0.00 34 LEU A CA 18
ATOM 17254 C C . LEU A 1 34 ? 4.183 -10.511 8.575 1.00 0.00 34 LEU A C 18
ATOM 17255 O O . LEU A 1 34 ? 4.989 -11.288 8.059 1.00 0.00 34 LEU A O 18
ATOM 17271 N N . ASN A 1 35 ? 4.318 -9.184 8.535 1.00 0.00 35 ASN A N 18
ATOM 17272 C CA . ASN A 1 35 ? 5.421 -8.526 7.825 1.00 0.00 35 ASN A CA 18
ATOM 17273 C C . ASN A 1 35 ? 5.285 -8.770 6.318 1.00 0.00 35 ASN A C 18
ATOM 17274 O O . ASN A 1 35 ? 6.262 -8.941 5.594 1.00 0.00 35 ASN A O 18
ATOM 17285 N N . LEU A 1 36 ? 4.044 -8.749 5.849 1.00 0.00 36 LEU A N 18
ATOM 17286 C CA . LEU A 1 36 ? 3.749 -8.957 4.438 1.00 0.00 36 LEU A CA 18
ATOM 17287 C C . LEU A 1 36 ? 3.094 -7.712 3.865 1.00 0.00 36 LEU A C 18
ATOM 17288 O O . LEU A 1 36 ? 2.345 -7.024 4.563 1.00 0.00 36 LEU A O 18
ATOM 17304 N N . ALA A 1 37 ? 3.363 -7.427 2.600 1.00 0.00 37 ALA A N 18
ATOM 17305 C CA . ALA A 1 37 ? 2.920 -6.184 1.994 1.00 0.00 37 ALA A CA 18
ATOM 17306 C C . ALA A 1 37 ? 2.055 -6.425 0.769 1.00 0.00 37 ALA A C 18
ATOM 17307 O O . ALA A 1 37 ? 2.333 -7.306 -0.051 1.00 0.00 37 ALA A O 18
ATOM 17314 N N . TYR A 1 38 ? 0.995 -5.637 0.668 1.00 0.00 38 TYR A N 18
ATOM 17315 C CA . TYR A 1 38 ? 0.132 -5.643 -0.497 1.00 0.00 38 TYR A CA 18
ATOM 17316 C C . TYR A 1 38 ? 0.362 -4.379 -1.309 1.00 0.00 38 TYR A C 18
ATOM 17317 O O . TYR A 1 38 ? 0.698 -3.329 -0.757 1.00 0.00 38 TYR A O 18
ATOM 17335 N N . ARG A 1 39 ? 0.181 -4.480 -2.614 1.00 0.00 39 ARG A N 18
ATOM 17336 C CA . ARG A 1 39 ? 0.501 -3.383 -3.514 1.00 0.00 39 ARG A CA 18
ATOM 17337 C C . ARG A 1 39 ? -0.763 -2.635 -3.914 1.00 0.00 39 ARG A C 18
ATOM 17338 O O . ARG A 1 39 ? -1.817 -3.237 -4.101 1.00 0.00 39 ARG A O 18
ATOM 17359 N N . ILE A 1 40 ? -0.664 -1.321 -4.019 1.00 0.00 40 ILE A N 18
ATOM 17360 C CA . ILE A 1 40 ? -1.798 -0.505 -4.431 1.00 0.00 40 ILE A CA 18
ATOM 17361 C C . ILE A 1 40 ? -1.546 0.064 -5.821 1.00 0.00 40 ILE A C 18
ATOM 17362 O O . ILE A 1 40 ? -0.446 0.537 -6.114 1.00 0.00 40 ILE A O 18
ATOM 17378 N N . ASP A 1 41 ? -2.549 -0.009 -6.685 1.00 0.00 41 ASP A N 18
ATOM 17379 C CA . ASP A 1 41 ? -2.417 0.483 -8.046 1.00 0.00 41 ASP A CA 18
ATOM 17380 C C . ASP A 1 41 ? -3.545 1.455 -8.372 1.00 0.00 41 ASP A C 18
ATOM 17381 O O . ASP A 1 41 ? -4.653 1.044 -8.717 1.00 0.00 41 ASP A O 18
ATOM 17390 N N . ASP A 1 42 ? -3.257 2.745 -8.203 1.00 0.00 42 ASP A N 18
ATOM 17391 C CA . ASP A 1 42 ? -4.203 3.827 -8.498 1.00 0.00 42 ASP A CA 18
ATOM 17392 C C . ASP A 1 42 ? -5.557 3.605 -7.817 1.00 0.00 42 ASP A C 18
ATOM 17393 O O . ASP A 1 42 ? -6.543 3.235 -8.460 1.00 0.00 42 ASP A O 18
ATOM 17402 N N . GLY A 1 43 ? -5.583 3.785 -6.501 1.00 0.00 43 GLY A N 18
ATOM 17403 C CA . GLY A 1 43 ? -6.828 3.711 -5.753 1.00 0.00 43 GLY A CA 18
ATOM 17404 C C . GLY A 1 43 ? -7.304 2.289 -5.505 1.00 0.00 43 GLY A C 18
ATOM 17405 O O . GLY A 1 43 ? -8.182 2.061 -4.668 1.00 0.00 43 GLY A O 18
ATOM 17409 N N . ILE A 1 44 ? -6.741 1.334 -6.226 1.00 0.00 44 ILE A N 18
ATOM 17410 C CA . ILE A 1 44 ? -7.161 -0.053 -6.114 1.00 0.00 44 ILE A CA 18
ATOM 17411 C C . ILE A 1 44 ? -6.097 -0.879 -5.405 1.00 0.00 44 ILE A C 18
ATOM 17412 O O . ILE A 1 44 ? -4.993 -1.063 -5.920 1.00 0.00 44 ILE A O 18
ATOM 17428 N N . PRO A 1 45 ? -6.407 -1.359 -4.194 1.00 0.00 45 PRO A N 18
ATOM 17429 C CA . PRO A 1 45 ? -5.503 -2.198 -3.418 1.00 0.00 45 PRO A CA 18
ATOM 17430 C C . PRO A 1 45 ? -5.518 -3.645 -3.899 1.00 0.00 45 PRO A C 18
ATOM 17431 O O . PRO A 1 45 ? -6.563 -4.303 -3.889 1.00 0.00 45 PRO A O 18
ATOM 17442 N N . VAL A 1 46 ? -4.364 -4.128 -4.334 1.00 0.00 46 VAL A N 18
ATOM 17443 C CA . VAL A 1 46 ? -4.213 -5.511 -4.756 1.00 0.00 46 VAL A CA 18
ATOM 17444 C C . VAL A 1 46 ? -4.109 -6.410 -3.532 1.00 0.00 46 VAL A C 18
ATOM 17445 O O . VAL A 1 46 ? -3.039 -6.556 -2.942 1.00 0.00 46 VAL A O 18
ATOM 17458 N N . LEU A 1 47 ? -5.231 -6.998 -3.143 1.00 0.00 47 LEU A N 18
ATOM 17459 C CA . LEU A 1 47 ? -5.297 -7.779 -1.913 1.00 0.00 47 LEU A CA 18
ATOM 17460 C C . LEU A 1 47 ? -5.339 -9.270 -2.208 1.00 0.00 47 LEU A C 18
ATOM 17461 O O . LEU A 1 47 ? -6.022 -10.033 -1.527 1.00 0.00 47 LEU A O 18
ATOM 17477 N N . LEU A 1 48 ? -4.587 -9.683 -3.210 1.00 0.00 48 LEU A N 18
ATOM 17478 C CA . LEU A 1 48 ? -4.501 -11.093 -3.557 1.00 0.00 48 LEU A CA 18
ATOM 17479 C C . LEU A 1 48 ? -3.515 -11.794 -2.641 1.00 0.00 48 LEU A C 18
ATOM 17480 O O . LEU A 1 48 ? -2.356 -11.397 -2.545 1.00 0.00 48 LEU A O 18
ATOM 17496 N N . ILE A 1 49 ? -3.985 -12.832 -1.968 1.00 0.00 49 ILE A N 18
ATOM 17497 C CA . ILE A 1 49 ? -3.161 -13.599 -1.040 1.00 0.00 49 ILE A CA 18
ATOM 17498 C C . ILE A 1 49 ? -1.944 -14.188 -1.752 1.00 0.00 49 ILE A C 18
ATOM 17499 O O . ILE A 1 49 ? -0.841 -14.215 -1.206 1.00 0.00 49 ILE A O 18
ATOM 17515 N N . ASP A 1 50 ? -2.147 -14.619 -2.988 1.00 0.00 50 ASP A N 18
ATOM 17516 C CA . ASP A 1 50 ? -1.087 -15.241 -3.775 1.00 0.00 50 ASP A CA 18
ATOM 17517 C C . ASP A 1 50 ? -0.132 -14.188 -4.347 1.00 0.00 50 ASP A C 18
ATOM 17518 O O . ASP A 1 50 ? 0.917 -14.513 -4.900 1.00 0.00 50 ASP A O 18
ATOM 17527 N N . GLU A 1 51 ? -0.495 -12.922 -4.191 1.00 0.00 51 GLU A N 18
ATOM 17528 C CA . GLU A 1 51 ? 0.334 -11.821 -4.672 1.00 0.00 51 GLU A CA 18
ATOM 17529 C C . GLU A 1 51 ? 1.007 -11.099 -3.505 1.00 0.00 51 GLU A C 18
ATOM 17530 O O . GLU A 1 51 ? 1.678 -10.082 -3.696 1.00 0.00 51 GLU A O 18
ATOM 17542 N N . ALA A 1 52 ? 0.822 -11.630 -2.298 1.00 0.00 52 ALA A N 18
ATOM 17543 C CA . ALA A 1 52 ? 1.402 -11.034 -1.096 1.00 0.00 52 ALA A CA 18
ATOM 17544 C C . ALA A 1 52 ? 2.919 -11.175 -1.101 1.00 0.00 52 ALA A C 18
ATOM 17545 O O . ALA A 1 52 ? 3.450 -12.276 -1.257 1.00 0.00 52 ALA A O 18
ATOM 17552 N N . THR A 1 53 ? 3.612 -10.061 -0.929 1.00 0.00 53 THR A N 18
ATOM 17553 C CA . THR A 1 53 ? 5.064 -10.055 -0.978 1.00 0.00 53 THR A CA 18
ATOM 17554 C C . THR A 1 53 ? 5.633 -9.770 0.405 1.00 0.00 53 THR A C 18
ATOM 17555 O O . THR A 1 53 ? 5.012 -9.066 1.203 1.00 0.00 53 THR A O 18
ATOM 17566 N N . GLU A 1 54 ? 6.797 -10.325 0.697 1.00 0.00 54 GLU A N 18
ATOM 17567 C CA . GLU A 1 54 ? 7.453 -10.070 1.968 1.00 0.00 54 GLU A CA 18
ATOM 17568 C C . GLU A 1 54 ? 8.245 -8.771 1.886 1.00 0.00 54 GLU A C 18
ATOM 17569 O O . GLU A 1 54 ? 9.028 -8.567 0.958 1.00 0.00 54 GLU A O 18
ATOM 17581 N N . TRP A 1 55 ? 8.031 -7.892 2.844 1.00 0.00 55 TRP A N 18
ATOM 17582 C CA . TRP A 1 55 ? 8.657 -6.585 2.815 1.00 0.00 55 TRP A CA 18
ATOM 17583 C C . TRP A 1 55 ? 9.799 -6.526 3.822 1.00 0.00 55 TRP A C 18
ATOM 17584 O O . TRP A 1 55 ? 9.822 -7.285 4.789 1.00 0.00 55 TRP A O 18
ATOM 17605 N N . THR A 1 56 ? 10.761 -5.654 3.566 1.00 0.00 56 THR A N 18
ATOM 17606 C CA . THR A 1 56 ? 11.852 -5.428 4.493 1.00 0.00 56 THR A CA 18
ATOM 17607 C C . THR A 1 56 ? 11.302 -4.901 5.815 1.00 0.00 56 THR A C 18
ATOM 17608 O O . THR A 1 56 ? 10.507 -3.959 5.816 1.00 0.00 56 THR A O 18
ATOM 17619 N N . PRO A 1 57 ? 11.687 -5.528 6.946 1.00 0.00 57 PRO A N 18
ATOM 17620 C CA . PRO A 1 57 ? 11.211 -5.143 8.279 1.00 0.00 57 PRO A CA 18
ATOM 17621 C C . PRO A 1 57 ? 11.147 -3.630 8.472 1.00 0.00 57 PRO A C 18
ATOM 17622 O O . PRO A 1 57 ? 12.137 -2.922 8.253 1.00 0.00 57 PRO A O 18
ATOM 17633 N N . ASN A 1 58 ? 9.967 -3.148 8.862 1.00 0.00 58 ASN A N 18
ATOM 17634 C CA . ASN A 1 58 ? 9.727 -1.719 9.039 1.00 0.00 58 ASN A CA 18
ATOM 17635 C C . ASN A 1 58 ? 10.780 -1.112 9.959 1.00 0.00 58 ASN A C 18
ATOM 17636 O O . ASN A 1 58 ? 11.186 -1.736 10.945 1.00 0.00 58 ASN A O 18
ATOM 17647 N N . ASN A 1 59 ? 11.221 0.094 9.629 1.00 0.00 59 ASN A N 18
ATOM 17648 C CA . ASN A 1 59 ? 12.307 0.738 10.351 1.00 0.00 59 ASN A CA 18
ATOM 17649 C C . ASN A 1 59 ? 11.853 1.244 11.716 1.00 0.00 59 ASN A C 18
ATOM 17650 O O . ASN A 1 59 ? 11.472 2.403 11.886 1.00 0.00 59 ASN A O 18
ATOM 17661 N N . LEU A 1 60 ? 11.864 0.343 12.680 1.00 0.00 60 LEU A N 18
ATOM 17662 C CA . LEU A 1 60 ? 11.590 0.695 14.057 1.00 0.00 60 LEU A CA 18
ATOM 17663 C C . LEU A 1 60 ? 12.881 1.144 14.722 1.00 0.00 60 LEU A C 18
ATOM 17664 O O . LEU A 1 60 ? 13.771 0.334 14.978 1.00 0.00 60 LEU A O 18
ATOM 17680 N N . GLU A 1 61 ? 12.992 2.438 14.975 1.00 0.00 61 GLU A N 18
ATOM 17681 C CA . GLU A 1 61 ? 14.214 2.991 15.534 1.00 0.00 61 GLU A CA 18
ATOM 17682 C C . GLU A 1 61 ? 14.259 2.827 17.050 1.00 0.00 61 GLU A C 18
ATOM 17683 O O . GLU A 1 61 ? 15.282 3.101 17.678 1.00 0.00 61 GLU A O 18
ATOM 17695 N N . MET A 1 1 ? -12.575 11.064 12.784 1.00 0.00 1 MET A N 19
ATOM 17696 C CA . MET A 1 1 ? -11.517 11.880 13.417 1.00 0.00 1 MET A CA 19
ATOM 17697 C C . MET A 1 1 ? -10.598 12.465 12.352 1.00 0.00 1 MET A C 19
ATOM 17698 O O . MET A 1 1 ? -9.582 11.864 11.996 1.00 0.00 1 MET A O 19
ATOM 17714 N N . SER A 1 2 ? -10.993 13.627 11.829 1.00 0.00 2 SER A N 19
ATOM 17715 C CA . SER A 1 2 ? -10.251 14.325 10.776 1.00 0.00 2 SER A CA 19
ATOM 17716 C C . SER A 1 2 ? -10.085 13.455 9.521 1.00 0.00 2 SER A C 19
ATOM 17717 O O . SER A 1 2 ? -10.632 12.349 9.445 1.00 0.00 2 SER A O 19
ATOM 17725 N N . LEU A 1 3 ? -9.353 13.978 8.529 1.00 0.00 3 LEU A N 19
ATOM 17726 C CA . LEU A 1 3 ? -9.066 13.251 7.291 1.00 0.00 3 LEU A CA 19
ATOM 17727 C C . LEU A 1 3 ? -10.348 12.862 6.563 1.00 0.00 3 LEU A C 19
ATOM 17728 O O . LEU A 1 3 ? -11.441 13.342 6.877 1.00 0.00 3 LEU A O 19
ATOM 17744 N N . ASP A 1 4 ? -10.197 12.017 5.561 1.00 0.00 4 ASP A N 19
ATOM 17745 C CA . ASP A 1 4 ? -11.335 11.467 4.845 1.00 0.00 4 ASP A CA 19
ATOM 17746 C C . ASP A 1 4 ? -11.278 9.943 4.882 1.00 0.00 4 ASP A C 19
ATOM 17747 O O . ASP A 1 4 ? -10.683 9.313 4.005 1.00 0.00 4 ASP A O 19
ATOM 17756 N N . PRO A 1 5 ? -11.854 9.334 5.932 1.00 0.00 5 PRO A N 19
ATOM 17757 C CA . PRO A 1 5 ? -11.840 7.878 6.122 1.00 0.00 5 PRO A CA 19
ATOM 17758 C C . PRO A 1 5 ? -12.662 7.135 5.070 1.00 0.00 5 PRO A C 19
ATOM 17759 O O . PRO A 1 5 ? -12.678 5.905 5.036 1.00 0.00 5 PRO A O 19
ATOM 17770 N N . GLN A 1 6 ? -13.334 7.883 4.204 1.00 0.00 6 GLN A N 19
ATOM 17771 C CA . GLN A 1 6 ? -14.153 7.290 3.161 1.00 0.00 6 GLN A CA 19
ATOM 17772 C C . GLN A 1 6 ? -13.302 6.983 1.933 1.00 0.00 6 GLN A C 19
ATOM 17773 O O . GLN A 1 6 ? -13.407 5.909 1.342 1.00 0.00 6 GLN A O 19
ATOM 17787 N N . LEU A 1 7 ? -12.453 7.931 1.558 1.00 0.00 7 LEU A N 19
ATOM 17788 C CA . LEU A 1 7 ? -11.543 7.745 0.433 1.00 0.00 7 LEU A CA 19
ATOM 17789 C C . LEU A 1 7 ? -10.373 6.852 0.830 1.00 0.00 7 LEU A C 19
ATOM 17790 O O . LEU A 1 7 ? -9.665 6.320 -0.026 1.00 0.00 7 LEU A O 19
ATOM 17806 N N . LEU A 1 8 ? -10.171 6.711 2.133 1.00 0.00 8 LEU A N 19
ATOM 17807 C CA . LEU A 1 8 ? -9.107 5.864 2.658 1.00 0.00 8 LEU A CA 19
ATOM 17808 C C . LEU A 1 8 ? -9.631 4.468 2.979 1.00 0.00 8 LEU A C 19
ATOM 17809 O O . LEU A 1 8 ? -8.873 3.496 2.946 1.00 0.00 8 LEU A O 19
ATOM 17825 N N . GLU A 1 9 ? -10.928 4.386 3.301 1.00 0.00 9 GLU A N 19
ATOM 17826 C CA . GLU A 1 9 ? -11.576 3.118 3.643 1.00 0.00 9 GLU A CA 19
ATOM 17827 C C . GLU A 1 9 ? -10.952 2.491 4.888 1.00 0.00 9 GLU A C 19
ATOM 17828 O O . GLU A 1 9 ? -10.109 3.098 5.554 1.00 0.00 9 GLU A O 19
ATOM 17840 N N . VAL A 1 10 ? -11.408 1.296 5.228 1.00 0.00 10 VAL A N 19
ATOM 17841 C CA . VAL A 1 10 ? -10.777 0.511 6.276 1.00 0.00 10 VAL A CA 19
ATOM 17842 C C . VAL A 1 10 ? -10.045 -0.663 5.637 1.00 0.00 10 VAL A C 19
ATOM 17843 O O . VAL A 1 10 ? -10.638 -1.709 5.365 1.00 0.00 10 VAL A O 19
ATOM 17856 N N . LEU A 1 11 ? -8.764 -0.473 5.372 1.00 0.00 11 LEU A N 19
ATOM 17857 C CA . LEU A 1 11 ? -7.980 -1.465 4.657 1.00 0.00 11 LEU A CA 19
ATOM 17858 C C . LEU A 1 11 ? -7.429 -2.518 5.608 1.00 0.00 11 LEU A C 19
ATOM 17859 O O . LEU A 1 11 ? -6.554 -2.233 6.429 1.00 0.00 11 LEU A O 19
ATOM 17875 N N . ALA A 1 12 ? -7.967 -3.723 5.507 1.00 0.00 12 ALA A N 19
ATOM 17876 C CA . ALA A 1 12 ? -7.487 -4.851 6.286 1.00 0.00 12 ALA A CA 19
ATOM 17877 C C . ALA A 1 12 ? -7.078 -5.982 5.352 1.00 0.00 12 ALA A C 19
ATOM 17878 O O . ALA A 1 12 ? -7.642 -6.129 4.267 1.00 0.00 12 ALA A O 19
ATOM 17885 N N . CYS A 1 13 ? -6.093 -6.767 5.768 1.00 0.00 13 CYS A N 19
ATOM 17886 C CA . CYS A 1 13 ? -5.601 -7.868 4.955 1.00 0.00 13 CYS A CA 19
ATOM 17887 C C . CYS A 1 13 ? -6.661 -8.954 4.815 1.00 0.00 13 CYS A C 19
ATOM 17888 O O . CYS A 1 13 ? -7.303 -9.330 5.790 1.00 0.00 13 CYS A O 19
ATOM 17896 N N . PRO A 1 14 ? -6.852 -9.472 3.592 1.00 0.00 14 PRO A N 19
ATOM 17897 C CA . PRO A 1 14 ? -7.909 -10.448 3.295 1.00 0.00 14 PRO A CA 19
ATOM 17898 C C . PRO A 1 14 ? -7.714 -11.783 4.010 1.00 0.00 14 PRO A C 19
ATOM 17899 O O . PRO A 1 14 ? -8.675 -12.508 4.255 1.00 0.00 14 PRO A O 19
ATOM 17910 N N . LYS A 1 15 ? -6.470 -12.108 4.334 1.00 0.00 15 LYS A N 19
ATOM 17911 C CA . LYS A 1 15 ? -6.164 -13.373 4.987 1.00 0.00 15 LYS A CA 19
ATOM 17912 C C . LYS A 1 15 ? -6.192 -13.242 6.509 1.00 0.00 15 LYS A C 19
ATOM 17913 O O . LYS A 1 15 ? -6.935 -13.945 7.186 1.00 0.00 15 LYS A O 19
ATOM 17932 N N . ASP A 1 16 ? -5.386 -12.333 7.034 1.00 0.00 16 ASP A N 19
ATOM 17933 C CA . ASP A 1 16 ? -5.199 -12.208 8.477 1.00 0.00 16 ASP A CA 19
ATOM 17934 C C . ASP A 1 16 ? -6.282 -11.338 9.112 1.00 0.00 16 ASP A C 19
ATOM 17935 O O . ASP A 1 16 ? -6.612 -11.503 10.287 1.00 0.00 16 ASP A O 19
ATOM 17944 N N . LYS A 1 17 ? -6.834 -10.417 8.318 1.00 0.00 17 LYS A N 19
ATOM 17945 C CA . LYS A 1 17 ? -7.890 -9.501 8.763 1.00 0.00 17 LYS A CA 19
ATOM 17946 C C . LYS A 1 17 ? -7.363 -8.558 9.845 1.00 0.00 17 LYS A C 19
ATOM 17947 O O . LYS A 1 17 ? -8.135 -7.929 10.575 1.00 0.00 17 LYS A O 19
ATOM 17966 N N . GLY A 1 18 ? -6.043 -8.455 9.928 1.00 0.00 18 GLY A N 19
ATOM 17967 C CA . GLY A 1 18 ? -5.417 -7.601 10.916 1.00 0.00 18 GLY A CA 19
ATOM 17968 C C . GLY A 1 18 ? -5.116 -6.220 10.369 1.00 0.00 18 GLY A C 19
ATOM 17969 O O . GLY A 1 18 ? -5.340 -5.961 9.181 1.00 0.00 18 GLY A O 19
ATOM 17973 N N . PRO A 1 19 ? -4.599 -5.314 11.214 1.00 0.00 19 PRO A N 19
ATOM 17974 C CA . PRO A 1 19 ? -4.317 -3.929 10.824 1.00 0.00 19 PRO A CA 19
ATOM 17975 C C . PRO A 1 19 ? -3.201 -3.826 9.790 1.00 0.00 19 PRO A C 19
ATOM 17976 O O . PRO A 1 19 ? -2.198 -4.544 9.860 1.00 0.00 19 PRO A O 19
ATOM 17987 N N . LEU A 1 20 ? -3.376 -2.925 8.838 1.00 0.00 20 LEU A N 19
ATOM 17988 C CA . LEU A 1 20 ? -2.376 -2.695 7.811 1.00 0.00 20 LEU A CA 19
ATOM 17989 C C . LEU A 1 20 ? -1.721 -1.337 8.003 1.00 0.00 20 LEU A C 19
ATOM 17990 O O . LEU A 1 20 ? -2.387 -0.357 8.346 1.00 0.00 20 LEU A O 19
ATOM 18006 N N . ARG A 1 21 ? -0.415 -1.292 7.814 1.00 0.00 21 ARG A N 19
ATOM 18007 C CA . ARG A 1 21 ? 0.319 -0.040 7.846 1.00 0.00 21 ARG A CA 19
ATOM 18008 C C . ARG A 1 21 ? 0.359 0.546 6.447 1.00 0.00 21 ARG A C 19
ATOM 18009 O O . ARG A 1 21 ? 0.806 -0.112 5.503 1.00 0.00 21 ARG A O 19
ATOM 18030 N N . TYR A 1 22 ? -0.104 1.775 6.313 1.00 0.00 22 TYR A N 19
ATOM 18031 C CA . TYR A 1 22 ? -0.143 2.425 5.020 1.00 0.00 22 TYR A CA 19
ATOM 18032 C C . TYR A 1 22 ? 1.195 3.095 4.747 1.00 0.00 22 TYR A C 19
ATOM 18033 O O . TYR A 1 22 ? 1.552 4.078 5.394 1.00 0.00 22 TYR A O 19
ATOM 18051 N N . LEU A 1 23 ? 1.942 2.540 3.809 1.00 0.00 23 LEU A N 19
ATOM 18052 C CA . LEU A 1 23 ? 3.204 3.117 3.398 1.00 0.00 23 LEU A CA 19
ATOM 18053 C C . LEU A 1 23 ? 2.929 4.169 2.332 1.00 0.00 23 LEU A C 19
ATOM 18054 O O . LEU A 1 23 ? 2.797 3.848 1.150 1.00 0.00 23 LEU A O 19
ATOM 18070 N N . GLU A 1 24 ? 2.825 5.419 2.765 1.00 0.00 24 GLU A N 19
ATOM 18071 C CA . GLU A 1 24 ? 2.386 6.513 1.903 1.00 0.00 24 GLU A CA 19
ATOM 18072 C C . GLU A 1 24 ? 3.383 6.771 0.779 1.00 0.00 24 GLU A C 19
ATOM 18073 O O . GLU A 1 24 ? 3.025 7.294 -0.274 1.00 0.00 24 GLU A O 19
ATOM 18085 N N . SER A 1 25 ? 4.627 6.392 1.014 1.00 0.00 25 SER A N 19
ATOM 18086 C CA . SER A 1 25 ? 5.703 6.689 0.088 1.00 0.00 25 SER A CA 19
ATOM 18087 C C . SER A 1 25 ? 5.618 5.848 -1.191 1.00 0.00 25 SER A C 19
ATOM 18088 O O . SER A 1 25 ? 6.017 6.302 -2.262 1.00 0.00 25 SER A O 19
ATOM 18096 N N . GLU A 1 26 ? 5.086 4.631 -1.091 1.00 0.00 26 GLU A N 19
ATOM 18097 C CA . GLU A 1 26 ? 5.021 3.746 -2.255 1.00 0.00 26 GLU A CA 19
ATOM 18098 C C . GLU A 1 26 ? 3.638 3.125 -2.423 1.00 0.00 26 GLU A C 19
ATOM 18099 O O . GLU A 1 26 ? 3.456 2.236 -3.262 1.00 0.00 26 GLU A O 19
ATOM 18111 N N . GLN A 1 27 ? 2.672 3.604 -1.638 1.00 0.00 27 GLN A N 19
ATOM 18112 C CA . GLN A 1 27 ? 1.312 3.064 -1.651 1.00 0.00 27 GLN A CA 19
ATOM 18113 C C . GLN A 1 27 ? 1.319 1.563 -1.369 1.00 0.00 27 GLN A C 19
ATOM 18114 O O . GLN A 1 27 ? 0.923 0.752 -2.212 1.00 0.00 27 GLN A O 19
ATOM 18128 N N . LEU A 1 28 ? 1.789 1.200 -0.184 1.00 0.00 28 LEU A N 19
ATOM 18129 C CA . LEU A 1 28 ? 1.882 -0.199 0.210 1.00 0.00 28 LEU A CA 19
ATOM 18130 C C . LEU A 1 28 ? 1.145 -0.428 1.521 1.00 0.00 28 LEU A C 19
ATOM 18131 O O . LEU A 1 28 ? 1.081 0.458 2.367 1.00 0.00 28 LEU A O 19
ATOM 18147 N N . LEU A 1 29 ? 0.586 -1.613 1.678 1.00 0.00 29 LEU A N 19
ATOM 18148 C CA . LEU A 1 29 ? -0.067 -1.995 2.920 1.00 0.00 29 LEU A CA 19
ATOM 18149 C C . LEU A 1 29 ? 0.711 -3.125 3.577 1.00 0.00 29 LEU A C 19
ATOM 18150 O O . LEU A 1 29 ? 0.724 -4.249 3.082 1.00 0.00 29 LEU A O 19
ATOM 18166 N N . VAL A 1 30 ? 1.351 -2.828 4.695 1.00 0.00 30 VAL A N 19
ATOM 18167 C CA . VAL A 1 30 ? 2.225 -3.794 5.346 1.00 0.00 30 VAL A CA 19
ATOM 18168 C C . VAL A 1 30 ? 1.601 -4.290 6.646 1.00 0.00 30 VAL A C 19
ATOM 18169 O O . VAL A 1 30 ? 1.107 -3.500 7.445 1.00 0.00 30 VAL A O 19
ATOM 18182 N N . ASN A 1 31 ? 1.606 -5.601 6.838 1.00 0.00 31 ASN A N 19
ATOM 18183 C CA . ASN A 1 31 ? 1.098 -6.187 8.069 1.00 0.00 31 ASN A CA 19
ATOM 18184 C C . ASN A 1 31 ? 2.217 -6.903 8.805 1.00 0.00 31 ASN A C 19
ATOM 18185 O O . ASN A 1 31 ? 2.761 -7.898 8.317 1.00 0.00 31 ASN A O 19
ATOM 18196 N N . GLU A 1 32 ? 2.545 -6.401 9.986 1.00 0.00 32 GLU A N 19
ATOM 18197 C CA . GLU A 1 32 ? 3.626 -6.954 10.795 1.00 0.00 32 GLU A CA 19
ATOM 18198 C C . GLU A 1 32 ? 3.307 -8.383 11.222 1.00 0.00 32 GLU A C 19
ATOM 18199 O O . GLU A 1 32 ? 4.204 -9.176 11.503 1.00 0.00 32 GLU A O 19
ATOM 18211 N N . ARG A 1 33 ? 2.021 -8.705 11.251 1.00 0.00 33 ARG A N 19
ATOM 18212 C CA . ARG A 1 33 ? 1.554 -10.020 11.675 1.00 0.00 33 ARG A CA 19
ATOM 18213 C C . ARG A 1 33 ? 1.772 -11.081 10.596 1.00 0.00 33 ARG A C 19
ATOM 18214 O O . ARG A 1 33 ? 1.677 -12.279 10.865 1.00 0.00 33 ARG A O 19
ATOM 18235 N N . LEU A 1 34 ? 2.068 -10.644 9.377 1.00 0.00 34 LEU A N 19
ATOM 18236 C CA . LEU A 1 34 ? 2.284 -11.576 8.275 1.00 0.00 34 LEU A CA 19
ATOM 18237 C C . LEU A 1 34 ? 3.669 -11.411 7.665 1.00 0.00 34 LEU A C 19
ATOM 18238 O O . LEU A 1 34 ? 4.136 -12.294 6.949 1.00 0.00 34 LEU A O 19
ATOM 18254 N N . ASN A 1 35 ? 4.308 -10.267 7.938 1.00 0.00 35 ASN A N 19
ATOM 18255 C CA . ASN A 1 35 ? 5.604 -9.923 7.340 1.00 0.00 35 ASN A CA 19
ATOM 18256 C C . ASN A 1 35 ? 5.430 -9.736 5.833 1.00 0.00 35 ASN A C 19
ATOM 18257 O O . ASN A 1 35 ? 6.390 -9.750 5.066 1.00 0.00 35 ASN A O 19
ATOM 18268 N N . LEU A 1 36 ? 4.183 -9.535 5.427 1.00 0.00 36 LEU A N 19
ATOM 18269 C CA . LEU A 1 36 ? 3.838 -9.413 4.022 1.00 0.00 36 LEU A CA 19
ATOM 18270 C C . LEU A 1 36 ? 3.228 -8.048 3.742 1.00 0.00 36 LEU A C 19
ATOM 18271 O O . LEU A 1 36 ? 2.647 -7.420 4.634 1.00 0.00 36 LEU A O 19
ATOM 18287 N N . ALA A 1 37 ? 3.362 -7.595 2.506 1.00 0.00 37 ALA A N 19
ATOM 18288 C CA . ALA A 1 37 ? 2.814 -6.318 2.096 1.00 0.00 37 ALA A CA 19
ATOM 18289 C C . ALA A 1 37 ? 1.950 -6.466 0.852 1.00 0.00 37 ALA A C 19
ATOM 18290 O O . ALA A 1 37 ? 2.264 -7.246 -0.053 1.00 0.00 37 ALA A O 19
ATOM 18297 N N . TYR A 1 38 ? 0.856 -5.726 0.826 1.00 0.00 38 TYR A N 19
ATOM 18298 C CA . TYR A 1 38 ? -0.021 -5.670 -0.327 1.00 0.00 38 TYR A CA 19
ATOM 18299 C C . TYR A 1 38 ? 0.202 -4.352 -1.047 1.00 0.00 38 TYR A C 19
ATOM 18300 O O . TYR A 1 38 ? 0.402 -3.320 -0.409 1.00 0.00 38 TYR A O 19
ATOM 18318 N N . ARG A 1 39 ? 0.175 -4.377 -2.365 1.00 0.00 39 ARG A N 19
ATOM 18319 C CA . ARG A 1 39 ? 0.422 -3.169 -3.133 1.00 0.00 39 ARG A CA 19
ATOM 18320 C C . ARG A 1 39 ? -0.880 -2.465 -3.472 1.00 0.00 39 ARG A C 19
ATOM 18321 O O . ARG A 1 39 ? -1.878 -3.105 -3.799 1.00 0.00 39 ARG A O 19
ATOM 18342 N N . ILE A 1 40 ? -0.868 -1.149 -3.381 1.00 0.00 40 ILE A N 19
ATOM 18343 C CA . ILE A 1 40 ? -1.975 -0.345 -3.864 1.00 0.00 40 ILE A CA 19
ATOM 18344 C C . ILE A 1 40 ? -1.563 0.294 -5.172 1.00 0.00 40 ILE A C 19
ATOM 18345 O O . ILE A 1 40 ? -0.668 1.142 -5.200 1.00 0.00 40 ILE A O 19
ATOM 18361 N N . ASP A 1 41 ? -2.195 -0.116 -6.253 1.00 0.00 41 ASP A N 19
ATOM 18362 C CA . ASP A 1 41 ? -1.798 0.347 -7.569 1.00 0.00 41 ASP A CA 19
ATOM 18363 C C . ASP A 1 41 ? -2.785 1.373 -8.088 1.00 0.00 41 ASP A C 19
ATOM 18364 O O . ASP A 1 41 ? -3.842 1.021 -8.610 1.00 0.00 41 ASP A O 19
ATOM 18373 N N . ASP A 1 42 ? -2.440 2.638 -7.885 1.00 0.00 42 ASP A N 19
ATOM 18374 C CA . ASP A 1 42 ? -3.224 3.770 -8.369 1.00 0.00 42 ASP A CA 19
ATOM 18375 C C . ASP A 1 42 ? -4.711 3.618 -8.041 1.00 0.00 42 ASP A C 19
ATOM 18376 O O . ASP A 1 42 ? -5.532 3.327 -8.912 1.00 0.00 42 ASP A O 19
ATOM 18385 N N . GLY A 1 43 ? -5.036 3.765 -6.765 1.00 0.00 43 GLY A N 19
ATOM 18386 C CA . GLY A 1 43 ? -6.420 3.738 -6.332 1.00 0.00 43 GLY A CA 19
ATOM 18387 C C . GLY A 1 43 ? -6.921 2.341 -6.008 1.00 0.00 43 GLY A C 19
ATOM 18388 O O . GLY A 1 43 ? -7.904 2.185 -5.283 1.00 0.00 43 GLY A O 19
ATOM 18392 N N . ILE A 1 44 ? -6.252 1.322 -6.527 1.00 0.00 44 ILE A N 19
ATOM 18393 C CA . ILE A 1 44 ? -6.713 -0.045 -6.348 1.00 0.00 44 ILE A CA 19
ATOM 18394 C C . ILE A 1 44 ? -5.787 -0.822 -5.421 1.00 0.00 44 ILE A C 19
ATOM 18395 O O . ILE A 1 44 ? -4.658 -1.148 -5.787 1.00 0.00 44 ILE A O 19
ATOM 18411 N N . PRO A 1 45 ? -6.244 -1.101 -4.192 1.00 0.00 45 PRO A N 19
ATOM 18412 C CA . PRO A 1 45 ? -5.502 -1.919 -3.238 1.00 0.00 45 PRO A CA 19
ATOM 18413 C C . PRO A 1 45 ? -5.578 -3.396 -3.606 1.00 0.00 45 PRO A C 19
ATOM 18414 O O . PRO A 1 45 ? -6.637 -4.021 -3.504 1.00 0.00 45 PRO A O 19
ATOM 18425 N N . VAL A 1 46 ? -4.459 -3.948 -4.049 1.00 0.00 46 VAL A N 19
ATOM 18426 C CA . VAL A 1 46 ? -4.411 -5.340 -4.461 1.00 0.00 46 VAL A CA 19
ATOM 18427 C C . VAL A 1 46 ? -4.313 -6.246 -3.239 1.00 0.00 46 VAL A C 19
ATOM 18428 O O . VAL A 1 46 ? -3.224 -6.655 -2.826 1.00 0.00 46 VAL A O 19
ATOM 18441 N N . LEU A 1 47 ? -5.456 -6.516 -2.634 1.00 0.00 47 LEU A N 19
ATOM 18442 C CA . LEU A 1 47 ? -5.514 -7.376 -1.469 1.00 0.00 47 LEU A CA 19
ATOM 18443 C C . LEU A 1 47 ? -5.650 -8.832 -1.893 1.00 0.00 47 LEU A C 19
ATOM 18444 O O . LEU A 1 47 ? -6.747 -9.390 -1.902 1.00 0.00 47 LEU A O 19
ATOM 18460 N N . LEU A 1 48 ? -4.530 -9.423 -2.285 1.00 0.00 48 LEU A N 19
ATOM 18461 C CA . LEU A 1 48 ? -4.491 -10.820 -2.690 1.00 0.00 48 LEU A CA 19
ATOM 18462 C C . LEU A 1 48 ? -3.379 -11.542 -1.948 1.00 0.00 48 LEU A C 19
ATOM 18463 O O . LEU A 1 48 ? -2.301 -10.986 -1.741 1.00 0.00 48 LEU A O 19
ATOM 18479 N N . ILE A 1 49 ? -3.641 -12.776 -1.552 1.00 0.00 49 ILE A N 19
ATOM 18480 C CA . ILE A 1 49 ? -2.668 -13.560 -0.807 1.00 0.00 49 ILE A CA 19
ATOM 18481 C C . ILE A 1 49 ? -1.527 -13.984 -1.722 1.00 0.00 49 ILE A C 19
ATOM 18482 O O . ILE A 1 49 ? -0.358 -13.956 -1.340 1.00 0.00 49 ILE A O 19
ATOM 18498 N N . ASP A 1 50 ? -1.885 -14.344 -2.944 1.00 0.00 50 ASP A N 19
ATOM 18499 C CA . ASP A 1 50 ? -0.912 -14.760 -3.950 1.00 0.00 50 ASP A CA 19
ATOM 18500 C C . ASP A 1 50 ? -0.023 -13.592 -4.369 1.00 0.00 50 ASP A C 19
ATOM 18501 O O . ASP A 1 50 ? 1.131 -13.779 -4.761 1.00 0.00 50 ASP A O 19
ATOM 18510 N N . GLU A 1 51 ? -0.561 -12.383 -4.258 1.00 0.00 51 GLU A N 19
ATOM 18511 C CA . GLU A 1 51 ? 0.139 -11.186 -4.706 1.00 0.00 51 GLU A CA 19
ATOM 18512 C C . GLU A 1 51 ? 0.931 -10.561 -3.558 1.00 0.00 51 GLU A C 19
ATOM 18513 O O . GLU A 1 51 ? 1.728 -9.644 -3.764 1.00 0.00 51 GLU A O 19
ATOM 18525 N N . ALA A 1 52 ? 0.710 -11.065 -2.350 1.00 0.00 52 ALA A N 19
ATOM 18526 C CA . ALA A 1 52 ? 1.369 -10.533 -1.168 1.00 0.00 52 ALA A CA 19
ATOM 18527 C C . ALA A 1 52 ? 2.857 -10.858 -1.186 1.00 0.00 52 ALA A C 19
ATOM 18528 O O . ALA A 1 52 ? 3.250 -12.021 -1.286 1.00 0.00 52 ALA A O 19
ATOM 18535 N N . THR A 1 53 ? 3.676 -9.825 -1.095 1.00 0.00 53 THR A N 19
ATOM 18536 C CA . THR A 1 53 ? 5.120 -9.987 -1.116 1.00 0.00 53 THR A CA 19
ATOM 18537 C C . THR A 1 53 ? 5.692 -9.804 0.289 1.00 0.00 53 THR A C 19
ATOM 18538 O O . THR A 1 53 ? 5.104 -9.108 1.115 1.00 0.00 53 THR A O 19
ATOM 18549 N N . GLU A 1 54 ? 6.826 -10.436 0.561 1.00 0.00 54 GLU A N 19
ATOM 18550 C CA . GLU A 1 54 ? 7.471 -10.319 1.859 1.00 0.00 54 GLU A CA 19
ATOM 18551 C C . GLU A 1 54 ? 8.175 -8.969 1.966 1.00 0.00 54 GLU A C 19
ATOM 18552 O O . GLU A 1 54 ? 9.005 -8.618 1.123 1.00 0.00 54 GLU A O 19
ATOM 18564 N N . TRP A 1 55 ? 7.833 -8.213 2.999 1.00 0.00 55 TRP A N 19
ATOM 18565 C CA . TRP A 1 55 ? 8.314 -6.848 3.129 1.00 0.00 55 TRP A CA 19
ATOM 18566 C C . TRP A 1 55 ? 8.627 -6.533 4.587 1.00 0.00 55 TRP A C 19
ATOM 18567 O O . TRP A 1 55 ? 7.997 -7.082 5.490 1.00 0.00 55 TRP A O 19
ATOM 18588 N N . THR A 1 56 ? 9.604 -5.651 4.794 1.00 0.00 56 THR A N 19
ATOM 18589 C CA . THR A 1 56 ? 10.070 -5.284 6.128 1.00 0.00 56 THR A CA 19
ATOM 18590 C C . THR A 1 56 ? 10.633 -6.495 6.880 1.00 0.00 56 THR A C 19
ATOM 18591 O O . THR A 1 56 ? 9.924 -7.179 7.621 1.00 0.00 56 THR A O 19
ATOM 18602 N N . PRO A 1 57 ? 11.919 -6.801 6.663 1.00 0.00 57 PRO A N 19
ATOM 18603 C CA . PRO A 1 57 ? 12.604 -7.879 7.368 1.00 0.00 57 PRO A CA 19
ATOM 18604 C C . PRO A 1 57 ? 12.939 -7.481 8.806 1.00 0.00 57 PRO A C 19
ATOM 18605 O O . PRO A 1 57 ? 13.755 -6.585 9.041 1.00 0.00 57 PRO A O 19
ATOM 18616 N N . ASN A 1 58 ? 12.289 -8.133 9.759 1.00 0.00 58 ASN A N 19
ATOM 18617 C CA . ASN A 1 58 ? 12.476 -7.815 11.170 1.00 0.00 58 ASN A CA 19
ATOM 18618 C C . ASN A 1 58 ? 13.750 -8.468 11.692 1.00 0.00 58 ASN A C 19
ATOM 18619 O O . ASN A 1 58 ? 14.284 -9.383 11.065 1.00 0.00 58 ASN A O 19
ATOM 18630 N N . ASN A 1 59 ? 14.253 -7.973 12.817 1.00 0.00 59 ASN A N 19
ATOM 18631 C CA . ASN A 1 59 ? 15.434 -8.552 13.452 1.00 0.00 59 ASN A CA 19
ATOM 18632 C C . ASN A 1 59 ? 15.179 -9.986 13.883 1.00 0.00 59 ASN A C 19
ATOM 18633 O O . ASN A 1 59 ? 14.030 -10.396 14.074 1.00 0.00 59 ASN A O 19
ATOM 18644 N N . LEU A 1 60 ? 16.255 -10.743 14.036 1.00 0.00 60 LEU A N 19
ATOM 18645 C CA . LEU A 1 60 ? 16.165 -12.125 14.469 1.00 0.00 60 LEU A CA 19
ATOM 18646 C C . LEU A 1 60 ? 15.874 -12.194 15.962 1.00 0.00 60 LEU A C 19
ATOM 18647 O O . LEU A 1 60 ? 16.783 -12.111 16.794 1.00 0.00 60 LEU A O 19
ATOM 18663 N N . GLU A 1 61 ? 14.596 -12.294 16.295 1.00 0.00 61 GLU A N 19
ATOM 18664 C CA . GLU A 1 61 ? 14.170 -12.414 17.681 1.00 0.00 61 GLU A CA 19
ATOM 18665 C C . GLU A 1 61 ? 14.421 -13.829 18.175 1.00 0.00 61 GLU A C 19
ATOM 18666 O O . GLU A 1 61 ? 13.989 -14.799 17.544 1.00 0.00 61 GLU A O 19
ATOM 18678 N N . MET A 1 1 ? -8.421 21.350 9.268 1.00 0.00 1 MET A N 20
ATOM 18679 C CA . MET A 1 1 ? -8.057 20.365 8.227 1.00 0.00 1 MET A CA 20
ATOM 18680 C C . MET A 1 1 ? -8.866 19.083 8.397 1.00 0.00 1 MET A C 20
ATOM 18681 O O . MET A 1 1 ? -9.681 18.738 7.538 1.00 0.00 1 MET A O 20
ATOM 18697 N N . SER A 1 2 ? -8.641 18.396 9.519 1.00 0.00 2 SER A N 20
ATOM 18698 C CA . SER A 1 2 ? -9.315 17.137 9.824 1.00 0.00 2 SER A CA 20
ATOM 18699 C C . SER A 1 2 ? -9.010 16.075 8.762 1.00 0.00 2 SER A C 20
ATOM 18700 O O . SER A 1 2 ? -8.135 16.260 7.912 1.00 0.00 2 SER A O 20
ATOM 18708 N N . LEU A 1 3 ? -9.717 14.962 8.828 1.00 0.00 3 LEU A N 20
ATOM 18709 C CA . LEU A 1 3 ? -9.530 13.871 7.889 1.00 0.00 3 LEU A CA 20
ATOM 18710 C C . LEU A 1 3 ? -10.876 13.452 7.314 1.00 0.00 3 LEU A C 20
ATOM 18711 O O . LEU A 1 3 ? -11.910 13.645 7.954 1.00 0.00 3 LEU A O 20
ATOM 18727 N N . ASP A 1 4 ? -10.870 12.902 6.108 1.00 0.00 4 ASP A N 20
ATOM 18728 C CA . ASP A 1 4 ? -12.095 12.405 5.496 1.00 0.00 4 ASP A CA 20
ATOM 18729 C C . ASP A 1 4 ? -12.033 10.892 5.362 1.00 0.00 4 ASP A C 20
ATOM 18730 O O . ASP A 1 4 ? -11.567 10.364 4.348 1.00 0.00 4 ASP A O 20
ATOM 18739 N N . PRO A 1 5 ? -12.466 10.171 6.407 1.00 0.00 5 PRO A N 20
ATOM 18740 C CA . PRO A 1 5 ? -12.351 8.708 6.478 1.00 0.00 5 PRO A CA 20
ATOM 18741 C C . PRO A 1 5 ? -13.065 7.981 5.337 1.00 0.00 5 PRO A C 20
ATOM 18742 O O . PRO A 1 5 ? -12.801 6.810 5.088 1.00 0.00 5 PRO A O 20
ATOM 18753 N N . GLN A 1 6 ? -13.958 8.672 4.644 1.00 0.00 6 GLN A N 20
ATOM 18754 C CA . GLN A 1 6 ? -14.695 8.066 3.539 1.00 0.00 6 GLN A CA 20
ATOM 18755 C C . GLN A 1 6 ? -13.769 7.797 2.350 1.00 0.00 6 GLN A C 20
ATOM 18756 O O . GLN A 1 6 ? -13.983 6.862 1.574 1.00 0.00 6 GLN A O 20
ATOM 18770 N N . LEU A 1 7 ? -12.728 8.610 2.224 1.00 0.00 7 LEU A N 20
ATOM 18771 C CA . LEU A 1 7 ? -11.775 8.475 1.126 1.00 0.00 7 LEU A CA 20
ATOM 18772 C C . LEU A 1 7 ? -10.586 7.604 1.530 1.00 0.00 7 LEU A C 20
ATOM 18773 O O . LEU A 1 7 ? -9.557 7.594 0.854 1.00 0.00 7 LEU A O 20
ATOM 18789 N N . LEU A 1 8 ? -10.740 6.870 2.624 1.00 0.00 8 LEU A N 20
ATOM 18790 C CA . LEU A 1 8 ? -9.689 5.979 3.112 1.00 0.00 8 LEU A CA 20
ATOM 18791 C C . LEU A 1 8 ? -10.285 4.659 3.589 1.00 0.00 8 LEU A C 20
ATOM 18792 O O . LEU A 1 8 ? -9.881 3.584 3.139 1.00 0.00 8 LEU A O 20
ATOM 18808 N N . GLU A 1 9 ? -11.248 4.765 4.505 1.00 0.00 9 GLU A N 20
ATOM 18809 C CA . GLU A 1 9 ? -11.937 3.616 5.086 1.00 0.00 9 GLU A CA 20
ATOM 18810 C C . GLU A 1 9 ? -10.993 2.763 5.929 1.00 0.00 9 GLU A C 20
ATOM 18811 O O . GLU A 1 9 ? -9.796 3.048 6.037 1.00 0.00 9 GLU A O 20
ATOM 18823 N N . VAL A 1 10 ? -11.539 1.725 6.541 1.00 0.00 10 VAL A N 20
ATOM 18824 C CA . VAL A 1 10 ? -10.754 0.845 7.381 1.00 0.00 10 VAL A CA 20
ATOM 18825 C C . VAL A 1 10 ? -10.057 -0.206 6.532 1.00 0.00 10 VAL A C 20
ATOM 18826 O O . VAL A 1 10 ? -10.662 -1.203 6.127 1.00 0.00 10 VAL A O 20
ATOM 18839 N N . LEU A 1 11 ? -8.796 0.048 6.228 1.00 0.00 11 LEU A N 20
ATOM 18840 C CA . LEU A 1 11 ? -7.987 -0.897 5.477 1.00 0.00 11 LEU A CA 20
ATOM 18841 C C . LEU A 1 11 ? -7.490 -1.997 6.401 1.00 0.00 11 LEU A C 20
ATOM 18842 O O . LEU A 1 11 ? -6.589 -1.786 7.217 1.00 0.00 11 LEU A O 20
ATOM 18858 N N . ALA A 1 12 ? -8.099 -3.164 6.286 1.00 0.00 12 ALA A N 20
ATOM 18859 C CA . ALA A 1 12 ? -7.781 -4.276 7.161 1.00 0.00 12 ALA A CA 20
ATOM 18860 C C . ALA A 1 12 ? -7.182 -5.435 6.378 1.00 0.00 12 ALA A C 20
ATOM 18861 O O . ALA A 1 12 ? -7.415 -5.574 5.176 1.00 0.00 12 ALA A O 20
ATOM 18868 N N . CYS A 1 13 ? -6.409 -6.253 7.070 1.00 0.00 13 CYS A N 20
ATOM 18869 C CA . CYS A 1 13 ? -5.770 -7.417 6.470 1.00 0.00 13 CYS A CA 20
ATOM 18870 C C . CYS A 1 13 ? -6.819 -8.422 5.989 1.00 0.00 13 CYS A C 20
ATOM 18871 O O . CYS A 1 13 ? -7.903 -8.514 6.557 1.00 0.00 13 CYS A O 20
ATOM 18879 N N . PRO A 1 14 ? -6.516 -9.180 4.928 1.00 0.00 14 PRO A N 20
ATOM 18880 C CA . PRO A 1 14 ? -7.457 -10.155 4.369 1.00 0.00 14 PRO A CA 20
ATOM 18881 C C . PRO A 1 14 ? -7.689 -11.366 5.278 1.00 0.00 14 PRO A C 20
ATOM 18882 O O . PRO A 1 14 ? -8.748 -11.989 5.228 1.00 0.00 14 PRO A O 20
ATOM 18893 N N . LYS A 1 15 ? -6.705 -11.702 6.110 1.00 0.00 15 LYS A N 20
ATOM 18894 C CA . LYS A 1 15 ? -6.807 -12.890 6.951 1.00 0.00 15 LYS A CA 20
ATOM 18895 C C . LYS A 1 15 ? -7.129 -12.528 8.404 1.00 0.00 15 LYS A C 20
ATOM 18896 O O . LYS A 1 15 ? -8.241 -12.776 8.876 1.00 0.00 15 LYS A O 20
ATOM 18915 N N . ASP A 1 16 ? -6.164 -11.942 9.107 1.00 0.00 16 ASP A N 20
ATOM 18916 C CA . ASP A 1 16 ? -6.362 -11.559 10.508 1.00 0.00 16 ASP A CA 20
ATOM 18917 C C . ASP A 1 16 ? -7.254 -10.328 10.613 1.00 0.00 16 ASP A C 20
ATOM 18918 O O . ASP A 1 16 ? -7.924 -10.120 11.625 1.00 0.00 16 ASP A O 20
ATOM 18927 N N . LYS A 1 17 ? -7.260 -9.529 9.548 1.00 0.00 17 LYS A N 20
ATOM 18928 C CA . LYS A 1 17 ? -8.108 -8.342 9.439 1.00 0.00 17 LYS A CA 20
ATOM 18929 C C . LYS A 1 17 ? -7.732 -7.253 10.438 1.00 0.00 17 LYS A C 20
ATOM 18930 O O . LYS A 1 17 ? -8.577 -6.441 10.823 1.00 0.00 17 LYS A O 20
ATOM 18949 N N . GLY A 1 18 ? -6.466 -7.216 10.836 1.00 0.00 18 GLY A N 20
ATOM 18950 C CA . GLY A 1 18 ? -5.985 -6.114 11.644 1.00 0.00 18 GLY A CA 20
ATOM 18951 C C . GLY A 1 18 ? -5.737 -4.881 10.795 1.00 0.00 18 GLY A C 20
ATOM 18952 O O . GLY A 1 18 ? -5.647 -4.993 9.569 1.00 0.00 18 GLY A O 20
ATOM 18956 N N . PRO A 1 19 ? -5.636 -3.693 11.407 1.00 0.00 19 PRO A N 20
ATOM 18957 C CA . PRO A 1 19 ? -5.388 -2.447 10.678 1.00 0.00 19 PRO A CA 20
ATOM 18958 C C . PRO A 1 19 ? -4.032 -2.448 9.978 1.00 0.00 19 PRO A C 20
ATOM 18959 O O . PRO A 1 19 ? -2.985 -2.562 10.623 1.00 0.00 19 PRO A O 20
ATOM 18970 N N . LEU A 1 20 ? -4.065 -2.329 8.658 1.00 0.00 20 LEU A N 20
ATOM 18971 C CA . LEU A 1 20 ? -2.850 -2.299 7.853 1.00 0.00 20 LEU A CA 20
ATOM 18972 C C . LEU A 1 20 ? -2.074 -1.011 8.087 1.00 0.00 20 LEU A C 20
ATOM 18973 O O . LEU A 1 20 ? -2.664 0.061 8.247 1.00 0.00 20 LEU A O 20
ATOM 18989 N N . ARG A 1 21 ? -0.754 -1.116 8.111 1.00 0.00 21 ARG A N 20
ATOM 18990 C CA . ARG A 1 21 ? 0.086 0.057 8.261 1.00 0.00 21 ARG A CA 20
ATOM 18991 C C . ARG A 1 21 ? 0.317 0.689 6.901 1.00 0.00 21 ARG A C 20
ATOM 18992 O O . ARG A 1 21 ? 0.732 0.011 5.957 1.00 0.00 21 ARG A O 20
ATOM 19013 N N . TYR A 1 22 ? 0.042 1.976 6.807 1.00 0.00 22 TYR A N 20
ATOM 19014 C CA . TYR A 1 22 ? 0.131 2.695 5.550 1.00 0.00 22 TYR A CA 20
ATOM 19015 C C . TYR A 1 22 ? 1.521 3.306 5.389 1.00 0.00 22 TYR A C 20
ATOM 19016 O O . TYR A 1 22 ? 1.990 4.036 6.265 1.00 0.00 22 TYR A O 20
ATOM 19034 N N . LEU A 1 23 ? 2.185 2.983 4.291 1.00 0.00 23 LEU A N 20
ATOM 19035 C CA . LEU A 1 23 ? 3.483 3.564 3.986 1.00 0.00 23 LEU A CA 20
ATOM 19036 C C . LEU A 1 23 ? 3.361 4.555 2.838 1.00 0.00 23 LEU A C 20
ATOM 19037 O O . LEU A 1 23 ? 3.063 4.168 1.702 1.00 0.00 23 LEU A O 20
ATOM 19053 N N . GLU A 1 24 ? 3.596 5.830 3.138 1.00 0.00 24 GLU A N 20
ATOM 19054 C CA . GLU A 1 24 ? 3.496 6.899 2.141 1.00 0.00 24 GLU A CA 20
ATOM 19055 C C . GLU A 1 24 ? 4.507 6.700 1.015 1.00 0.00 24 GLU A C 20
ATOM 19056 O O . GLU A 1 24 ? 4.258 7.087 -0.127 1.00 0.00 24 GLU A O 20
ATOM 19068 N N . SER A 1 25 ? 5.641 6.093 1.362 1.00 0.00 25 SER A N 20
ATOM 19069 C CA . SER A 1 25 ? 6.783 5.956 0.462 1.00 0.00 25 SER A CA 20
ATOM 19070 C C . SER A 1 25 ? 6.378 5.410 -0.909 1.00 0.00 25 SER A C 20
ATOM 19071 O O . SER A 1 25 ? 6.391 6.139 -1.901 1.00 0.00 25 SER A O 20
ATOM 19079 N N . GLU A 1 26 ? 5.999 4.142 -0.968 1.00 0.00 26 GLU A N 20
ATOM 19080 C CA . GLU A 1 26 ? 5.689 3.514 -2.246 1.00 0.00 26 GLU A CA 20
ATOM 19081 C C . GLU A 1 26 ? 4.218 3.123 -2.332 1.00 0.00 26 GLU A C 20
ATOM 19082 O O . GLU A 1 26 ? 3.843 2.300 -3.167 1.00 0.00 26 GLU A O 20
ATOM 19094 N N . GLN A 1 27 ? 3.389 3.733 -1.482 1.00 0.00 27 GLN A N 20
ATOM 19095 C CA . GLN A 1 27 ? 1.958 3.421 -1.446 1.00 0.00 27 GLN A CA 20
ATOM 19096 C C . GLN A 1 27 ? 1.748 1.934 -1.169 1.00 0.00 27 GLN A C 20
ATOM 19097 O O . GLN A 1 27 ? 1.249 1.196 -2.017 1.00 0.00 27 GLN A O 20
ATOM 19111 N N . LEU A 1 28 ? 2.145 1.502 0.020 1.00 0.00 28 LEU A N 20
ATOM 19112 C CA . LEU A 1 28 ? 2.088 0.091 0.375 1.00 0.00 28 LEU A CA 20
ATOM 19113 C C . LEU A 1 28 ? 1.365 -0.115 1.699 1.00 0.00 28 LEU A C 20
ATOM 19114 O O . LEU A 1 28 ? 1.438 0.730 2.595 1.00 0.00 28 LEU A O 20
ATOM 19130 N N . LEU A 1 29 ? 0.667 -1.236 1.803 1.00 0.00 29 LEU A N 20
ATOM 19131 C CA . LEU A 1 29 ? 0.005 -1.630 3.037 1.00 0.00 29 LEU A CA 20
ATOM 19132 C C . LEU A 1 29 ? 0.690 -2.867 3.602 1.00 0.00 29 LEU A C 20
ATOM 19133 O O . LEU A 1 29 ? 0.690 -3.922 2.971 1.00 0.00 29 LEU A O 20
ATOM 19149 N N . VAL A 1 30 ? 1.271 -2.747 4.783 1.00 0.00 30 VAL A N 20
ATOM 19150 C CA . VAL A 1 30 ? 2.072 -3.829 5.339 1.00 0.00 30 VAL A CA 20
ATOM 19151 C C . VAL A 1 30 ? 1.366 -4.474 6.523 1.00 0.00 30 VAL A C 20
ATOM 19152 O O . VAL A 1 30 ? 0.857 -3.784 7.409 1.00 0.00 30 VAL A O 20
ATOM 19165 N N . ASN A 1 31 ? 1.326 -5.802 6.516 1.00 0.00 31 ASN A N 20
ATOM 19166 C CA . ASN A 1 31 ? 0.684 -6.558 7.581 1.00 0.00 31 ASN A CA 20
ATOM 19167 C C . ASN A 1 31 ? 1.719 -7.241 8.464 1.00 0.00 31 ASN A C 20
ATOM 19168 O O . ASN A 1 31 ? 2.525 -8.052 7.998 1.00 0.00 31 ASN A O 20
ATOM 19179 N N . GLU A 1 32 ? 1.660 -6.919 9.747 1.00 0.00 32 GLU A N 20
ATOM 19180 C CA . GLU A 1 32 ? 2.580 -7.454 10.742 1.00 0.00 32 GLU A CA 20
ATOM 19181 C C . GLU A 1 32 ? 2.452 -8.973 10.859 1.00 0.00 32 GLU A C 20
ATOM 19182 O O . GLU A 1 32 ? 3.449 -9.684 10.934 1.00 0.00 32 GLU A O 20
ATOM 19194 N N . ARG A 1 33 ? 1.217 -9.458 10.831 1.00 0.00 33 ARG A N 20
ATOM 19195 C CA . ARG A 1 33 ? 0.929 -10.849 11.172 1.00 0.00 33 ARG A CA 20
ATOM 19196 C C . ARG A 1 33 ? 1.393 -11.826 10.093 1.00 0.00 33 ARG A C 20
ATOM 19197 O O . ARG A 1 33 ? 1.534 -13.021 10.355 1.00 0.00 33 ARG A O 20
ATOM 19218 N N . LEU A 1 34 ? 1.631 -11.329 8.888 1.00 0.00 34 LEU A N 20
ATOM 19219 C CA . LEU A 1 34 ? 2.017 -12.201 7.785 1.00 0.00 34 LEU A CA 20
ATOM 19220 C C . LEU A 1 34 ? 3.370 -11.811 7.196 1.00 0.00 34 LEU A C 20
ATOM 19221 O O . LEU A 1 34 ? 3.887 -12.508 6.322 1.00 0.00 34 LEU A O 20
ATOM 19237 N N . ASN A 1 35 ? 3.940 -10.701 7.676 1.00 0.00 35 ASN A N 20
ATOM 19238 C CA . ASN A 1 35 ? 5.233 -10.207 7.179 1.00 0.00 35 ASN A CA 20
ATOM 19239 C C . ASN A 1 35 ? 5.146 -9.909 5.676 1.00 0.00 35 ASN A C 20
ATOM 19240 O O . ASN A 1 35 ? 6.139 -9.952 4.950 1.00 0.00 35 ASN A O 20
ATOM 19251 N N . LEU A 1 36 ? 3.946 -9.583 5.222 1.00 0.00 36 LEU A N 20
ATOM 19252 C CA . LEU A 1 36 ? 3.705 -9.355 3.807 1.00 0.00 36 LEU A CA 20
ATOM 19253 C C . LEU A 1 36 ? 3.223 -7.934 3.566 1.00 0.00 36 LEU A C 20
ATOM 19254 O O . LEU A 1 36 ? 2.676 -7.291 4.468 1.00 0.00 36 LEU A O 20
ATOM 19270 N N . ALA A 1 37 ? 3.411 -7.458 2.349 1.00 0.00 37 ALA A N 20
ATOM 19271 C CA . ALA A 1 37 ? 2.941 -6.141 1.964 1.00 0.00 37 ALA A CA 20
ATOM 19272 C C . ALA A 1 37 ? 1.983 -6.249 0.792 1.00 0.00 37 ALA A C 20
ATOM 19273 O O . ALA A 1 37 ? 2.265 -6.928 -0.200 1.00 0.00 37 ALA A O 20
ATOM 19280 N N . TYR A 1 38 ? 0.851 -5.583 0.915 1.00 0.00 38 TYR A N 20
ATOM 19281 C CA . TYR A 1 38 ? -0.174 -5.628 -0.104 1.00 0.00 38 TYR A CA 20
ATOM 19282 C C . TYR A 1 38 ? -0.032 -4.425 -1.017 1.00 0.00 38 TYR A C 20
ATOM 19283 O O . TYR A 1 38 ? 0.191 -3.301 -0.560 1.00 0.00 38 TYR A O 20
ATOM 19301 N N . ARG A 1 39 ? -0.150 -4.678 -2.307 1.00 0.00 39 ARG A N 20
ATOM 19302 C CA . ARG A 1 39 ? 0.207 -3.699 -3.316 1.00 0.00 39 ARG A CA 20
ATOM 19303 C C . ARG A 1 39 ? -0.988 -2.838 -3.689 1.00 0.00 39 ARG A C 20
ATOM 19304 O O . ARG A 1 39 ? -2.107 -3.331 -3.797 1.00 0.00 39 ARG A O 20
ATOM 19325 N N . ILE A 1 40 ? -0.749 -1.557 -3.878 1.00 0.00 40 ILE A N 20
ATOM 19326 C CA . ILE A 1 40 ? -1.787 -0.650 -4.338 1.00 0.00 40 ILE A CA 20
ATOM 19327 C C . ILE A 1 40 ? -1.490 -0.256 -5.774 1.00 0.00 40 ILE A C 20
ATOM 19328 O O . ILE A 1 40 ? -0.519 0.451 -6.044 1.00 0.00 40 ILE A O 20
ATOM 19344 N N . ASP A 1 41 ? -2.322 -0.714 -6.692 1.00 0.00 41 ASP A N 20
ATOM 19345 C CA . ASP A 1 41 ? -2.070 -0.500 -8.107 1.00 0.00 41 ASP A CA 20
ATOM 19346 C C . ASP A 1 41 ? -3.017 0.552 -8.659 1.00 0.00 41 ASP A C 20
ATOM 19347 O O . ASP A 1 41 ? -4.168 0.261 -8.981 1.00 0.00 41 ASP A O 20
ATOM 19356 N N . ASP A 1 42 ? -2.522 1.784 -8.710 1.00 0.00 42 ASP A N 20
ATOM 19357 C CA . ASP A 1 42 ? -3.282 2.934 -9.199 1.00 0.00 42 ASP A CA 20
ATOM 19358 C C . ASP A 1 42 ? -4.634 3.067 -8.496 1.00 0.00 42 ASP A C 20
ATOM 19359 O O . ASP A 1 42 ? -5.690 2.868 -9.099 1.00 0.00 42 ASP A O 20
ATOM 19368 N N . GLY A 1 43 ? -4.593 3.377 -7.208 1.00 0.00 43 GLY A N 20
ATOM 19369 C CA . GLY A 1 43 ? -5.812 3.638 -6.463 1.00 0.00 43 GLY A CA 20
ATOM 19370 C C . GLY A 1 43 ? -6.516 2.379 -5.986 1.00 0.00 43 GLY A C 20
ATOM 19371 O O . GLY A 1 43 ? -7.412 2.448 -5.145 1.00 0.00 43 GLY A O 20
ATOM 19375 N N . ILE A 1 44 ? -6.115 1.231 -6.512 1.00 0.00 44 ILE A N 20
ATOM 19376 C CA . ILE A 1 44 ? -6.749 -0.030 -6.156 1.00 0.00 44 ILE A CA 20
ATOM 19377 C C . ILE A 1 44 ? -5.822 -0.867 -5.279 1.00 0.00 44 ILE A C 20
ATOM 19378 O O . ILE A 1 44 ? -4.809 -1.380 -5.751 1.00 0.00 44 ILE A O 20
ATOM 19394 N N . PRO A 1 45 ? -6.140 -0.983 -3.981 1.00 0.00 45 PRO A N 20
ATOM 19395 C CA . PRO A 1 45 ? -5.374 -1.796 -3.041 1.00 0.00 45 PRO A CA 20
ATOM 19396 C C . PRO A 1 45 ? -5.662 -3.282 -3.221 1.00 0.00 45 PRO A C 20
ATOM 19397 O O . PRO A 1 45 ? -6.765 -3.754 -2.934 1.00 0.00 45 PRO A O 20
ATOM 19408 N N . VAL A 1 46 ? -4.672 -4.014 -3.706 1.00 0.00 46 VAL A N 20
ATOM 19409 C CA . VAL A 1 46 ? -4.811 -5.441 -3.938 1.00 0.00 46 VAL A CA 20
ATOM 19410 C C . VAL A 1 46 ? -4.496 -6.207 -2.659 1.00 0.00 46 VAL A C 20
ATOM 19411 O O . VAL A 1 46 ? -3.330 -6.441 -2.331 1.00 0.00 46 VAL A O 20
ATOM 19424 N N . LEU A 1 47 ? -5.537 -6.583 -1.934 1.00 0.00 47 LEU A N 20
ATOM 19425 C CA . LEU A 1 47 ? -5.381 -7.271 -0.659 1.00 0.00 47 LEU A CA 20
ATOM 19426 C C . LEU A 1 47 ? -5.365 -8.781 -0.858 1.00 0.00 47 LEU A C 20
ATOM 19427 O O . LEU A 1 47 ? -5.980 -9.531 -0.099 1.00 0.00 47 LEU A O 20
ATOM 19443 N N . LEU A 1 48 ? -4.645 -9.217 -1.875 1.00 0.00 48 LEU A N 20
ATOM 19444 C CA . LEU A 1 48 ? -4.500 -10.635 -2.160 1.00 0.00 48 LEU A CA 20
ATOM 19445 C C . LEU A 1 48 ? -3.191 -11.151 -1.585 1.00 0.00 48 LEU A C 20
ATOM 19446 O O . LEU A 1 48 ? -2.122 -10.627 -1.886 1.00 0.00 48 LEU A O 20
ATOM 19462 N N . ILE A 1 49 ? -3.286 -12.177 -0.753 1.00 0.00 49 ILE A N 20
ATOM 19463 C CA . ILE A 1 49 ? -2.118 -12.738 -0.082 1.00 0.00 49 ILE A CA 20
ATOM 19464 C C . ILE A 1 49 ? -1.134 -13.327 -1.095 1.00 0.00 49 ILE A C 20
ATOM 19465 O O . ILE A 1 49 ? 0.079 -13.300 -0.887 1.00 0.00 49 ILE A O 20
ATOM 19481 N N . ASP A 1 50 ? -1.664 -13.836 -2.197 1.00 0.00 50 ASP A N 20
ATOM 19482 C CA . ASP A 1 50 ? -0.836 -14.428 -3.244 1.00 0.00 50 ASP A CA 20
ATOM 19483 C C . ASP A 1 50 ? -0.086 -13.349 -4.025 1.00 0.00 50 ASP A C 20
ATOM 19484 O O . ASP A 1 50 ? 0.994 -13.593 -4.566 1.00 0.00 50 ASP A O 20
ATOM 19493 N N . GLU A 1 51 ? -0.652 -12.148 -4.059 1.00 0.00 51 GLU A N 20
ATOM 19494 C CA . GLU A 1 51 ? -0.030 -11.025 -4.752 1.00 0.00 51 GLU A CA 20
ATOM 19495 C C . GLU A 1 51 ? 0.860 -10.241 -3.791 1.00 0.00 51 GLU A C 20
ATOM 19496 O O . GLU A 1 51 ? 1.644 -9.382 -4.199 1.00 0.00 51 GLU A O 20
ATOM 19508 N N . ALA A 1 52 ? 0.733 -10.546 -2.509 1.00 0.00 52 ALA A N 20
ATOM 19509 C CA . ALA A 1 52 ? 1.527 -9.889 -1.487 1.00 0.00 52 ALA A CA 20
ATOM 19510 C C . ALA A 1 52 ? 2.946 -10.427 -1.493 1.00 0.00 52 ALA A C 20
ATOM 19511 O O . ALA A 1 52 ? 3.166 -11.632 -1.640 1.00 0.00 52 ALA A O 20
ATOM 19518 N N . THR A 1 53 ? 3.904 -9.535 -1.343 1.00 0.00 53 THR A N 20
ATOM 19519 C CA . THR A 1 53 ? 5.302 -9.920 -1.306 1.00 0.00 53 THR A CA 20
ATOM 19520 C C . THR A 1 53 ? 5.857 -9.739 0.097 1.00 0.00 53 THR A C 20
ATOM 19521 O O . THR A 1 53 ? 5.272 -9.026 0.918 1.00 0.00 53 THR A O 20
ATOM 19532 N N . GLU A 1 54 ? 6.973 -10.396 0.368 1.00 0.00 54 GLU A N 20
ATOM 19533 C CA . GLU A 1 54 ? 7.607 -10.315 1.676 1.00 0.00 54 GLU A CA 20
ATOM 19534 C C . GLU A 1 54 ? 8.218 -8.933 1.868 1.00 0.00 54 GLU A C 20
ATOM 19535 O O . GLU A 1 54 ? 9.026 -8.481 1.052 1.00 0.00 54 GLU A O 20
ATOM 19547 N N . TRP A 1 55 ? 7.832 -8.269 2.943 1.00 0.00 55 TRP A N 20
ATOM 19548 C CA . TRP A 1 55 ? 8.278 -6.913 3.200 1.00 0.00 55 TRP A CA 20
ATOM 19549 C C . TRP A 1 55 ? 8.560 -6.735 4.684 1.00 0.00 55 TRP A C 20
ATOM 19550 O O . TRP A 1 55 ? 7.938 -7.391 5.514 1.00 0.00 55 TRP A O 20
ATOM 19571 N N . THR A 1 56 ? 9.492 -5.843 4.994 1.00 0.00 56 THR A N 20
ATOM 19572 C CA . THR A 1 56 ? 9.923 -5.590 6.360 1.00 0.00 56 THR A CA 20
ATOM 19573 C C . THR A 1 56 ? 10.768 -6.751 6.886 1.00 0.00 56 THR A C 20
ATOM 19574 O O . THR A 1 56 ? 10.251 -7.710 7.466 1.00 0.00 56 THR A O 20
ATOM 19585 N N . PRO A 1 57 ? 12.086 -6.692 6.649 1.00 0.00 57 PRO A N 20
ATOM 19586 C CA . PRO A 1 57 ? 13.023 -7.702 7.119 1.00 0.00 57 PRO A CA 20
ATOM 19587 C C . PRO A 1 57 ? 13.368 -7.502 8.589 1.00 0.00 57 PRO A C 20
ATOM 19588 O O . PRO A 1 57 ? 13.317 -6.382 9.101 1.00 0.00 57 PRO A O 20
ATOM 19599 N N . ASN A 1 58 ? 13.710 -8.583 9.263 1.00 0.00 58 ASN A N 20
ATOM 19600 C CA . ASN A 1 58 ? 14.084 -8.518 10.666 1.00 0.00 58 ASN A CA 20
ATOM 19601 C C . ASN A 1 58 ? 15.592 -8.383 10.805 1.00 0.00 58 ASN A C 20
ATOM 19602 O O . ASN A 1 58 ? 16.341 -9.203 10.274 1.00 0.00 58 ASN A O 20
ATOM 19613 N N . ASN A 1 59 ? 16.035 -7.341 11.496 1.00 0.00 59 ASN A N 20
ATOM 19614 C CA . ASN A 1 59 ? 17.448 -7.191 11.808 1.00 0.00 59 ASN A CA 20
ATOM 19615 C C . ASN A 1 59 ? 17.838 -8.225 12.856 1.00 0.00 59 ASN A C 20
ATOM 19616 O O . ASN A 1 59 ? 17.708 -7.999 14.061 1.00 0.00 59 ASN A O 20
ATOM 19627 N N . LEU A 1 60 ? 18.262 -9.380 12.374 1.00 0.00 60 LEU A N 20
ATOM 19628 C CA . LEU A 1 60 ? 18.573 -10.503 13.238 1.00 0.00 60 LEU A CA 20
ATOM 19629 C C . LEU A 1 60 ? 19.869 -10.277 14.003 1.00 0.00 60 LEU A C 20
ATOM 19630 O O . LEU A 1 60 ? 20.729 -9.491 13.597 1.00 0.00 60 LEU A O 20
ATOM 19646 N N . GLU A 1 61 ? 19.981 -10.964 15.124 1.00 0.00 61 GLU A N 20
ATOM 19647 C CA . GLU A 1 61 ? 21.122 -10.836 16.008 1.00 0.00 61 GLU A CA 20
ATOM 19648 C C . GLU A 1 61 ? 22.329 -11.589 15.466 1.00 0.00 61 GLU A C 20
ATOM 19649 O O . GLU A 1 61 ? 22.205 -12.488 14.629 1.00 0.00 61 GLU A O 20
#

CATH classification: 2.20.25.10

Sequence (61 aa):
MSLDPQLLEVLACPKDKGPLRYLESEQLLVNERLNLAYRIDDGIPVLLIDEATEWTPNNLEMSLDPQLLEVLACPKDKGPLRYLESEQLLVNERLNLAYRIDDGIPVLLIDEATEWTPNNLEMSLDPQLLEVLACPKDKGPLRYLESEQLLVNERLNLAYRIDDGIPVLLIDEATEWTPNNLEMSLDPQLLEVLACPKDKGPLRYLESEQLLVNERLNLAYRIDDGIPVLLIDEATEWTPNNLEMSLDPQLLEVLACPKDKGPLRYLESEQLLVNERLNLAYRIDDGIPVLLIDEATEWTPNNLEMSLDPQLLEVLACPKDKGPLRYLESEQLLVNERLNLAYRIDDGIPVLLIDEATEWTPNNLEMSLDPQLLEVLACPKDKGPLRYLESEQLLVNERLNLAYRIDDGIPVLLIDEATEWTPNNLEMSLDPQLLEVLACPKDKGPLRYLESEQLLVNERLNLAYRIDDGIPVLLIDEATEWTPNNLEMSLDPQLLEVLACPKDKGPLRYLESEQLLVNERLNLAYRIDDGIPVLLIDEATEWTPNNLEMSLDPQLLEVLACPKDKGPLRYLESEQLLVNERLNLAYRIDDGIPVLLIDEATEWTPNNLEMSLDPQLLEVLACPKDKGPLRYLESEQLLVNERLNLAYRIDDGIPVLLIDEATEWTPNNLEMSLDPQLLEVLACPKDKGPLRYLESEQLLVNERLNLAYRIDDGIPVLLIDEATEWTPNNLEMSLDPQLLEVLACPKDKGPLRYLESEQLLVNERLNLAYRIDDGIPVLLIDEATEWTPNNLEMSLDPQLLEVLACPKDKGPLRYLESEQLLVNERLNLAYRIDDGIPVLLIDEATEWTPNNLEMSLDPQLLEVLACPKDKGPLRYLESEQLLVNERLNLAYRIDDGIPVLLIDEATEWTPNNLEMSLDPQLLEVLACPKDKGPLRYLESEQLLVNERLNLAYRIDDGIPVLLIDEATEWTPNNLEMSLDPQLLEVLACPKDKGPLRYLESEQLLVNERLNLAYRIDDGIPVLLIDEATEWTPNNLEMSLDPQLLEVLACPKDKGPLRYLESEQLLVNERLNLAYRIDDGIPVLLIDEATEWTPNNLEMSLDPQLLEVLACPKDKGPLRYLESEQLLVNERLNLAYRIDDGIPVLLIDEATEWTPNNLEMSLDPQLLEVLACPKDKGPLRYLESEQLLVNERLNLAYRIDDGIPVLLIDEATEWTPNNLE

Nearest PDB structures (foldseek):
  2jny-assembly1_A  TM=8.826E-01  e=3.130E-10  Corynebacterium glutamicum
  2hf1-assembly1_A  TM=8.639E-01  e=1.330E-03  Chromobacterium violaceum ATCC 12472
  2jr6-assembly1_A  TM=7.953E-01  e=7.822E-04  Neisseria meningitidis Z2491
  2pk7-assembly1_B  TM=7.845E-01  e=1.981E-03  Pseudomonas protegens Pf-5
  2js4-assembly1_A  TM=6.748E-01  e=1.519E-03  Bordetella bronchiseptica RB50

InterPro domains:
  IPR005651 Trm112-like [MF_01187] (3-56)
  IPR005651 Trm112-like [PF03966] (4-43)

Foldseek 3Di:
DDDDCVLPPQDAAPPPGHGFDADPPQGWTADPVLQWIWDADPSRTHNDPVNTDRHDDDPDD